Protein 5OCS (pdb70)

Secondary structure (DSSP, 8-state):
---TTS-EEETTEEESSSEEE--------BTTB--HHHHHHHHHHHTS--SEEEEEEEESSGGG-SSTT--B-SSHHHHHHHHHHHHHHHHH---EEEEEEE--GGG-SB--GGGT-PBPPTTSTT----EESSS--SSTTSPPPEEP-HHHHHHHHHHHHHHHHHHHHTT---EEEEE-TTSHHHHHH-TTT----STTSSSHHHHHHHHHHHHHHHHHHS-TTS-EEEEEES--SSTTSS-HHHHHHHHHHHHHTT-S-EEEE---S-TT------TTTTHHHHHHHHHHH-S-EEEESS---HHHHHHHHHTTS-SEEEESHHHHH-TTHHHHHHHHHT--B---GGGGGGSPTT-TTSBTT----/---TTS-EEETTEEESSSEEEPP------BTTB--HHHHHHHHHHHTS--SEEEEEEEESSGGG-SSTT--B-SSHHHHHHHHHHHHHHHHH---EEEEEEE--GGG-SB--GGGT-PBPPTTSTT----EESSS--SSTTSPPPEEP-HHHHHHHHHHHHHHHHHHHHTT---EEEEE-TTSHHHHHH-TTT----STTSSSHHHHHHHHHHHHHHHHHHS-TTS-EEEEE-S--SSSSS--HHHHHHHHHHHHHTT-S-EEE--TT--HHHHTTSTT--SSHHHHHHHHHH-S-EEEE-----HHHHHHHHHTTS-SEEEE-HHHHH-TTHHHHHHHHHT--B---GGGGGGS-TT-SS-BTT------/---TTS-EEETTEEESSSEEE--------BTBB--HHHHHHHHHHHTS--SEEEEEEEESSGGG-SSTT-BB-SSHHHHHHHHHHHHHHHHH---EEEEEEE--GGG-SB--GGGT-PBPPTTSTT----EESSS--SSTTSPPPEEP-HHHHHHHHHHHHHHHHHHHHTT---EEEEE-TTSHHHHHH-TTT----STTSSSHHHHHHHHHHHHHHHHHHS-TTS-EEEEEES--SSTTSS-HHHHHHHHHHHHHTT---EEEE---S-TT------TTTTHHHHHHHHHHH-S-EEE-SS---HHHHHHHHHTTS-SEEEESHHHHH-TTHHHHHHHHHT--B---GGGGGGSPTT-TTSBTT----/---TTS-EEETTEEESSSEEEPP------BTTB--HHHHHHHHHHHTS--SEEEEEEEESSGGG-SSTT--B-SSHHHHHHHHHHHHHHHHH---EEEEEEE--GGG-SB--GGGT-PBPPTTSTT----EESSS--SSTTSPPPEEP-HHHHHHHHHHHHHHHHHHHHTT---EEEEE-TTSHHHHHH-TTT----STTSSSHHHHHHHHHHHHHHHHHHS-TTS-EEEEEES--SSSSS--HHHHHHHHHHHHHTT-S-EEEE-TT--HHHHTTSTT--SSHHHHHHHHHH-S-EEEE-----HHHHHHHHHTTS-SEEEE-HHHHH-TTHHHHHHHHHT--B---GGGGGGS-TT--S-BTT------

B-factor: mean 14.43, std 6.48, range [5.46, 59.01]

Organism: Cupriavidus metallidurans (strain ATCC 43123 / DSM 2839 / NBRC 102507 / CH34) (NCBI:txid266264)

Structure (mmCIF, N/CA/C/O backbone):
data_5OCS
#
_entry.id   5OCS
#
_cell.length_a   77.970
_cell.length_b   95.040
_cell.length_c   208.680
_cell.angle_alpha   90.000
_cell.angle_beta   90.000
_cell.angle_gamma   90.000
#
_symmetry.space_group_name_H-M   'P 21 21 21'
#
loop_
_entity.id
_entity.type
_entity.pdbx_description
1 polymer 'Putative NADH-depentdent flavin oxidoreductase'
2 non-polymer 'FLAVIN MONONUCLEOTIDE'
3 non-polymer 'ACETATE ION'
4 non-polymer 'CITRIC ACID'
5 water water
#
loop_
_atom_site.group_PDB
_atom_site.id
_atom_site.type_symbol
_atom_site.label_atom_id
_atom_site.label_alt_id
_atom_site.label_comp_id
_atom_site.label_asym_id
_atom_site.label_entity_id
_atom_site.label_seq_id
_atom_site.pdbx_PDB_ins_code
_atom_site.Cartn_x
_atom_site.Cartn_y
_atom_site.Cartn_z
_atom_site.occupancy
_atom_site.B_iso_or_equiv
_atom_site.auth_seq_id
_atom_site.auth_comp_id
_atom_site.auth_asym_id
_atom_site.auth_atom_id
_atom_site.pdbx_PDB_model_num
ATOM 1 N N . MET A 1 1 ? -0.802 -10.016 -28.933 1.00 33.36 1 MET A N 1
ATOM 2 C CA . MET A 1 1 ? -0.107 -8.690 -28.872 1.00 30.75 1 MET A CA 1
ATOM 3 C C . MET A 1 1 ? 1.252 -8.730 -29.598 1.00 26.39 1 MET A C 1
ATOM 4 O O . MET A 1 1 ? 2.333 -8.836 -29.000 1.00 24.04 1 MET A O 1
ATOM 9 N N . PRO A 1 2 ? 1.188 -8.635 -30.927 1.00 22.35 2 PRO A N 1
ATOM 10 C CA . PRO A 1 2 ? 2.419 -8.744 -31.695 1.00 20.43 2 PRO A CA 1
ATOM 11 C C . PRO A 1 2 ? 3.286 -7.450 -31.570 1.00 17.49 2 PRO A C 1
ATOM 12 O O . PRO A 1 2 ? 2.756 -6.327 -31.391 1.00 17.08 2 PRO A O 1
ATOM 16 N N . HIS A 1 3 ? 4.597 -7.642 -31.612 1.00 14.89 3 HIS A N 1
ATOM 17 C CA . HIS A 1 3 ? 5.607 -6.570 -31.452 1.00 13.97 3 HIS A CA 1
ATOM 18 C C . HIS A 1 3 ? 6.709 -6.690 -32.488 1.00 11.83 3 HIS A C 1
ATOM 19 O O . HIS A 1 3 ? 7.034 -7.785 -32.927 1.00 10.44 3 HIS A O 1
ATOM 26 N N . LEU A 1 4 ? 7.281 -5.554 -32.839 1.00 10.37 4 LEU A N 1
ATOM 27 C CA . LEU A 1 4 ? 8.385 -5.547 -33.813 1.00 10.47 4 LEU A CA 1
ATOM 28 C C . LEU A 1 4 ? 9.503 -6.552 -33.520 1.00 11.06 4 LEU A C 1
ATOM 29 O O . LEU A 1 4 ? 10.047 -7.176 -34.446 1.00 10.50 4 LEU A O 1
ATOM 34 N N . PHE A 1 5 ? 9.910 -6.671 -32.249 1.00 10.66 5 PHE A N 1
ATOM 35 C CA . PHE A 1 5 ? 10.978 -7.573 -31.902 1.00 11.63 5 PHE A CA 1
ATOM 36 C C . PHE A 1 5 ? 10.548 -8.936 -31.425 1.00 12.86 5 PHE A C 1
ATOM 37 O O . PHE A 1 5 ? 11.381 -9.641 -30.888 1.00 14.18 5 PHE A O 1
ATOM 45 N N . ASP A 1 6 ? 9.310 -9.344 -31.711 1.00 14.01 6 ASP A N 1
ATOM 46 C CA . ASP A 1 6 ? 8.958 -10.770 -31.630 1.00 15.57 6 ASP A CA 1
ATOM 47 C C . ASP A 1 6 ? 9.806 -11.585 -32.615 1.00 15.58 6 ASP A C 1
ATOM 48 O O . ASP A 1 6 ? 9.915 -11.219 -33.791 1.00 14.32 6 ASP A O 1
ATOM 53 N N . PRO A 1 7 ? 10.302 -12.748 -32.178 1.00 17.92 7 PRO A N 1
ATOM 54 C CA . PRO A 1 7 ? 10.731 -13.740 -33.149 1.00 17.20 7 PRO A CA 1
ATOM 55 C C . PRO A 1 7 ? 9.575 -14.116 -34.069 1.00 16.25 7 PRO A C 1
ATOM 56 O O . PRO A 1 7 ? 8.413 -14.108 -33.665 1.00 15.24 7 PRO A O 1
ATOM 60 N N . TYR A 1 8 ? 9.872 -14.408 -35.322 1.00 15.57 8 TYR A N 1
ATOM 61 C CA . TYR A 1 8 ? 8.830 -14.715 -36.287 1.00 15.36 8 TYR A CA 1
ATOM 62 C C . TYR A 1 8 ? 9.384 -15.781 -37.225 1.00 16.99 8 TYR A C 1
ATOM 63 O O . TYR A 1 8 ? 10.460 -16.268 -37.010 1.00 16.21 8 TYR A O 1
ATOM 72 N N . ARG A 1 9 ? 8.617 -16.166 -38.220 1.00 18.45 9 ARG A N 1
ATOM 73 C CA . ARG A 1 9 ? 8.943 -17.274 -39.053 1.00 21.22 9 ARG A CA 1
ATOM 74 C C . ARG A 1 9 ? 8.225 -17.095 -40.390 1.00 20.21 9 ARG A C 1
ATOM 75 O O . ARG A 1 9 ? 7.116 -16.577 -40.435 1.00 21.57 9 ARG A O 1
ATOM 83 N N . ILE A 1 10 ? 8.886 -17.469 -41.472 1.00 17.95 10 ILE A N 1
ATOM 84 C CA . ILE A 1 10 ? 8.218 -17.584 -42.777 1.00 18.16 10 ILE A CA 1
ATOM 85 C C . ILE A 1 10 ? 8.533 -18.962 -43.275 1.00 17.82 10 ILE A C 1
ATOM 86 O O . ILE A 1 10 ? 9.709 -19.334 -43.369 1.00 15.52 10 ILE A O 1
ATOM 91 N N . GLY A 1 11 ? 7.484 -19.748 -43.552 1.00 18.91 11 GLY A N 1
ATOM 92 C CA . GLY A 1 11 ? 7.695 -21.165 -43.805 1.00 20.01 11 GLY A CA 1
ATOM 93 C C . GLY A 1 11 ? 8.407 -21.773 -42.618 1.00 19.43 11 GLY A C 1
ATOM 94 O O . GLY A 1 11 ? 8.031 -21.519 -41.493 1.00 22.24 11 GLY A O 1
ATOM 95 N N . ASN A 1 12 ? 9.478 -22.520 -42.856 1.00 20.84 12 ASN A N 1
ATOM 96 C CA . ASN A 1 12 ? 10.282 -23.097 -41.780 1.00 21.96 12 ASN A CA 1
ATOM 97 C C . ASN A 1 12 ? 11.434 -22.229 -41.326 1.00 21.10 12 ASN A C 1
ATOM 98 O O . ASN A 1 12 ? 12.136 -22.616 -40.427 1.00 19.77 12 ASN A O 1
ATOM 103 N N . LEU A 1 13 ? 11.576 -21.015 -41.878 1.00 17.72 13 LEU A N 1
ATOM 104 C CA . LEU A 1 13 ? 12.724 -20.179 -41.600 1.00 16.73 13 LEU A CA 1
ATOM 105 C C . LEU A 1 13 ? 12.430 -19.264 -40.401 1.00 17.07 13 LEU A C 1
ATOM 106 O O . LEU A 1 13 ? 11.598 -18.369 -40.511 1.00 16.32 13 LEU A O 1
ATOM 111 N N . GLU A 1 14 ? 13.100 -19.516 -39.270 1.00 17.75 14 GLU A N 1
ATOM 112 C CA . GLU A 1 14 ? 12.925 -18.737 -38.044 1.00 20.23 14 GLU A CA 1
ATOM 113 C C . GLU A 1 14 ? 13.612 -17.406 -38.234 1.00 17.45 14 GLU A C 1
ATOM 114 O O . GLU A 1 14 ? 14.662 -17.377 -38.819 1.00 21.24 14 GLU A O 1
ATOM 120 N N . LEU A 1 15 ? 12.992 -16.319 -37.799 1.00 14.74 15 LEU A N 1
ATOM 121 C CA . LEU A 1 15 ? 13.566 -14.959 -37.932 1.00 12.97 15 LEU A CA 1
ATOM 122 C C . LEU A 1 15 ? 13.689 -14.374 -36.547 1.00 12.35 15 LEU A C 1
ATOM 123 O O . LEU A 1 15 ? 12.759 -14.480 -35.735 1.00 12.68 15 LEU A O 1
ATOM 128 N N . ALA A 1 16 ? 14.815 -13.730 -36.276 1.00 12.29 16 ALA A N 1
ATOM 129 C CA . ALA A 1 16 ? 15.090 -13.231 -34.959 1.00 12.37 16 ALA A CA 1
ATOM 130 C C . ALA A 1 16 ? 14.132 -12.125 -34.535 1.00 12.08 16 ALA A C 1
ATOM 131 O O . ALA A 1 16 ? 13.932 -11.898 -33.344 1.00 10.55 16 ALA A O 1
ATOM 133 N N . ASN A 1 17 ? 13.560 -11.413 -35.524 1.00 10.82 17 ASN A N 1
ATOM 134 C CA . ASN A 1 17 ? 12.600 -10.360 -35.263 1.00 10.31 17 ASN A CA 1
ATOM 135 C C . ASN A 1 17 ? 11.801 -10.110 -36.534 1.00 10.56 17 ASN A C 1
ATOM 136 O O . ASN A 1 17 ? 11.978 -10.844 -37.504 1.00 9.89 17 ASN A O 1
ATOM 141 N N . ARG A 1 18 ? 10.974 -9.063 -36.562 1.00 10.12 18 ARG A N 1
ATOM 142 C CA . ARG A 1 18 ? 10.112 -8.837 -37.712 1.00 10.59 18 ARG A CA 1
ATOM 143 C C . ARG A 1 18 ? 10.692 -7.837 -38.712 1.00 9.82 18 ARG A C 1
ATOM 144 O O . ARG A 1 18 ? 9.978 -7.382 -39.615 1.00 9.56 18 ARG A O 1
ATOM 152 N N . ILE A 1 19 ? 11.977 -7.486 -38.560 1.00 9.43 19 ILE A N 1
ATOM 153 C CA . ILE A 1 19 ? 12.602 -6.479 -39.387 1.00 8.96 19 ILE A CA 1
ATOM 154 C C . ILE A 1 19 ? 13.328 -7.188 -40.558 1.00 8.60 19 ILE A C 1
ATOM 155 O O . ILE A 1 19 ? 14.169 -8.054 -40.339 1.00 8.52 19 ILE A O 1
ATOM 160 N N . ALA A 1 20 ? 12.987 -6.777 -41.782 1.00 7.93 20 ALA A N 1
ATOM 161 C CA . ALA A 1 20 ? 13.637 -7.242 -43.016 1.00 8.28 20 ALA A CA 1
ATOM 162 C C . ALA A 1 20 ? 14.306 -6.081 -43.709 1.00 8.29 20 ALA A C 1
ATOM 163 O O . ALA A 1 20 ? 13.747 -4.985 -43.810 1.00 9.06 20 ALA A O 1
ATOM 165 N N . ILE A 1 21 ? 15.509 -6.348 -44.217 1.00 7.15 21 ILE A N 1
ATOM 166 C CA . ILE A 1 21 ? 16.221 -5.439 -45.072 1.00 6.91 21 ILE A CA 1
ATOM 167 C C . ILE A 1 21 ? 15.782 -5.733 -46.495 1.00 6.76 21 ILE A C 1
ATOM 168 O O . ILE A 1 21 ? 15.968 -6.861 -47.045 1.00 6.63 21 ILE A O 1
ATOM 173 N N . ALA A 1 22 ? 15.065 -4.783 -47.046 1.00 6.39 22 ALA A N 1
ATOM 174 C CA . ALA A 1 22 ? 14.463 -4.943 -48.358 1.00 6.47 22 ALA A CA 1
ATOM 175 C C . ALA A 1 22 ? 15.545 -5.046 -49.438 1.00 6.50 22 ALA A C 1
ATOM 176 O O . ALA A 1 22 ? 16.632 -4.451 -49.277 1.00 7.20 22 ALA A O 1
ATOM 178 N N . PRO A 1 23 ? 15.244 -5.733 -50.552 1.00 6.54 23 PRO A N 1
ATOM 179 C CA . PRO A 1 23 ? 16.206 -5.811 -51.634 1.00 6.53 23 PRO A CA 1
ATOM 180 C C . PRO A 1 23 ? 16.562 -4.418 -52.159 1.00 6.67 23 PRO A C 1
ATOM 181 O O . PRO A 1 23 ? 15.664 -3.620 -52.364 1.00 6.88 23 PRO A O 1
ATOM 185 N N . MET A 1 24 ? 17.854 -4.152 -52.324 1.00 7.23 24 MET A N 1
ATOM 186 C CA . MET A 1 24 ? 18.311 -2.876 -52.848 1.00 7.68 24 MET A CA 1
ATOM 187 C C . MET A 1 24 ? 19.420 -3.104 -53.842 1.00 7.43 24 MET A C 1
ATOM 188 O O . MET A 1 24 ? 20.541 -3.351 -53.456 1.00 7.80 24 MET A O 1
ATOM 193 N N . CYS A 1 25 ? 19.104 -2.938 -55.118 1.00 7.95 25 CYS A N 1
ATOM 194 C CA . CYS A 1 25 ? 20.104 -2.876 -56.206 1.00 7.76 25 CYS A CA 1
ATOM 195 C C . CYS A 1 25 ? 21.238 -1.953 -55.874 1.00 7.82 25 CYS A C 1
ATOM 196 O O . CYS A 1 25 ? 21.033 -0.786 -55.519 1.00 8.24 25 CYS A O 1
ATOM 199 N N . GLN A 1 26 ? 22.432 -2.466 -56.069 1.00 7.64 26 GLN A N 1
ATOM 200 C CA . GLN A 1 26 ? 23.666 -1.693 -55.921 1.00 7.38 26 GLN A CA 1
ATOM 201 C C . GLN A 1 26 ? 24.296 -1.281 -57.254 1.00 7.53 26 GLN A C 1
ATOM 202 O O . GLN A 1 26 ? 25.190 -0.463 -57.248 1.00 6.84 26 GLN A O 1
ATOM 208 N N . TYR A 1 27 ? 23.918 -1.932 -58.367 1.00 7.37 27 TYR A N 1
ATOM 209 C CA . TYR A 1 27 ? 24.462 -1.657 -59.676 1.00 7.49 27 TYR A CA 1
ATOM 210 C C . TYR A 1 27 ? 26.001 -1.637 -59.640 1.00 7.43 27 TYR A C 1
ATOM 211 O O . TYR A 1 27 ? 26.669 -0.803 -60.274 1.00 8.21 27 TYR A O 1
ATOM 220 N N . SER A 1 28 ? 26.569 -2.554 -58.870 1.00 7.56 28 SER A N 1
ATOM 221 C CA . SER A 1 28 ? 28.003 -2.617 -58.673 1.00 8.06 28 SER A CA 1
ATOM 222 C C . SER A 1 28 ? 28.619 -3.966 -58.998 1.00 8.12 28 SER A C 1
ATOM 223 O O . SER A 1 28 ? 29.718 -4.236 -58.554 1.00 8.63 28 SER A O 1
ATOM 226 N N . ALA A 1 29 ? 27.931 -4.792 -59.784 1.00 7.97 29 ALA A N 1
ATOM 227 C CA . ALA A 1 29 ? 28.495 -6.063 -60.266 1.00 8.20 29 ALA A CA 1
ATOM 228 C C . ALA A 1 29 ? 29.162 -5.862 -61.621 1.00 8.31 29 ALA A C 1
ATOM 229 O O . ALA A 1 29 ? 29.008 -4.794 -62.258 1.00 9.37 29 ALA A O 1
ATOM 231 N N . GLN A 1 30 ? 29.922 -6.867 -62.021 1.00 9.04 30 GLN A N 1
ATOM 232 C CA . GLN A 1 30 ? 30.633 -6.864 -63.317 1.00 9.53 30 GLN A CA 1
ATOM 233 C C . GLN A 1 30 ? 30.297 -8.182 -64.002 1.00 9.27 30 GLN A C 1
ATOM 234 O O . GLN A 1 30 ? 30.640 -9.257 -63.486 1.00 8.28 30 GLN A O 1
ATOM 240 N N . GLU A 1 31 ? 29.587 -8.103 -65.137 1.00 9.25 31 GLU A N 1
ATOM 241 C CA . GLU A 1 31 ? 29.149 -9.280 -65.866 1.00 10.13 31 GLU A CA 1
ATOM 242 C C . GLU A 1 31 ? 28.387 -10.181 -64.913 1.00 8.96 31 GLU A C 1
ATOM 243 O O . GLU A 1 31 ? 28.553 -11.433 -64.955 1.00 8.72 31 GLU A O 1
ATOM 249 N N . GLY A 1 32 ? 27.553 -9.568 -64.051 1.00 8.07 32 GLY A N 1
ATOM 250 C CA . GLY A 1 32 ? 26.743 -10.326 -63.082 1.00 7.88 32 GLY A CA 1
ATOM 251 C C . GLY A 1 32 ? 27.488 -10.772 -61.823 1.00 7.62 32 GLY A C 1
ATOM 252 O O . GLY A 1 32 ? 26.886 -11.123 -60.821 1.00 6.82 32 GLY A O 1
ATOM 253 N N . ASN A 1 33 ? 28.802 -10.668 -61.833 1.00 7.84 33 ASN A N 1
ATOM 254 C CA . ASN A 1 33 ? 29.598 -11.038 -60.660 1.00 8.31 33 ASN A CA 1
ATOM 255 C C . ASN A 1 33 ? 29.610 -10.030 -59.516 1.00 8.11 33 ASN A C 1
ATOM 256 O O . ASN A 1 33 ? 29.940 -8.864 -59.734 1.00 8.52 33 ASN A O 1
ATOM 261 N N . ALA A 1 34 ? 29.312 -10.519 -58.306 1.00 8.04 34 ALA A N 1
ATOM 262 C CA . ALA A 1 34 ? 29.514 -9.739 -57.083 1.00 8.63 34 ALA A CA 1
ATOM 263 C C . ALA A 1 34 ? 30.970 -9.266 -56.999 1.00 8.78 34 ALA A C 1
ATOM 264 O O . ALA A 1 34 ? 31.880 -9.932 -57.475 1.00 10.08 34 ALA A O 1
ATOM 266 N N . THR A 1 35 ? 31.159 -8.082 -56.441 1.00 9.07 35 THR A N 1
ATOM 267 C CA . THR A 1 35 ? 32.472 -7.478 -56.310 1.00 9.82 35 THR A CA 1
ATOM 268 C C . THR A 1 35 ? 32.751 -7.165 -54.850 1.00 9.69 35 THR A C 1
ATOM 269 O O . THR A 1 35 ? 31.912 -7.413 -53.957 1.00 8.74 35 THR A O 1
ATOM 273 N N . ASP A 1 36 ? 33.924 -6.610 -54.584 1.00 10.02 36 ASP A N 1
ATOM 274 C CA . ASP A 1 36 ? 34.257 -6.174 -53.243 1.00 11.39 36 ASP A CA 1
ATOM 275 C C . ASP A 1 36 ? 33.160 -5.280 -52.660 1.00 10.17 36 ASP A C 1
ATOM 276 O O . ASP A 1 36 ? 32.898 -5.330 -51.450 1.00 10.31 36 ASP A O 1
ATOM 281 N N . TRP A 1 37 ? 32.468 -4.516 -53.497 1.00 9.34 37 TRP A N 1
ATOM 282 C CA . TRP A 1 37 ? 31.377 -3.677 -53.006 1.00 9.28 37 TRP A CA 1
ATOM 283 C C . TRP A 1 37 ? 30.361 -4.524 -52.260 1.00 8.94 37 TRP A C 1
ATOM 284 O O . TRP A 1 37 ? 29.919 -4.179 -51.167 1.00 9.46 37 TRP A O 1
ATOM 295 N N . HIS A 1 38 ? 29.981 -5.640 -52.854 1.00 8.61 38 HIS A N 1
ATOM 296 C CA . HIS A 1 38 ? 29.003 -6.514 -52.215 1.00 9.33 38 HIS A CA 1
ATOM 297 C C . HIS A 1 38 ? 29.467 -7.058 -50.883 1.00 8.92 38 HIS A C 1
ATOM 298 O O . HIS A 1 38 ? 28.651 -7.213 -49.991 1.00 8.91 38 HIS A O 1
ATOM 305 N N . MET A 1 39 ? 30.761 -7.340 -50.737 1.00 9.66 39 MET A N 1
ATOM 306 C CA . MET A 1 39 ? 31.246 -7.762 -49.439 1.00 10.60 39 MET A CA 1
ATOM 307 C C . MET A 1 39 ? 31.095 -6.658 -48.386 1.00 9.46 39 MET A C 1
ATOM 308 O O . MET A 1 39 ? 30.594 -6.892 -47.287 1.00 8.81 39 MET A O 1
ATOM 313 N N . ILE A 1 40 ? 31.439 -5.437 -48.755 1.00 8.91 40 ILE A N 1
ATOM 314 C CA . ILE A 1 40 ? 31.323 -4.323 -47.818 1.00 9.31 40 ILE A CA 1
ATOM 315 C C . ILE A 1 40 ? 29.861 -4.040 -47.460 1.00 8.65 40 ILE A C 1
ATOM 316 O O . ILE A 1 40 ? 29.489 -3.818 -46.289 1.00 8.57 40 ILE A O 1
ATOM 321 N N . HIS A 1 41 ? 29.034 -4.014 -48.490 1.00 7.95 41 HIS A N 1
ATOM 322 C CA . HIS A 1 41 ? 27.638 -3.639 -48.345 1.00 7.80 41 HIS A CA 1
ATOM 323 C C . HIS A 1 41 ? 26.809 -4.713 -47.683 1.00 7.50 41 HIS A C 1
ATOM 324 O O . HIS A 1 41 ? 26.177 -4.433 -46.660 1.00 6.95 41 HIS A O 1
ATOM 331 N N . LEU A 1 42 ? 26.828 -5.938 -48.218 1.00 7.50 42 LEU A N 1
ATOM 332 C CA . LEU A 1 42 ? 26.068 -6.983 -47.562 1.00 7.82 42 LEU A CA 1
ATOM 333 C C . LEU A 1 42 ? 26.637 -7.336 -46.190 1.00 7.70 42 LEU A C 1
ATOM 334 O O . LEU A 1 42 ? 25.898 -7.698 -45.286 1.00 8.28 42 LEU A O 1
ATOM 339 N N . GLY A 1 43 ? 27.965 -7.249 -46.063 1.00 7.44 43 GLY A N 1
ATOM 340 C CA . GLY A 1 43 ? 28.620 -7.519 -44.782 1.00 7.79 43 GLY A CA 1
ATOM 341 C C . GLY A 1 43 ? 28.090 -6.563 -43.739 1.00 8.25 43 GLY A C 1
ATOM 342 O O . GLY A 1 43 ? 27.664 -6.990 -42.656 1.00 8.37 43 GLY A O 1
ATOM 343 N N . GLN A 1 44 ? 28.037 -5.266 -44.066 1.00 8.69 44 GLN A N 1
ATOM 344 C CA . GLN A 1 44 ? 27.537 -4.331 -43.088 1.00 9.66 44 GLN A CA 1
ATOM 345 C C . GLN A 1 44 ? 26.028 -4.509 -42.809 1.00 9.97 44 GLN A C 1
ATOM 346 O O . GLN A 1 44 ? 25.608 -4.423 -41.663 1.00 10.04 44 GLN A O 1
ATOM 352 N N . MET A 1 45 ? 25.232 -4.774 -43.829 1.00 9.48 45 MET A N 1
ATOM 353 C CA . MET A 1 45 ? 23.790 -5.027 -43.655 1.00 10.19 45 MET A CA 1
ATOM 354 C C . MET A 1 45 ? 23.569 -6.185 -42.667 1.00 9.29 45 MET A C 1
ATOM 355 O O . MET A 1 45 ? 22.668 -6.160 -41.848 1.00 9.65 45 MET A O 1
ATOM 360 N N . ALA A 1 46 ? 24.424 -7.184 -42.761 1.00 8.96 46 ALA A N 1
ATOM 361 C CA . ALA A 1 46 ? 24.312 -8.383 -41.945 1.00 8.52 46 ALA A CA 1
ATOM 362 C C . ALA A 1 46 ? 24.645 -8.175 -40.465 1.00 8.59 46 ALA A C 1
ATOM 363 O O . ALA A 1 46 ? 24.280 -8.999 -39.625 1.00 9.64 46 ALA A O 1
ATOM 365 N N . LEU A 1 47 ? 25.318 -7.070 -40.162 1.00 8.32 47 LEU A N 1
ATOM 366 C CA . LEU A 1 47 ? 25.673 -6.717 -38.787 1.00 8.50 47 LEU A CA 1
ATOM 367 C C . LEU A 1 47 ? 24.580 -5.974 -38.065 1.00 8.49 47 LEU A C 1
ATOM 368 O O . LEU A 1 47 ? 24.701 -5.687 -36.873 1.00 8.96 47 LEU A O 1
ATOM 373 N N . SER A 1 48 ? 23.524 -5.670 -38.790 1.00 7.98 48 SER A N 1
ATOM 374 C CA . SER A 1 48 ? 22.521 -4.703 -38.346 1.00 8.19 48 SER A CA 1
ATOM 375 C C . SER A 1 48 ? 21.579 -5.198 -37.254 1.00 8.17 48 SER A C 1
ATOM 376 O O . SER A 1 48 ? 20.862 -4.378 -36.673 1.00 8.54 48 SER A O 1
ATOM 379 N N . GLY A 1 49 ? 21.538 -6.513 -37.000 1.00 8.78 49 GLY A N 1
ATOM 380 C CA . GLY A 1 49 ? 20.573 -7.069 -36.061 1.00 8.64 49 GLY A CA 1
ATOM 381 C C . GLY A 1 49 ? 19.191 -7.293 -36.636 1.00 8.74 49 GLY A C 1
ATOM 382 O O . GLY A 1 49 ? 18.311 -7.791 -35.924 1.00 8.96 49 GLY A O 1
ATOM 383 N N . ALA A 1 50 ? 18.971 -6.987 -37.923 1.00 8.79 50 ALA A N 1
ATOM 384 C CA . ALA A 1 50 ? 17.694 -7.340 -38.571 1.00 9.11 50 ALA A CA 1
ATOM 385 C C . ALA A 1 50 ? 17.546 -8.866 -38.592 1.00 9.47 50 ALA A C 1
ATOM 386 O O . ALA A 1 50 ? 18.550 -9.594 -38.605 1.00 9.31 50 ALA A O 1
ATOM 388 N N . GLY A 1 51 ? 16.311 -9.346 -38.572 1.00 9.33 51 GLY A N 1
ATOM 389 C CA . GLY A 1 51 ? 16.046 -10.772 -38.733 1.00 9.44 51 GLY A CA 1
ATOM 390 C C . GLY A 1 51 ? 16.341 -11.326 -40.109 1.00 8.99 51 GLY A C 1
ATOM 391 O O . GLY A 1 51 ? 16.792 -12.462 -40.239 1.00 10.02 51 GLY A O 1
ATOM 392 N N . LEU A 1 52 ? 16.096 -10.525 -41.129 1.00 8.57 52 LEU A N 1
ATOM 393 C CA . LEU A 1 52 ? 16.036 -11.014 -42.514 1.00 8.51 52 LEU A CA 1
ATOM 394 C C . LEU A 1 52 ? 16.752 -10.048 -43.455 1.00 8.31 52 LEU A C 1
ATOM 395 O O . LEU A 1 52 ? 16.573 -8.814 -43.350 1.00 8.34 52 LEU A O 1
ATOM 400 N N . LEU A 1 53 ? 17.614 -10.597 -44.299 1.00 8.19 53 LEU A N 1
ATOM 401 C CA . LEU A 1 53 ? 18.250 -9.836 -45.370 1.00 8.30 53 LEU A CA 1
ATOM 402 C C . LEU A 1 53 ? 17.757 -10.392 -46.685 1.00 7.99 53 LEU A C 1
ATOM 403 O O . LEU A 1 53 ? 17.854 -11.599 -46.937 1.00 8.48 53 LEU A O 1
ATOM 408 N N . ILE A 1 54 ? 17.254 -9.519 -47.551 1.00 7.83 54 ILE A N 1
ATOM 409 C CA . ILE A 1 54 ? 16.879 -9.902 -48.918 1.00 7.54 54 ILE A CA 1
ATOM 410 C C . ILE A 1 54 ? 17.878 -9.259 -49.866 1.00 7.34 54 ILE A C 1
ATOM 411 O O . ILE A 1 54 ? 17.925 -8.041 -49.994 1.00 7.02 54 ILE A O 1
ATOM 416 N N . ILE A 1 55 ? 18.727 -10.086 -50.457 1.00 6.49 55 ILE A N 1
ATOM 417 C CA . ILE A 1 55 ? 19.682 -9.591 -51.473 1.00 6.87 55 ILE A CA 1
ATOM 418 C C . ILE A 1 55 ? 18.932 -8.948 -52.647 1.00 6.72 55 ILE A C 1
ATOM 419 O O . ILE A 1 55 ? 17.828 -9.365 -52.979 1.00 6.29 55 ILE A O 1
ATOM 424 N N . GLU A 1 56 ? 19.505 -7.864 -53.173 1.00 6.75 56 GLU A N 1
ATOM 425 C CA . GLU A 1 56 ? 19.003 -7.166 -54.353 1.00 6.96 56 GLU A CA 1
ATOM 426 C C . GLU A 1 56 ? 18.538 -8.020 -55.502 1.00 6.72 56 GLU A C 1
ATOM 427 O O . GLU A 1 56 ? 18.986 -9.175 -55.659 1.00 7.22 56 GLU A O 1
ATOM 433 N N . ALA A 1 57 ? 17.718 -7.401 -56.357 1.00 6.30 57 ALA A N 1
ATOM 434 C CA . ALA A 1 57 ? 17.294 -8.009 -57.626 1.00 6.22 57 ALA A CA 1
ATOM 435 C C . ALA A 1 57 ? 18.442 -8.668 -58.351 1.00 6.24 57 ALA A C 1
ATOM 436 O O . ALA A 1 57 ? 19.346 -8.018 -58.784 1.00 6.16 57 ALA A O 1
ATOM 438 N N . THR A 1 58 ? 18.423 -10.003 -58.446 1.00 6.51 58 THR A N 1
ATOM 439 C CA . THR A 1 58 ? 19.556 -10.752 -58.983 1.00 6.60 58 THR A CA 1
ATOM 440 C C . THR A 1 58 ? 19.057 -11.393 -60.290 1.00 6.59 58 THR A C 1
ATOM 441 O O . THR A 1 58 ? 18.110 -12.201 -60.312 1.00 7.09 58 THR A O 1
ATOM 445 N N . ALA A 1 59 ? 19.693 -11.028 -61.373 1.00 6.83 59 ALA A N 1
ATOM 446 C CA . ALA A 1 59 ? 19.190 -11.354 -62.704 1.00 6.93 59 ALA A CA 1
ATOM 447 C C . ALA A 1 59 ? 19.295 -12.841 -63.000 1.00 7.20 59 ALA A C 1
ATOM 448 O O . ALA A 1 59 ? 20.307 -13.449 -62.724 1.00 7.27 59 ALA A O 1
ATOM 450 N N . VAL A 1 60 ? 18.252 -13.394 -63.599 1.00 7.23 60 VAL A N 1
ATOM 451 C CA . VAL A 1 60 ? 18.264 -14.803 -64.002 1.00 7.31 60 VAL A CA 1
ATOM 452 C C . VAL A 1 60 ? 18.964 -15.069 -65.323 1.00 7.22 60 VAL A C 1
ATOM 453 O O . VAL A 1 60 ? 19.227 -16.208 -65.680 1.00 7.57 60 VAL A O 1
ATOM 457 N N . SER A 1 61 ? 19.298 -14.023 -66.057 1.00 7.13 61 SER A N 1
ATOM 458 C CA . SER A 1 61 ? 19.964 -14.105 -67.326 1.00 7.37 61 SER A CA 1
ATOM 459 C C . SER A 1 61 ? 20.544 -12.716 -67.610 1.00 7.98 61 SER A C 1
ATOM 460 O O . SER A 1 61 ? 20.072 -11.727 -67.042 1.00 7.67 61 SER A O 1
ATOM 463 N N . PRO A 1 62 ? 21.537 -12.627 -68.499 1.00 8.11 62 PRO A N 1
ATOM 464 C CA . PRO A 1 62 ? 22.108 -11.318 -68.837 1.00 7.92 62 PRO A CA 1
ATOM 465 C C . PRO A 1 62 ? 21.084 -10.380 -69.375 1.00 7.75 62 PRO A C 1
ATOM 466 O O . PRO A 1 62 ? 21.074 -9.219 -68.975 1.00 6.75 62 PRO A O 1
ATOM 470 N N . GLU A 1 63 ? 20.192 -10.875 -70.233 1.00 7.48 63 GLU A N 1
ATOM 471 C CA . GLU A 1 63 ? 19.189 -9.983 -70.830 1.00 7.65 63 GLU A CA 1
ATOM 472 C C . GLU A 1 63 ? 18.119 -9.521 -69.813 1.00 7.39 63 GLU A C 1
ATOM 473 O O . GLU A 1 63 ? 17.369 -8.580 -70.102 1.00 7.26 63 GLU A O 1
ATOM 479 N N . GLY A 1 64 ? 17.982 -10.223 -68.684 1.00 7.16 64 GLY A N 1
ATOM 480 C CA . GLY A 1 64 ? 17.060 -9.829 -67.603 1.00 6.91 64 GLY A CA 1
ATOM 481 C C . GLY A 1 64 ? 17.585 -8.819 -66.607 1.00 6.80 64 GLY A C 1
ATOM 482 O O . GLY A 1 64 ? 16.844 -8.444 -65.694 1.00 6.70 64 GLY A O 1
ATOM 483 N N . ARG A 1 65 ? 18.854 -8.421 -66.724 1.00 6.83 65 ARG A N 1
ATOM 484 C CA . ARG A 1 65 ? 19.396 -7.386 -65.828 1.00 6.89 65 ARG A CA 1
ATOM 485 C C . ARG A 1 65 ? 18.665 -6.074 -66.077 1.00 7.04 65 ARG A C 1
ATOM 486 O O . ARG A 1 65 ? 18.320 -5.771 -67.227 1.00 6.98 65 ARG A O 1
ATOM 494 N N . ILE A 1 66 ? 18.466 -5.293 -65.029 1.00 6.87 66 ILE A N 1
ATOM 495 C CA . ILE A 1 66 ? 17.994 -3.901 -65.202 1.00 7.32 66 ILE A CA 1
ATOM 496 C C . ILE A 1 66 ? 19.047 -3.052 -65.932 1.00 7.57 66 ILE A C 1
ATOM 497 O O . ILE A 1 66 ? 18.744 -2.275 -66.879 1.00 7.87 66 ILE A O 1
ATOM 502 N N . THR A 1 67 ? 20.294 -3.236 -65.491 1.00 7.35 67 THR A N 1
ATOM 503 C CA . THR A 1 67 ? 21.417 -2.429 -65.962 1.00 7.54 67 THR A CA 1
ATOM 504 C C . THR A 1 67 ? 22.606 -3.321 -66.204 1.00 7.41 67 THR A C 1
ATOM 505 O O . THR A 1 67 ? 22.664 -4.464 -65.720 1.00 7.01 67 THR A O 1
ATOM 509 N N . PRO A 1 68 ? 23.598 -2.815 -66.956 1.00 7.39 68 PRO A N 1
ATOM 510 C CA . PRO A 1 68 ? 24.762 -3.649 -67.185 1.00 7.40 68 PRO A CA 1
ATOM 511 C C . PRO A 1 68 ? 25.531 -4.045 -65.916 1.00 7.40 68 PRO A C 1
ATOM 512 O O . PRO A 1 68 ? 26.360 -4.931 -65.980 1.00 8.07 68 PRO A O 1
ATOM 516 N N . THR A 1 69 ? 25.336 -3.359 -64.791 1.00 7.69 69 THR A N 1
ATOM 517 C CA . THR A 1 69 ? 26.111 -3.678 -63.568 1.00 7.32 69 THR A CA 1
ATOM 518 C C . THR A 1 69 ? 25.218 -4.303 -62.478 1.00 7.39 69 THR A C 1
ATOM 519 O O . THR A 1 69 ? 25.565 -4.311 -61.308 1.00 7.26 69 THR A O 1
ATOM 523 N N . ASP A 1 70 ? 24.070 -4.852 -62.857 1.00 7.44 70 ASP A N 1
ATOM 524 C CA . ASP A 1 70 ? 23.264 -5.614 -61.909 1.00 7.14 70 ASP A CA 1
ATOM 525 C C . ASP A 1 70 ? 23.965 -6.923 -61.487 1.00 7.04 70 ASP A C 1
ATOM 526 O O . ASP A 1 70 ? 24.722 -7.542 -62.245 1.00 6.78 70 ASP A O 1
ATOM 531 N N . LEU A 1 71 ? 23.686 -7.316 -60.259 1.00 6.69 71 LEU A N 1
ATOM 532 C CA . LEU A 1 71 ? 24.033 -8.620 -59.798 1.00 6.67 71 LEU A CA 1
ATOM 533 C C . LEU A 1 71 ? 23.289 -9.694 -60.564 1.00 6.52 71 LEU A C 1
ATOM 534 O O . LEU A 1 71 ? 22.108 -9.537 -60.909 1.00 6.49 71 LEU A O 1
ATOM 539 N N . GLY A 1 72 ? 23.979 -10.802 -60.846 1.00 6.53 72 GLY A N 1
ATOM 540 C CA . GLY A 1 72 ? 23.373 -11.931 -61.581 1.00 6.72 72 GLY A CA 1
ATOM 541 C C . GLY A 1 72 ? 23.652 -13.234 -60.865 1.00 6.59 72 GLY A C 1
ATOM 542 O O . GLY A 1 72 ? 24.553 -13.327 -60.043 1.00 6.63 72 GLY A O 1
ATOM 543 N N . LEU A 1 73 ? 22.896 -14.253 -61.216 1.00 7.22 73 LEU A N 1
ATOM 544 C CA . LEU A 1 73 ? 23.196 -15.606 -60.780 1.00 7.64 73 LEU A CA 1
ATOM 545 C C . LEU A 1 73 ? 22.891 -16.556 -61.935 1.00 8.04 73 LEU A C 1
ATOM 546 O O . LEU A 1 73 ? 22.037 -17.465 -61.847 1.00 8.83 73 LEU A O 1
ATOM 551 N N . TYR A 1 74 ? 23.551 -16.276 -63.047 1.00 8.28 74 TYR A N 1
ATOM 552 C CA . TYR A 1 74 ? 23.226 -16.889 -64.337 1.00 8.64 74 TYR A CA 1
ATOM 553 C C . TYR A 1 74 ? 24.344 -17.679 -64.963 1.00 9.15 74 TYR A C 1
ATOM 554 O O . TYR A 1 74 ? 24.225 -18.166 -66.104 1.00 10.01 74 TYR A O 1
ATOM 563 N N . ASN A 1 75 ? 25.430 -17.821 -64.216 1.00 9.01 75 ASN A N 1
ATOM 564 C CA . ASN A 1 75 ? 26.542 -18.688 -64.615 1.00 9.22 75 ASN A CA 1
ATOM 565 C C . ASN A 1 75 ? 27.397 -19.082 -63.410 1.00 9.46 75 ASN A C 1
ATOM 566 O O . ASN A 1 75 ? 27.150 -18.665 -62.289 1.00 9.74 75 ASN A O 1
ATOM 571 N N . ASP A 1 76 ? 28.421 -19.890 -63.645 1.00 10.28 76 ASP A N 1
ATOM 572 C CA . ASP A 1 76 ? 29.282 -20.352 -62.566 1.00 10.53 76 ASP A CA 1
ATOM 573 C C . ASP A 1 76 ? 30.130 -19.234 -61.929 1.00 9.85 76 ASP A C 1
ATOM 574 O O . ASP A 1 76 ? 30.366 -19.258 -60.712 1.00 10.58 76 ASP A O 1
ATOM 579 N N . ALA A 1 77 ? 30.642 -18.311 -62.717 1.00 9.58 77 ALA A N 1
ATOM 580 C CA . ALA A 1 77 ? 31.367 -17.156 -62.168 1.00 9.20 77 ALA A CA 1
ATOM 581 C C . ALA A 1 77 ? 30.485 -16.389 -61.205 1.00 8.96 77 ALA A C 1
ATOM 582 O O . ALA A 1 77 ? 30.936 -15.979 -60.133 1.00 8.36 77 ALA A O 1
ATOM 584 N N . ASN A 1 78 ? 29.225 -16.194 -61.577 1.00 8.63 78 ASN A N 1
ATOM 585 C CA . ASN A 1 78 ? 28.293 -15.408 -60.714 1.00 8.41 78 ASN A CA 1
ATOM 586 C C . ASN A 1 78 ? 28.124 -16.131 -59.405 1.00 7.97 78 ASN A C 1
ATOM 587 O O . ASN A 1 78 ? 28.106 -15.537 -58.336 1.00 7.60 78 ASN A O 1
ATOM 592 N N . GLU A 1 79 ? 27.957 -17.447 -59.465 1.00 8.28 79 GLU A N 1
ATOM 593 C CA . GLU A 1 79 ? 27.755 -18.214 -58.287 1.00 8.56 79 GLU A CA 1
ATOM 594 C C . GLU A 1 79 ? 28.984 -18.188 -57.394 1.00 7.88 79 GLU A C 1
ATOM 595 O O . GLU A 1 79 ? 28.838 -18.001 -56.192 1.00 7.55 79 GLU A O 1
ATOM 601 N N . ALA A 1 80 ? 30.181 -18.315 -57.965 1.00 8.26 80 ALA A N 1
ATOM 602 C CA . ALA A 1 80 ? 31.422 -18.315 -57.157 1.00 8.44 80 ALA A CA 1
ATOM 603 C C . ALA A 1 80 ? 31.640 -16.979 -56.468 1.00 8.81 80 ALA A C 1
ATOM 604 O O . ALA A 1 80 ? 31.963 -16.938 -55.279 1.00 8.65 80 ALA A O 1
ATOM 606 N N . ALA A 1 81 ? 31.370 -15.898 -57.211 1.00 8.53 81 ALA A N 1
ATOM 607 C CA . ALA A 1 81 ? 31.541 -14.555 -56.684 1.00 8.79 81 ALA A CA 1
ATOM 608 C C . ALA A 1 81 ? 30.559 -14.318 -55.533 1.00 8.82 81 ALA A C 1
ATOM 609 O O . ALA A 1 81 ? 30.936 -13.820 -54.470 1.00 8.75 81 ALA A O 1
ATOM 611 N N . LEU A 1 82 ? 29.289 -14.649 -55.735 1.00 8.49 82 LEU A N 1
ATOM 612 C CA . LEU A 1 82 ? 28.335 -14.482 -54.670 1.00 8.80 82 LEU A CA 1
ATOM 613 C C . LEU A 1 82 ? 28.688 -15.388 -53.441 1.00 8.76 82 LEU A C 1
ATOM 614 O O . LEU A 1 82 ? 28.575 -14.986 -52.279 1.00 9.11 82 LEU A O 1
ATOM 619 N N . GLY A 1 83 ? 29.090 -16.625 -53.673 1.00 9.34 83 GLY A N 1
ATOM 620 C CA . GLY A 1 83 ? 29.537 -17.447 -52.562 1.00 9.99 83 GLY A CA 1
ATOM 621 C C . GLY A 1 83 ? 30.639 -16.858 -51.690 1.00 10.65 83 GLY A C 1
ATOM 622 O O . GLY A 1 83 ? 30.616 -17.016 -50.456 1.00 10.46 83 GLY A O 1
ATOM 623 N N . ARG A 1 84 ? 31.580 -16.152 -52.300 1.00 11.64 84 ARG A N 1
ATOM 624 C CA . ARG A 1 84 ? 32.654 -15.522 -51.510 1.00 12.85 84 ARG A CA 1
ATOM 625 C C . ARG A 1 84 ? 32.048 -14.470 -50.575 1.00 11.89 84 ARG A C 1
ATOM 626 O O . ARG A 1 84 ? 32.412 -14.371 -49.389 1.00 11.50 84 ARG A O 1
ATOM 634 N N . VAL A 1 85 ? 31.120 -13.682 -51.114 1.00 11.06 85 VAL A N 1
ATOM 635 C CA . VAL A 1 85 ? 30.456 -12.671 -50.307 1.00 10.98 85 VAL A CA 1
ATOM 636 C C . VAL A 1 85 ? 29.682 -13.331 -49.158 1.00 10.53 85 VAL A C 1
ATOM 637 O O . VAL A 1 85 ? 29.805 -12.951 -47.993 1.00 9.70 85 VAL A O 1
ATOM 641 N N . LEU A 1 86 ? 28.893 -14.349 -49.485 1.00 9.92 86 LEU A N 1
ATOM 642 C CA . LEU A 1 86 ? 28.082 -15.014 -48.486 1.00 10.49 86 LEU A CA 1
ATOM 643 C C . LEU A 1 86 ? 28.918 -15.669 -47.381 1.00 9.91 86 LEU A C 1
ATOM 644 O O . LEU A 1 86 ? 28.523 -15.666 -46.207 1.00 9.39 86 LEU A O 1
ATOM 649 N N . GLY A 1 87 ? 30.093 -16.173 -47.742 1.00 9.96 87 GLY A N 1
ATOM 650 C CA . GLY A 1 87 ? 30.966 -16.767 -46.718 1.00 10.34 87 GLY A CA 1
ATOM 651 C C . GLY A 1 87 ? 31.384 -15.781 -45.652 1.00 10.42 87 GLY A C 1
ATOM 652 O O . GLY A 1 87 ? 31.358 -16.078 -44.447 1.00 10.46 87 GLY A O 1
ATOM 653 N N . ALA A 1 88 ? 31.687 -14.561 -46.088 1.00 10.42 88 ALA A N 1
ATOM 654 C CA . ALA A 1 88 ? 32.038 -13.469 -45.174 1.00 10.87 88 ALA A CA 1
ATOM 655 C C . ALA A 1 88 ? 30.869 -13.019 -44.306 1.00 10.78 88 ALA A C 1
ATOM 656 O O . ALA A 1 88 ? 30.973 -12.850 -43.090 1.00 10.61 88 ALA A O 1
ATOM 658 N N . VAL A 1 89 ? 29.718 -12.846 -44.917 1.00 10.83 89 VAL A N 1
ATOM 659 C CA . VAL A 1 89 ? 28.495 -12.588 -44.180 1.00 11.09 89 VAL A CA 1
ATOM 660 C C . VAL A 1 89 ? 28.235 -13.612 -43.088 1.00 11.32 89 VAL A C 1
ATOM 661 O O . VAL A 1 89 ? 27.981 -13.265 -41.947 1.00 11.44 89 VAL A O 1
ATOM 665 N N . ARG A 1 90 ? 28.270 -14.881 -43.442 1.00 11.14 90 ARG A N 1
ATOM 666 C CA . ARG A 1 90 ? 27.995 -15.950 -42.493 1.00 12.32 90 ARG A CA 1
ATOM 667 C C . ARG A 1 90 ? 29.043 -15.995 -41.375 1.00 11.93 90 ARG A C 1
ATOM 668 O O . ARG A 1 90 ? 28.733 -16.385 -40.258 1.00 12.23 90 ARG A O 1
ATOM 676 N N . ASN A 1 91 ? 30.267 -15.584 -41.684 1.00 12.05 91 ASN A N 1
ATOM 677 C CA . ASN A 1 91 ? 31.356 -15.549 -40.683 1.00 13.02 91 ASN A CA 1
ATOM 678 C C . ASN A 1 91 ? 31.106 -14.536 -39.581 1.00 12.71 91 ASN A C 1
ATOM 679 O O . ASN A 1 91 ? 31.720 -14.634 -38.527 1.00 14.34 91 ASN A O 1
ATOM 684 N N . HIS A 1 92 ? 30.228 -13.579 -39.822 1.00 11.40 92 HIS A N 1
ATOM 685 C CA . HIS A 1 92 ? 30.049 -12.461 -38.897 1.00 11.27 92 HIS A CA 1
ATOM 686 C C . HIS A 1 92 ? 28.610 -12.159 -38.528 1.00 11.45 92 HIS A C 1
ATOM 687 O O . HIS A 1 92 ? 28.362 -11.166 -37.818 1.00 12.09 92 HIS A O 1
ATOM 694 N N . SER A 1 93 ? 27.663 -12.993 -38.980 1.00 10.08 93 SER A N 1
ATOM 695 C CA . SER A 1 93 ? 26.284 -12.728 -38.679 1.00 9.61 93 SER A CA 1
ATOM 696 C C . SER A 1 93 ? 25.451 -13.990 -38.712 1.00 9.76 93 SER A C 1
ATOM 697 O O . SER A 1 93 ? 25.671 -14.826 -39.567 1.00 9.24 93 SER A O 1
ATOM 700 N N . PRO A 1 94 ? 24.436 -14.060 -37.840 1.00 9.41 94 PRO A N 1
ATOM 701 C CA . PRO A 1 94 ? 23.454 -15.150 -37.907 1.00 9.36 94 PRO A CA 1
ATOM 702 C C . PRO A 1 94 ? 22.193 -14.750 -38.714 1.00 9.89 94 PRO A C 1
ATOM 703 O O . PRO A 1 94 ? 21.180 -15.483 -38.669 1.00 10.55 94 PRO A O 1
ATOM 707 N N . ILE A 1 95 ? 22.230 -13.615 -39.412 1.00 9.05 95 ILE A N 1
ATOM 708 C CA . ILE A 1 95 ? 21.057 -13.128 -40.120 1.00 9.11 95 ILE A CA 1
ATOM 709 C C . ILE A 1 95 ? 20.559 -14.206 -41.120 1.00 8.81 95 ILE A C 1
ATOM 710 O O . ILE A 1 95 ? 21.359 -14.932 -41.665 1.00 8.80 95 ILE A O 1
ATOM 715 N N . ALA A 1 96 ? 19.249 -14.285 -41.351 1.00 9.49 96 ALA A N 1
ATOM 716 C CA . ALA A 1 96 ? 18.710 -15.107 -42.440 1.00 9.02 96 ALA A CA 1
ATOM 717 C C . ALA A 1 96 ? 18.978 -14.405 -43.764 1.00 9.38 96 ALA A C 1
ATOM 718 O O . ALA A 1 96 ? 18.646 -13.254 -43.906 1.00 9.72 96 ALA A O 1
ATOM 720 N N . VAL A 1 97 ? 19.627 -15.074 -44.693 1.00 8.97 97 VAL A N 1
ATOM 721 C CA . VAL A 1 97 ? 19.998 -14.480 -45.988 1.00 8.64 97 VAL A CA 1
ATOM 722 C C . VAL A 1 97 ? 19.134 -15.091 -47.065 1.00 8.64 97 VAL A C 1
ATOM 723 O O . VAL A 1 97 ? 19.123 -16.309 -47.296 1.00 9.24 97 VAL A O 1
ATOM 727 N N . THR A 1 98 ? 18.386 -14.245 -47.728 1.00 7.64 98 THR A N 1
ATOM 728 C CA . THR A 1 98 ? 17.551 -14.695 -48.829 1.00 7.13 98 THR A CA 1
ATOM 729 C C . THR A 1 98 ? 17.900 -13.846 -50.082 1.00 7.13 98 THR A C 1
ATOM 730 O O . THR A 1 98 ? 18.635 -12.865 -49.987 1.00 6.79 98 THR A O 1
ATOM 734 N N . ILE A 1 99 ? 17.350 -14.218 -51.241 1.00 7.15 99 ILE A N 1
ATOM 735 C CA . ILE A 1 99 ? 17.634 -13.513 -52.496 1.00 7.29 99 ILE A CA 1
ATOM 736 C C . ILE A 1 99 ? 16.410 -13.238 -53.326 1.00 7.14 99 ILE A C 1
ATOM 737 O O . ILE A 1 99 ? 15.513 -14.064 -53.426 1.00 7.11 99 ILE A O 1
ATOM 742 N N . GLN A 1 100 ? 16.361 -12.081 -53.925 1.00 6.73 100 GLN A N 1
ATOM 743 C CA . GLN A 1 100 ? 15.332 -11.764 -54.873 1.00 6.84 100 GLN A CA 1
ATOM 744 C C . GLN A 1 100 ? 15.836 -12.131 -56.255 1.00 6.88 100 GLN A C 1
ATOM 745 O O . GLN A 1 100 ? 16.842 -11.576 -56.715 1.00 7.23 100 GLN A O 1
ATOM 751 N N . LEU A 1 101 ? 15.103 -13.028 -56.918 1.00 6.90 101 LEU A N 1
ATOM 752 C CA . LEU A 1 101 ? 15.384 -13.402 -58.297 1.00 7.11 101 LEU A CA 1
ATOM 753 C C . LEU A 1 101 ? 14.511 -12.556 -59.209 1.00 6.69 101 LEU A C 1
ATOM 754 O O . LEU A 1 101 ? 13.310 -12.433 -58.997 1.00 7.62 101 LEU A O 1
ATOM 759 N N . ALA A 1 102 ? 15.136 -12.008 -60.239 1.00 6.37 102 ALA A N 1
ATOM 760 C CA . ALA A 1 102 ? 14.562 -10.967 -61.072 1.00 6.17 102 ALA A CA 1
ATOM 761 C C . ALA A 1 102 ? 14.794 -11.114 -62.576 1.00 6.00 102 ALA A C 1
ATOM 762 O O . ALA A 1 102 ? 15.756 -11.766 -63.068 1.00 5.90 102 ALA A O 1
ATOM 764 N N . HIS A 1 103 ? 13.899 -10.480 -63.323 1.00 5.98 103 HIS A N 1
ATOM 765 C CA . HIS A 1 103 ? 14.063 -10.279 -64.768 1.00 6.12 103 HIS A CA 1
ATOM 766 C C . HIS A 1 103 ? 13.330 -8.979 -65.060 1.00 6.23 103 HIS A C 1
ATOM 767 O O . HIS A 1 103 ? 12.128 -8.848 -64.775 1.00 6.14 103 HIS A O 1
ATOM 774 N N . ALA A 1 104 ? 14.041 -8.022 -65.637 1.00 6.06 104 ALA A N 1
ATOM 775 C CA . ALA A 1 104 ? 13.562 -6.666 -65.824 1.00 6.28 104 ALA A CA 1
ATOM 776 C C . ALA A 1 104 ? 12.619 -6.481 -67.013 1.00 6.66 104 ALA A C 1
ATOM 777 O O . ALA A 1 104 ? 11.982 -5.464 -67.154 1.00 6.68 104 ALA A O 1
ATOM 779 N N . GLY A 1 105 ? 12.567 -7.474 -67.902 1.00 7.11 105 GLY A N 1
ATOM 780 C CA . GLY A 1 105 ? 11.701 -7.372 -69.068 1.00 7.40 105 GLY A CA 1
ATOM 781 C C . GLY A 1 105 ? 12.075 -6.139 -69.856 1.00 7.20 105 GLY A C 1
ATOM 782 O O . GLY A 1 105 ? 13.256 -5.929 -70.169 1.00 6.87 105 GLY A O 1
ATOM 783 N N . ARG A 1 106 ? 11.071 -5.376 -70.261 1.00 7.51 106 ARG A N 1
ATOM 784 C CA . ARG A 1 106 ? 11.310 -4.197 -71.103 1.00 7.92 106 ARG A CA 1
ATOM 785 C C . ARG A 1 106 ? 12.076 -3.091 -70.413 1.00 8.12 106 ARG A C 1
ATOM 786 O O . ARG A 1 106 ? 12.568 -2.195 -71.085 1.00 8.37 106 ARG A O 1
ATOM 794 N N . LYS A 1 107 ? 12.176 -3.155 -69.076 1.00 7.83 107 LYS A N 1
ATOM 795 C CA . LYS A 1 107 ? 12.925 -2.172 -68.326 1.00 8.17 107 LYS A CA 1
ATOM 796 C C . LYS A 1 107 ? 14.383 -2.550 -68.185 1.00 7.42 107 LYS A C 1
ATOM 797 O O . LYS A 1 107 ? 15.126 -1.857 -67.536 1.00 7.21 107 LYS A O 1
ATOM 803 N N . ALA A 1 108 ? 14.807 -3.640 -68.825 1.00 7.50 108 ALA A N 1
ATOM 804 C CA . ALA A 1 108 ? 16.218 -3.995 -68.902 1.00 6.96 108 ALA A CA 1
ATOM 805 C C . ALA A 1 108 ? 17.017 -3.015 -69.774 1.00 6.95 108 ALA A C 1
ATOM 806 O O . ALA A 1 108 ? 16.483 -2.200 -70.456 1.00 6.95 108 ALA A O 1
ATOM 808 N N . SER A 1 109 ? 18.316 -3.211 -69.785 1.00 7.03 109 SER A N 1
ATOM 809 C CA . SER A 1 109 ? 19.248 -2.494 -70.643 1.00 7.02 109 SER A CA 1
ATOM 810 C C . SER A 1 109 ? 19.110 -1.011 -70.357 1.00 7.03 109 SER A C 1
ATOM 811 O O . SER A 1 109 ? 18.920 -0.227 -71.269 1.00 7.45 109 SER A O 1
ATOM 814 N N . SER A 1 110 ? 19.184 -0.671 -69.067 1.00 7.50 110 SER A N 1
ATOM 815 C CA . SER A 1 110 ? 19.134 0.702 -68.543 1.00 7.96 110 SER A CA 1
ATOM 816 C C . SER A 1 110 ? 20.433 1.122 -67.905 1.00 8.23 110 SER A C 1
ATOM 817 O O . SER A 1 110 ? 21.190 0.301 -67.409 1.00 7.77 110 SER A O 1
ATOM 820 N N . GLU A 1 111 ? 20.651 2.441 -67.833 1.00 8.39 111 GLU A N 1
ATOM 821 C CA . GLU A 1 111 ? 21.738 3.012 -67.051 1.00 9.18 111 GLU A CA 1
ATOM 822 C C . GLU A 1 111 ? 21.443 2.873 -65.560 1.00 8.45 111 GLU A C 1
ATOM 823 O O . GLU A 1 111 ? 20.298 2.768 -65.144 1.00 8.41 111 GLU A O 1
ATOM 829 N N . ALA A 1 112 ? 22.498 2.880 -64.753 1.00 8.41 112 ALA A N 1
ATOM 830 C CA . ALA A 1 112 ? 22.350 2.983 -63.299 1.00 8.80 112 ALA A CA 1
ATOM 831 C C . ALA A 1 112 ? 21.678 4.340 -62.931 1.00 9.59 112 ALA A C 1
ATOM 832 O O . ALA A 1 112 ? 21.753 5.311 -63.692 1.00 10.71 112 ALA A O 1
ATOM 834 N N . PRO A 1 113 ? 21.031 4.409 -61.768 1.00 10.30 113 PRO A N 1
ATOM 835 C CA . PRO A 1 113 ? 20.328 5.616 -61.399 1.00 10.47 113 PRO A CA 1
ATOM 836 C C . PRO A 1 113 ? 21.201 6.829 -61.348 1.00 10.49 113 PRO A C 1
ATOM 837 O O . PRO A 1 113 ? 20.754 7.913 -61.702 1.00 10.77 113 PRO A O 1
ATOM 841 N N . TRP A 1 114 ? 22.450 6.662 -60.946 1.00 11.04 114 TRP A N 1
ATOM 842 C CA . TRP A 1 114 ? 23.360 7.837 -60.864 1.00 11.74 114 TRP A CA 1
ATOM 843 C C . TRP A 1 114 ? 23.816 8.355 -62.197 1.00 12.25 114 TRP A C 1
ATOM 844 O O . TRP A 1 114 ? 24.347 9.465 -62.285 1.00 13.91 114 TRP A O 1
ATOM 855 N N . ASP A 1 115 ? 23.641 7.530 -63.233 1.00 11.43 115 ASP A N 1
ATOM 856 C CA . ASP A 1 115 ? 23.829 7.886 -64.622 1.00 11.74 115 ASP A CA 1
ATOM 857 C C . ASP A 1 115 ? 22.543 8.264 -65.336 1.00 11.09 115 ASP A C 1
ATOM 858 O O . ASP A 1 115 ? 22.548 8.315 -66.563 1.00 12.12 115 ASP A O 1
ATOM 863 N N . GLY A 1 116 ? 21.464 8.525 -64.593 1.00 10.52 116 GLY A N 1
ATOM 864 C CA . GLY A 1 116 ? 20.202 9.037 -65.141 1.00 10.20 116 GLY A CA 1
ATOM 865 C C . GLY A 1 116 ? 19.190 7.966 -65.477 1.00 9.86 116 GLY A C 1
ATOM 866 O O . GLY A 1 116 ? 18.043 8.254 -65.795 1.00 10.10 116 GLY A O 1
ATOM 867 N N . GLY A 1 117 ? 19.591 6.695 -65.432 1.00 9.12 117 GLY A N 1
ATOM 868 C CA . GLY A 1 117 ? 18.617 5.617 -65.588 1.00 8.96 117 GLY A CA 1
ATOM 869 C C . GLY A 1 117 ? 18.036 5.370 -66.969 1.00 9.18 117 GLY A C 1
ATOM 870 O O . GLY A 1 117 ? 17.209 4.479 -67.125 1.00 10.03 117 GLY A O 1
ATOM 871 N N . GLY A 1 118 ? 18.526 6.097 -67.976 1.00 9.54 118 GLY A N 1
ATOM 872 C CA . GLY A 1 118 ? 17.986 6.034 -69.323 1.00 8.71 118 GLY A CA 1
ATOM 873 C C . GLY A 1 118 ? 18.188 4.660 -69.985 1.00 8.64 118 GLY A C 1
ATOM 874 O O . GLY A 1 118 ? 19.120 3.921 -69.662 1.00 8.02 118 GLY A O 1
ATOM 875 N N . GLN A 1 119 ? 17.301 4.338 -70.920 1.00 8.57 119 GLN A N 1
ATOM 876 C CA . GLN A 1 119 ? 17.499 3.148 -71.768 1.00 8.48 119 GLN A CA 1
ATOM 877 C C . GLN A 1 119 ? 18.840 3.260 -72.519 1.00 8.64 119 GLN A C 1
ATOM 878 O O . GLN A 1 119 ? 19.191 4.338 -73.066 1.00 8.74 119 GLN A O 1
ATOM 884 N N . ILE A 1 120 ? 19.543 2.137 -72.592 1.00 8.26 120 ILE A N 1
ATOM 885 C CA . ILE A 1 120 ? 20.688 1.941 -73.454 1.00 8.72 120 ILE A CA 1
ATOM 886 C C . ILE A 1 120 ? 20.169 1.129 -74.618 1.00 8.69 120 ILE A C 1
ATOM 887 O O . ILE A 1 120 ? 19.649 0.008 -74.446 1.00 8.08 120 ILE A O 1
ATOM 892 N N . ARG A 1 121 ? 20.264 1.674 -75.811 1.00 9.84 121 ARG A N 1
ATOM 893 C CA . ARG A 1 121 ? 19.727 0.939 -76.985 1.00 10.19 121 ARG A CA 1
ATOM 894 C C . ARG A 1 121 ? 20.540 -0.311 -77.295 1.00 10.54 121 ARG A C 1
ATOM 895 O O . ARG A 1 121 ? 21.759 -0.396 -77.015 1.00 9.89 121 ARG A O 1
ATOM 903 N N . PRO A 1 122 ? 19.877 -1.302 -77.894 1.00 10.27 122 PRO A N 1
ATOM 904 C CA . PRO A 1 122 ? 20.599 -2.512 -78.244 1.00 11.21 122 PRO A CA 1
ATOM 905 C C . PRO A 1 122 ? 21.829 -2.257 -79.117 1.00 12.10 122 PRO A C 1
ATOM 906 O O . PRO A 1 122 ? 22.774 -3.040 -79.033 1.00 13.95 122 PRO A O 1
ATOM 910 N N . ASP A 1 123 ? 21.815 -1.200 -79.933 1.00 11.68 123 ASP A N 1
ATOM 911 C CA . ASP A 1 123 ? 22.957 -0.926 -80.841 1.00 13.53 123 ASP A CA 1
ATOM 912 C C . ASP A 1 123 ? 24.149 -0.261 -80.144 1.00 12.98 123 ASP A C 1
ATOM 913 O O . ASP A 1 123 ? 25.251 -0.145 -80.755 1.00 12.56 123 ASP A O 1
ATOM 918 N N . GLN A 1 124 ? 23.946 0.175 -78.899 1.00 11.79 124 GLN A N 1
ATOM 919 C CA . GLN A 1 124 ? 24.972 0.895 -78.149 1.00 12.35 124 GLN A CA 1
ATOM 920 C C . GLN A 1 124 ? 25.820 -0.125 -77.442 1.00 11.96 124 GLN A C 1
ATOM 921 O O . GLN A 1 124 ? 25.371 -1.228 -77.171 1.00 11.27 124 GLN A O 1
ATOM 927 N N . PRO A 1 125 ? 27.078 0.239 -77.135 1.00 13.11 125 PRO A N 1
ATOM 928 C CA . PRO A 1 125 ? 28.042 -0.713 -76.605 1.00 14.05 125 PRO A CA 1
ATOM 929 C C . PRO A 1 125 ? 27.573 -1.600 -75.445 1.00 14.90 125 PRO A C 1
ATOM 930 O O . PRO A 1 125 ? 27.842 -2.806 -75.480 1.00 17.93 125 PRO A O 1
ATOM 934 N N . ARG A 1 126 ? 26.896 -1.036 -74.465 1.00 13.24 126 ARG A N 1
ATOM 935 C CA . ARG A 1 126 ? 26.461 -1.814 -73.291 1.00 13.86 126 ARG A CA 1
ATOM 936 C C . ARG A 1 126 ? 25.010 -2.279 -73.354 1.00 12.76 126 ARG A C 1
ATOM 937 O O . ARG A 1 126 ? 24.517 -2.924 -72.416 1.00 12.02 126 ARG A O 1
ATOM 945 N N . GLY A 1 127 ? 24.322 -1.942 -74.426 1.00 10.67 127 GLY A N 1
ATOM 946 C CA . GLY A 1 127 ? 22.899 -2.271 -74.523 1.00 10.40 127 GLY A CA 1
ATOM 947 C C . GLY A 1 127 ? 22.571 -3.623 -75.074 1.00 9.79 127 GLY A C 1
ATOM 948 O O . GLY A 1 127 ? 23.437 -4.345 -75.630 1.00 9.87 127 GLY A O 1
ATOM 949 N N . TRP A 1 128 ? 21.310 -4.002 -74.936 1.00 8.72 128 TRP A N 1
ATOM 950 C CA . TRP A 1 128 ? 20.855 -5.263 -75.461 1.00 8.06 128 TRP A CA 1
ATOM 951 C C . TRP A 1 128 ? 19.376 -5.268 -75.798 1.00 8.28 128 TRP A C 1
ATOM 952 O O . TRP A 1 128 ? 18.591 -4.490 -75.289 1.00 8.13 128 TRP A O 1
ATOM 963 N N . GLN A 1 129 ? 19.015 -6.252 -76.636 1.00 8.72 129 GLN A N 1
ATOM 964 C CA . GLN A 1 129 ? 17.615 -6.545 -77.001 1.00 9.67 129 GLN A CA 1
ATOM 965 C C . GLN A 1 129 ? 16.834 -6.983 -75.756 1.00 9.11 129 GLN A C 1
ATOM 966 O O . GLN A 1 129 ? 17.297 -7.869 -75.016 1.00 9.08 129 GLN A O 1
ATOM 972 N N . THR A 1 130 ? 15.654 -6.401 -75.543 1.00 8.49 130 THR A N 1
ATOM 973 C CA . THR A 1 130 ? 14.846 -6.702 -74.360 1.00 8.26 130 THR A CA 1
ATOM 974 C C . THR A 1 130 ? 13.589 -7.485 -74.765 1.00 8.08 130 THR A C 1
ATOM 975 O O . THR A 1 130 ? 13.237 -7.570 -75.938 1.00 8.43 130 THR A O 1
ATOM 979 N N . PHE A 1 131 ? 12.932 -8.059 -73.773 1.00 7.79 131 PHE A N 1
ATOM 980 C CA . PHE A 1 131 ? 11.794 -8.951 -73.950 1.00 8.03 131 PHE A CA 1
ATOM 981 C C . PHE A 1 131 ? 10.701 -8.568 -72.990 1.00 7.63 131 PHE A C 1
ATOM 982 O O . PHE A 1 131 ? 10.958 -8.060 -71.878 1.00 7.25 131 PHE A O 1
ATOM 990 N N . ALA A 1 132 ? 9.467 -8.819 -73.411 1.00 7.68 132 ALA A N 1
ATOM 991 C CA . ALA A 1 132 ? 8.286 -8.447 -72.641 1.00 7.59 132 ALA A CA 1
ATOM 992 C C . ALA A 1 132 ? 7.066 -9.200 -73.156 1.00 7.59 132 ALA A C 1
ATOM 993 O O . ALA A 1 132 ? 7.150 -9.840 -74.202 1.00 8.81 132 ALA A O 1
ATOM 995 N N . PRO A 1 133 ? 5.939 -9.144 -72.430 1.00 8.13 133 PRO A N 1
ATOM 996 C CA . PRO A 1 133 ? 4.748 -9.790 -72.997 1.00 8.09 133 PRO A CA 1
ATOM 997 C C . PRO A 1 133 ? 4.326 -9.264 -74.366 1.00 8.34 133 PRO A C 1
ATOM 998 O O . PRO A 1 133 ? 3.887 -10.067 -75.184 1.00 8.76 133 PRO A O 1
ATOM 1002 N N . SER A 1 134 ? 4.451 -7.933 -74.572 1.00 8.00 134 SER A N 1
ATOM 1003 C CA . SER A 1 134 ? 4.089 -7.256 -75.810 1.00 8.46 134 SER A CA 1
ATOM 1004 C C . SER A 1 134 ? 5.192 -6.338 -76.237 1.00 8.32 134 SER A C 1
ATOM 1005 O O . SER A 1 134 ? 5.963 -5.852 -75.403 1.00 8.83 134 SER A O 1
ATOM 1008 N N . ALA A 1 135 ? 5.242 -6.052 -77.537 1.00 8.85 135 ALA A N 1
ATOM 1009 C CA . ALA A 1 135 ? 6.265 -5.207 -78.099 1.00 9.32 135 ALA A CA 1
ATOM 1010 C C . ALA A 1 135 ? 5.917 -3.717 -77.937 1.00 10.43 135 ALA A C 1
ATOM 1011 O O . ALA A 1 135 ? 5.792 -3.012 -78.921 1.00 10.47 135 ALA A O 1
ATOM 1013 N N . VAL A 1 136 ? 5.739 -3.263 -76.699 1.00 10.73 136 VAL A N 1
ATOM 1014 C CA . VAL A 1 136 ? 5.344 -1.905 -76.420 1.00 11.54 136 VAL A CA 1
ATOM 1015 C C . VAL A 1 136 ? 6.316 -1.384 -75.377 1.00 11.78 136 VAL A C 1
ATOM 1016 O O . VAL A 1 136 ? 6.638 -2.101 -74.411 1.00 11.50 136 VAL A O 1
ATOM 1020 N N . PRO A 1 137 ? 6.829 -0.161 -75.600 1.00 11.77 137 PRO A N 1
ATOM 1021 C CA . PRO A 1 137 ? 7.841 0.404 -74.687 1.00 11.67 137 PRO A CA 1
ATOM 1022 C C . PRO A 1 137 ? 7.298 0.860 -73.355 1.00 10.88 137 PRO A C 1
ATOM 1023 O O . PRO A 1 137 ? 6.156 1.334 -73.262 1.00 10.08 137 PRO A O 1
ATOM 1027 N N . HIS A 1 138 ? 8.144 0.757 -72.345 1.00 10.17 138 HIS A N 1
ATOM 1028 C CA . HIS A 1 138 ? 7.840 1.357 -71.049 1.00 11.07 138 HIS A CA 1
ATOM 1029 C C . HIS A 1 138 ? 7.507 2.854 -71.143 1.00 11.45 138 HIS A C 1
ATOM 1030 O O . HIS A 1 138 ? 6.556 3.313 -70.529 1.00 11.05 138 HIS A O 1
ATOM 1037 N N . ALA A 1 139 ? 8.300 3.601 -71.905 1.00 12.26 139 ALA A N 1
ATOM 1038 C CA . ALA A 1 139 ? 8.035 5.044 -72.146 1.00 13.57 139 ALA A CA 1
ATOM 1039 C C . ALA A 1 139 ? 8.079 5.353 -73.621 1.00 15.07 139 ALA A C 1
ATOM 1040 O O . ALA A 1 139 ? 8.826 4.740 -74.377 1.00 13.71 139 ALA A O 1
ATOM 1042 N N . ALA A 1 140 ? 7.291 6.363 -73.999 1.00 16.92 140 ALA A N 1
ATOM 1043 C CA . ALA A 1 140 ? 7.229 6.868 -75.374 1.00 18.16 140 ALA A CA 1
ATOM 1044 C C . ALA A 1 140 ? 8.608 7.154 -75.950 1.00 16.13 140 ALA A C 1
ATOM 1045 O O . ALA A 1 140 ? 9.448 7.775 -75.293 1.00 18.61 140 ALA A O 1
ATOM 1047 N N . GLY A 1 141 ? 8.841 6.647 -77.156 1.00 16.37 141 GLY A N 1
ATOM 1048 C CA . GLY A 1 141 ? 10.073 6.891 -77.892 1.00 16.14 141 GLY A CA 1
ATOM 1049 C C . GLY A 1 141 ? 11.196 5.878 -77.667 1.00 15.23 141 GLY A C 1
ATOM 1050 O O . GLY A 1 141 ? 12.182 5.888 -78.386 1.00 15.62 141 GLY A O 1
ATOM 1051 N N . GLU A 1 142 ? 11.075 5.029 -76.645 1.00 12.04 142 GLU A N 1
ATOM 1052 C CA . GLU A 1 142 ? 12.124 4.072 -76.337 1.00 11.32 142 GLU A CA 1
ATOM 1053 C C . GLU A 1 142 ? 12.079 2.958 -77.375 1.00 10.21 142 GLU A C 1
ATOM 1054 O O . GLU A 1 142 ? 11.052 2.661 -78.005 1.00 10.71 142 GLU A O 1
ATOM 1060 N N . VAL A 1 143 ? 13.208 2.302 -77.510 1.00 10.15 143 VAL A N 1
ATOM 1061 C CA . VAL A 1 143 ? 13.311 1.153 -78.315 1.00 9.70 143 VAL A CA 1
ATOM 1062 C C . VAL A 1 143 ? 12.423 0.083 -77.682 1.00 8.97 143 VAL A C 1
ATOM 1063 O O . VAL A 1 143 ? 12.560 -0.225 -76.486 1.00 9.34 143 VAL A O 1
ATOM 1067 N N . PRO A 1 144 ? 11.516 -0.499 -78.467 1.00 8.53 144 PRO A N 1
ATOM 1068 C CA . PRO A 1 144 ? 10.609 -1.433 -77.815 1.00 8.25 144 PRO A CA 1
ATOM 1069 C C . PRO A 1 144 ? 11.211 -2.812 -77.577 1.00 8.27 144 PRO A C 1
ATOM 1070 O O . PRO A 1 144 ? 12.128 -3.244 -78.290 1.00 8.33 144 PRO A O 1
ATOM 1074 N N . PRO A 1 145 ? 10.636 -3.529 -76.630 1.00 8.48 145 PRO A N 1
ATOM 1075 C CA . PRO A 1 145 ? 11.028 -4.911 -76.433 1.00 8.65 145 PRO A CA 1
ATOM 1076 C C . PRO A 1 145 ? 10.418 -5.781 -77.529 1.00 8.77 145 PRO A C 1
ATOM 1077 O O . PRO A 1 145 ? 9.440 -5.393 -78.216 1.00 9.65 145 PRO A O 1
ATOM 1081 N N . ALA A 1 146 ? 10.966 -6.960 -77.691 1.00 9.41 146 ALA A N 1
ATOM 1082 C CA . ALA A 1 146 ? 10.299 -7.989 -78.483 1.00 10.02 146 ALA A CA 1
ATOM 1083 C C . ALA A 1 146 ? 9.262 -8.705 -77.662 1.00 10.68 146 ALA A C 1
ATOM 1084 O O . ALA A 1 146 ? 9.461 -8.948 -76.460 1.00 11.21 146 ALA A O 1
ATOM 1086 N N . ALA A 1 147 ? 8.151 -9.058 -78.296 1.00 9.87 147 ALA A N 1
ATOM 1087 C CA . ALA A 1 147 ? 7.130 -9.853 -77.623 1.00 10.14 147 ALA A CA 1
ATOM 1088 C C . ALA A 1 147 ? 7.585 -11.302 -77.493 1.00 10.29 147 ALA A C 1
ATOM 1089 O O . ALA A 1 147 ? 8.069 -11.912 -78.439 1.00 11.47 147 ALA A O 1
ATOM 1091 N N . LEU A 1 148 ? 7.479 -11.829 -76.289 1.00 9.67 148 LEU A N 1
ATOM 1092 C CA . LEU A 1 148 ? 7.909 -13.167 -76.007 1.00 9.20 148 LEU A CA 1
ATOM 1093 C C . LEU A 1 148 ? 7.079 -14.201 -76.727 1.00 10.15 148 LEU A C 1
ATOM 1094 O O . LEU A 1 148 ? 5.878 -14.072 -76.777 1.00 9.72 148 LEU A O 1
ATOM 1099 N N . ASP A 1 149 ? 7.741 -15.240 -77.243 1.00 10.26 149 ASP A N 1
ATOM 1100 C CA . ASP A 1 149 ? 7.048 -16.402 -77.795 1.00 12.26 149 ASP A CA 1
ATOM 1101 C C . ASP A 1 149 ? 7.184 -17.571 -76.844 1.00 11.85 149 ASP A C 1
ATOM 1102 O O . ASP A 1 149 ? 7.704 -17.433 -75.731 1.00 10.96 149 ASP A O 1
ATOM 1107 N N . LYS A 1 150 ? 6.650 -18.714 -77.242 1.00 12.44 150 LYS A N 1
ATOM 1108 C CA . LYS A 1 150 ? 6.641 -19.855 -76.349 1.00 14.40 150 LYS A CA 1
ATOM 1109 C C . LYS A 1 150 ? 8.067 -20.228 -75.879 1.00 12.58 150 LYS A C 1
ATOM 1110 O O . LYS A 1 150 ? 8.298 -20.476 -74.697 1.00 11.74 150 LYS A O 1
ATOM 1116 N N . ALA A 1 151 ? 9.005 -20.270 -76.806 1.00 12.02 151 ALA A N 1
ATOM 1117 C CA . ALA A 1 151 ? 10.383 -20.620 -76.439 1.00 12.45 151 ALA A CA 1
ATOM 1118 C C . ALA A 1 151 ? 10.971 -19.580 -75.521 1.00 11.40 151 ALA A C 1
ATOM 1119 O O . ALA A 1 151 ? 11.728 -19.922 -74.665 1.00 10.64 151 ALA A O 1
ATOM 1121 N N . GLY A 1 152 ? 10.658 -18.299 -75.769 1.00 10.64 152 GLY A N 1
ATOM 1122 C CA . GLY A 1 152 ? 11.207 -17.212 -74.933 1.00 10.44 152 GLY A CA 1
ATOM 1123 C C . GLY A 1 152 ? 10.684 -17.315 -73.511 1.00 9.63 152 GLY A C 1
ATOM 1124 O O . GLY A 1 152 ? 11.422 -17.115 -72.543 1.00 9.41 152 GLY A O 1
ATOM 1125 N N . MET A 1 153 ? 9.406 -17.670 -73.368 1.00 9.44 153 MET A N 1
ATOM 1126 C CA . MET A 1 153 ? 8.810 -17.821 -72.056 1.00 10.17 153 MET A CA 1
ATOM 1127 C C . MET A 1 153 ? 9.415 -19.044 -71.348 1.00 9.82 153 MET A C 1
ATOM 1128 O O . MET A 1 153 ? 9.727 -18.991 -70.176 1.00 9.45 153 MET A O 1
ATOM 1133 N N . LYS A 1 154 ? 9.598 -20.141 -72.077 1.00 10.17 154 LYS A N 1
ATOM 1134 C CA . LYS A 1 154 ? 10.242 -21.336 -71.511 1.00 10.92 154 LYS A CA 1
ATOM 1135 C C . LYS A 1 154 ? 11.663 -21.053 -71.055 1.00 9.68 154 LYS A C 1
ATOM 1136 O O . LYS A 1 154 ? 12.063 -21.481 -70.002 1.00 9.69 154 LYS A O 1
ATOM 1142 N N . LYS A 1 155 ? 12.409 -20.302 -71.831 1.00 9.41 155 LYS A N 1
ATOM 1143 C CA . LYS A 1 155 ? 13.770 -19.924 -71.411 1.00 9.90 155 LYS A CA 1
ATOM 1144 C C . LYS A 1 155 ? 13.724 -19.207 -70.060 1.00 9.47 155 LYS A C 1
ATOM 1145 O O . LYS A 1 155 ? 14.537 -19.461 -69.192 1.00 8.74 155 LYS A O 1
ATOM 1151 N N . ILE A 1 156 ? 12.801 -18.248 -69.925 1.00 8.83 156 ILE A N 1
ATOM 1152 C CA . ILE A 1 156 ? 12.729 -17.504 -68.678 1.00 9.38 156 ILE A CA 1
ATOM 1153 C C . ILE A 1 156 ? 12.392 -18.399 -67.522 1.00 9.15 156 ILE A C 1
ATOM 1154 O O . ILE A 1 156 ? 13.049 -18.323 -66.479 1.00 8.87 156 ILE A O 1
ATOM 1159 N N . ARG A 1 157 ? 11.418 -19.300 -67.705 1.00 9.78 157 ARG A N 1
ATOM 1160 C CA . ARG A 1 157 ? 11.123 -20.294 -66.689 1.00 10.67 157 ARG A CA 1
ATOM 1161 C C . ARG A 1 157 ? 12.350 -21.107 -66.330 1.00 10.03 157 ARG A C 1
ATOM 1162 O O . ARG A 1 157 ? 12.693 -21.235 -65.143 1.00 9.87 157 ARG A O 1
ATOM 1170 N N . ASP A 1 158 ? 13.010 -21.650 -67.335 1.00 9.34 158 ASP A N 1
ATOM 1171 C CA . ASP A 1 158 ? 14.217 -22.458 -67.107 1.00 9.74 158 ASP A CA 1
ATOM 1172 C C . ASP A 1 158 ? 15.353 -21.675 -66.430 1.00 9.50 158 ASP A C 1
ATOM 1173 O O . ASP A 1 158 ? 16.153 -22.236 -65.651 1.00 9.54 158 ASP A O 1
ATOM 1178 N N . ASP A 1 159 ? 15.429 -20.389 -66.723 1.00 8.02 159 ASP A N 1
ATOM 1179 C CA . ASP A 1 159 ? 16.463 -19.529 -66.125 1.00 8.39 159 ASP A CA 1
ATOM 1180 C C . ASP A 1 159 ? 16.199 -19.257 -64.662 1.00 7.62 159 ASP A C 1
ATOM 1181 O O . ASP A 1 159 ? 17.124 -19.251 -63.833 1.00 7.93 159 ASP A O 1
ATOM 1186 N N . PHE A 1 160 ? 14.940 -19.002 -64.331 1.00 7.72 160 PHE A N 1
ATOM 1187 C CA . PHE A 1 160 ? 14.540 -18.896 -62.922 1.00 8.19 160 PHE A CA 1
ATOM 1188 C C . PHE A 1 160 ? 14.867 -20.211 -62.175 1.00 8.61 160 PHE A C 1
ATOM 1189 O O . PHE A 1 160 ? 15.422 -20.174 -61.068 1.00 9.10 160 PHE A O 1
ATOM 1197 N N . VAL A 1 161 ? 14.566 -21.353 -62.799 1.00 8.51 161 VAL A N 1
ATOM 1198 C CA . VAL A 1 161 ? 14.911 -22.644 -62.194 1.00 9.03 161 VAL A CA 1
ATOM 1199 C C . VAL A 1 161 ? 16.405 -22.790 -61.942 1.00 9.16 161 VAL A C 1
ATOM 1200 O O . VAL A 1 161 ? 16.822 -23.155 -60.832 1.00 8.87 161 VAL A O 1
ATOM 1204 N N . ALA A 1 162 ? 17.210 -22.447 -62.931 1.00 9.23 162 ALA A N 1
ATOM 1205 C CA . ALA A 1 162 ? 18.641 -22.626 -62.834 1.00 9.08 162 ALA A CA 1
ATOM 1206 C C . ALA A 1 162 ? 19.200 -21.710 -61.720 1.00 8.93 162 ALA A C 1
ATOM 1207 O O . ALA A 1 162 ? 20.031 -22.129 -60.925 1.00 8.88 162 ALA A O 1
ATOM 1209 N N . ALA A 1 163 ? 18.715 -20.474 -61.672 1.00 8.34 163 ALA A N 1
ATOM 1210 C CA . ALA A 1 163 ? 19.186 -19.540 -60.664 1.00 8.07 163 ALA A CA 1
ATOM 1211 C C . ALA A 1 163 ? 18.768 -19.999 -59.258 1.00 8.04 163 ALA A C 1
ATOM 1212 O O . ALA A 1 163 ? 19.553 -19.852 -58.305 1.00 8.14 163 ALA A O 1
ATOM 1214 N N . ALA A 1 164 ? 17.569 -20.550 -59.119 1.00 7.94 164 ALA A N 1
ATOM 1215 C CA . ALA A 1 164 ? 17.074 -21.071 -57.847 1.00 8.13 164 ALA A CA 1
ATOM 1216 C C . ALA A 1 164 ? 17.958 -22.221 -57.362 1.00 8.60 164 ALA A C 1
ATOM 1217 O O . ALA A 1 164 ? 18.327 -22.286 -56.180 1.00 8.54 164 ALA A O 1
ATOM 1219 N N . LYS A 1 165 ? 18.310 -23.102 -58.294 1.00 9.17 165 LYS A N 1
ATOM 1220 C CA . LYS A 1 165 ? 19.253 -24.166 -57.989 1.00 9.76 165 LYS A CA 1
ATOM 1221 C C . LYS A 1 165 ? 20.614 -23.693 -57.502 1.00 9.77 165 LYS A C 1
ATOM 1222 O O . LYS A 1 165 ? 21.194 -24.287 -56.570 1.00 9.65 165 LYS A O 1
ATOM 1228 N N . ARG A 1 166 ? 21.152 -22.674 -58.141 1.00 8.74 166 ARG A N 1
ATOM 1229 C CA . ARG A 1 166 ? 22.422 -22.117 -57.717 1.00 8.81 166 ARG A CA 1
ATOM 1230 C C . ARG A 1 166 ? 22.291 -21.505 -56.331 1.00 8.60 166 ARG A C 1
ATOM 1231 O O . ARG A 1 166 ? 23.153 -21.740 -55.460 1.00 8.58 166 ARG A O 1
ATOM 1239 N N . ALA A 1 167 ? 21.186 -20.786 -56.101 1.00 8.49 167 ALA A N 1
ATOM 1240 C CA . ALA A 1 167 ? 20.947 -20.200 -54.777 1.00 8.88 167 ALA A CA 1
ATOM 1241 C C . ALA A 1 167 ? 20.895 -21.276 -53.695 1.00 9.43 167 ALA A C 1
ATOM 1242 O O . ALA A 1 167 ? 21.457 -21.142 -52.621 1.00 9.03 167 ALA A O 1
ATOM 1244 N N . ALA A 1 168 ? 20.226 -22.376 -54.023 1.00 9.47 168 ALA A N 1
ATOM 1245 C CA . ALA A 1 168 ? 20.126 -23.482 -53.073 1.00 9.57 168 ALA A CA 1
ATOM 1246 C C . ALA A 1 168 ? 21.513 -24.015 -52.701 1.00 9.75 168 ALA A C 1
ATOM 1247 O O . ALA A 1 168 ? 21.820 -24.203 -51.500 1.00 9.80 168 ALA A O 1
ATOM 1249 N N . ARG A 1 169 ? 22.327 -24.246 -53.717 1.00 9.69 169 ARG A N 1
ATOM 1250 C CA . ARG A 1 169 ? 23.671 -24.778 -53.549 1.00 10.32 169 ARG A CA 1
ATOM 1251 C C . ARG A 1 169 ? 24.586 -23.847 -52.728 1.00 10.85 169 ARG A C 1
ATOM 1252 O O . ARG A 1 169 ? 25.424 -24.300 -51.951 1.00 10.75 169 ARG A O 1
ATOM 1260 N N . LEU A 1 170 ? 24.383 -22.549 -52.900 1.00 9.73 170 LEU A N 1
ATOM 1261 C CA . LEU A 1 170 ? 25.021 -21.499 -52.107 1.00 9.70 170 LEU A CA 1
ATOM 1262 C C . LEU A 1 170 ? 24.575 -21.384 -50.652 1.00 9.08 170 LEU A C 1
ATOM 1263 O O . LEU A 1 170 ? 25.164 -20.635 -49.903 1.00 9.75 170 LEU A O 1
ATOM 1268 N N . GLY A 1 171 ? 23.536 -22.096 -50.268 1.00 8.97 171 GLY A N 1
ATOM 1269 C CA . GLY A 1 171 ? 23.041 -22.103 -48.924 1.00 8.91 171 GLY A CA 1
ATOM 1270 C C . GLY A 1 171 ? 22.121 -20.942 -48.641 1.00 8.72 171 GLY A C 1
ATOM 1271 O O . GLY A 1 171 ? 21.850 -20.640 -47.498 1.00 8.20 171 GLY A O 1
ATOM 1272 N N . ILE A 1 172 ? 21.651 -20.279 -49.682 1.00 9.04 172 ILE A N 1
ATOM 1273 C CA . ILE A 1 172 ? 20.707 -19.180 -49.505 1.00 8.42 172 ILE A CA 1
ATOM 1274 C C . ILE A 1 172 ? 19.405 -19.762 -48.960 1.00 8.94 172 ILE A C 1
ATOM 1275 O O . ILE A 1 172 ? 18.966 -20.873 -49.373 1.00 8.56 172 ILE A O 1
ATOM 1280 N N . GLU A 1 173 ? 18.823 -19.046 -48.011 1.00 9.31 173 GLU A N 1
ATOM 1281 C CA . GLU A 1 173 ? 17.751 -19.600 -47.142 1.00 10.00 173 GLU A CA 1
ATOM 1282 C C . GLU A 1 173 ? 16.320 -19.381 -47.645 1.00 9.32 173 GLU A C 1
ATOM 1283 O O . GLU A 1 173 ? 15.356 -19.862 -47.047 1.00 10.02 173 GLU A O 1
ATOM 1289 N N . GLY A 1 174 ? 16.159 -18.700 -48.763 1.00 9.02 174 GLY A N 1
ATOM 1290 C CA . GLY A 1 174 ? 14.825 -18.325 -49.243 1.00 8.64 174 GLY A CA 1
ATOM 1291 C C . GLY A 1 174 ? 14.946 -17.528 -50.540 1.00 8.66 174 GLY A C 1
ATOM 1292 O O . GLY A 1 174 ? 15.989 -16.925 -50.836 1.00 7.84 174 GLY A O 1
ATOM 1293 N N . ILE A 1 175 ? 13.889 -17.587 -51.343 1.00 8.57 175 ILE A N 1
ATOM 1294 C CA . ILE A 1 175 ? 13.849 -16.858 -52.608 1.00 8.50 175 ILE A CA 1
ATOM 1295 C C . ILE A 1 175 ? 12.603 -15.991 -52.593 1.00 8.01 175 ILE A C 1
ATOM 1296 O O . ILE A 1 175 ? 11.476 -16.451 -52.344 1.00 8.10 175 ILE A O 1
ATOM 1301 N N . GLU A 1 176 ? 12.819 -14.727 -52.865 1.00 7.22 176 GLU A N 1
ATOM 1302 C CA . GLU A 1 176 ? 11.774 -13.790 -53.255 1.00 7.15 176 GLU A CA 1
ATOM 1303 C C . GLU A 1 176 ? 11.727 -13.666 -54.787 1.00 6.93 176 GLU A C 1
ATOM 1304 O O . GLU A 1 176 ? 12.706 -13.200 -55.413 1.00 6.26 176 GLU A O 1
ATOM 1310 N N . VAL A 1 177 ? 10.628 -14.107 -55.402 1.00 6.53 177 VAL A N 1
ATOM 1311 C CA . VAL A 1 177 ? 10.432 -13.902 -56.816 1.00 6.94 177 VAL A CA 1
ATOM 1312 C C . VAL A 1 177 ? 9.960 -12.457 -57.035 1.00 7.23 177 VAL A C 1
ATOM 1313 O O . VAL A 1 177 ? 8.941 -11.996 -56.476 1.00 7.48 177 VAL A O 1
ATOM 1317 N N . HIS A 1 178 ? 10.684 -11.754 -57.890 1.00 7.53 178 HIS A N 1
ATOM 1318 C CA . HIS A 1 178 ? 10.339 -10.344 -58.172 1.00 7.37 178 HIS A CA 1
ATOM 1319 C C . HIS A 1 178 ? 9.180 -10.271 -59.138 1.00 8.26 178 HIS A C 1
ATOM 1320 O O . HIS A 1 178 ? 9.315 -10.510 -60.330 1.00 9.98 178 HIS A O 1
ATOM 1327 N N . GLY A 1 179 ? 8.021 -9.942 -58.615 1.00 8.53 179 GLY A N 1
ATOM 1328 C CA . GLY A 1 179 ? 6.812 -9.749 -59.388 1.00 8.19 179 GLY A CA 1
ATOM 1329 C C . GLY A 1 179 ? 6.342 -8.314 -59.404 1.00 7.90 179 GLY A C 1
ATOM 1330 O O . GLY A 1 179 ? 5.170 -8.029 -59.746 1.00 8.28 179 GLY A O 1
ATOM 1331 N N . ALA A 1 180 ? 7.239 -7.380 -59.113 1.00 7.68 180 ALA A N 1
ATOM 1332 C CA . ALA A 1 180 ? 6.834 -6.004 -58.840 1.00 7.08 180 ALA A CA 1
ATOM 1333 C C . ALA A 1 180 ? 7.644 -4.973 -59.664 1.00 7.23 180 ALA A C 1
ATOM 1334 O O . ALA A 1 180 ? 8.438 -5.330 -60.548 1.00 7.37 180 ALA A O 1
ATOM 1336 N N . HIS A 1 181 ? 7.353 -3.707 -59.439 1.00 6.90 181 HIS A N 1
ATOM 1337 C CA . HIS A 1 181 ? 8.173 -2.576 -59.920 1.00 7.05 181 HIS A CA 1
ATOM 1338 C C . HIS A 1 181 ? 8.322 -2.480 -61.423 1.00 7.05 181 HIS A C 1
ATOM 1339 O O . HIS A 1 181 ? 9.305 -1.961 -61.943 1.00 7.28 181 HIS A O 1
ATOM 1346 N N . GLY A 1 182 ? 7.317 -2.971 -62.125 1.00 6.54 182 GLY A N 1
ATOM 1347 C CA . GLY A 1 182 ? 7.243 -2.803 -63.572 1.00 6.79 182 GLY A CA 1
ATOM 1348 C C . GLY A 1 182 ? 8.139 -3.678 -64.385 1.00 6.48 182 GLY A C 1
ATOM 1349 O O . GLY A 1 182 ? 8.280 -3.451 -65.577 1.00 7.58 182 GLY A O 1
ATOM 1350 N N . TYR A 1 183 ? 8.745 -4.666 -63.737 1.00 6.30 183 TYR A N 1
ATOM 1351 C CA . TYR A 1 183 ? 9.644 -5.620 -64.363 1.00 6.51 183 TYR A CA 1
ATOM 1352 C C . TYR A 1 183 ? 8.859 -6.735 -65.023 1.00 6.59 183 TYR A C 1
ATOM 1353 O O . TYR A 1 183 ? 7.657 -6.576 -65.226 1.00 6.96 183 TYR A O 1
ATOM 1362 N N . LEU A 1 184 ? 9.534 -7.814 -65.465 1.00 6.81 184 LEU A N 1
ATOM 1363 C CA . LEU A 1 184 ? 8.904 -8.741 -66.411 1.00 7.04 184 LEU A CA 1
ATOM 1364 C C . LEU A 1 184 ? 7.560 -9.306 -65.939 1.00 7.43 184 LEU A C 1
ATOM 1365 O O . LEU A 1 184 ? 6.573 -9.307 -66.701 1.00 7.06 184 LEU A O 1
ATOM 1370 N N . LEU A 1 185 ? 7.528 -9.837 -64.716 1.00 7.91 185 LEU A N 1
ATOM 1371 C CA . LEU A 1 185 ? 6.301 -10.457 -64.261 1.00 9.14 185 LEU A CA 1
ATOM 1372 C C . LEU A 1 185 ? 5.190 -9.429 -64.124 1.00 8.47 185 LEU A C 1
ATOM 1373 O O . LEU A 1 185 ? 4.017 -9.681 -64.487 1.00 7.82 185 LEU A O 1
ATOM 1378 N N . HIS A 1 186 ? 5.519 -8.260 -63.600 1.00 7.71 186 HIS A N 1
ATOM 1379 C CA . HIS A 1 186 ? 4.537 -7.180 -63.494 1.00 7.82 186 HIS A CA 1
ATOM 1380 C C . HIS A 1 186 ? 4.048 -6.755 -64.864 1.00 7.15 186 HIS A C 1
ATOM 1381 O O . HIS A 1 186 ? 2.850 -6.413 -65.018 1.00 7.39 186 HIS A O 1
ATOM 1388 N N . GLN A 1 187 ? 4.920 -6.784 -65.853 1.00 6.51 187 GLN A N 1
ATOM 1389 C CA . GLN A 1 187 ? 4.500 -6.476 -67.213 1.00 6.60 187 GLN A CA 1
ATOM 1390 C C . GLN A 1 187 ? 3.380 -7.432 -67.684 1.00 6.92 187 GLN A C 1
ATOM 1391 O O . GLN A 1 187 ? 2.446 -7.003 -68.364 1.00 6.32 187 GLN A O 1
ATOM 1397 N N . PHE A 1 188 ? 3.492 -8.727 -67.363 1.00 6.82 188 PHE A N 1
ATOM 1398 C CA . PHE A 1 188 ? 2.446 -9.674 -67.675 1.00 7.34 188 PHE A CA 1
ATOM 1399 C C . PHE A 1 188 ? 1.165 -9.393 -66.861 1.00 7.75 188 PHE A C 1
ATOM 1400 O O . PHE A 1 188 ? 0.072 -9.438 -67.420 1.00 8.46 188 PHE A O 1
ATOM 1408 N N . LEU A 1 189 ? 1.305 -9.029 -65.580 1.00 7.92 189 LEU A N 1
ATOM 1409 C CA . LEU A 1 189 ? 0.153 -8.756 -64.755 1.00 8.15 189 LEU A CA 1
ATOM 1410 C C . LEU A 1 189 ? -0.631 -7.517 -65.225 1.00 8.50 189 LEU A C 1
ATOM 1411 O O . LEU A 1 189 ? -1.874 -7.508 -65.188 1.00 8.94 189 LEU A O 1
ATOM 1416 N N . SER A 1 190 ? 0.068 -6.446 -65.595 1.00 8.35 190 SER A N 1
ATOM 1417 C CA . SER A 1 190 ? -0.580 -5.189 -65.860 1.00 9.00 190 SER A CA 1
ATOM 1418 C C . SER A 1 190 ? -1.069 -5.026 -67.305 1.00 9.85 190 SER A C 1
ATOM 1419 O O . SER A 1 190 ? -0.289 -5.111 -68.230 1.00 10.44 190 SER A O 1
ATOM 1422 N N . PRO A 1 191 ? -2.331 -4.680 -67.496 1.00 10.71 191 PRO A N 1
ATOM 1423 C CA . PRO A 1 191 ? -2.802 -4.336 -68.873 1.00 11.30 191 PRO A CA 1
ATOM 1424 C C . PRO A 1 191 ? -2.142 -3.142 -69.548 1.00 11.47 191 PRO A C 1
ATOM 1425 O O . PRO A 1 191 ? -2.283 -2.980 -70.758 1.00 12.38 191 PRO A O 1
ATOM 1429 N N . ILE A 1 192 ? -1.441 -2.315 -68.782 1.00 11.40 192 ILE A N 1
ATOM 1430 C CA . ILE A 1 192 ? -0.644 -1.250 -69.374 1.00 11.59 192 ILE A CA 1
ATOM 1431 C C . ILE A 1 192 ? 0.430 -1.850 -70.305 1.00 10.25 192 ILE A C 1
ATOM 1432 O O . ILE A 1 192 ? 0.649 -1.365 -71.438 1.00 9.79 192 ILE A O 1
ATOM 1437 N N . ALA A 1 193 ? 1.088 -2.916 -69.839 1.00 9.30 193 ALA A N 1
ATOM 1438 C CA . ALA A 1 193 ? 2.178 -3.534 -70.604 1.00 8.84 193 ALA A CA 1
ATOM 1439 C C . ALA A 1 193 ? 1.775 -4.745 -71.408 1.00 8.78 193 ALA A C 1
ATOM 1440 O O . ALA A 1 193 ? 2.379 -5.005 -72.455 1.00 8.88 193 ALA A O 1
ATOM 1442 N N . ASN A 1 194 ? 0.745 -5.441 -70.963 1.00 8.30 194 ASN A N 1
ATOM 1443 C CA . ASN A 1 194 ? 0.374 -6.727 -71.536 1.00 8.89 194 ASN A CA 1
ATOM 1444 C C . ASN A 1 194 ? -0.782 -6.505 -72.481 1.00 9.42 194 ASN A C 1
ATOM 1445 O O . ASN A 1 194 ? -1.907 -6.238 -72.060 1.00 9.40 194 ASN A O 1
ATOM 1450 N N . HIS A 1 195 ? -0.477 -6.581 -73.770 1.00 10.26 195 HIS A N 1
ATOM 1451 C CA . HIS A 1 195 ? -1.473 -6.402 -74.833 1.00 10.94 195 HIS A CA 1
ATOM 1452 C C . HIS A 1 195 ? -1.634 -7.689 -75.590 1.00 10.42 195 HIS A C 1
ATOM 1453 O O . HIS A 1 195 ? -2.138 -7.658 -76.718 1.00 11.70 195 HIS A O 1
ATOM 1460 N N . ARG A 1 196 ? -1.215 -8.822 -74.992 1.00 9.75 196 ARG A N 1
ATOM 1461 C CA . ARG A 1 196 ? -1.349 -10.161 -75.582 1.00 9.65 196 ARG A CA 1
ATOM 1462 C C . ARG A 1 196 ? -2.799 -10.587 -75.697 1.00 9.60 196 ARG A C 1
ATOM 1463 O O . ARG A 1 196 ? -3.644 -10.176 -74.872 1.00 9.52 196 ARG A O 1
ATOM 1471 N N . THR A 1 197 ? -3.057 -11.301 -76.800 1.00 10.47 197 THR A N 1
ATOM 1472 C CA . THR A 1 197 ? -4.371 -11.858 -77.074 1.00 11.99 197 THR A CA 1
ATOM 1473 C C . THR A 1 197 ? -4.359 -13.375 -77.097 1.00 12.69 197 THR A C 1
ATOM 1474 O O . THR A 1 197 ? -5.329 -13.994 -77.558 1.00 13.80 197 THR A O 1
ATOM 1478 N N . ASP A 1 198 ? -3.287 -13.988 -76.617 1.00 12.15 198 ASP A N 1
ATOM 1479 C CA . ASP A 1 198 ? -3.291 -15.443 -76.374 1.00 12.46 198 ASP A CA 1
ATOM 1480 C C . ASP A 1 198 ? -3.660 -15.712 -74.901 1.00 11.97 198 ASP A C 1
ATOM 1481 O O . ASP A 1 198 ? -4.230 -14.838 -74.204 1.00 12.62 198 ASP A O 1
ATOM 1486 N N . GLU A 1 199 ? -3.377 -16.915 -74.412 1.00 12.46 199 GLU A N 1
ATOM 1487 C CA . GLU A 1 199 ? -3.755 -17.287 -73.038 1.00 12.75 199 GLU A CA 1
ATOM 1488 C C . GLU A 1 199 ? -2.962 -16.574 -71.926 1.00 11.61 199 GLU A C 1
ATOM 1489 O O . GLU A 1 199 ? -3.182 -16.868 -70.756 1.00 11.30 199 GLU A O 1
ATOM 1495 N N . TYR A 1 200 ? -2.015 -15.704 -72.308 1.00 10.00 200 TYR A N 1
ATOM 1496 C CA . TYR A 1 200 ? -1.168 -14.956 -71.352 1.00 10.72 200 TYR A CA 1
ATOM 1497 C C . TYR A 1 200 ? -1.500 -13.486 -71.310 1.00 10.02 200 TYR A C 1
ATOM 1498 O O . TYR A 1 200 ? -0.837 -12.723 -70.635 1.00 10.36 200 TYR A O 1
ATOM 1507 N N . GLY A 1 201 ? -2.589 -13.102 -71.950 1.00 9.62 201 GLY A N 1
ATOM 1508 C CA . GLY A 1 201 ? -3.090 -11.752 -71.824 1.00 9.52 201 GLY A CA 1
ATOM 1509 C C . GLY A 1 201 ? -4.600 -11.646 -71.872 1.00 10.50 201 GLY A C 1
ATOM 1510 O O . GLY A 1 201 ? -5.318 -12.640 -72.112 1.00 11.68 201 GLY A O 1
ATOM 1511 N N . GLY A 1 202 ? -5.076 -10.434 -71.581 1.00 10.66 202 GLY A N 1
ATOM 1512 C CA . GLY A 1 202 ? -6.509 -10.149 -71.560 1.00 11.16 202 GLY A CA 1
ATOM 1513 C C . GLY A 1 202 ? -7.075 -10.311 -70.166 1.00 10.99 202 GLY A C 1
ATOM 1514 O O . GLY A 1 202 ? -6.998 -9.394 -69.336 1.00 10.97 202 GLY A O 1
ATOM 1515 N N . SER A 1 203 ? -7.671 -11.464 -69.901 1.00 10.59 203 SER A N 1
ATOM 1516 C CA . SER A 1 203 ? -8.306 -11.683 -68.615 1.00 10.90 203 SER A CA 1
ATOM 1517 C C . SER A 1 203 ? -7.300 -11.716 -67.473 1.00 10.73 203 SER A C 1
ATOM 1518 O O . SER A 1 203 ? -6.112 -12.057 -67.653 1.00 10.30 203 SER A O 1
ATOM 1521 N N . LEU A 1 204 ? -7.808 -11.425 -66.287 1.00 11.49 204 LEU A N 1
ATOM 1522 C CA . LEU A 1 204 ? -7.006 -11.551 -65.045 1.00 11.40 204 LEU A CA 1
ATOM 1523 C C . LEU A 1 204 ? -6.309 -12.914 -64.933 1.00 12.19 204 LEU A C 1
ATOM 1524 O O . LEU A 1 204 ? -5.107 -12.985 -64.632 1.00 10.89 204 LEU A O 1
ATOM 1529 N N . GLU A 1 205 ? -7.057 -13.996 -65.155 1.00 11.99 205 GLU A N 1
ATOM 1530 C CA . GLU A 1 205 ? -6.496 -15.348 -65.062 1.00 13.75 205 GLU A CA 1
ATOM 1531 C C . GLU A 1 205 ? -5.348 -15.454 -66.050 1.00 12.00 205 GLU A C 1
ATOM 1532 O O . GLU A 1 205 ? -4.300 -16.012 -65.728 1.00 11.72 205 GLU A O 1
ATOM 1538 N N . ASN A 1 206 ? -5.575 -14.964 -67.268 1.00 10.65 206 ASN A N 1
ATOM 1539 C CA . ASN A 1 206 ? -4.556 -15.050 -68.286 1.00 10.38 206 ASN A CA 1
ATOM 1540 C C . ASN A 1 206 ? -3.310 -14.237 -67.902 1.00 9.82 206 ASN A C 1
ATOM 1541 O O . ASN A 1 206 ? -2.197 -14.695 -68.130 1.00 9.80 206 ASN A O 1
ATOM 1546 N N . ARG A 1 207 ? -3.513 -13.045 -67.346 1.00 9.76 207 ARG A N 1
ATOM 1547 C CA . ARG A 1 207 ? -2.385 -12.186 -66.980 1.00 9.64 207 ARG A CA 1
ATOM 1548 C C . ARG A 1 207 ? -1.578 -12.733 -65.823 1.00 10.09 207 ARG A C 1
ATOM 1549 O O . ARG A 1 207 ? -0.385 -12.524 -65.772 1.00 9.75 207 ARG A O 1
ATOM 1557 N N . MET A 1 208 ? -2.222 -13.418 -64.884 1.00 9.93 208 MET A N 1
ATOM 1558 C CA . MET A 1 208 ? -1.525 -14.016 -63.759 1.00 10.68 208 MET A CA 1
ATOM 1559 C C . MET A 1 208 ? -0.798 -15.303 -64.167 1.00 10.19 208 MET A C 1
ATOM 1560 O O . MET A 1 208 ? 0.071 -15.775 -63.425 1.00 10.39 208 MET A O 1
ATOM 1565 N N . ARG A 1 209 ? -1.172 -15.877 -65.323 1.00 10.34 209 ARG A N 1
ATOM 1566 C CA . ARG A 1 209 ? -0.752 -17.229 -65.706 1.00 10.72 209 ARG A CA 1
ATOM 1567 C C . ARG A 1 209 ? 0.774 -17.415 -65.758 1.00 10.61 209 ARG A C 1
ATOM 1568 O O . ARG A 1 209 ? 1.311 -18.342 -65.148 1.00 11.32 209 ARG A O 1
ATOM 1576 N N . PHE A 1 210 ? 1.469 -16.539 -66.473 1.00 10.46 210 PHE A N 1
ATOM 1577 C CA . PHE A 1 210 ? 2.936 -16.691 -66.568 1.00 10.74 210 PHE A CA 1
ATOM 1578 C C . PHE A 1 210 ? 3.667 -16.376 -65.256 1.00 10.43 210 PHE A C 1
ATOM 1579 O O . PHE A 1 210 ? 4.539 -17.147 -64.875 1.00 10.39 210 PHE A O 1
ATOM 1587 N N . PRO A 1 211 ? 3.277 -15.320 -64.529 1.00 9.55 211 PRO A N 1
ATOM 1588 C CA . PRO A 1 211 ? 3.920 -15.115 -63.230 1.00 9.69 211 PRO A CA 1
ATOM 1589 C C . PRO A 1 211 ? 3.760 -16.280 -62.288 1.00 9.74 211 PRO A C 1
ATOM 1590 O O . PRO A 1 211 ? 4.705 -16.655 -61.584 1.00 9.36 211 PRO A O 1
ATOM 1594 N N . LEU A 1 212 ? 2.587 -16.913 -62.320 1.00 9.99 212 LEU A N 1
ATOM 1595 C CA . LEU A 1 212 ? 2.353 -18.055 -61.476 1.00 10.98 212 LEU A CA 1
ATOM 1596 C C . LEU A 1 212 ? 3.135 -19.289 -61.936 1.00 10.26 212 LEU A C 1
ATOM 1597 O O . LEU A 1 212 ? 3.609 -20.020 -61.082 1.00 10.66 212 LEU A O 1
ATOM 1602 N N . GLU A 1 213 ? 3.329 -19.476 -63.234 1.00 10.45 213 GLU A N 1
ATOM 1603 C CA . GLU A 1 213 ? 4.178 -20.555 -63.758 1.00 11.18 213 GLU A CA 1
ATOM 1604 C C . GLU A 1 213 ? 5.619 -20.377 -63.282 1.00 10.85 213 GLU A C 1
ATOM 1605 O O . GLU A 1 213 ? 6.310 -21.353 -62.957 1.00 10.98 213 GLU A O 1
ATOM 1611 N N . VAL A 1 214 ? 6.094 -19.132 -63.279 1.00 10.82 214 VAL A N 1
ATOM 1612 C CA . VAL A 1 214 ? 7.442 -18.867 -62.826 1.00 9.93 214 VAL A CA 1
ATOM 1613 C C . VAL A 1 214 ? 7.532 -19.168 -61.332 1.00 10.39 214 VAL A C 1
ATOM 1614 O O . VAL A 1 214 ? 8.465 -19.822 -60.887 1.00 10.66 214 VAL A O 1
ATOM 1618 N N . PHE A 1 215 ? 6.573 -18.683 -60.561 1.00 10.26 215 PHE A N 1
ATOM 1619 C CA . PHE A 1 215 ? 6.515 -19.016 -59.167 1.00 10.29 215 PHE A CA 1
ATOM 1620 C C . PHE A 1 215 ? 6.585 -20.540 -58.960 1.00 11.09 215 PHE A C 1
ATOM 1621 O O . PHE A 1 215 ? 7.410 -21.025 -58.190 1.00 9.77 215 PHE A O 1
ATOM 1629 N N . ASP A 1 216 ? 5.725 -21.269 -59.654 1.00 11.20 216 ASP A N 1
ATOM 1630 C CA . ASP A 1 216 ? 5.650 -22.696 -59.433 1.00 11.71 216 ASP A CA 1
ATOM 1631 C C . ASP A 1 216 ? 6.968 -23.334 -59.784 1.00 11.58 216 ASP A C 1
ATOM 1632 O O . ASP A 1 216 ? 7.412 -24.261 -59.084 1.00 11.86 216 ASP A O 1
ATOM 1637 N N . ALA A 1 217 ? 7.600 -22.879 -60.857 1.00 11.12 217 ALA A N 1
ATOM 1638 C CA . ALA A 1 217 ? 8.853 -23.501 -61.283 1.00 11.33 217 ALA A CA 1
ATOM 1639 C C . ALA A 1 217 ? 9.955 -23.288 -60.224 1.00 11.42 217 ALA A C 1
ATOM 1640 O O . ALA A 1 217 ? 10.701 -24.213 -59.887 1.00 11.06 217 ALA A O 1
ATOM 1642 N N . VAL A 1 218 ? 10.036 -22.080 -59.678 1.00 11.13 218 VAL A N 1
ATOM 1643 C CA . VAL A 1 218 ? 11.013 -21.813 -58.609 1.00 10.58 218 VAL A CA 1
ATOM 1644 C C . VAL A 1 218 ? 10.709 -22.651 -57.363 1.00 10.99 218 VAL A C 1
ATOM 1645 O O . VAL A 1 218 ? 11.610 -23.248 -56.758 1.00 10.15 218 VAL A O 1
ATOM 1649 N N . ARG A 1 219 ? 9.439 -22.668 -56.963 1.00 10.97 219 ARG A N 1
ATOM 1650 C CA . ARG A 1 219 ? 9.027 -23.414 -55.783 1.00 11.69 219 ARG A CA 1
ATOM 1651 C C . ARG A 1 219 ? 9.353 -24.922 -55.937 1.00 12.84 219 ARG A C 1
ATOM 1652 O O . ARG A 1 219 ? 9.749 -25.599 -54.964 1.00 13.80 219 ARG A O 1
ATOM 1660 N N . GLU A 1 220 ? 9.184 -25.447 -57.138 1.00 13.49 220 GLU A N 1
ATOM 1661 C CA . GLU A 1 220 ? 9.531 -26.855 -57.427 1.00 16.11 220 GLU A CA 1
ATOM 1662 C C . GLU A 1 220 ? 11.030 -27.047 -57.367 1.00 15.29 220 GLU A C 1
ATOM 1663 O O . GLU A 1 220 ? 11.511 -28.047 -56.874 1.00 15.34 220 GLU A O 1
ATOM 1669 N N . ALA A 1 221 ? 11.793 -26.066 -57.828 1.00 13.63 221 ALA A N 1
ATOM 1670 C CA . ALA A 1 221 ? 13.236 -26.278 -57.964 1.00 13.96 221 ALA A CA 1
ATOM 1671 C C . ALA A 1 221 ? 13.998 -26.052 -56.653 1.00 14.46 221 ALA A C 1
ATOM 1672 O O . ALA A 1 221 ? 15.076 -26.607 -56.482 1.00 16.03 221 ALA A O 1
ATOM 1674 N N . PHE A 1 222 ? 13.474 -25.201 -55.769 1.00 13.57 222 PHE A N 1
ATOM 1675 C CA . PHE A 1 222 ? 14.179 -24.824 -54.547 1.00 12.57 222 PHE A CA 1
ATOM 1676 C C . PHE A 1 222 ? 13.788 -25.832 -53.465 1.00 13.37 222 PHE A C 1
ATOM 1677 O O . PHE A 1 222 ? 12.637 -26.293 -53.414 1.00 13.40 222 PHE A O 1
ATOM 1685 N N . PRO A 1 223 ? 14.730 -26.191 -52.582 1.00 13.54 223 PRO A N 1
ATOM 1686 C CA . PRO A 1 223 ? 14.418 -27.155 -51.525 1.00 14.24 223 PRO A CA 1
ATOM 1687 C C . PRO A 1 223 ? 13.122 -26.866 -50.800 1.00 13.83 223 PRO A C 1
ATOM 1688 O O . PRO A 1 223 ? 12.952 -25.798 -50.253 1.00 13.09 223 PRO A O 1
ATOM 1692 N N . ALA A 1 224 ? 12.236 -27.868 -50.744 1.00 14.18 224 ALA A N 1
ATOM 1693 C CA . ALA A 1 224 ? 10.881 -27.729 -50.224 1.00 14.27 224 ALA A CA 1
ATOM 1694 C C . ALA A 1 224 ? 10.807 -27.064 -48.863 1.00 14.78 224 ALA A C 1
ATOM 1695 O O . ALA A 1 224 ? 9.904 -26.277 -48.587 1.00 15.11 224 ALA A O 1
ATOM 1697 N N . GLU A 1 225 ? 11.768 -27.379 -48.001 1.00 15.37 225 GLU A N 1
ATOM 1698 C CA . GLU A 1 225 ? 11.763 -26.870 -46.653 1.00 17.41 225 GLU A CA 1
ATOM 1699 C C . GLU A 1 225 ? 12.194 -25.404 -46.526 1.00 15.81 225 GLU A C 1
ATOM 1700 O O . GLU A 1 225 ? 12.049 -24.844 -45.465 1.00 17.23 225 GLU A O 1
ATOM 1706 N N . ARG A 1 226 ? 12.722 -24.791 -47.585 1.00 12.90 226 ARG A N 1
ATOM 1707 C CA . ARG A 1 226 ? 13.109 -23.396 -47.499 1.00 11.61 226 ARG A CA 1
ATOM 1708 C C . ARG A 1 226 ? 12.013 -22.575 -48.153 1.00 10.41 226 ARG A C 1
ATOM 1709 O O . ARG A 1 226 ? 11.458 -22.982 -49.173 1.00 10.19 226 ARG A O 1
ATOM 1717 N N . PRO A 1 227 ? 11.699 -21.391 -47.606 1.00 9.81 227 PRO A N 1
ATOM 1718 C CA . PRO A 1 227 ? 10.594 -20.561 -48.135 1.00 10.08 227 PRO A CA 1
ATOM 1719 C C . PRO A 1 227 ? 10.846 -19.908 -49.519 1.00 10.38 227 PRO A C 1
ATOM 1720 O O . PRO A 1 227 ? 11.971 -19.517 -49.841 1.00 9.98 227 PRO A O 1
ATOM 1724 N N . VAL A 1 228 ? 9.799 -19.857 -50.329 1.00 10.01 228 VAL A N 1
ATOM 1725 C CA . VAL A 1 228 ? 9.782 -19.097 -51.590 1.00 10.23 228 VAL A CA 1
ATOM 1726 C C . VAL A 1 228 ? 8.518 -18.264 -51.562 1.00 10.38 228 VAL A C 1
ATOM 1727 O O . VAL A 1 228 ? 7.458 -18.780 -51.202 1.00 10.06 228 VAL A O 1
ATOM 1731 N N . TRP A 1 229 ? 8.634 -16.979 -51.926 1.00 9.53 229 TRP A N 1
ATOM 1732 C CA . TRP A 1 229 ? 7.516 -16.049 -51.934 1.00 9.42 229 TRP A CA 1
ATOM 1733 C C . TRP A 1 229 ? 7.641 -15.119 -53.121 1.00 8.94 229 TRP A C 1
ATOM 1734 O O . TRP A 1 229 ? 8.548 -15.334 -53.951 1.00 8.94 229 TRP A O 1
ATOM 1745 N N . MET A 1 230 ? 6.731 -14.135 -53.206 1.00 8.22 230 MET A N 1
ATOM 1746 C CA . MET A 1 230 ? 6.747 -13.167 -54.279 1.00 8.13 230 MET A CA 1
ATOM 1747 C C . MET A 1 230 ? 6.642 -11.778 -53.720 1.00 7.55 230 MET A C 1
ATOM 1748 O O . MET A 1 230 ? 5.945 -11.549 -52.746 1.00 7.76 230 MET A O 1
ATOM 1753 N N . ARG A 1 231 ? 7.328 -10.845 -54.351 1.00 7.39 231 ARG A N 1
ATOM 1754 C CA . ARG A 1 231 ? 7.075 -9.417 -54.132 1.00 7.40 231 ARG A CA 1
ATOM 1755 C C . ARG A 1 231 ? 6.172 -8.918 -55.248 1.00 7.56 231 ARG A C 1
ATOM 1756 O O . ARG A 1 231 ? 6.420 -9.195 -56.421 1.00 7.43 231 ARG A O 1
ATOM 1764 N N . VAL A 1 232 ? 5.185 -8.111 -54.867 1.00 8.20 232 VAL A N 1
ATOM 1765 C CA . VAL A 1 232 ? 4.141 -7.665 -55.775 1.00 8.99 232 VAL A CA 1
ATOM 1766 C C . VAL A 1 232 ? 4.075 -6.157 -55.706 1.00 9.46 232 VAL A C 1
ATOM 1767 O O . VAL A 1 232 ? 4.484 -5.549 -54.697 1.00 9.53 232 VAL A O 1
ATOM 1771 N N . SER A 1 233 ? 3.612 -5.563 -56.789 1.00 9.33 233 SER A N 1
ATOM 1772 C CA . SER A 1 233 ? 3.190 -4.160 -56.761 1.00 9.42 233 SER A CA 1
ATOM 1773 C C . SER A 1 233 ? 1.682 -4.236 -56.640 1.00 9.95 233 SER A C 1
ATOM 1774 O O . SER A 1 233 ? 1.038 -4.838 -57.506 1.00 10.04 233 SER A O 1
ATOM 1777 N N . ALA A 1 234 ? 1.118 -3.595 -55.615 1.00 9.89 234 ALA A N 1
ATOM 1778 C CA . ALA A 1 234 ? -0.300 -3.795 -55.293 1.00 10.87 234 ALA A CA 1
ATOM 1779 C C . ALA A 1 234 ? -1.185 -2.986 -56.190 1.00 11.63 234 ALA A C 1
ATOM 1780 O O . ALA A 1 234 ? -2.349 -3.345 -56.362 1.00 12.84 234 ALA A O 1
ATOM 1782 N N . THR A 1 235 ? -0.627 -1.908 -56.738 1.00 11.06 235 THR A N 1
ATOM 1783 C CA . THR A 1 235 ? -1.309 -1.023 -57.681 1.00 11.36 235 THR A CA 1
ATOM 1784 C C . THR A 1 235 ? -0.281 -0.369 -58.623 1.00 10.56 235 THR A C 1
ATOM 1785 O O . THR A 1 235 ? 0.899 -0.185 -58.268 1.00 10.76 235 THR A O 1
ATOM 1789 N N . ASP A 1 236 ? -0.739 -0.045 -59.828 1.00 10.34 236 ASP A N 1
ATOM 1790 C CA . ASP A 1 236 ? 0.028 0.734 -60.793 1.00 10.47 236 ASP A CA 1
ATOM 1791 C C . ASP A 1 236 ? -0.147 2.243 -60.565 1.00 10.87 236 ASP A C 1
ATOM 1792 O O . ASP A 1 236 ? 0.583 3.038 -61.164 1.00 11.03 236 ASP A O 1
ATOM 1797 N N . TRP A 1 237 ? -1.146 2.645 -59.768 1.00 11.47 237 TRP A N 1
ATOM 1798 C CA . TRP A 1 237 ? -1.504 4.076 -59.583 1.00 12.88 237 TRP A CA 1
ATOM 1799 C C . TRP A 1 237 ? -1.850 4.736 -60.924 1.00 13.27 237 TRP A C 1
ATOM 1800 O O . TRP A 1 237 ? -1.553 5.915 -61.132 1.00 13.77 237 TRP A O 1
ATOM 1811 N N . VAL A 1 238 ? -2.426 3.948 -61.840 1.00 12.11 238 VAL A N 1
ATOM 1812 C CA . VAL A 1 238 ? -2.875 4.471 -63.118 1.00 12.58 238 VAL A CA 1
ATOM 1813 C C . VAL A 1 238 ? -4.259 3.913 -63.326 1.00 12.35 238 VAL A C 1
ATOM 1814 O O . VAL A 1 238 ? -4.448 2.701 -63.230 1.00 12.28 238 VAL A O 1
ATOM 1818 N N . PRO A 1 239 ? -5.221 4.769 -63.687 1.00 12.43 239 PRO A N 1
ATOM 1819 C CA . PRO A 1 239 ? -6.562 4.186 -63.892 1.00 12.91 239 PRO A CA 1
ATOM 1820 C C . PRO A 1 239 ? -6.583 3.061 -64.949 1.00 13.00 239 PRO A C 1
ATOM 1821 O O . PRO A 1 239 ? -5.938 3.164 -65.979 1.00 12.65 239 PRO A O 1
ATOM 1825 N N . ASN A 1 240 ? -7.267 1.966 -64.632 1.00 13.00 240 ASN A N 1
ATOM 1826 C CA . ASN A 1 240 ? -7.352 0.763 -65.473 1.00 13.80 240 ASN A CA 1
ATOM 1827 C C . ASN A 1 240 ? -6.171 -0.179 -65.469 1.00 13.48 240 ASN A C 1
ATOM 1828 O O . ASN A 1 240 ? -6.197 -1.214 -66.143 1.00 15.84 240 ASN A O 1
ATOM 1833 N N . GLY A 1 241 ? -5.153 0.134 -64.685 1.00 13.31 241 GLY A N 1
ATOM 1834 C CA . GLY A 1 241 ? -4.017 -0.743 -64.585 1.00 12.42 241 GLY A CA 1
ATOM 1835 C C . GLY A 1 241 ? -4.216 -1.770 -63.515 1.00 11.79 241 GLY A C 1
ATOM 1836 O O . GLY A 1 241 ? -5.313 -1.966 -62.964 1.00 11.81 241 GLY A O 1
ATOM 1837 N N . TRP A 1 242 ? -3.142 -2.461 -63.216 1.00 10.26 242 TRP A N 1
ATOM 1838 C CA . TRP A 1 242 ? -3.097 -3.396 -62.103 1.00 10.03 242 TRP A CA 1
ATOM 1839 C C . TRP A 1 242 ? -3.496 -2.707 -60.820 1.00 9.76 242 TRP A C 1
ATOM 1840 O O . TRP A 1 242 ? -3.217 -1.496 -60.632 1.00 9.65 242 TRP A O 1
ATOM 1851 N N . ASP A 1 243 ? -4.263 -3.423 -59.992 1.00 9.88 243 ASP A N 1
ATOM 1852 C CA . ASP A 1 243 ? -4.782 -2.833 -58.728 1.00 10.71 243 ASP A CA 1
ATOM 1853 C C . ASP A 1 243 ? -4.889 -3.858 -57.605 1.00 10.65 243 ASP A C 1
ATOM 1854 O O . ASP A 1 243 ? -4.548 -5.026 -57.781 1.00 9.60 243 ASP A O 1
ATOM 1859 N N . ILE A 1 244 ? -5.396 -3.404 -56.442 1.00 11.04 244 ILE A N 1
ATOM 1860 C CA . ILE A 1 244 ? -5.460 -4.218 -55.261 1.00 10.83 244 ILE A CA 1
ATOM 1861 C C . ILE A 1 244 ? -6.303 -5.465 -55.464 1.00 11.35 244 ILE A C 1
ATOM 1862 O O . ILE A 1 244 ? -5.998 -6.497 -54.881 1.00 10.80 244 ILE A O 1
ATOM 1867 N N . GLU A 1 245 ? -7.348 -5.398 -56.305 1.00 11.90 245 GLU A N 1
ATOM 1868 C CA . GLU A 1 245 ? -8.129 -6.600 -56.558 1.00 13.33 245 GLU A CA 1
ATOM 1869 C C . GLU A 1 245 ? -7.332 -7.667 -57.276 1.00 12.19 245 GLU A C 1
ATOM 1870 O O . GLU A 1 245 ? -7.423 -8.859 -56.937 1.00 11.39 245 GLU A O 1
ATOM 1876 N N . GLY A 1 246 ? -6.564 -7.272 -58.289 1.00 11.43 246 GLY A N 1
ATOM 1877 C CA . GLY A 1 246 ? -5.687 -8.249 -58.932 1.00 11.14 246 GLY A CA 1
ATOM 1878 C C . GLY A 1 246 ? -4.661 -8.785 -57.928 1.00 10.44 246 GLY A C 1
ATOM 1879 O O . GLY A 1 246 ? -4.345 -9.972 -57.906 1.00 10.22 246 GLY A O 1
ATOM 1880 N N . THR A 1 247 ? -4.166 -7.911 -57.085 1.00 10.11 247 THR A N 1
ATOM 1881 C CA . THR A 1 247 ? -3.135 -8.264 -56.103 1.00 10.70 247 THR A CA 1
ATOM 1882 C C . THR A 1 247 ? -3.659 -9.301 -55.092 1.00 11.34 247 THR A C 1
ATOM 1883 O O . THR A 1 247 ? -2.976 -10.245 -54.751 1.00 10.29 247 THR A O 1
ATOM 1887 N N . ILE A 1 248 ? -4.924 -9.136 -54.698 1.00 11.87 248 ILE A N 1
ATOM 1888 C CA . ILE A 1 248 ? -5.542 -10.070 -53.795 1.00 11.97 248 ILE A CA 1
ATOM 1889 C C . ILE A 1 248 ? -5.777 -11.395 -54.490 1.00 11.56 248 ILE A C 1
ATOM 1890 O O . ILE A 1 248 ? -5.437 -12.452 -53.959 1.00 10.50 248 ILE A O 1
ATOM 1895 N N . ALA A 1 249 ? -6.262 -11.357 -55.726 1.00 10.80 249 ALA A N 1
ATOM 1896 C CA . ALA A 1 249 ? -6.433 -12.606 -56.453 1.00 11.27 249 ALA A CA 1
ATOM 1897 C C . ALA A 1 249 ? -5.114 -13.350 -56.645 1.00 11.16 249 ALA A C 1
ATOM 1898 O O . ALA A 1 249 ? -5.013 -14.572 -56.453 1.00 11.07 249 ALA A O 1
ATOM 1900 N N . LEU A 1 250 ? -4.074 -12.608 -57.013 1.00 10.50 250 LEU A N 1
ATOM 1901 C CA . LEU A 1 250 ? -2.736 -13.215 -57.163 1.00 10.40 250 LEU A CA 1
ATOM 1902 C C . LEU A 1 250 ? -2.232 -13.813 -55.837 1.00 10.15 250 LEU A C 1
ATOM 1903 O O . LEU A 1 250 ? -1.676 -14.905 -55.820 1.00 10.44 250 LEU A O 1
ATOM 1908 N N . SER A 1 251 ? -2.484 -13.133 -54.744 1.00 10.81 251 SER A N 1
ATOM 1909 C CA . SER A 1 251 ? -2.042 -13.571 -53.419 1.00 11.66 251 SER A CA 1
ATOM 1910 C C . SER A 1 251 ? -2.748 -14.869 -52.985 1.00 12.22 251 SER A C 1
ATOM 1911 O O . SER A 1 251 ? -2.102 -15.773 -52.436 1.00 11.80 251 SER A O 1
ATOM 1914 N N . HIS A 1 252 ? -4.048 -14.955 -53.276 1.00 12.03 252 HIS A N 1
ATOM 1915 C CA . HIS A 1 252 ? -4.773 -16.199 -53.028 1.00 12.99 252 HIS A CA 1
ATOM 1916 C C . HIS A 1 252 ? -4.124 -17.322 -53.813 1.00 12.39 252 HIS A C 1
ATOM 1917 O O . HIS A 1 252 ? -3.932 -18.400 -53.288 1.00 12.47 252 HIS A O 1
ATOM 1924 N N . GLU A 1 253 ? -3.791 -17.082 -55.081 1.00 13.21 253 GLU A N 1
ATOM 1925 C CA . GLU A 1 253 ? -3.150 -18.137 -55.871 1.00 13.85 253 GLU A CA 1
ATOM 1926 C C . GLU A 1 253 ? -1.772 -18.475 -55.313 1.00 12.73 253 GLU A C 1
ATOM 1927 O O . GLU A 1 253 ? -1.375 -19.644 -55.311 1.00 12.90 253 GLU A O 1
ATOM 1933 N N . LEU A 1 254 ? -1.002 -17.458 -54.920 1.00 11.65 254 LEU A N 1
ATOM 1934 C CA . LEU A 1 254 ? 0.313 -17.712 -54.334 1.00 11.80 254 LEU A CA 1
ATOM 1935 C C . LEU A 1 254 ? 0.202 -18.629 -53.103 1.00 11.39 254 LEU A C 1
ATOM 1936 O O . LEU A 1 254 ? 0.947 -19.583 -52.960 1.00 11.00 254 LEU A O 1
ATOM 1941 N N . LYS A 1 255 ? -0.774 -18.358 -52.250 1.00 11.98 255 LYS A N 1
ATOM 1942 C CA . LYS A 1 255 ? -0.978 -19.155 -51.044 1.00 13.39 255 LYS A CA 1
ATOM 1943 C C . LYS A 1 255 ? -1.287 -20.571 -51.401 1.00 13.60 255 LYS A C 1
ATOM 1944 O O . LYS A 1 255 ? -0.689 -21.530 -50.835 1.00 13.23 255 LYS A O 1
ATOM 1950 N N . ALA A 1 256 ? -2.207 -20.724 -52.357 1.00 13.56 256 ALA A N 1
ATOM 1951 C CA . ALA A 1 256 ? -2.600 -22.048 -52.797 1.00 14.33 256 ALA A CA 1
ATOM 1952 C C . ALA A 1 256 ? -1.444 -22.813 -53.405 1.00 14.82 256 ALA A C 1
ATOM 1953 O O . ALA A 1 256 ? -1.394 -24.058 -53.338 1.00 15.44 256 ALA A O 1
ATOM 1955 N N . ARG A 1 257 ? -0.499 -22.084 -53.996 1.00 13.94 257 ARG A N 1
ATOM 1956 C CA . ARG A 1 257 ? 0.652 -22.688 -54.631 1.00 13.79 257 ARG A CA 1
ATOM 1957 C C . ARG A 1 257 ? 1.888 -22.813 -53.754 1.00 12.96 257 ARG A C 1
ATOM 1958 O O . ARG A 1 257 ? 2.946 -23.159 -54.230 1.00 14.32 257 ARG A O 1
ATOM 1966 N N . GLY A 1 258 ? 1.730 -22.566 -52.468 1.00 12.17 258 GLY A N 1
ATOM 1967 C CA . GLY A 1 258 ? 2.782 -22.824 -51.494 1.00 11.90 258 GLY A CA 1
ATOM 1968 C C . GLY A 1 258 ? 3.720 -21.679 -51.239 1.00 10.85 258 GLY A C 1
ATOM 1969 O O . GLY A 1 258 ? 4.778 -21.885 -50.647 1.00 11.93 258 GLY A O 1
ATOM 1970 N N . SER A 1 259 ? 3.312 -20.465 -51.576 1.00 9.94 259 SER A N 1
ATOM 1971 C CA . SER A 1 259 ? 4.120 -19.314 -51.215 1.00 10.22 259 SER A CA 1
ATOM 1972 C C . SER A 1 259 ? 4.207 -19.190 -49.707 1.00 10.46 259 SER A C 1
ATOM 1973 O O . SER A 1 259 ? 3.212 -19.392 -49.015 1.00 11.47 259 SER A O 1
ATOM 1976 N N . ALA A 1 260 ? 5.378 -18.779 -49.198 1.00 11.01 260 ALA A N 1
ATOM 1977 C CA . ALA A 1 260 ? 5.554 -18.591 -47.760 1.00 10.57 260 ALA A CA 1
ATOM 1978 C C . ALA A 1 260 ? 5.091 -17.227 -47.233 1.00 10.47 260 ALA A C 1
ATOM 1979 O O . ALA A 1 260 ? 4.961 -17.050 -46.010 1.00 11.83 260 ALA A O 1
ATOM 1981 N N . ALA A 1 261 ? 4.930 -16.256 -48.131 1.00 10.07 261 ALA A N 1
ATOM 1982 C CA . ALA A 1 261 ? 4.679 -14.864 -47.773 1.00 9.91 261 ALA A CA 1
ATOM 1983 C C . ALA A 1 261 ? 4.235 -14.087 -49.005 1.00 10.12 261 ALA A C 1
ATOM 1984 O O . ALA A 1 261 ? 4.228 -14.588 -50.114 1.00 9.03 261 ALA A O 1
ATOM 1986 N N . VAL A 1 262 ? 3.861 -12.836 -48.773 1.00 9.83 262 VAL A N 1
ATOM 1987 C CA . VAL A 1 262 ? 3.748 -11.878 -49.892 1.00 10.99 262 VAL A CA 1
ATOM 1988 C C . VAL A 1 262 ? 4.429 -10.610 -49.390 1.00 9.86 262 VAL A C 1
ATOM 1989 O O . VAL A 1 262 ? 4.234 -10.202 -48.257 1.00 10.38 262 VAL A O 1
ATOM 1993 N N . HIS A 1 263 ? 5.245 -10.020 -50.229 1.00 9.21 263 HIS A N 1
ATOM 1994 C CA . HIS A 1 263 ? 5.950 -8.773 -49.915 1.00 8.45 263 HIS A CA 1
ATOM 1995 C C . HIS A 1 263 ? 5.311 -7.712 -50.745 1.00 8.19 263 HIS A C 1
ATOM 1996 O O . HIS A 1 263 ? 5.316 -7.781 -51.977 1.00 7.97 263 HIS A O 1
ATOM 2003 N N . VAL A 1 264 ? 4.676 -6.752 -50.070 1.00 8.10 264 VAL A N 1
ATOM 2004 C CA . VAL A 1 264 ? 3.755 -5.822 -50.748 1.00 8.58 264 VAL A CA 1
ATOM 2005 C C . VAL A 1 264 ? 4.364 -4.441 -50.979 1.00 8.99 264 VAL A C 1
ATOM 2006 O O . VAL A 1 264 ? 4.553 -3.696 -50.021 1.00 10.31 264 VAL A O 1
ATOM 2010 N N . SER A 1 265 ? 4.676 -4.128 -52.250 1.00 9.22 265 SER A N 1
ATOM 2011 C CA . SER A 1 265 ? 5.132 -2.746 -52.685 1.00 9.29 265 SER A CA 1
ATOM 2012 C C . SER A 1 265 ? 4.078 -2.216 -53.667 1.00 10.26 265 SER A C 1
ATOM 2013 O O . SER A 1 265 ? 2.944 -2.735 -53.691 1.00 10.80 265 SER A O 1
ATOM 2016 N N . THR A 1 266 ? 4.414 -1.188 -54.442 1.00 9.92 266 THR A N 1
ATOM 2017 C CA . THR A 1 266 ? 3.543 -0.685 -55.494 1.00 10.70 266 THR A CA 1
ATOM 2018 C C . THR A 1 266 ? 4.356 -0.043 -56.611 1.00 9.93 266 THR A C 1
ATOM 2019 O O . THR A 1 266 ? 5.550 0.209 -56.484 1.00 9.73 266 THR A O 1
ATOM 2023 N N . GLY A 1 267 ? 3.671 0.220 -57.711 1.00 9.98 267 GLY A N 1
ATOM 2024 C CA . GLY A 1 267 ? 4.189 1.043 -58.787 1.00 10.19 267 GLY A CA 1
ATOM 2025 C C . GLY A 1 267 ? 5.179 0.410 -59.737 1.00 10.05 267 GLY A C 1
ATOM 2026 O O . GLY A 1 267 ? 5.457 -0.815 -59.673 1.00 10.07 267 GLY A O 1
ATOM 2027 N N . GLY A 1 268 ? 5.677 1.258 -60.634 1.00 9.95 268 GLY A N 1
ATOM 2028 C CA . GLY A 1 268 ? 6.820 0.939 -61.496 1.00 10.02 268 GLY A CA 1
ATOM 2029 C C . GLY A 1 268 ? 6.540 0.649 -62.958 1.00 10.26 268 GLY A C 1
ATOM 2030 O O . GLY A 1 268 ? 7.479 0.624 -63.735 1.00 11.25 268 GLY A O 1
ATOM 2031 N N . VAL A 1 269 ? 5.281 0.383 -63.363 1.00 10.51 269 VAL A N 1
ATOM 2032 C CA . VAL A 1 269 ? 5.024 -0.078 -64.759 1.00 10.47 269 VAL A CA 1
ATOM 2033 C C . VAL A 1 269 ? 4.748 1.059 -65.737 1.00 10.98 269 VAL A C 1
ATOM 2034 O O . VAL A 1 269 ? 4.808 0.843 -66.943 1.00 9.77 269 VAL A O 1
ATOM 2038 N N . SER A 1 270 ? 4.417 2.235 -65.217 1.00 11.56 270 SER A N 1
ATOM 2039 C CA . SER A 1 270 ? 4.056 3.377 -66.063 1.00 13.18 270 SER A CA 1
ATOM 2040 C C . SER A 1 270 ? 4.665 4.681 -65.557 1.00 14.22 270 SER A C 1
ATOM 2041 O O . SER A 1 270 ? 4.505 5.004 -64.392 1.00 13.85 270 SER A O 1
ATOM 2044 N N . PRO A 1 271 ? 5.314 5.465 -66.457 1.00 14.98 271 PRO A N 1
ATOM 2045 C CA . PRO A 1 271 ? 5.654 6.861 -66.177 1.00 16.86 271 PRO A CA 1
ATOM 2046 C C . PRO A 1 271 ? 4.464 7.771 -65.857 1.00 17.96 271 PRO A C 1
ATOM 2047 O O . PRO A 1 271 ? 4.702 8.803 -65.324 1.00 18.90 271 PRO A O 1
ATOM 2051 N N . GLN A 1 272 ? 3.217 7.381 -66.167 1.00 18.77 272 GLN A N 1
ATOM 2052 C CA . GLN A 1 272 ? 2.027 8.168 -65.808 1.00 19.68 272 GLN A CA 1
ATOM 2053 C C . GLN A 1 272 ? 1.527 7.907 -64.381 1.00 17.65 272 GLN A C 1
ATOM 2054 O O . GLN A 1 272 ? 0.502 8.486 -63.963 1.00 16.62 272 GLN A O 1
ATOM 2060 N N . GLN A 1 273 ? 2.185 7.027 -63.632 1.00 14.21 273 GLN A N 1
ATOM 2061 C CA . GLN A 1 273 ? 1.708 6.698 -62.282 1.00 14.29 273 GLN A CA 1
ATOM 2062 C C . GLN A 1 273 ? 1.599 7.942 -61.408 1.00 15.05 273 GLN A C 1
ATOM 2063 O O . GLN A 1 273 ? 2.490 8.799 -61.427 1.00 14.74 273 GLN A O 1
ATOM 2069 N N . ALA A 1 274 ? 0.493 8.046 -60.680 1.00 15.61 274 ALA A N 1
ATOM 2070 C CA . ALA A 1 274 ? 0.194 9.213 -59.839 1.00 17.15 274 ALA A CA 1
ATOM 2071 C C . ALA A 1 274 ? 0.280 8.727 -58.407 1.00 18.41 274 ALA A C 1
ATOM 2072 O O . ALA A 1 274 ? -0.722 8.371 -57.802 1.00 17.32 274 ALA A O 1
ATOM 2074 N N . ILE A 1 275 ? 1.490 8.660 -57.886 1.00 21.77 275 ILE A N 1
ATOM 2075 C CA . ILE A 1 275 ? 1.714 8.031 -56.572 1.00 25.04 275 ILE A CA 1
ATOM 2076 C C . ILE A 1 275 ? 1.538 9.116 -55.539 1.00 26.64 275 ILE A C 1
ATOM 2077 O O . ILE A 1 275 ? 1.995 10.232 -55.758 1.00 26.69 275 ILE A O 1
ATOM 2082 N N . LYS A 1 276 ? 0.881 8.773 -54.429 1.00 28.09 276 LYS A N 1
ATOM 2083 C CA . LYS A 1 276 ? 0.644 9.698 -53.320 1.00 30.58 276 LYS A CA 1
ATOM 2084 C C . LYS A 1 276 ? 1.601 9.244 -52.223 1.00 27.08 276 LYS A C 1
ATOM 2085 O O . LYS A 1 276 ? 1.321 8.320 -51.466 1.00 25.42 276 LYS A O 1
ATOM 2091 N N . ILE A 1 277 ? 2.748 9.896 -52.166 1.00 26.96 277 ILE A N 1
ATOM 2092 C CA . ILE A 1 277 ? 3.848 9.459 -51.327 1.00 27.15 277 ILE A CA 1
ATOM 2093 C C . ILE A 1 277 ? 3.675 10.066 -49.927 1.00 23.89 277 ILE A C 1
ATOM 2094 O O . ILE A 1 277 ? 3.288 11.218 -49.785 1.00 26.56 277 ILE A O 1
ATOM 2099 N N . GLY A 1 278 ? 4.017 9.303 -48.911 1.00 19.84 278 GLY A N 1
ATOM 2100 C CA . GLY A 1 278 ? 4.139 9.800 -47.530 1.00 18.93 278 GLY A CA 1
ATOM 2101 C C . GLY A 1 278 ? 4.512 8.657 -46.608 1.00 18.66 278 GLY A C 1
ATOM 2102 O O . GLY A 1 278 ? 4.570 7.518 -47.058 1.00 15.93 278 GLY A O 1
ATOM 2103 N N . PRO A 1 279 ? 4.793 8.932 -45.317 1.00 18.25 279 PRO A N 1
ATOM 2104 C CA . PRO A 1 279 ? 5.088 7.824 -44.390 1.00 17.09 279 PRO A CA 1
ATOM 2105 C C . PRO A 1 279 ? 4.037 6.700 -44.419 1.00 15.72 279 PRO A C 1
ATOM 2106 O O . PRO A 1 279 ? 2.842 6.950 -44.339 1.00 14.97 279 PRO A O 1
ATOM 2110 N N . GLY A 1 280 ? 4.486 5.457 -44.592 1.00 13.96 280 GLY A N 1
ATOM 2111 C CA . GLY A 1 280 ? 3.567 4.332 -44.558 1.00 13.42 280 GLY A CA 1
ATOM 2112 C C . GLY A 1 280 ? 2.530 4.284 -45.676 1.00 12.89 280 GLY A C 1
ATOM 2113 O O . GLY A 1 280 ? 1.504 3.599 -45.540 1.00 14.27 280 GLY A O 1
ATOM 2114 N N . TYR A 1 281 ? 2.785 4.952 -46.785 1.00 12.95 281 TYR A N 1
ATOM 2115 C CA . TYR A 1 281 ? 1.778 5.060 -47.862 1.00 13.63 281 TYR A CA 1
ATOM 2116 C C . TYR A 1 281 ? 1.374 3.750 -48.506 1.00 12.78 281 TYR A C 1
ATOM 2117 O O . TYR A 1 281 ? 0.313 3.660 -49.147 1.00 14.60 281 TYR A O 1
ATOM 2126 N N . GLN A 1 282 ? 2.217 2.735 -48.389 1.00 11.59 282 GLN A N 1
ATOM 2127 C CA . GLN A 1 282 ? 1.865 1.438 -48.932 1.00 11.13 282 GLN A CA 1
ATOM 2128 C C . GLN A 1 282 ? 1.330 0.442 -47.902 1.00 11.08 282 GLN A C 1
ATOM 2129 O O . GLN A 1 282 ? 0.962 -0.690 -48.268 1.00 10.11 282 GLN A O 1
ATOM 2135 N N . VAL A 1 283 ? 1.247 0.860 -46.624 1.00 11.80 283 VAL A N 1
ATOM 2136 C CA . VAL A 1 283 ? 0.752 -0.012 -45.574 1.00 12.26 283 VAL A CA 1
ATOM 2137 C C . VAL A 1 283 ? -0.716 -0.443 -45.769 1.00 12.37 283 VAL A C 1
ATOM 2138 O O . VAL A 1 283 ? -1.030 -1.591 -45.487 1.00 11.83 283 VAL A O 1
ATOM 2142 N N . PRO A 1 284 ? -1.601 0.461 -46.253 1.00 12.70 284 PRO A N 1
ATOM 2143 C CA . PRO A 1 284 ? -3.008 0.021 -46.445 1.00 13.61 284 PRO A CA 1
ATOM 2144 C C . PRO A 1 284 ? -3.108 -1.165 -47.388 1.00 12.87 284 PRO A C 1
ATOM 2145 O O . PRO A 1 284 ? -3.901 -2.054 -47.147 1.00 13.44 284 PRO A O 1
ATOM 2149 N N . TYR A 1 285 ? -2.241 -1.215 -48.411 1.00 12.66 285 TYR A N 1
ATOM 2150 C CA . TYR A 1 285 ? -2.212 -2.358 -49.300 1.00 12.21 285 TYR A CA 1
ATOM 2151 C C . TYR A 1 285 ? -1.773 -3.612 -48.561 1.00 11.53 285 TYR A C 1
ATOM 2152 O O . TYR A 1 285 ? -2.386 -4.653 -48.711 1.00 10.31 285 TYR A O 1
ATOM 2161 N N . ALA A 1 286 ? -0.733 -3.520 -47.743 1.00 11.53 286 ALA A N 1
ATOM 2162 C CA . ALA A 1 286 ? -0.282 -4.711 -46.989 1.00 11.58 286 ALA A CA 1
ATOM 2163 C C . ALA A 1 286 ? -1.362 -5.207 -46.006 1.00 11.45 286 ALA A C 1
ATOM 2164 O O . ALA A 1 286 ? -1.618 -6.415 -45.862 1.00 11.07 286 ALA A O 1
ATOM 2166 N N . GLN A 1 287 ? -2.004 -4.249 -45.362 1.00 12.19 287 GLN A N 1
ATOM 2167 C CA . GLN A 1 287 ? -3.077 -4.559 -44.375 1.00 12.88 287 GLN A CA 1
ATOM 2168 C C . GLN A 1 287 ? -4.191 -5.387 -45.010 1.00 12.77 287 GLN A C 1
ATOM 2169 O O . GLN A 1 287 ? -4.634 -6.373 -44.442 1.00 13.25 287 GLN A O 1
ATOM 2175 N N . ARG A 1 288 ? -4.586 -5.021 -46.223 1.00 13.14 288 ARG A N 1
ATOM 2176 C CA . ARG A 1 288 ? -5.696 -5.672 -46.901 1.00 14.01 288 ARG A CA 1
ATOM 2177 C C . ARG A 1 288 ? -5.273 -7.039 -47.389 1.00 13.25 288 ARG A C 1
ATOM 2178 O O . ARG A 1 288 ? -6.038 -8.010 -47.279 1.00 13.59 288 ARG A O 1
ATOM 2186 N N . VAL A 1 289 ? -4.049 -7.133 -47.929 1.00 12.31 289 VAL A N 1
ATOM 2187 C CA . VAL A 1 289 ? -3.530 -8.451 -48.323 1.00 11.72 289 VAL A CA 1
ATOM 2188 C C . VAL A 1 289 ? -3.430 -9.430 -47.134 1.00 12.29 289 VAL A C 1
ATOM 2189 O O . VAL A 1 289 ? -3.787 -10.617 -47.264 1.00 12.18 289 VAL A O 1
ATOM 2193 N N . LYS A 1 290 ? -2.905 -8.954 -46.000 1.00 11.79 290 LYS A N 1
ATOM 2194 C CA . LYS A 1 290 ? -2.809 -9.738 -44.784 1.00 12.20 290 LYS A CA 1
ATOM 2195 C C . LYS A 1 290 ? -4.199 -10.184 -44.317 1.00 13.13 290 LYS A C 1
ATOM 2196 O O . LYS A 1 290 ? -4.408 -11.360 -44.008 1.00 13.03 290 LYS A O 1
ATOM 2202 N N . ALA A 1 291 ? -5.117 -9.236 -44.263 1.00 14.55 291 ALA A N 1
ATOM 2203 C CA . ALA A 1 291 ? -6.488 -9.530 -43.763 1.00 16.11 291 ALA A CA 1
ATOM 2204 C C . ALA A 1 291 ? -7.196 -10.569 -44.616 1.00 17.03 291 ALA A C 1
ATOM 2205 O O . ALA A 1 291 ? -7.803 -11.494 -44.091 1.00 17.18 291 ALA A O 1
ATOM 2207 N N . GLU A 1 292 ? -7.099 -10.445 -45.935 1.00 16.30 292 GLU A N 1
ATOM 2208 C CA . GLU A 1 292 ? -7.925 -11.280 -46.809 1.00 16.17 292 GLU A CA 1
ATOM 2209 C C . GLU A 1 292 ? -7.295 -12.574 -47.156 1.00 15.37 292 GLU A C 1
ATOM 2210 O O . GLU A 1 292 ? -8.000 -13.530 -47.457 1.00 15.15 292 GLU A O 1
ATOM 2216 N N . VAL A 1 293 ? -5.960 -12.619 -47.172 1.00 14.15 293 VAL A N 1
ATOM 2217 C CA . VAL A 1 293 ? -5.268 -13.840 -47.614 1.00 13.37 293 VAL A CA 1
ATOM 2218 C C . VAL A 1 293 ? -4.637 -14.626 -46.472 1.00 13.93 293 VAL A C 1
ATOM 2219 O O . VAL A 1 293 ? -4.561 -15.870 -46.531 1.00 15.10 293 VAL A O 1
ATOM 2223 N N . GLY A 1 294 ? -4.107 -13.936 -45.478 1.00 13.96 294 GLY A N 1
ATOM 2224 C CA . GLY A 1 294 ? -3.561 -14.628 -44.301 1.00 14.51 294 GLY A CA 1
ATOM 2225 C C . GLY A 1 294 ? -2.164 -15.196 -44.450 1.00 15.19 294 GLY A C 1
ATOM 2226 O O . GLY A 1 294 ? -1.740 -15.952 -43.591 1.00 16.49 294 GLY A O 1
ATOM 2227 N N . LEU A 1 295 ? -1.436 -14.868 -45.522 1.00 14.06 295 LEU A N 1
ATOM 2228 C CA . LEU A 1 295 ? -0.004 -15.218 -45.578 1.00 13.53 295 LEU A CA 1
ATOM 2229 C C . LEU A 1 295 ? 0.805 -14.249 -44.749 1.00 11.99 295 LEU A C 1
ATOM 2230 O O . LEU A 1 295 ? 0.405 -13.093 -44.623 1.00 11.16 295 LEU A O 1
ATOM 2235 N N . PRO A 1 296 ? 1.962 -14.684 -44.212 1.00 11.59 296 PRO A N 1
ATOM 2236 C CA . PRO A 1 296 ? 2.904 -13.682 -43.698 1.00 11.61 296 PRO A CA 1
ATOM 2237 C C . PRO A 1 296 ? 3.088 -12.518 -44.711 1.00 11.80 296 PRO A C 1
ATOM 2238 O O . PRO A 1 296 ? 3.418 -12.776 -45.866 1.00 12.16 296 PRO A O 1
ATOM 2242 N N . THR A 1 297 ? 2.864 -11.282 -44.293 1.00 11.28 297 THR A N 1
ATOM 2243 C CA . THR A 1 297 ? 2.786 -10.145 -45.185 1.00 11.33 297 THR A CA 1
ATOM 2244 C C . THR A 1 297 ? 3.838 -9.087 -44.765 1.00 11.45 297 THR A C 1
ATOM 2245 O O . THR A 1 297 ? 3.845 -8.637 -43.620 1.00 11.12 297 THR A O 1
ATOM 2249 N N . MET A 1 298 ? 4.693 -8.699 -45.707 1.00 10.84 298 MET A N 1
ATOM 2250 C CA . MET A 1 298 ? 5.728 -7.719 -45.480 1.00 10.76 298 MET A CA 1
ATOM 2251 C C . MET A 1 298 ? 5.287 -6.395 -46.048 1.00 10.94 298 MET A C 1
ATOM 2252 O O . MET A 1 298 ? 4.907 -6.331 -47.241 1.00 11.84 298 MET A O 1
ATOM 2257 N N . ALA A 1 299 ? 5.275 -5.368 -45.207 1.00 9.98 299 ALA A N 1
ATOM 2258 C CA . ALA A 1 299 ? 4.975 -3.971 -45.610 1.00 10.20 299 ALA A CA 1
ATOM 2259 C C . ALA A 1 299 ? 6.257 -3.214 -45.777 1.00 10.19 299 ALA A C 1
ATOM 2260 O O . ALA A 1 299 ? 7.245 -3.504 -45.114 1.00 9.93 299 ALA A O 1
ATOM 2262 N N . VAL A 1 300 ? 6.229 -2.217 -46.650 1.00 11.07 300 VAL A N 1
ATOM 2263 C CA . VAL A 1 300 ? 7.388 -1.415 -46.967 1.00 10.16 300 VAL A CA 1
ATOM 2264 C C . VAL A 1 300 ? 6.957 -0.017 -47.428 1.00 10.52 300 VAL A C 1
ATOM 2265 O O . VAL A 1 300 ? 5.829 0.154 -47.967 1.00 10.07 300 VAL A O 1
ATOM 2269 N N . GLY A 1 301 ? 7.821 0.983 -47.241 1.00 10.03 301 GLY A N 1
ATOM 2270 C CA . GLY A 1 301 ? 7.707 2.288 -47.915 1.00 10.51 301 GLY A CA 1
ATOM 2271 C C . GLY A 1 301 ? 7.635 3.487 -46.967 1.00 11.73 301 GLY A C 1
ATOM 2272 O O . GLY A 1 301 ? 6.617 3.728 -46.321 1.00 11.89 301 GLY A O 1
ATOM 2273 N N . LEU A 1 302 ? 8.740 4.200 -46.848 1.00 12.02 302 LEU A N 1
ATOM 2274 C CA . LEU A 1 302 ? 8.895 5.331 -45.942 1.00 12.35 302 LEU A CA 1
ATOM 2275 C C . LEU A 1 302 ? 8.531 4.917 -44.497 1.00 11.69 302 LEU A C 1
ATOM 2276 O O . LEU A 1 302 ? 7.854 5.613 -43.764 1.00 12.07 302 LEU A O 1
ATOM 2281 N N . ILE A 1 303 ? 9.027 3.746 -44.117 1.00 12.18 303 ILE A N 1
ATOM 2282 C CA . ILE A 1 303 ? 9.000 3.292 -42.732 1.00 11.62 303 ILE A CA 1
ATOM 2283 C C . ILE A 1 303 ? 10.394 3.565 -42.227 1.00 11.80 303 ILE A C 1
ATOM 2284 O O . ILE A 1 303 ? 11.356 2.900 -42.678 1.00 12.47 303 ILE A O 1
ATOM 2289 N N . THR A 1 304 ? 10.501 4.560 -41.339 1.00 11.63 304 THR A N 1
ATOM 2290 C CA . THR A 1 304 ? 11.795 5.124 -40.911 1.00 11.92 304 THR A CA 1
ATOM 2291 C C . THR A 1 304 ? 12.016 5.253 -39.421 1.00 12.17 304 THR A C 1
ATOM 2292 O O . THR A 1 304 ? 13.140 5.552 -38.989 1.00 11.91 304 THR A O 1
ATOM 2296 N N . GLU A 1 305 ? 10.965 5.072 -38.627 1.00 12.53 305 GLU A N 1
ATOM 2297 C CA . GLU A 1 305 ? 11.058 5.249 -37.177 1.00 14.81 305 GLU A CA 1
ATOM 2298 C C . GLU A 1 305 ? 10.655 4.001 -36.447 1.00 13.53 305 GLU A C 1
ATOM 2299 O O . GLU A 1 305 ? 9.714 3.269 -36.845 1.00 12.95 305 GLU A O 1
ATOM 2305 N N . ALA A 1 306 ? 11.334 3.766 -35.325 1.00 13.61 306 ALA A N 1
ATOM 2306 C CA . ALA A 1 306 ? 11.068 2.579 -34.515 1.00 12.77 306 ALA A CA 1
ATOM 2307 C C . ALA A 1 306 ? 9.586 2.492 -34.094 1.00 13.03 306 ALA A C 1
ATOM 2308 O O . ALA A 1 306 ? 8.953 1.443 -34.219 1.00 10.88 306 ALA A O 1
ATOM 2310 N N . GLU A 1 307 ? 9.046 3.599 -33.581 1.00 14.59 307 GLU A N 1
ATOM 2311 C CA . GLU A 1 307 ? 7.678 3.581 -33.070 1.00 16.43 307 GLU A CA 1
ATOM 2312 C C . GLU A 1 307 ? 6.677 3.439 -34.205 1.00 14.39 307 GLU A C 1
ATOM 2313 O O . GLU A 1 307 ? 5.655 2.779 -34.060 1.00 14.83 307 GLU A O 1
ATOM 2319 N N . GLN A 1 308 ? 6.975 4.051 -35.335 1.00 13.03 308 GLN A N 1
ATOM 2320 C CA . GLN A 1 308 ? 6.159 3.810 -36.537 1.00 13.30 308 GLN A CA 1
ATOM 2321 C C . GLN A 1 308 ? 6.093 2.333 -36.973 1.00 12.51 308 GLN A C 1
ATOM 2322 O O . GLN A 1 308 ? 5.022 1.826 -37.309 1.00 12.42 308 GLN A O 1
ATOM 2328 N N . ALA A 1 309 ? 7.244 1.654 -37.031 1.00 12.48 309 ALA A N 1
ATOM 2329 C CA . ALA A 1 309 ? 7.300 0.220 -37.382 1.00 11.89 309 ALA A CA 1
ATOM 2330 C C . ALA A 1 309 ? 6.546 -0.646 -36.361 1.00 12.29 309 ALA A C 1
ATOM 2331 O O . ALA A 1 309 ? 5.775 -1.542 -36.706 1.00 13.78 309 ALA A O 1
ATOM 2333 N N . GLU A 1 310 ? 6.768 -0.337 -35.072 1.00 13.85 310 GLU A N 1
ATOM 2334 C CA . GLU A 1 310 ? 6.125 -1.048 -33.986 1.00 13.64 310 GLU A CA 1
ATOM 2335 C C . GLU A 1 310 ? 4.611 -0.918 -34.111 1.00 14.17 310 GLU A C 1
ATOM 2336 O O . GLU A 1 310 ? 3.904 -1.895 -33.948 1.00 15.00 310 GLU A O 1
ATOM 2342 N N . ALA A 1 311 ? 4.126 0.281 -34.377 1.00 14.99 311 ALA A N 1
ATOM 2343 C CA . ALA A 1 311 ? 2.692 0.530 -34.514 1.00 15.21 311 ALA A CA 1
ATOM 2344 C C . ALA A 1 311 ? 2.049 -0.231 -35.675 1.00 14.63 311 ALA A C 1
ATOM 2345 O O . ALA A 1 311 ? 0.909 -0.732 -35.562 1.00 14.09 311 ALA A O 1
ATOM 2347 N N . ILE A 1 312 ? 2.778 -0.346 -36.791 1.00 13.86 312 ILE A N 1
ATOM 2348 C CA . ILE A 1 312 ? 2.312 -1.175 -37.894 1.00 13.85 312 ILE A CA 1
ATOM 2349 C C . ILE A 1 312 ? 2.107 -2.617 -37.467 1.00 13.30 312 ILE A C 1
ATOM 2350 O O . ILE A 1 312 ? 1.074 -3.219 -37.807 1.00 13.73 312 ILE A O 1
ATOM 2355 N N . ILE A 1 313 ? 3.060 -3.179 -36.725 1.00 12.32 313 ILE A N 1
ATOM 2356 C CA . ILE A 1 313 ? 2.941 -4.525 -36.271 1.00 12.85 313 ILE A CA 1
ATOM 2357 C C . ILE A 1 313 ? 1.804 -4.614 -35.230 1.00 14.26 313 ILE A C 1
ATOM 2358 O O . ILE A 1 313 ? 0.968 -5.507 -35.314 1.00 14.75 313 ILE A O 1
ATOM 2363 N N . ALA A 1 314 ? 1.769 -3.666 -34.306 1.00 16.21 314 ALA A N 1
ATOM 2364 C CA . ALA A 1 314 ? 0.791 -3.723 -33.208 1.00 17.08 314 ALA A CA 1
ATOM 2365 C C . ALA A 1 314 ? -0.638 -3.572 -33.696 1.00 18.45 314 ALA A C 1
ATOM 2366 O O . ALA A 1 314 ? -1.564 -4.067 -33.064 1.00 20.24 314 ALA A O 1
ATOM 2368 N N . ASN A 1 315 ? -0.827 -2.879 -34.811 1.00 18.90 315 ASN A N 1
ATOM 2369 C CA . ASN A 1 315 ? -2.141 -2.748 -35.439 1.00 19.24 315 ASN A CA 1
ATOM 2370 C C . ASN A 1 315 ? -2.515 -3.840 -36.431 1.00 17.10 315 ASN A C 1
ATOM 2371 O O . ASN A 1 315 ? -3.545 -3.746 -37.083 1.00 16.76 315 ASN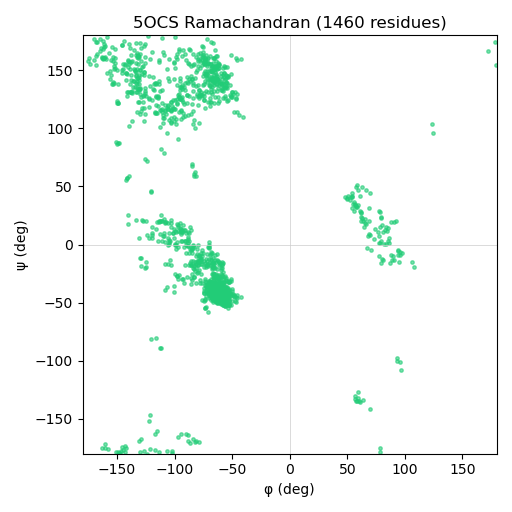 A O 1
ATOM 2376 N N . ASN A 1 316 ? -1.723 -4.910 -36.472 1.00 17.08 316 ASN A N 1
ATOM 2377 C CA . ASN A 1 316 ? -1.956 -6.066 -37.314 1.00 16.56 316 ASN A CA 1
ATOM 2378 C C . ASN A 1 316 ? -2.032 -5.654 -38.783 1.00 15.92 316 ASN A C 1
ATOM 2379 O O . ASN A 1 316 ? -2.789 -6.249 -39.548 1.00 16.80 316 ASN A O 1
ATOM 2384 N N . GLU A 1 317 ? -1.254 -4.623 -39.161 1.00 15.18 317 GLU A N 1
ATOM 2385 C CA . GLU A 1 317 ? -1.229 -4.112 -40.536 1.00 14.49 317 GLU A CA 1
ATOM 2386 C C . GLU A 1 317 ? -0.244 -4.877 -41.416 1.00 13.76 317 GLU A C 1
ATOM 2387 O O . GLU A 1 317 ? -0.337 -4.811 -42.639 1.00 13.99 317 GLU A O 1
ATOM 2393 N N . ALA A 1 318 ? 0.667 -5.604 -40.795 1.00 12.63 318 ALA A N 1
ATOM 2394 C CA . ALA A 1 318 ? 1.674 -6.441 -41.493 1.00 12.78 318 ALA A CA 1
ATOM 2395 C C . ALA A 1 318 ? 2.331 -7.318 -40.486 1.00 12.45 318 ALA A C 1
ATOM 2396 O O . ALA A 1 318 ? 2.177 -7.086 -39.293 1.00 13.91 318 ALA A O 1
ATOM 2398 N N . ASP A 1 319 ? 2.988 -8.377 -40.960 1.00 11.28 319 ASP A N 1
ATOM 2399 C CA . ASP A 1 319 ? 3.695 -9.302 -40.102 1.00 11.19 319 ASP A CA 1
ATOM 2400 C C . ASP A 1 319 ? 5.197 -8.975 -40.020 1.00 11.17 319 ASP A C 1
ATOM 2401 O O . ASP A 1 319 ? 5.845 -9.314 -39.055 1.00 11.32 319 ASP A O 1
ATOM 2406 N N . ILE A 1 320 ? 5.733 -8.398 -41.084 1.00 11.23 320 ILE A N 1
ATOM 2407 C CA . ILE A 1 320 ? 7.177 -8.058 -41.222 1.00 10.88 320 ILE A CA 1
ATOM 2408 C C . ILE A 1 320 ? 7.212 -6.625 -41.731 1.00 10.83 320 ILE A C 1
ATOM 2409 O O . ILE A 1 320 ? 6.375 -6.156 -42.540 1.00 11.03 320 ILE A O 1
ATOM 2414 N N . ILE A 1 321 ? 8.154 -5.879 -41.217 1.00 10.74 321 ILE A N 1
ATOM 2415 C CA . ILE A 1 321 ? 8.414 -4.535 -41.633 1.00 10.03 321 ILE A CA 1
ATOM 2416 C C . ILE A 1 321 ? 9.689 -4.597 -42.467 1.00 9.60 321 ILE A C 1
ATOM 2417 O O . ILE A 1 321 ? 10.748 -4.959 -41.957 1.00 9.10 321 ILE A O 1
ATOM 2422 N N . SER A 1 322 ? 9.566 -4.192 -43.721 1.00 8.96 322 SER A N 1
ATOM 2423 C CA A SER A 1 322 ? 10.716 -4.142 -44.661 0.50 8.73 322 SER A CA 1
ATOM 2424 C CA B SER A 1 322 ? 10.690 -4.187 -44.637 0.50 9.20 322 SER A CA 1
ATOM 2425 C C . SER A 1 322 ? 11.198 -2.728 -44.737 1.00 8.91 322 SER A C 1
ATOM 2426 O O . SER A 1 322 ? 10.397 -1.785 -44.814 1.00 8.39 322 SER A O 1
ATOM 2431 N N . ILE A 1 323 ? 12.515 -2.554 -44.676 1.00 9.21 323 ILE A N 1
ATOM 2432 C CA . ILE A 1 323 ? 13.127 -1.245 -44.679 1.00 9.14 323 ILE A CA 1
ATOM 2433 C C . ILE A 1 323 ? 14.298 -1.200 -45.688 1.00 9.09 323 ILE A C 1
ATOM 2434 O O . ILE A 1 323 ? 15.122 -2.157 -45.736 1.00 8.46 323 ILE A O 1
ATOM 2439 N N . ALA A 1 324 ? 14.356 -0.126 -46.494 1.00 8.00 324 ALA A N 1
ATOM 2440 C CA . ALA A 1 324 ? 15.394 0.000 -47.499 1.00 8.39 324 ALA A CA 1
ATOM 2441 C C . ALA A 1 324 ? 16.197 1.258 -47.215 1.00 8.08 324 ALA A C 1
ATOM 2442 O O . ALA A 1 324 ? 17.290 1.185 -46.623 1.00 8.38 324 ALA A O 1
ATOM 2444 N N . ARG A 1 325 ? 15.688 2.409 -47.627 1.00 8.54 325 ARG A N 1
ATOM 2445 C CA . ARG A 1 325 ? 16.496 3.606 -47.465 1.00 9.16 325 ARG A CA 1
ATOM 2446 C C . ARG A 1 325 ? 16.942 3.878 -46.027 1.00 9.03 325 ARG A C 1
ATOM 2447 O O . ARG A 1 325 ? 18.072 4.312 -45.819 1.00 9.07 325 ARG A O 1
ATOM 2455 N N . ALA A 1 326 ? 16.086 3.655 -45.035 1.00 9.15 326 ALA A N 1
ATOM 2456 C CA . ALA A 1 326 ? 16.492 3.892 -43.632 1.00 9.19 326 ALA A CA 1
ATOM 2457 C C . ALA A 1 326 ? 17.635 2.986 -43.209 1.00 9.15 326 ALA A C 1
ATOM 2458 O O . ALA A 1 326 ? 18.411 3.333 -42.325 1.00 9.61 326 ALA A O 1
ATOM 2460 N N . MET A 1 327 ? 17.758 1.822 -43.821 1.00 9.35 327 MET A N 1
ATOM 2461 C CA . MET A 1 327 ? 18.915 0.943 -43.574 1.00 9.08 327 MET A CA 1
ATOM 2462 C C . MET A 1 327 ? 20.217 1.456 -44.220 1.00 8.85 327 MET A C 1
ATOM 2463 O O . MET A 1 327 ? 21.307 1.307 -43.663 1.00 8.42 327 MET A O 1
ATOM 2468 N N . LEU A 1 328 ? 20.115 2.090 -45.394 1.00 8.84 328 LEU A N 1
ATOM 2469 C CA . LEU A 1 328 ? 21.271 2.706 -46.023 1.00 8.75 328 LEU A CA 1
ATOM 2470 C C . LEU A 1 328 ? 21.730 3.917 -45.223 1.00 8.72 328 LEU A C 1
ATOM 2471 O O . LEU A 1 328 ? 22.936 4.102 -45.015 1.00 8.95 328 LEU A O 1
ATOM 2476 N N . TYR A 1 329 ? 20.763 4.663 -44.708 1.00 8.43 329 TYR A N 1
ATOM 2477 C CA . TYR A 1 329 ? 21.019 5.922 -44.011 1.00 8.55 329 TYR A CA 1
ATOM 2478 C C . TYR A 1 329 ? 21.414 5.617 -42.571 1.00 8.42 329 TYR A C 1
ATOM 2479 O O . TYR A 1 329 ? 22.101 6.435 -41.922 1.00 8.49 329 TYR A O 1
ATOM 2488 N N . ASP A 1 330 ? 21.014 4.438 -42.063 1.00 8.73 330 ASP A N 1
ATOM 2489 C CA . ASP A 1 330 ? 21.411 3.987 -40.726 1.00 8.49 330 ASP A CA 1
ATOM 2490 C C . ASP A 1 330 ? 21.518 2.468 -40.726 1.00 8.31 330 ASP A C 1
ATOM 2491 O O . ASP A 1 330 ? 20.541 1.761 -40.448 1.00 7.60 330 ASP A O 1
ATOM 2496 N N . PRO A 1 331 ? 22.694 1.950 -41.087 1.00 8.08 331 PRO A N 1
ATOM 2497 C CA . PRO A 1 331 ? 22.798 0.476 -41.079 1.00 8.24 331 PRO A CA 1
ATOM 2498 C C . PRO A 1 331 ? 22.725 -0.192 -39.718 1.00 8.25 331 PRO A C 1
ATOM 2499 O O . PRO A 1 331 ? 22.665 -1.433 -39.659 1.00 9.76 331 PRO A O 1
ATOM 2503 N N . ARG A 1 332 ? 22.723 0.595 -38.650 1.00 8.27 332 ARG A N 1
ATOM 2504 C CA . ARG A 1 332 ? 22.437 0.111 -37.307 1.00 8.07 332 ARG A CA 1
ATOM 2505 C C . ARG A 1 332 ? 20.962 0.347 -36.923 1.00 8.11 332 ARG A C 1
ATOM 2506 O O . ARG A 1 332 ? 20.624 0.272 -35.754 1.00 8.79 332 ARG A O 1
ATOM 2514 N N . TRP A 1 333 ? 20.091 0.609 -37.882 1.00 7.82 333 TRP A N 1
ATOM 2515 C CA . TRP A 1 333 ? 18.672 0.883 -37.579 1.00 8.43 333 TRP A CA 1
ATOM 2516 C C . TRP A 1 333 ? 18.041 -0.116 -36.572 1.00 8.24 333 TRP A C 1
ATOM 2517 O O . TRP A 1 333 ? 17.360 0.355 -35.659 1.00 9.53 333 TRP A O 1
ATOM 2528 N N . PRO A 1 334 ? 18.254 -1.442 -36.726 1.00 8.43 334 PRO A N 1
ATOM 2529 C CA . PRO A 1 334 ? 17.647 -2.352 -35.745 1.00 8.49 334 PRO A CA 1
ATOM 2530 C C . PRO A 1 334 ? 18.245 -2.217 -34.329 1.00 8.64 334 PRO A C 1
ATOM 2531 O O . PRO A 1 334 ? 17.506 -2.285 -33.336 1.00 8.96 334 PRO A O 1
ATOM 2535 N N . TRP A 1 335 ? 19.531 -1.891 -34.239 1.00 8.30 335 TRP A N 1
ATOM 2536 C CA . TRP A 1 335 ? 20.124 -1.633 -32.916 1.00 8.82 335 TRP A CA 1
ATOM 2537 C C . TRP A 1 335 ? 19.394 -0.445 -32.292 1.00 8.92 335 TRP A C 1
ATOM 2538 O O . TRP A 1 335 ? 19.040 -0.468 -31.101 1.00 9.81 335 TRP A O 1
ATOM 2549 N N . HIS A 1 336 ? 19.226 0.616 -33.091 1.00 8.93 336 HIS A N 1
ATOM 2550 C CA . HIS A 1 336 ? 18.719 1.843 -32.577 1.00 9.38 336 HIS A CA 1
ATOM 2551 C C . HIS A 1 336 ? 17.247 1.704 -32.246 1.00 10.22 336 HIS A C 1
ATOM 2552 O O . HIS A 1 336 ? 16.783 2.253 -31.235 1.00 10.46 336 HIS A O 1
ATOM 2559 N N . ALA A 1 337 ? 16.530 0.915 -33.049 1.00 9.96 337 ALA A N 1
ATOM 2560 C CA . ALA A 1 337 ? 15.139 0.592 -32.720 1.00 10.45 337 ALA A CA 1
ATOM 2561 C C . ALA A 1 337 ? 15.036 -0.241 -31.474 1.00 10.48 337 ALA A C 1
ATOM 2562 O O . ALA A 1 337 ? 14.150 -0.022 -30.668 1.00 11.00 337 ALA A O 1
ATOM 2564 N N . ALA A 1 338 ? 15.928 -1.215 -31.312 1.00 10.30 338 ALA A N 1
ATOM 2565 C CA . ALA A 1 338 ? 15.917 -2.066 -30.107 1.00 11.02 338 ALA A CA 1
ATOM 2566 C C . ALA A 1 338 ? 16.181 -1.248 -28.853 1.00 11.36 338 ALA A C 1
ATOM 2567 O O . ALA A 1 338 ? 15.526 -1.470 -27.815 1.00 11.65 338 ALA A O 1
ATOM 2569 N N . ALA A 1 339 ? 17.118 -0.299 -28.945 1.00 11.69 339 ALA A N 1
ATOM 2570 C CA . ALA A 1 339 ? 17.355 0.608 -27.851 1.00 12.33 339 ALA A CA 1
ATOM 2571 C C . ALA A 1 339 ? 16.115 1.387 -27.487 1.00 13.59 339 ALA A C 1
ATOM 2572 O O . ALA A 1 339 ? 15.830 1.555 -26.289 1.00 13.68 339 ALA A O 1
ATOM 2574 N N . LYS A 1 340 ? 15.397 1.905 -28.475 1.00 14.54 340 LYS A N 1
ATOM 2575 C CA . LYS A 1 340 ? 14.204 2.690 -28.205 1.00 18.33 340 LYS A CA 1
ATOM 2576 C C . LYS A 1 340 ? 13.053 1.841 -27.648 1.00 16.96 340 LYS A C 1
ATOM 2577 O O . LYS A 1 340 ? 12.339 2.293 -26.756 1.00 19.94 340 LYS A O 1
ATOM 2583 N N . LEU A 1 341 ? 12.893 0.602 -28.103 1.00 16.03 341 LEU A N 1
ATOM 2584 C CA . LEU A 1 341 ? 11.735 -0.230 -27.713 1.00 16.29 341 LEU A CA 1
ATOM 2585 C C . LEU A 1 341 ? 12.041 -1.273 -26.632 1.00 17.62 341 LEU A C 1
ATOM 2586 O O . LEU A 1 341 ? 11.200 -2.140 -26.357 1.00 18.56 341 LEU A O 1
ATOM 2591 N N . GLY A 1 342 ? 13.223 -1.202 -26.019 1.00 15.81 342 GLY A N 1
ATOM 2592 C CA . GLY A 1 342 ? 13.590 -2.134 -24.960 1.00 16.81 342 GLY A CA 1
ATOM 2593 C C . GLY A 1 342 ? 13.753 -3.570 -25.381 1.00 15.82 342 GLY A C 1
ATOM 2594 O O . GLY A 1 342 ? 13.195 -4.466 -24.732 1.00 18.03 342 GLY A O 1
ATOM 2595 N N . ALA A 1 343 ? 14.484 -3.807 -26.482 1.00 13.05 343 ALA A N 1
ATOM 2596 C CA . ALA A 1 343 ? 14.675 -5.126 -27.035 1.00 13.09 343 ALA A CA 1
ATOM 2597 C C . ALA A 1 343 ? 16.177 -5.357 -27.230 1.00 12.53 343 ALA A C 1
ATOM 2598 O O . ALA A 1 343 ? 17.002 -4.491 -26.911 1.00 12.17 343 ALA A O 1
ATOM 2600 N N A SER A 1 344 ? 16.504 -6.547 -27.727 0.50 12.10 344 SER A N 1
ATOM 2601 N N B SER A 1 344 ? 16.523 -6.541 -27.709 0.50 12.54 344 SER A N 1
ATOM 2602 C CA A SER A 1 344 ? 17.875 -6.977 -27.908 0.50 11.83 344 SER A CA 1
ATOM 2603 C CA B SER A 1 344 ? 17.906 -6.874 -27.945 0.50 12.56 344 SER A CA 1
ATOM 2604 C C A SER A 1 344 ? 18.088 -7.516 -29.319 0.50 12.07 344 SER A C 1
ATOM 2605 C C B SER A 1 344 ? 18.063 -7.317 -29.380 0.50 12.53 344 SER A C 1
ATOM 2606 O O A SER A 1 344 ? 17.175 -8.094 -29.916 0.50 11.51 344 SER A O 1
ATOM 2607 O O B SER A 1 344 ? 17.076 -7.566 -30.074 0.50 12.28 344 SER A O 1
ATOM 2612 N N . VAL A 1 345 ? 19.318 -7.369 -29.811 1.00 12.03 345 VAL A N 1
ATOM 2613 C CA . VAL A 1 345 ? 19.692 -7.809 -31.165 1.00 12.47 345 VAL A CA 1
ATOM 2614 C C . VAL A 1 345 ? 21.023 -8.514 -31.169 1.00 12.16 345 VAL A C 1
ATOM 2615 O O . VAL A 1 345 ? 21.840 -8.335 -30.254 1.00 12.26 345 VAL A O 1
ATOM 2619 N N . ASN A 1 346 ? 21.244 -9.305 -32.211 1.00 12.06 346 ASN A N 1
ATOM 2620 C CA . ASN A 1 346 ? 22.543 -9.898 -32.497 1.00 13.44 346 ASN A CA 1
ATOM 2621 C C . ASN A 1 346 ? 23.436 -8.852 -33.144 1.00 13.20 346 ASN A C 1
ATOM 2622 O O . ASN A 1 346 ? 23.036 -8.144 -34.074 1.00 14.77 346 ASN A O 1
ATOM 2627 N N . ALA A 1 347 ? 24.655 -8.759 -32.640 1.00 11.60 347 ALA A N 1
ATOM 2628 C CA . ALA A 1 347 ? 25.640 -7.808 -33.161 1.00 11.68 347 ALA A CA 1
ATOM 2629 C C . ALA A 1 347 ? 27.015 -8.446 -33.065 1.00 11.16 347 ALA A C 1
ATOM 2630 O O . ALA A 1 347 ? 27.223 -9.324 -32.185 1.00 11.93 347 ALA A O 1
ATOM 2632 N N . PRO A 1 348 ? 27.930 -8.081 -33.988 1.00 10.44 348 PRO A N 1
ATOM 2633 C CA . PRO A 1 348 ? 29.240 -8.702 -33.929 1.00 10.08 348 PRO A CA 1
ATOM 2634 C C . PRO A 1 348 ? 30.036 -8.262 -32.689 1.00 10.01 348 PRO A C 1
ATOM 2635 O O . PRO A 1 348 ? 29.967 -7.087 -32.277 1.00 9.99 348 PRO A O 1
ATOM 2639 N N . LYS A 1 349 ? 30.776 -9.207 -32.105 1.00 10.32 349 LYS A N 1
ATOM 2640 C CA . LYS A 1 349 ? 31.538 -8.934 -30.886 1.00 11.08 349 LYS A CA 1
ATOM 2641 C C . LYS A 1 349 ? 32.472 -7.700 -30.978 1.00 10.42 349 LYS A C 1
ATOM 2642 O O . LYS A 1 349 ? 32.632 -6.963 -30.000 1.00 10.38 349 LYS A O 1
ATOM 2648 N N . GLN A 1 350 ? 32.991 -7.428 -32.170 1.00 9.92 350 GLN A N 1
ATOM 2649 C CA . GLN A 1 350 ? 33.905 -6.316 -32.420 1.00 9.44 350 GLN A CA 1
ATOM 2650 C C . GLN A 1 350 ? 33.260 -4.978 -32.079 1.00 9.88 350 GLN A C 1
ATOM 2651 O O . GLN A 1 350 ? 33.963 -4.019 -31.792 1.00 9.67 350 GLN A O 1
ATOM 2657 N N . TYR A 1 351 ? 31.943 -4.946 -32.133 1.00 10.25 351 TYR A N 1
ATOM 2658 C CA . TYR A 1 351 ? 31.145 -3.778 -31.848 1.00 10.97 351 TYR A CA 1
ATOM 2659 C C . TYR A 1 351 ? 30.421 -3.802 -30.538 1.00 12.94 351 TYR A C 1
ATOM 2660 O O . TYR A 1 351 ? 29.651 -2.865 -30.242 1.00 13.53 351 TYR A O 1
ATOM 2669 N N . TRP A 1 352 ? 30.642 -4.814 -29.701 1.00 13.31 352 TRP A N 1
ATOM 2670 C CA . TRP A 1 352 ? 29.945 -4.822 -28.413 1.00 14.67 352 TRP A CA 1
ATOM 2671 C C . TRP A 1 352 ? 30.300 -3.586 -27.536 1.00 16.62 352 TRP A C 1
ATOM 2672 O O . TRP A 1 352 ? 29.438 -3.069 -26.819 1.00 20.78 352 TRP A O 1
ATOM 2683 N N . ARG A 1 353 ? 31.519 -3.076 -27.599 1.00 18.38 353 ARG A N 1
ATOM 2684 C CA . ARG A 1 353 ? 31.861 -1.869 -26.789 1.00 22.83 353 ARG A CA 1
ATOM 2685 C C . ARG A 1 353 ? 31.088 -0.572 -27.174 1.00 21.98 353 ARG A C 1
ATOM 2686 O O . ARG A 1 353 ? 31.138 0.428 -26.430 1.00 20.45 353 ARG A O 1
ATOM 2694 N N . SER A 1 354 ? 30.346 -0.600 -28.282 1.00 19.83 354 SER A N 1
ATOM 2695 C CA . SER A 1 354 ? 29.961 0.633 -28.923 1.00 18.29 354 SER A CA 1
ATOM 2696 C C . SER A 1 354 ? 28.710 1.289 -28.403 1.00 18.97 354 SER A C 1
ATOM 2697 O O . SER A 1 354 ? 28.503 2.434 -28.725 1.00 20.01 354 SER A O 1
ATOM 2700 N N . GLN A 1 355 ? 27.837 0.607 -27.681 1.00 21.76 355 GLN A N 1
ATOM 2701 C CA . GLN A 1 355 ? 26.553 1.288 -27.384 1.00 23.90 355 GLN A CA 1
ATOM 2702 C C . GLN A 1 355 ? 26.730 2.131 -26.147 1.00 22.84 355 GLN A C 1
ATOM 2703 O O . GLN A 1 355 ? 27.608 1.802 -25.319 1.00 21.29 355 GLN A O 1
ATOM 2709 N N . PRO A 1 356 ? 25.918 3.200 -26.041 1.00 22.38 356 PRO A N 1
ATOM 2710 C CA . PRO A 1 356 ? 25.967 3.988 -24.846 1.00 21.17 356 PRO A CA 1
ATOM 2711 C C . PRO A 1 356 ? 25.762 3.185 -23.534 1.00 20.21 356 PRO A C 1
ATOM 2712 O O . PRO A 1 356 ? 25.111 2.129 -23.496 1.00 16.27 356 PRO A O 1
ATOM 2716 N N . ARG A 1 357 ? 26.332 3.703 -22.453 1.00 18.51 357 ARG A N 1
ATOM 2717 C CA . ARG A 1 357 ? 25.981 3.230 -21.110 1.00 18.63 357 ARG A CA 1
ATOM 2718 C C . ARG A 1 357 ? 24.464 3.231 -20.888 1.00 17.81 357 ARG A C 1
ATOM 2719 O O . ARG A 1 357 ? 23.737 4.059 -21.415 1.00 18.36 357 ARG A O 1
ATOM 2727 N N . GLY A 1 358 ? 23.982 2.275 -20.102 1.00 15.74 358 GLY A N 1
ATOM 2728 C CA . GLY A 1 358 ? 22.550 2.112 -19.846 1.00 15.64 358 GLY A CA 1
ATOM 2729 C C . GLY A 1 358 ? 21.799 1.134 -20.746 1.00 15.01 358 GLY A C 1
ATOM 2730 O O . GLY A 1 358 ? 20.631 0.857 -20.517 1.00 16.13 358 GLY A O 1
ATOM 2731 N N . LEU A 1 359 ? 22.485 0.602 -21.761 1.00 13.60 359 LEU A N 1
ATOM 2732 C CA . LEU A 1 359 ? 21.914 -0.304 -22.734 1.00 13.22 359 LEU A CA 1
ATOM 2733 C C . LEU A 1 359 ? 22.693 -1.614 -22.683 1.00 12.70 359 LEU A C 1
ATOM 2734 O O . LEU A 1 359 ? 23.048 -2.255 -23.717 1.00 11.38 359 LEU A O 1
ATOM 2739 N N . GLU A 1 360 ? 22.929 -2.076 -21.449 1.00 12.75 360 GLU A N 1
ATOM 2740 C CA . GLU A 1 360 ? 23.766 -3.247 -21.229 1.00 13.07 360 GLU A CA 1
ATOM 2741 C C . GLU A 1 360 ? 23.154 -4.589 -21.695 1.00 13.29 360 GLU A C 1
ATOM 2742 O O . GLU A 1 360 ? 23.881 -5.599 -21.817 1.00 14.60 360 GLU A O 1
ATOM 2748 N N . LYS A 1 361 ? 21.852 -4.607 -22.008 1.00 13.24 361 LYS A N 1
ATOM 2749 C CA . LYS A 1 361 ? 21.231 -5.808 -22.563 1.00 13.86 361 LYS A CA 1
ATOM 2750 C C . LYS A 1 361 ? 20.963 -5.696 -24.066 1.00 12.52 361 LYS A C 1
ATOM 2751 O O . LYS A 1 361 ? 20.323 -6.569 -24.616 1.00 12.77 361 LYS A O 1
ATOM 2757 N N . LEU A 1 362 ? 21.357 -4.592 -24.679 1.00 12.07 362 LEU A N 1
ATOM 2758 C CA . LEU A 1 362 ? 21.066 -4.351 -26.110 1.00 11.71 362 LEU A CA 1
ATOM 2759 C C . LEU A 1 362 ? 21.588 -5.481 -27.028 1.00 11.61 362 LEU A C 1
ATOM 2760 O O . LEU A 1 362 ? 20.924 -5.883 -27.980 1.00 10.84 362 LEU A O 1
ATOM 2765 N N . PHE A 1 363 ? 22.795 -5.942 -26.772 1.00 11.30 363 PHE A N 1
ATOM 2766 C CA . PHE A 1 363 ? 23.415 -6.967 -27.609 1.00 12.04 363 PHE A CA 1
ATOM 2767 C C . PHE A 1 363 ? 23.366 -8.327 -26.956 1.00 12.81 363 PHE A C 1
ATOM 2768 O O . PHE A 1 363 ? 23.954 -8.541 -25.879 1.00 12.97 363 PHE A O 1
ATOM 2776 N N . LYS A 1 364 ? 22.632 -9.231 -27.605 1.00 13.56 364 LYS A N 1
ATOM 2777 C CA . LYS A 1 364 ? 22.554 -10.606 -27.167 1.00 14.94 364 LYS A CA 1
ATOM 2778 C C . LYS A 1 364 ? 23.941 -11.212 -27.033 1.00 15.02 364 LYS A C 1
ATOM 2779 O O . LYS A 1 364 ? 24.806 -10.950 -27.878 1.00 14.00 364 LYS A O 1
ATOM 2785 N N . ASP A 1 365 ? 24.144 -11.997 -25.970 1.00 15.91 365 ASP A N 1
ATOM 2786 C CA . ASP A 1 365 ? 25.390 -12.754 -25.757 1.00 17.36 365 ASP A CA 1
ATOM 2787 C C . ASP A 1 365 ? 26.625 -11.926 -25.403 1.00 15.73 365 ASP A C 1
ATOM 2788 O O . ASP A 1 365 ? 27.663 -12.497 -25.161 1.00 14.28 365 ASP A O 1
ATOM 2793 N N . ALA A 1 366 ? 26.549 -10.602 -25.406 1.00 13.55 366 ALA A N 1
ATOM 2794 C CA . ALA A 1 366 ? 27.715 -9.811 -25.127 1.00 13.58 366 ALA A CA 1
ATOM 2795 C C . ALA A 1 366 ? 28.235 -10.096 -23.733 1.00 14.81 366 ALA A C 1
ATOM 2796 O O . ALA A 1 366 ? 27.477 -10.287 -22.788 1.00 14.24 366 ALA A O 1
ATOM 2798 N N . HIS A 1 367 ? 29.550 -10.147 -23.630 1.00 16.09 367 HIS A N 1
ATOM 2799 C CA . HIS A 1 367 ? 30.199 -10.374 -22.342 1.00 16.62 367 HIS A CA 1
ATOM 2800 C C . HIS A 1 367 ? 31.650 -9.960 -22.485 1.00 16.34 367 HIS A C 1
ATOM 2801 O O . HIS A 1 367 ? 32.190 -9.908 -23.612 1.00 15.12 367 HIS A O 1
ATOM 2808 N N . PHE A 1 368 ? 32.288 -9.734 -21.341 1.00 16.17 368 PHE A N 1
ATOM 2809 C CA . PHE A 1 368 ? 33.670 -9.307 -21.269 1.00 17.19 368 PHE A CA 1
ATOM 2810 C C . PHE A 1 368 ? 34.481 -9.956 -20.138 1.00 20.13 368 PHE A C 1
ATOM 2811 O O . PHE A 1 368 ? 35.478 -9.392 -19.717 1.00 21.28 368 PHE A O 1
ATOM 2819 N N . GLY A 1 369 ? 34.100 -11.151 -19.683 1.00 23.85 369 GLY A N 1
ATOM 2820 C CA . GLY A 1 369 ? 34.787 -11.824 -18.543 1.00 25.45 369 GLY A CA 1
ATOM 2821 C C . GLY A 1 369 ? 35.727 -12.929 -18.972 1.00 27.74 369 GLY A C 1
ATOM 2822 O O . GLY A 1 369 ? 35.624 -13.387 -20.106 1.00 27.83 369 GLY A O 1
ATOM 2823 N N . MET B 1 1 ? 36.950 31.835 -38.571 1.00 34.89 1 MET B N 1
ATOM 2824 C CA . MET B 1 1 ? 35.811 31.199 -37.859 1.00 31.56 1 MET B CA 1
ATOM 2825 C C . MET B 1 1 ? 35.702 29.705 -38.300 1.00 29.65 1 MET B C 1
ATOM 2826 O O . MET B 1 1 ? 34.994 29.400 -39.270 1.00 31.03 1 MET B O 1
ATOM 2828 N N . PRO B 1 2 ? 36.414 28.783 -37.614 1.00 26.36 2 PRO B N 1
ATOM 2829 C CA . PRO B 1 2 ? 36.431 27.410 -38.159 1.00 25.17 2 PRO B CA 1
ATOM 2830 C C . PRO B 1 2 ? 35.164 26.593 -37.832 1.00 22.49 2 PRO B C 1
ATOM 2831 O O . PRO B 1 2 ? 34.483 26.849 -36.818 1.00 21.39 2 PRO B O 1
ATOM 2835 N N . HIS B 1 3 ? 34.851 25.603 -38.686 1.00 18.79 3 HIS B N 1
ATOM 2836 C CA . HIS B 1 3 ? 33.665 24.758 -38.474 1.00 16.86 3 HIS B CA 1
ATOM 2837 C C . HIS B 1 3 ? 34.021 23.290 -38.746 1.00 14.14 3 HIS B C 1
ATOM 2838 O O . HIS B 1 3 ? 34.986 23.005 -39.453 1.00 13.37 3 HIS B O 1
ATOM 2845 N N . LEU B 1 4 ? 33.224 22.383 -38.167 1.00 12.69 4 LEU B N 1
ATOM 2846 C CA . LEU B 1 4 ? 33.476 20.910 -38.300 1.00 12.08 4 LEU B CA 1
ATOM 2847 C C . LEU B 1 4 ? 33.629 20.460 -39.742 1.00 12.46 4 LEU B C 1
ATOM 2848 O O . LEU B 1 4 ? 34.439 19.572 -40.047 1.00 11.58 4 LEU B O 1
ATOM 2853 N N . PHE B 1 5 ? 32.805 21.061 -40.624 1.00 11.86 5 PHE B N 1
ATOM 2854 C CA . PHE B 1 5 ? 32.816 20.718 -42.044 1.00 12.55 5 PHE B CA 1
ATOM 2855 C C . PHE B 1 5 ? 33.727 21.523 -42.957 1.00 12.82 5 PHE B C 1
ATOM 2856 O O . PHE B 1 5 ? 33.645 21.401 -44.145 1.00 14.14 5 PHE B O 1
ATOM 2864 N N . ASP B 1 6 ? 34.635 22.297 -42.393 1.00 14.70 6 ASP B N 1
ATOM 2865 C CA . ASP B 1 6 ? 35.646 22.975 -43.184 1.00 15.92 6 ASP B CA 1
ATOM 2866 C C . ASP B 1 6 ? 36.671 21.976 -43.647 1.00 16.06 6 ASP B C 1
ATOM 2867 O O . ASP B 1 6 ? 37.069 21.104 -42.874 1.00 14.56 6 ASP B O 1
ATOM 2872 N N . PRO B 1 7 ? 37.144 22.099 -44.885 1.00 16.16 7 PRO B N 1
ATOM 2873 C CA . PRO B 1 7 ? 38.286 21.267 -45.277 1.00 15.50 7 PRO B CA 1
ATOM 2874 C C . PRO B 1 7 ? 39.544 21.641 -44.493 1.00 14.76 7 PRO B C 1
ATOM 2875 O O . PRO B 1 7 ? 39.597 22.684 -43.832 1.00 14.84 7 PRO B O 1
ATOM 2879 N N . TYR B 1 8 ? 40.495 20.729 -44.466 1.00 14.15 8 TYR B N 1
ATOM 2880 C CA . TYR B 1 8 ? 41.720 20.901 -43.721 1.00 14.72 8 TYR B CA 1
ATOM 2881 C C . TYR B 1 8 ? 42.817 20.120 -44.409 1.00 15.34 8 TYR B C 1
ATOM 2882 O O . TYR B 1 8 ? 42.621 19.570 -45.508 1.00 15.94 8 TYR B O 1
ATOM 2891 N N . ARG B 1 9 ? 44.009 20.137 -43.843 1.00 16.43 9 ARG B N 1
ATOM 2892 C CA . ARG B 1 9 ? 45.160 19.555 -44.463 1.00 16.64 9 ARG B CA 1
ATOM 2893 C C . ARG B 1 9 ? 46.123 19.152 -43.346 1.00 17.34 9 ARG B C 1
ATOM 2894 O O . ARG B 1 9 ? 46.270 19.875 -42.370 1.00 16.86 9 ARG B O 1
ATOM 2902 N N . ILE B 1 10 ? 46.739 17.985 -43.463 1.00 16.12 10 ILE B N 1
ATOM 2903 C CA . ILE B 1 10 ? 47.886 17.623 -42.614 1.00 17.08 10 ILE B CA 1
ATOM 2904 C C . ILE B 1 10 ? 48.967 17.150 -43.610 1.00 17.09 10 ILE B C 1
ATOM 2905 O O . ILE B 1 10 ? 48.686 16.350 -44.471 1.00 16.62 10 ILE B O 1
ATOM 2910 N N . GLY B 1 11 ? 50.164 17.697 -43.565 1.00 18.03 11 GLY B N 1
ATOM 2911 C CA . GLY B 1 11 ? 51.156 17.361 -44.614 1.00 18.36 11 GLY B CA 1
ATOM 2912 C C . GLY B 1 11 ? 50.646 17.784 -45.979 1.00 17.51 11 GLY B C 1
ATOM 2913 O O . GLY B 1 11 ? 50.062 18.842 -46.120 1.00 15.27 11 GLY B O 1
ATOM 2914 N N . ASN B 1 12 ? 50.812 16.900 -46.960 1.00 19.46 12 ASN B N 1
ATOM 2915 C CA . ASN B 1 12 ? 50.262 17.075 -48.313 1.00 20.77 12 ASN B CA 1
ATOM 2916 C C . ASN B 1 12 ? 48.838 16.650 -48.390 1.00 20.46 12 ASN B C 1
ATOM 2917 O O . ASN B 1 12 ? 48.192 16.735 -49.440 1.00 21.89 12 ASN B O 1
ATOM 2922 N N . LEU B 1 13 ? 48.326 16.157 -47.274 1.00 20.17 13 LEU B N 1
ATOM 2923 C CA . LEU B 1 13 ? 47.132 15.408 -47.310 1.00 20.63 13 LEU B CA 1
ATOM 2924 C C . LEU B 1 13 ? 45.969 16.316 -47.038 1.00 21.15 13 LEU B C 1
ATOM 2925 O O . LEU B 1 13 ? 45.782 16.777 -45.912 1.00 20.61 13 LEU B O 1
ATOM 2930 N N . GLU B 1 14 ? 45.193 16.596 -48.084 1.00 20.90 14 GLU B N 1
ATOM 2931 C CA . GLU B 1 14 ? 43.957 17.360 -47.950 1.00 22.15 14 GLU B CA 1
ATOM 2932 C C . GLU B 1 14 ? 42.936 16.452 -47.271 1.00 21.11 14 GLU B C 1
ATOM 2933 O O . GLU B 1 14 ? 42.979 15.213 -47.465 1.00 21.86 14 GLU B O 1
ATOM 2939 N N . LEU B 1 15 ? 42.091 17.058 -46.429 1.00 16.07 15 LEU B N 1
ATOM 2940 C CA . LEU B 1 15 ? 41.008 16.380 -45.719 1.00 14.41 15 LEU B CA 1
ATOM 2941 C C . LEU B 1 15 ? 39.692 17.094 -46.009 1.00 14.50 15 LEU B C 1
ATOM 2942 O O . LEU B 1 15 ? 39.609 18.313 -45.923 1.00 14.11 15 LEU B O 1
ATOM 2947 N N . ALA B 1 16 ? 38.646 16.318 -46.306 1.00 14.19 16 ALA B N 1
ATOM 2948 C CA . ALA B 1 16 ? 37.338 16.881 -46.649 1.00 14.25 16 ALA B CA 1
ATOM 2949 C C . ALA B 1 16 ? 36.655 17.686 -45.524 1.00 13.96 16 ALA B C 1
ATOM 2950 O O . ALA B 1 16 ? 35.833 18.575 -45.769 1.00 13.82 16 ALA B O 1
ATOM 2952 N N . ASN B 1 17 ? 36.977 17.353 -44.279 1.00 11.67 17 ASN B N 1
ATOM 2953 C CA . ASN B 1 17 ? 36.395 18.015 -43.127 1.00 11.29 17 ASN B CA 1
ATOM 2954 C C . ASN B 1 17 ? 37.268 17.698 -41.909 1.00 11.10 17 ASN B C 1
ATOM 2955 O O . ASN B 1 17 ? 38.292 17.057 -42.083 1.00 10.57 17 ASN B O 1
ATOM 2960 N N . ARG B 1 18 ? 36.844 18.139 -40.715 1.00 10.57 18 ARG B N 1
ATOM 2961 C CA . ARG B 1 18 ? 37.648 17.993 -39.521 1.00 11.01 18 ARG B CA 1
ATOM 2962 C C . ARG B 1 18 ? 37.391 16.710 -38.766 1.00 9.84 18 ARG B C 1
ATOM 2963 O O . ARG B 1 18 ? 37.922 16.531 -37.661 1.00 9.84 18 ARG B O 1
ATOM 2971 N N . ILE B 1 19 ? 36.642 15.775 -39.342 1.00 8.83 19 ILE B N 1
ATOM 2972 C CA . ILE B 1 19 ? 36.280 14.541 -38.620 1.00 8.99 19 ILE B CA 1
ATOM 2973 C C . ILE B 1 19 ? 37.273 13.421 -38.952 1.00 8.45 19 ILE B C 1
ATOM 2974 O O . ILE B 1 19 ? 37.499 13.141 -40.133 1.00 8.18 19 ILE B O 1
ATOM 2979 N N . ALA B 1 20 ? 37.869 12.799 -37.927 1.00 8.45 20 ALA B N 1
ATOM 2980 C CA . ALA B 1 20 ? 38.760 11.640 -38.090 1.00 8.47 20 ALA B CA 1
ATOM 2981 C C . ALA B 1 20 ? 38.130 10.443 -37.404 1.00 8.65 20 ALA B C 1
ATOM 2982 O O . ALA B 1 20 ? 37.554 10.567 -36.325 1.00 9.10 20 ALA B O 1
ATOM 2984 N N . ILE B 1 21 ? 38.224 9.292 -38.047 1.00 8.79 21 ILE B N 1
ATOM 2985 C CA . ILE B 1 21 ? 37.841 8.046 -37.451 1.00 9.15 21 ILE B CA 1
ATOM 2986 C C . ILE B 1 21 ? 39.033 7.541 -36.661 1.00 8.96 21 ILE B C 1
ATOM 2987 O O . ILE B 1 21 ? 40.094 7.281 -37.229 1.00 8.31 21 ILE B O 1
ATOM 2992 N N . ALA B 1 22 ? 38.811 7.362 -35.358 1.00 8.98 22 ALA B N 1
ATOM 2993 C CA . ALA B 1 22 ? 39.858 6.959 -34.434 1.00 9.52 22 ALA B CA 1
ATOM 2994 C C . ALA B 1 22 ? 40.314 5.560 -34.722 1.00 9.29 22 ALA B C 1
ATOM 2995 O O . ALA B 1 22 ? 39.511 4.751 -35.171 1.00 9.46 22 ALA B O 1
ATOM 2997 N N . PRO B 1 23 ? 41.595 5.283 -34.466 1.00 9.75 23 PRO B N 1
ATOM 2998 C CA . PRO B 1 23 ? 42.109 3.920 -34.609 1.00 10.11 23 PRO B CA 1
ATOM 2999 C C . PRO B 1 23 ? 41.456 3.104 -33.475 1.00 11.06 23 PRO B C 1
ATOM 3000 O O . PRO B 1 23 ? 41.473 3.544 -32.277 1.00 13.94 23 PRO B O 1
ATOM 3004 N N . MET B 1 24 ? 40.702 2.095 -33.864 1.00 10.13 24 MET B N 1
ATOM 3005 C CA . MET B 1 24 ? 39.980 1.268 -32.910 1.00 10.06 24 MET B CA 1
ATOM 3006 C C . MET B 1 24 ? 40.357 -0.161 -33.189 1.00 9.95 24 MET B C 1
ATOM 3007 O O . MET B 1 24 ? 40.056 -0.675 -34.251 1.00 9.72 24 MET B O 1
ATOM 3012 N N . CYS B 1 25 ? 40.996 -0.804 -32.193 1.00 9.48 25 CYS B N 1
ATOM 3013 C CA . CYS B 1 25 ? 41.367 -2.184 -32.289 1.00 10.26 25 CYS B CA 1
ATOM 3014 C C . CYS B 1 25 ? 40.184 -3.078 -32.542 1.00 9.44 25 CYS B C 1
ATOM 3015 O O . CYS B 1 25 ? 39.145 -2.941 -31.874 1.00 9.73 25 CYS B O 1
ATOM 3018 N N . GLN B 1 26 ? 40.343 -3.971 -33.513 1.00 9.34 26 GLN B N 1
ATOM 3019 C CA . GLN B 1 26 ? 39.279 -4.917 -33.888 1.00 9.75 26 GLN B CA 1
ATOM 3020 C C . GLN B 1 26 ? 39.554 -6.329 -33.400 1.00 9.64 26 GLN B C 1
ATOM 3021 O O . GLN B 1 26 ? 38.654 -7.192 -33.386 1.00 9.20 26 GLN B O 1
ATOM 3027 N N . TYR B 1 27 ? 40.795 -6.604 -33.028 1.00 10.02 27 TYR B N 1
ATOM 3028 C CA . TYR B 1 27 ? 41.137 -7.957 -32.538 1.00 10.12 27 TYR B CA 1
ATOM 3029 C C . TYR B 1 27 ? 40.663 -9.070 -33.458 1.00 9.98 27 TYR B C 1
ATOM 3030 O O . TYR B 1 27 ? 40.223 -10.105 -32.991 1.00 11.20 27 TYR B O 1
ATOM 3039 N N . SER B 1 28 ? 40.814 -8.884 -34.764 1.00 9.94 28 SER B N 1
ATOM 3040 C CA . SER B 1 28 ? 40.202 -9.763 -35.754 1.00 9.88 28 SER B CA 1
ATOM 3041 C C . SER B 1 28 ? 41.155 -10.190 -36.855 1.00 10.38 28 SER B C 1
ATOM 3042 O O . SER B 1 28 ? 40.710 -10.555 -37.944 1.00 10.61 28 SER B O 1
ATOM 3045 N N . ALA B 1 29 ? 42.466 -10.100 -36.594 1.00 10.61 29 ALA B N 1
ATOM 3046 C CA . ALA B 1 29 ? 43.481 -10.550 -37.536 1.00 11.38 29 ALA B CA 1
ATOM 3047 C C . ALA B 1 29 ? 43.918 -11.978 -37.156 1.00 12.51 29 ALA B C 1
ATOM 3048 O O . ALA B 1 29 ? 43.594 -12.465 -36.036 1.00 12.25 29 ALA B O 1
ATOM 3050 N N . GLN B 1 30 ? 44.620 -12.617 -38.090 1.00 13.92 30 GLN B N 1
ATOM 3051 C CA . GLN B 1 30 ? 45.148 -13.994 -37.956 1.00 15.53 30 GLN B CA 1
ATOM 3052 C C . GLN B 1 30 ? 46.633 -13.935 -38.250 1.00 14.04 30 GLN B C 1
ATOM 3053 O O . GLN B 1 30 ? 47.037 -13.678 -39.394 1.00 12.47 30 GLN B O 1
ATOM 3059 N N . GLU B 1 31 ? 47.448 -14.046 -37.196 1.00 13.18 31 GLU B N 1
ATOM 3060 C CA . GLU B 1 31 ? 48.915 -13.892 -37.303 1.00 14.49 31 GLU B CA 1
ATOM 3061 C C . GLU B 1 31 ? 49.297 -12.560 -37.973 1.00 12.75 31 GLU B C 1
ATOM 3062 O O . GLU B 1 31 ? 50.212 -12.472 -38.837 1.00 12.63 31 GLU B O 1
ATOM 3068 N N . GLY B 1 32 ? 48.557 -11.529 -37.566 1.00 11.05 32 GLY B N 1
ATOM 3069 C CA . GLY B 1 32 ? 48.753 -10.152 -38.038 1.00 10.39 32 GLY B CA 1
ATOM 3070 C C . GLY B 1 32 ? 48.002 -9.844 -39.317 1.00 10.31 32 GLY B C 1
ATOM 3071 O O . GLY B 1 32 ? 47.873 -8.679 -39.687 1.00 9.04 32 GLY B O 1
ATOM 3072 N N . ASN B 1 33 ? 47.547 -10.874 -40.025 1.00 10.30 33 ASN B N 1
ATOM 3073 C CA . ASN B 1 33 ? 46.864 -10.685 -41.313 1.00 10.38 33 ASN B CA 1
ATOM 3074 C C . ASN B 1 33 ? 45.428 -10.183 -41.170 1.00 9.54 33 ASN B C 1
ATOM 3075 O O . ASN B 1 33 ? 44.622 -10.806 -40.461 1.00 9.87 33 ASN B O 1
ATOM 3080 N N . ALA B 1 34 ? 45.107 -9.102 -41.877 1.00 9.79 34 ALA B N 1
ATOM 3081 C CA . ALA B 1 34 ? 43.737 -8.651 -42.047 1.00 9.90 34 ALA B CA 1
ATOM 3082 C C . ALA B 1 34 ? 42.874 -9.784 -42.590 1.00 10.14 34 ALA B C 1
ATOM 3083 O O . ALA B 1 34 ? 43.316 -10.574 -43.413 1.00 11.19 34 ALA B O 1
ATOM 3085 N N . THR B 1 35 ? 41.639 -9.819 -42.121 1.00 10.20 35 THR B N 1
ATOM 3086 C CA . THR B 1 35 ? 40.646 -10.808 -42.533 1.00 10.67 35 THR B CA 1
ATOM 3087 C C . THR B 1 35 ? 39.465 -10.181 -43.214 1.00 11.06 35 THR B C 1
ATOM 3088 O O . THR B 1 35 ? 39.426 -8.968 -43.446 1.00 10.13 35 THR B O 1
ATOM 3092 N N . ASP B 1 36 ? 38.478 -11.006 -43.565 1.00 11.29 36 ASP B N 1
ATOM 3093 C CA . ASP B 1 36 ? 37.263 -10.437 -44.158 1.00 12.05 36 ASP B CA 1
ATOM 3094 C C . ASP B 1 36 ? 36.611 -9.397 -43.258 1.00 11.09 36 ASP B C 1
ATOM 3095 O O . ASP B 1 36 ? 35.945 -8.490 -43.745 1.00 11.19 36 ASP B O 1
ATOM 3100 N N . TRP B 1 37 ? 36.805 -9.519 -41.941 1.00 9.61 37 TRP B N 1
ATOM 3101 C CA . TRP B 1 37 ? 36.266 -8.513 -41.048 1.00 9.41 37 TRP B CA 1
ATOM 3102 C C . TRP B 1 37 ? 36.804 -7.113 -41.410 1.00 9.09 37 TRP B C 1
ATOM 3103 O O . TRP B 1 37 ? 36.065 -6.153 -41.428 1.00 9.31 37 TRP B O 1
ATOM 3114 N N . HIS B 1 38 ? 38.100 -7.001 -41.650 1.00 9.03 38 HIS B N 1
ATOM 3115 C CA . HIS B 1 38 ? 38.667 -5.679 -41.971 1.00 9.08 38 HIS B CA 1
ATOM 3116 C C . HIS B 1 38 ? 38.115 -5.077 -43.264 1.00 9.16 38 HIS B C 1
ATOM 3117 O O . HIS B 1 38 ? 37.955 -3.858 -43.361 1.00 9.01 38 HIS B O 1
ATOM 3124 N N A MET B 1 39 ? 37.817 -5.939 -44.223 0.50 8.95 39 MET B N 1
ATOM 3125 N N B MET B 1 39 ? 37.801 -5.908 -44.249 0.50 9.93 39 MET B N 1
ATOM 3126 C CA A MET B 1 39 ? 37.149 -5.521 -45.456 0.50 9.36 39 MET B CA 1
ATOM 3127 C CA B MET B 1 39 ? 37.164 -5.355 -45.453 0.50 11.21 39 MET B CA 1
ATOM 3128 C C A MET B 1 39 ? 35.824 -4.828 -45.149 0.50 9.39 39 MET B C 1
ATOM 3129 C C B MET B 1 39 ? 35.790 -4.777 -45.141 0.50 10.43 39 MET B C 1
ATOM 3130 O O A MET B 1 39 ? 35.573 -3.703 -45.601 0.50 10.02 39 MET B O 1
ATOM 3131 O O B MET B 1 39 ? 35.465 -3.671 -45.593 0.50 11.01 39 MET B O 1
ATOM 3140 N N . ILE B 1 40 ? 34.990 -5.513 -44.374 1.00 9.98 40 ILE B N 1
ATOM 3141 C CA . ILE B 1 40 ? 33.655 -5.048 -44.004 1.00 9.47 40 ILE B CA 1
ATOM 3142 C C . ILE B 1 40 ? 33.724 -3.788 -43.131 1.00 9.43 40 ILE B C 1
ATOM 3143 O O . ILE B 1 40 ? 33.036 -2.810 -43.389 1.00 8.22 40 ILE B O 1
ATOM 3148 N N . HIS B 1 41 ? 34.605 -3.817 -42.149 1.00 8.88 41 HIS B N 1
ATOM 3149 C CA . HIS B 1 41 ? 34.724 -2.748 -41.159 1.00 9.07 41 HIS B CA 1
ATOM 3150 C C . HIS B 1 41 ? 35.371 -1.473 -41.719 1.00 8.96 41 HIS B C 1
ATOM 3151 O O . HIS B 1 41 ? 34.796 -0.388 -41.659 1.00 9.40 41 HIS B O 1
ATOM 3158 N N . LEU B 1 42 ? 36.556 -1.621 -42.303 1.00 9.32 42 LEU B N 1
ATOM 3159 C CA . LEU B 1 42 ? 37.251 -0.481 -42.897 1.00 9.31 42 LEU B CA 1
ATOM 3160 C C . LEU B 1 42 ? 36.553 -0.014 -44.133 1.00 9.63 42 LEU B C 1
ATOM 3161 O O . LEU B 1 42 ? 36.515 1.170 -44.385 1.00 9.09 42 LEU B O 1
ATOM 3166 N N . GLY B 1 43 ? 35.916 -0.939 -44.867 1.00 10.27 43 GLY B N 1
ATOM 3167 C CA . GLY B 1 43 ? 35.033 -0.552 -45.977 1.00 10.80 43 GLY B CA 1
ATOM 3168 C C . GLY B 1 43 ? 33.939 0.418 -45.540 1.00 11.88 43 GLY B C 1
ATOM 3169 O O . GLY B 1 43 ? 33.786 1.536 -46.105 1.00 12.26 43 GLY B O 1
ATOM 3170 N N . GLN B 1 44 ? 33.212 0.048 -44.480 1.00 12.15 44 GLN B N 1
ATOM 3171 C CA . GLN B 1 44 ? 32.188 0.921 -43.918 1.00 12.74 44 GLN B CA 1
ATOM 3172 C C . GLN B 1 44 ? 32.758 2.260 -43.499 1.00 12.76 44 GLN B C 1
ATOM 3173 O O . GLN B 1 44 ? 32.185 3.293 -43.783 1.00 13.82 44 GLN B O 1
ATOM 3179 N N . MET B 1 45 ? 33.826 2.228 -42.712 1.00 11.97 45 MET B N 1
ATOM 3180 C CA . MET B 1 45 ? 34.396 3.418 -42.146 1.00 12.36 45 MET B CA 1
ATOM 3181 C C . MET B 1 45 ? 34.827 4.371 -43.257 1.00 12.15 45 MET B C 1
ATOM 3182 O O . MET B 1 45 ? 34.626 5.615 -43.164 1.00 11.16 45 MET B O 1
ATOM 3187 N N . ALA B 1 46 ? 35.379 3.792 -44.329 1.00 11.69 46 ALA B N 1
ATOM 3188 C CA . ALA B 1 46 ? 35.849 4.593 -45.455 1.00 12.18 46 ALA B CA 1
ATOM 3189 C C . ALA B 1 46 ? 34.728 5.252 -46.248 1.00 12.43 46 ALA B C 1
ATOM 3190 O O . ALA B 1 46 ? 34.993 6.209 -47.007 1.00 15.07 46 ALA B O 1
ATOM 3192 N N . LEU B 1 47 ? 33.504 4.777 -46.085 1.00 12.36 47 LEU B N 1
ATOM 3193 C CA . LEU B 1 47 ? 32.358 5.264 -46.824 1.00 12.77 47 LEU B CA 1
ATOM 3194 C C . LEU B 1 47 ? 31.518 6.224 -45.973 1.00 11.68 47 LEU B C 1
ATOM 3195 O O . LEU B 1 47 ? 30.450 6.656 -46.385 1.00 11.19 47 LEU B O 1
ATOM 3200 N N . SER B 1 48 ? 32.045 6.621 -44.816 1.00 9.92 48 SER B N 1
ATOM 3201 C CA . SER B 1 48 ? 31.301 7.401 -43.831 1.00 9.36 48 SER B CA 1
ATOM 3202 C C . SER B 1 48 ? 31.211 8.914 -44.101 1.00 9.35 48 SER B C 1
ATOM 3203 O O . SER B 1 48 ? 30.437 9.572 -43.428 1.00 9.08 48 SER B O 1
ATOM 3206 N N . GLY B 1 49 ? 32.027 9.433 -45.016 1.00 9.21 49 GLY B N 1
ATOM 3207 C CA . GLY B 1 49 ? 32.121 10.876 -45.286 1.00 9.15 49 GLY B CA 1
ATOM 3208 C C . GLY B 1 49 ? 33.041 11.633 -44.341 1.00 9.30 49 GLY B C 1
ATOM 3209 O O . GLY B 1 49 ? 33.196 12.860 -44.441 1.00 9.82 49 GLY B O 1
ATOM 3210 N N . ALA B 1 50 ? 33.657 10.932 -43.392 1.00 8.87 50 ALA B N 1
ATOM 3211 C CA . ALA B 1 50 ? 34.704 11.555 -42.592 1.00 9.13 50 ALA B CA 1
ATOM 3212 C C . ALA B 1 50 ? 35.881 11.965 -43.491 1.00 9.41 50 ALA B C 1
ATOM 3213 O O . ALA B 1 50 ? 36.130 11.388 -44.546 1.00 9.76 50 ALA B O 1
ATOM 3215 N N . GLY B 1 51 ? 36.637 12.963 -43.052 1.00 9.35 51 GLY B N 1
ATOM 3216 C CA . GLY B 1 51 ? 37.829 13.342 -43.773 1.00 9.68 51 GLY B CA 1
ATOM 3217 C C . GLY B 1 51 ? 39.001 12.361 -43.727 1.00 9.53 51 GLY B C 1
ATOM 3218 O O . GLY B 1 51 ? 39.749 12.228 -44.690 1.00 9.53 51 GLY B O 1
ATOM 3219 N N . LEU B 1 52 ? 39.159 11.685 -42.591 1.00 8.99 52 LEU B N 1
ATOM 3220 C CA . LEU B 1 52 ? 40.348 10.953 -42.279 1.00 8.55 52 LEU B CA 1
ATOM 3221 C C . LEU B 1 52 ? 39.976 9.640 -41.586 1.00 8.49 52 LEU B C 1
ATOM 3222 O O . LEU B 1 52 ? 39.163 9.618 -40.668 1.00 8.61 52 LEU B O 1
ATOM 3227 N N . LEU B 1 53 ? 40.560 8.571 -42.067 1.00 8.45 53 LEU B N 1
ATOM 3228 C CA . LEU B 1 53 ? 40.486 7.275 -41.416 1.00 8.65 53 LEU B CA 1
ATOM 3229 C C . LEU B 1 53 ? 41.874 6.900 -40.892 1.00 8.69 53 LEU B C 1
ATOM 3230 O O . LEU B 1 53 ? 42.867 6.962 -41.644 1.00 9.04 53 LEU B O 1
ATOM 3235 N N . ILE B 1 54 ? 41.937 6.468 -39.628 1.00 7.97 54 ILE B N 1
ATOM 3236 C CA . ILE B 1 54 ? 43.153 6.013 -39.020 1.00 7.98 54 ILE B CA 1
ATOM 3237 C C . ILE B 1 54 ? 42.938 4.541 -38.699 1.00 7.90 54 ILE B C 1
ATOM 3238 O O . ILE B 1 54 ? 42.098 4.208 -37.870 1.00 7.68 54 ILE B O 1
ATOM 3243 N N . ILE B 1 55 ? 43.679 3.666 -39.376 1.00 7.63 55 ILE B N 1
ATOM 3244 C CA . ILE B 1 55 ? 43.564 2.251 -39.155 1.00 8.12 55 ILE B CA 1
ATOM 3245 C C . ILE B 1 55 ? 44.037 1.943 -37.745 1.00 8.13 55 ILE B C 1
ATOM 3246 O O . ILE B 1 55 ? 44.960 2.596 -37.270 1.00 9.12 55 ILE B O 1
ATOM 3251 N N . GLU B 1 56 ? 43.407 0.958 -37.113 1.00 8.37 56 GLU B N 1
ATOM 3252 C CA . GLU B 1 56 ? 43.739 0.464 -35.802 1.00 8.55 56 GLU B CA 1
ATOM 3253 C C . GLU B 1 56 ? 45.245 0.215 -35.580 1.00 8.40 56 GLU B C 1
ATOM 3254 O O . GLU B 1 56 ? 46.015 -0.020 -36.522 1.00 8.71 56 GLU B O 1
ATOM 3260 N N . ALA B 1 57 ? 45.606 0.157 -34.298 1.00 8.38 57 ALA B N 1
ATOM 3261 C CA . ALA B 1 57 ? 46.973 -0.175 -33.859 1.00 8.16 57 ALA B CA 1
ATOM 3262 C C . ALA B 1 57 ? 47.487 -1.407 -34.569 1.00 8.05 57 ALA B C 1
ATOM 3263 O O . ALA B 1 57 ? 46.951 -2.534 -34.419 1.00 8.83 57 ALA B O 1
ATOM 3265 N N . THR B 1 58 ? 48.511 -1.170 -35.378 1.00 8.14 58 THR B N 1
ATOM 3266 C CA . THR B 1 58 ? 49.071 -2.152 -36.236 1.00 8.30 58 THR B CA 1
ATOM 3267 C C . THR B 1 58 ? 50.471 -2.464 -35.702 1.00 8.75 58 THR B C 1
ATOM 3268 O O . THR B 1 58 ? 51.341 -1.609 -35.716 1.00 8.35 58 THR B O 1
ATOM 3272 N N . ALA B 1 59 ? 50.643 -3.711 -35.266 1.00 8.43 59 ALA B N 1
ATOM 3273 C CA . ALA B 1 59 ? 51.837 -4.139 -34.573 1.00 9.13 59 ALA B CA 1
ATOM 3274 C C . ALA B 1 59 ? 53.044 -4.134 -35.532 1.00 9.41 59 ALA B C 1
ATOM 3275 O O . ALA B 1 59 ? 52.965 -4.642 -36.671 1.00 10.08 59 ALA B O 1
ATOM 3277 N N . VAL B 1 60 ? 54.152 -3.576 -35.043 1.00 9.69 60 VAL B N 1
ATOM 3278 C CA . VAL B 1 60 ? 55.398 -3.585 -35.775 1.00 9.93 60 VAL B CA 1
ATOM 3279 C C . VAL B 1 60 ? 56.181 -4.907 -35.672 1.00 10.42 60 VAL B C 1
ATOM 3280 O O . VAL B 1 60 ? 57.151 -5.099 -36.401 1.00 10.70 60 VAL B O 1
ATOM 3284 N N . SER B 1 61 ? 55.730 -5.818 -34.813 1.00 11.43 61 SER B N 1
ATOM 3285 C CA . SER B 1 61 ? 56.335 -7.115 -34.648 1.00 11.41 61 SER B CA 1
ATOM 3286 C C . SER B 1 61 ? 55.340 -7.985 -33.935 1.00 11.97 61 SER B C 1
ATOM 3287 O O . SER B 1 61 ? 54.429 -7.468 -33.291 1.00 11.99 61 SER B O 1
ATOM 3290 N N . PRO B 1 62 ? 55.501 -9.309 -34.018 1.00 12.12 62 PRO B N 1
ATOM 3291 C CA . PRO B 1 62 ? 54.559 -10.204 -33.329 1.00 12.37 62 PRO B CA 1
ATOM 3292 C C . PRO B 1 62 ? 54.501 -9.964 -31.814 1.00 12.37 62 PRO B C 1
ATOM 3293 O O . PRO B 1 62 ? 53.421 -9.917 -31.213 1.00 11.32 62 PRO B O 1
ATOM 3297 N N . GLU B 1 63 ? 55.668 -9.769 -31.211 1.00 12.38 63 GLU B N 1
ATOM 3298 C CA . GLU B 1 63 ? 55.774 -9.529 -29.769 1.00 11.93 63 GLU B CA 1
ATOM 3299 C C . GLU B 1 63 ? 55.238 -8.147 -29.320 1.00 12.03 63 GLU B C 1
ATOM 3300 O O . GLU B 1 63 ? 54.979 -7.921 -28.135 1.00 12.05 63 GLU B O 1
ATOM 3306 N N . GLY B 1 64 ? 55.062 -7.247 -30.279 1.00 11.41 64 GLY B N 1
ATOM 3307 C CA . GLY B 1 64 ? 54.483 -5.946 -30.082 1.00 10.90 64 GLY B CA 1
ATOM 3308 C C . GLY B 1 64 ? 52.966 -5.889 -30.166 1.00 10.27 64 GLY B C 1
ATOM 3309 O O . GLY B 1 64 ? 52.387 -4.818 -29.881 1.00 9.83 64 GLY B O 1
ATOM 3310 N N . ARG B 1 65 ? 52.309 -7.017 -30.482 1.00 10.00 65 ARG B N 1
ATOM 3311 C CA . ARG B 1 65 ? 50.853 -7.032 -30.562 1.00 10.12 65 ARG B CA 1
ATOM 3312 C C . ARG B 1 65 ? 50.267 -6.928 -29.143 1.00 10.82 65 ARG B C 1
ATOM 3313 O O . ARG B 1 65 ? 50.867 -7.437 -28.190 1.00 11.14 65 ARG B O 1
ATOM 3321 N N . ILE B 1 66 ? 49.108 -6.272 -29.005 1.00 9.95 66 ILE B N 1
ATOM 3322 C CA . ILE B 1 66 ? 48.379 -6.275 -27.741 1.00 9.83 66 ILE B CA 1
ATOM 3323 C C . ILE B 1 66 ? 47.882 -7.674 -27.445 1.00 10.82 66 ILE B C 1
ATOM 3324 O O . ILE B 1 66 ? 48.065 -8.205 -26.332 1.00 10.75 66 ILE B O 1
ATOM 3329 N N . THR B 1 67 ? 47.279 -8.284 -28.461 1.00 9.84 67 THR B N 1
ATOM 3330 C CA . THR B 1 67 ? 46.654 -9.601 -28.384 1.00 10.18 67 THR B CA 1
ATOM 3331 C C . THR B 1 67 ? 47.057 -10.489 -29.525 1.00 10.53 67 THR B C 1
ATOM 3332 O O . THR B 1 67 ? 47.547 -10.000 -30.523 1.00 9.57 67 THR B O 1
ATOM 3336 N N . PRO B 1 68 ? 46.804 -11.809 -29.416 1.00 10.86 68 PRO B N 1
ATOM 3337 C CA . PRO B 1 68 ? 47.130 -12.683 -30.556 1.00 11.22 68 PRO B CA 1
ATOM 3338 C C . PRO B 1 68 ? 46.358 -12.423 -31.846 1.00 10.89 68 PRO B C 1
ATOM 3339 O O . PRO B 1 68 ? 46.703 -12.973 -32.871 1.00 10.79 68 PRO B O 1
ATOM 3343 N N . THR B 1 69 ? 45.281 -11.646 -31.791 1.00 10.55 69 THR B N 1
ATOM 3344 C CA . THR B 1 69 ? 44.508 -11.358 -32.984 1.00 9.94 69 THR B CA 1
ATOM 3345 C C . THR B 1 69 ? 44.617 -9.887 -33.410 1.00 9.68 69 THR B C 1
ATOM 3346 O O . THR B 1 69 ? 43.805 -9.411 -34.216 1.00 9.73 69 THR B O 1
ATOM 3350 N N . ASP B 1 70 ? 45.654 -9.198 -32.955 1.00 9.49 70 ASP B N 1
ATOM 3351 C CA . ASP B 1 70 ? 45.903 -7.828 -33.401 1.00 9.43 70 ASP B CA 1
ATOM 3352 C C . ASP B 1 70 ? 46.343 -7.790 -34.852 1.00 9.03 70 ASP B C 1
ATOM 3353 O O . ASP B 1 70 ? 47.005 -8.734 -35.337 1.00 8.86 70 ASP B O 1
ATOM 3358 N N . LEU B 1 71 ? 46.002 -6.706 -35.548 1.00 8.19 71 LEU B N 1
ATOM 3359 C CA . LEU B 1 71 ? 46.507 -6.417 -36.901 1.00 8.31 71 LEU B CA 1
ATOM 3360 C C . LEU B 1 71 ? 48.011 -6.180 -36.798 1.00 8.48 71 LEU B C 1
ATOM 3361 O O . LEU B 1 71 ? 48.470 -5.558 -35.831 1.00 8.44 71 LEU B O 1
ATOM 3366 N N . GLY B 1 72 ? 48.753 -6.679 -37.788 1.00 8.56 72 GLY B N 1
ATOM 3367 C CA . GLY B 1 72 ? 50.188 -6.488 -37.879 1.00 9.33 72 GLY B CA 1
ATOM 3368 C C . GLY B 1 72 ? 50.633 -6.029 -39.275 1.00 9.43 72 GLY B C 1
ATOM 3369 O O . GLY B 1 72 ? 49.887 -6.108 -40.269 1.00 9.66 72 GLY B O 1
ATOM 3370 N N . LEU B 1 73 ? 51.837 -5.488 -39.345 1.00 9.28 73 LEU B N 1
ATOM 3371 C CA . LEU B 1 73 ? 52.439 -5.169 -40.625 1.00 9.92 73 LEU B CA 1
ATOM 3372 C C . LEU B 1 73 ? 53.922 -5.511 -40.533 1.00 10.07 73 LEU B C 1
ATOM 3373 O O . LEU B 1 73 ? 54.766 -4.656 -40.700 1.00 10.74 73 LEU B O 1
ATOM 3378 N N . TYR B 1 74 ? 54.178 -6.777 -40.202 1.00 10.55 74 TYR B N 1
ATOM 3379 C CA . TYR B 1 74 ? 55.521 -7.241 -39.877 1.00 11.46 74 TYR B CA 1
ATOM 3380 C C . TYR B 1 74 ? 56.073 -8.353 -40.776 1.00 12.21 74 TYR B C 1
ATOM 3381 O O . TYR B 1 74 ? 57.167 -8.943 -40.509 1.00 13.17 74 TYR B O 1
ATOM 3390 N N . ASN B 1 75 ? 55.335 -8.644 -41.846 1.00 12.06 75 ASN B N 1
ATOM 3391 C CA . ASN B 1 75 ? 55.800 -9.558 -42.875 1.00 12.33 75 ASN B CA 1
ATOM 3392 C C . ASN B 1 75 ? 55.002 -9.365 -44.163 1.00 12.16 75 ASN B C 1
ATOM 3393 O O . ASN B 1 75 ? 54.036 -8.604 -44.220 1.00 11.12 75 ASN B O 1
ATOM 3398 N N . ASP B 1 76 ? 55.459 -10.041 -45.212 1.00 12.34 76 ASP B N 1
ATOM 3399 C CA . ASP B 1 76 ? 54.824 -9.918 -46.512 1.00 12.28 76 ASP B CA 1
ATOM 3400 C C . ASP B 1 76 ? 53.352 -10.334 -46.515 1.00 11.90 76 ASP B C 1
ATOM 3401 O O . ASP B 1 76 ? 52.542 -9.707 -47.222 1.00 10.69 76 ASP B O 1
ATOM 3406 N N . ALA B 1 77 ? 52.999 -11.376 -45.751 1.00 12.22 77 ALA B N 1
ATOM 3407 C CA . ALA B 1 77 ? 51.616 -11.837 -45.721 1.00 12.13 77 ALA B CA 1
ATOM 3408 C C . ALA B 1 77 ? 50.727 -10.741 -45.129 1.00 11.82 77 ALA B C 1
ATOM 3409 O O . ALA B 1 77 ? 49.617 -10.471 -45.638 1.00 11.91 77 ALA B O 1
ATOM 3411 N N . ASN B 1 78 ? 51.211 -10.103 -44.054 1.00 10.87 78 ASN B N 1
ATOM 3412 C CA . ASN B 1 78 ? 50.472 -8.989 -43.423 1.00 10.16 78 ASN B CA 1
ATOM 3413 C C . ASN B 1 78 ? 50.249 -7.861 -44.432 1.00 9.87 78 ASN B C 1
ATOM 3414 O O . ASN B 1 78 ? 49.144 -7.305 -44.537 1.00 8.93 78 ASN B O 1
ATOM 3419 N N . GLU B 1 79 ? 51.300 -7.513 -45.171 1.00 9.35 79 GLU B N 1
ATOM 3420 C CA . GLU B 1 79 ? 51.236 -6.474 -46.192 1.00 9.55 79 GLU B CA 1
ATOM 3421 C C . GLU B 1 79 ? 50.239 -6.818 -47.280 1.00 9.87 79 GLU B C 1
ATOM 3422 O O . GLU B 1 79 ? 49.385 -6.004 -47.621 1.00 9.39 79 GLU B O 1
ATOM 3428 N N . ALA B 1 80 ? 50.298 -8.056 -47.786 1.00 10.21 80 ALA B N 1
ATOM 3429 C CA . ALA B 1 80 ? 49.320 -8.455 -48.828 1.00 10.83 80 ALA B CA 1
ATOM 3430 C C . ALA B 1 80 ? 47.859 -8.445 -48.339 1.00 10.78 80 ALA B C 1
ATOM 3431 O O . ALA B 1 80 ? 46.969 -7.995 -49.066 1.00 11.20 80 ALA B O 1
ATOM 3433 N N . ALA B 1 81 ? 47.645 -8.935 -47.122 1.00 10.28 81 ALA B N 1
ATOM 3434 C CA . ALA B 1 81 ? 46.293 -8.998 -46.528 1.00 10.56 81 ALA B CA 1
ATOM 3435 C C . ALA B 1 81 ? 45.704 -7.611 -46.381 1.00 10.49 81 ALA B C 1
ATOM 3436 O O . ALA B 1 81 ? 44.530 -7.356 -46.718 1.00 11.01 81 ALA B O 1
ATOM 3438 N N . LEU B 1 82 ? 46.512 -6.698 -45.869 1.00 10.75 82 LEU B N 1
ATOM 3439 C CA . LEU B 1 82 ? 46.057 -5.323 -45.729 1.00 10.65 82 LEU B CA 1
ATOM 3440 C C . LEU B 1 82 ? 45.837 -4.655 -47.075 1.00 11.06 82 LEU B C 1
ATOM 3441 O O . LEU B 1 82 ? 44.911 -3.871 -47.234 1.00 10.63 82 LEU B O 1
ATOM 3446 N N . GLY B 1 83 ? 46.714 -4.949 -48.038 1.00 10.30 83 GLY B N 1
ATOM 3447 C CA . GLY B 1 83 ? 46.589 -4.386 -49.379 1.00 11.53 83 GLY B CA 1
ATOM 3448 C C . GLY B 1 83 ? 45.277 -4.765 -50.051 1.00 11.15 83 GLY B C 1
ATOM 3449 O O . GLY B 1 83 ? 44.701 -3.959 -50.797 1.00 10.79 83 GLY B O 1
ATOM 3450 N N . ARG B 1 84 ? 44.806 -5.980 -49.806 1.00 12.32 84 ARG B N 1
ATOM 3451 C CA . ARG B 1 84 ? 43.524 -6.391 -50.368 1.00 13.54 84 ARG B CA 1
ATOM 3452 C C . ARG B 1 84 ? 42.440 -5.475 -49.858 1.00 12.62 84 ARG B C 1
ATOM 3453 O O . ARG B 1 84 ? 41.565 -5.046 -50.617 1.00 11.62 84 ARG B O 1
ATOM 3461 N N . VAL B 1 85 ? 42.484 -5.160 -48.570 1.00 11.80 85 VAL B N 1
ATOM 3462 C CA . VAL B 1 85 ? 41.447 -4.280 -47.973 1.00 11.52 85 VAL B CA 1
ATOM 3463 C C . VAL B 1 85 ? 41.556 -2.860 -48.522 1.00 11.10 85 VAL B C 1
ATOM 3464 O O . VAL B 1 85 ? 40.561 -2.234 -48.955 1.00 9.74 85 VAL B O 1
ATOM 3468 N N . LEU B 1 86 ? 42.776 -2.354 -48.569 1.00 10.74 86 LEU B N 1
ATOM 3469 C CA . LEU B 1 86 ? 42.971 -0.984 -49.091 1.00 10.97 86 LEU B CA 1
ATOM 3470 C C . LEU B 1 86 ? 42.550 -0.835 -50.541 1.00 10.64 86 LEU B C 1
ATOM 3471 O O . LEU B 1 86 ? 42.002 0.174 -50.922 1.00 10.52 86 LEU B O 1
ATOM 3476 N N . GLY B 1 87 ? 42.798 -1.843 -51.364 1.00 11.16 87 GLY B N 1
ATOM 3477 C CA . GLY B 1 87 ? 42.412 -1.747 -52.774 1.00 11.57 87 GLY B CA 1
ATOM 3478 C C . GLY B 1 87 ? 40.888 -1.612 -52.956 1.00 11.38 87 GLY B C 1
ATOM 3479 O O . GLY B 1 87 ? 40.436 -0.914 -53.848 1.00 12.00 87 GLY B O 1
ATOM 3480 N N . ALA B 1 88 ? 40.114 -2.270 -52.105 1.00 11.16 88 ALA B N 1
ATOM 3481 C CA . ALA B 1 88 ? 38.643 -2.129 -52.112 1.00 10.98 88 ALA B CA 1
ATOM 3482 C C . ALA B 1 88 ? 38.264 -0.716 -51.681 1.00 10.51 88 ALA B C 1
ATOM 3483 O O . ALA B 1 88 ? 37.420 -0.073 -52.266 1.00 11.98 88 ALA B O 1
ATOM 3485 N N . VAL B 1 89 ? 38.942 -0.210 -50.654 1.00 10.32 89 VAL B N 1
ATOM 3486 C CA . VAL B 1 89 ? 38.721 1.157 -50.213 1.00 9.97 89 VAL B CA 1
ATOM 3487 C C . VAL B 1 89 ? 38.968 2.157 -51.338 1.00 9.98 89 VAL B C 1
ATOM 3488 O O . VAL B 1 89 ? 38.150 3.053 -51.594 1.00 9.72 89 VAL B O 1
ATOM 3492 N N . ARG B 1 90 ? 40.098 1.982 -52.020 1.00 9.68 90 ARG B N 1
ATOM 3493 C CA . ARG B 1 90 ? 40.432 2.904 -53.098 1.00 10.13 90 ARG B CA 1
ATOM 3494 C C . ARG B 1 90 ? 39.486 2.819 -54.285 1.00 10.09 90 ARG B C 1
ATOM 3495 O O . ARG B 1 90 ? 39.333 3.772 -54.982 1.00 9.62 90 ARG B O 1
ATOM 3503 N N . ASN B 1 91 ? 38.891 1.663 -54.528 1.00 10.97 91 ASN B N 1
ATOM 3504 C CA . ASN B 1 91 ? 37.906 1.556 -55.578 1.00 12.29 91 ASN B CA 1
ATOM 3505 C C . ASN B 1 91 ? 36.656 2.342 -55.297 1.00 11.89 91 ASN B C 1
ATOM 3506 O O . ASN B 1 91 ? 35.946 2.664 -56.212 1.00 12.43 91 ASN B O 1
ATOM 3511 N N . HIS B 1 92 ? 36.392 2.697 -54.038 1.00 11.70 92 HIS B N 1
ATOM 3512 C CA . HIS B 1 92 ? 35.100 3.268 -53.712 1.00 13.10 92 HIS B CA 1
ATOM 3513 C C . HIS B 1 92 ? 35.060 4.574 -52.922 1.00 13.94 92 HIS B C 1
ATOM 3514 O O . HIS B 1 92 ? 34.013 5.184 -52.861 1.00 16.34 92 HIS B O 1
ATOM 3521 N N . SER B 1 93 ? 36.180 5.011 -52.357 1.00 12.65 93 SER B N 1
ATOM 3522 C CA . SER B 1 93 ? 36.173 6.119 -51.409 1.00 12.14 93 SER B CA 1
ATOM 3523 C C . SER B 1 93 ? 37.243 7.122 -51.691 1.00 11.63 93 SER B C 1
ATOM 3524 O O . SER B 1 93 ? 38.324 6.715 -52.077 1.00 11.40 93 SER B O 1
ATOM 3527 N N . PRO B 1 94 ? 36.978 8.427 -51.458 1.00 10.96 94 PRO B N 1
ATOM 3528 C CA . PRO B 1 94 ? 38.004 9.463 -51.548 1.00 11.26 94 PRO B CA 1
ATOM 3529 C C . PRO B 1 94 ? 38.732 9.739 -50.236 1.00 11.49 94 PRO B C 1
ATOM 3530 O O . PRO B 1 94 ? 39.582 10.640 -50.191 1.00 12.28 94 PRO B O 1
ATOM 3534 N N . ILE B 1 95 ? 38.409 8.989 -49.182 1.00 10.70 95 ILE B N 1
ATOM 3535 C CA . ILE B 1 95 ? 38.888 9.331 -47.841 1.00 10.51 95 ILE B CA 1
ATOM 3536 C C . ILE B 1 95 ? 40.413 9.216 -47.765 1.00 9.90 95 ILE B C 1
ATOM 3537 O O . ILE B 1 95 ? 41.037 8.398 -48.467 1.00 9.54 95 ILE B O 1
ATOM 3542 N N . ALA B 1 96 ? 41.014 10.010 -46.895 1.00 9.28 96 ALA B N 1
ATOM 3543 C CA . ALA B 1 96 ? 42.427 9.852 -46.598 1.00 9.57 96 ALA B CA 1
ATOM 3544 C C . ALA B 1 96 ? 42.582 8.642 -45.667 1.00 8.98 96 ALA B C 1
ATOM 3545 O O . ALA B 1 96 ? 41.870 8.565 -44.669 1.00 8.62 96 ALA B O 1
ATOM 3547 N N . VAL B 1 97 ? 43.506 7.735 -45.987 1.00 8.81 97 VAL B N 1
ATOM 3548 C CA . VAL B 1 97 ? 43.715 6.489 -45.219 1.00 8.98 97 VAL B CA 1
ATOM 3549 C C . VAL B 1 97 ? 45.110 6.498 -44.602 1.00 8.81 97 VAL B C 1
ATOM 3550 O O . VAL B 1 97 ? 46.114 6.633 -45.309 1.00 8.57 97 VAL B O 1
ATOM 3554 N N . THR B 1 98 ? 45.140 6.425 -43.278 1.00 8.19 98 THR B N 1
ATOM 3555 C CA . THR B 1 98 ? 46.372 6.486 -42.469 1.00 8.22 98 THR B CA 1
ATOM 3556 C C . THR B 1 98 ? 46.377 5.339 -41.524 1.00 7.91 98 THR B C 1
ATOM 3557 O O . THR B 1 98 ? 45.369 4.623 -41.407 1.00 8.20 98 THR B O 1
ATOM 3561 N N . ILE B 1 99 ? 47.502 5.099 -40.880 1.00 7.94 99 ILE B N 1
ATOM 3562 C CA . ILE B 1 99 ? 47.605 3.944 -40.027 1.00 8.44 99 ILE B CA 1
ATOM 3563 C C . ILE B 1 99 ? 48.328 4.276 -38.724 1.00 8.64 99 ILE B C 1
ATOM 3564 O O . ILE B 1 99 ? 49.263 5.077 -38.696 1.00 8.13 99 ILE B O 1
ATOM 3569 N N . GLN B 1 100 ? 47.900 3.625 -37.651 1.00 8.56 100 GLN B N 1
ATOM 3570 C CA . GLN B 1 100 ? 48.566 3.740 -36.359 1.00 8.55 100 GLN B CA 1
ATOM 3571 C C . GLN B 1 100 ? 49.563 2.608 -36.204 1.00 8.77 100 GLN B C 1
ATOM 3572 O O . GLN B 1 100 ? 49.151 1.441 -36.127 1.00 9.81 100 GLN B O 1
ATOM 3578 N N . LEU B 1 101 ? 50.860 2.926 -36.146 1.00 8.56 101 LEU B N 1
ATOM 3579 C CA . LEU B 1 101 ? 51.878 1.909 -35.898 1.00 8.48 101 LEU B CA 1
ATOM 3580 C C . LEU B 1 101 ? 52.135 1.831 -34.396 1.00 8.97 101 LEU B C 1
ATOM 3581 O O . LEU B 1 101 ? 52.245 2.843 -33.734 1.00 9.22 101 LEU B O 1
ATOM 3586 N N . ALA B 1 102 ? 52.217 0.609 -33.916 1.00 9.25 102 ALA B N 1
ATOM 3587 C CA . ALA B 1 102 ? 52.104 0.347 -32.486 1.00 9.88 102 ALA B CA 1
ATOM 3588 C C . ALA B 1 102 ? 53.019 -0.773 -31.988 1.00 9.81 102 ALA B C 1
ATOM 3589 O O . ALA B 1 102 ? 53.423 -1.669 -32.710 1.00 10.30 102 ALA B O 1
ATOM 3591 N N . HIS B 1 103 ? 53.322 -0.670 -30.693 1.00 9.78 103 HIS B N 1
ATOM 3592 C CA . HIS B 1 103 ? 54.025 -1.703 -29.953 1.00 9.96 103 HIS B CA 1
ATOM 3593 C C . HIS B 1 103 ? 53.487 -1.592 -28.533 1.00 9.25 103 HIS B C 1
ATOM 3594 O O . HIS B 1 103 ? 53.554 -0.496 -27.931 1.00 8.86 103 HIS B O 1
ATOM 3601 N N . ALA B 1 104 ? 52.921 -2.697 -28.042 1.00 9.86 104 ALA B N 1
ATOM 3602 C CA . ALA B 1 104 ? 52.191 -2.728 -26.748 1.00 9.82 104 ALA B CA 1
ATOM 3603 C C . ALA B 1 104 ? 53.088 -2.803 -25.525 1.00 9.98 104 ALA B C 1
ATOM 3604 O O . ALA B 1 104 ? 52.649 -2.528 -24.384 1.00 9.94 104 ALA B O 1
ATOM 3606 N N . GLY B 1 105 ? 54.351 -3.149 -25.754 1.00 9.53 105 GLY B N 1
ATOM 3607 C CA . GLY B 1 105 ? 55.328 -3.188 -24.671 1.00 10.19 105 GLY B CA 1
ATOM 3608 C C . GLY B 1 105 ? 54.866 -4.170 -23.609 1.00 10.47 105 GLY B C 1
ATOM 3609 O O . GLY B 1 105 ? 54.460 -5.283 -23.941 1.00 10.05 105 GLY B O 1
ATOM 3610 N N . ARG B 1 106 ? 54.905 -3.748 -22.331 1.00 11.22 106 ARG B N 1
ATOM 3611 C CA . ARG B 1 106 ? 54.481 -4.625 -21.246 1.00 12.11 106 ARG B CA 1
ATOM 3612 C C . ARG B 1 106 ? 53.025 -5.020 -21.248 1.00 12.68 106 ARG B C 1
ATOM 3613 O O . ARG B 1 106 ? 52.670 -5.941 -20.527 1.00 14.76 106 ARG B O 1
ATOM 3621 N N . LYS B 1 107 ? 52.176 -4.321 -22.021 1.00 12.07 107 LYS B N 1
ATOM 3622 C CA . LYS B 1 107 ? 50.793 -4.677 -22.157 1.00 12.86 107 LYS B CA 1
ATOM 3623 C C . LYS B 1 107 ? 50.511 -5.689 -23.279 1.00 11.65 107 LYS B C 1
ATOM 3624 O O . LYS B 1 107 ? 49.354 -5.959 -23.553 1.00 11.00 107 LYS B O 1
ATOM 3630 N N . ALA B 1 108 ? 51.559 -6.219 -23.913 1.00 10.18 108 ALA B N 1
ATOM 3631 C CA . ALA B 1 108 ? 51.397 -7.193 -24.971 1.00 10.36 108 ALA B CA 1
ATOM 3632 C C . ALA B 1 108 ? 50.948 -8.546 -24.385 1.00 10.81 108 ALA B C 1
ATOM 3633 O O . ALA B 1 108 ? 50.820 -8.700 -23.170 1.00 11.93 108 ALA B O 1
ATOM 3635 N N . SER B 1 109 ? 50.699 -9.509 -25.263 1.00 10.55 109 SER B N 1
ATOM 3636 C CA . SER B 1 109 ? 50.373 -10.893 -24.858 1.00 11.72 109 SER B CA 1
ATOM 3637 C C . SER B 1 109 ? 49.138 -10.911 -23.945 1.00 11.98 109 SER B C 1
ATOM 3638 O O . SER B 1 109 ? 49.165 -11.477 -22.874 1.00 12.01 109 SER B O 1
ATOM 3641 N N . SER B 1 110 ? 48.083 -10.235 -24.383 1.00 11.95 110 SER B N 1
ATOM 3642 C CA . SER B 1 110 ? 46.854 -10.075 -23.621 1.00 12.54 110 SER B CA 1
ATOM 3643 C C . SER B 1 110 ? 45.678 -10.647 -24.412 1.00 12.50 110 SER B C 1
ATOM 3644 O O . SER B 1 110 ? 45.752 -10.815 -25.624 1.00 11.45 110 SER B O 1
ATOM 3647 N N . GLU B 1 111 ? 44.594 -10.950 -23.717 1.00 12.71 111 GLU B N 1
ATOM 3648 C CA . GLU B 1 111 ? 43.360 -11.389 -24.381 1.00 13.70 111 GLU B CA 1
ATOM 3649 C C . GLU B 1 111 ? 42.591 -10.205 -24.976 1.00 12.98 111 GLU B C 1
ATOM 3650 O O . GLU B 1 111 ? 42.732 -9.075 -24.546 1.00 12.92 111 GLU B O 1
ATOM 3656 N N . ALA B 1 112 ? 41.750 -10.493 -25.955 1.00 14.32 112 ALA B N 1
ATOM 3657 C CA . ALA B 1 112 ? 40.818 -9.519 -26.509 1.00 14.96 112 ALA B CA 1
ATOM 3658 C C . ALA B 1 112 ? 39.725 -9.201 -25.455 1.00 15.39 112 ALA B C 1
ATOM 3659 O O . ALA B 1 112 ? 39.548 -9.953 -24.486 1.00 14.19 112 ALA B O 1
ATOM 3661 N N . PRO B 1 113 ? 38.993 -8.080 -25.629 1.00 15.32 113 PRO B N 1
ATOM 3662 C CA . PRO B 1 113 ? 38.064 -7.623 -24.553 1.00 15.41 113 PRO B CA 1
ATOM 3663 C C . PRO B 1 113 ? 36.984 -8.643 -24.199 1.00 15.60 113 PRO B C 1
ATOM 3664 O O . PRO B 1 113 ? 36.718 -8.866 -23.027 1.00 15.45 113 PRO B O 1
ATOM 3668 N N . TRP B 1 114 ? 36.410 -9.288 -25.215 1.00 15.51 114 TRP B N 1
ATOM 3669 C CA . TRP B 1 114 ? 35.362 -10.322 -25.014 1.00 15.81 114 TRP B CA 1
ATOM 3670 C C . TRP B 1 114 ? 35.901 -11.586 -24.370 1.00 17.24 114 TRP B C 1
ATOM 3671 O O . TRP B 1 114 ? 35.109 -12.396 -23.892 1.00 21.33 114 TRP B O 1
ATOM 3682 N N . ASP B 1 115 ? 37.230 -11.729 -24.325 1.00 16.10 115 ASP B N 1
ATOM 3683 C CA . ASP B 1 115 ? 37.889 -12.821 -23.612 1.00 16.60 115 ASP B CA 1
ATOM 3684 C C . ASP B 1 115 ? 38.494 -12.376 -22.275 1.00 16.83 115 ASP B C 1
ATOM 3685 O O . ASP B 1 115 ? 39.279 -13.111 -21.681 1.00 18.53 115 ASP B O 1
ATOM 3690 N N . GLY B 1 116 ? 38.099 -11.197 -21.802 1.00 15.95 116 GLY B N 1
ATOM 3691 C CA . GLY B 1 116 ? 38.471 -10.709 -20.481 1.00 16.46 116 GLY B CA 1
ATOM 3692 C C . GLY B 1 116 ? 39.678 -9.784 -20.387 1.00 15.23 116 GLY B C 1
ATOM 3693 O O . GLY B 1 116 ? 39.912 -9.249 -19.333 1.00 15.15 116 GLY B O 1
ATOM 3694 N N . GLY B 1 117 ? 40.440 -9.620 -21.472 1.00 14.58 117 GLY B N 1
ATOM 3695 C CA . GLY B 1 117 ? 41.550 -8.678 -21.539 1.00 15.65 117 GLY B CA 1
ATOM 3696 C C . GLY B 1 117 ? 42.757 -9.013 -20.670 1.00 16.44 117 GLY B C 1
ATOM 3697 O O . GLY B 1 117 ? 43.689 -8.224 -20.596 1.00 16.92 117 GLY B O 1
ATOM 3698 N N . GLY B 1 118 ? 42.765 -10.188 -20.043 1.00 16.95 118 GLY B N 1
ATOM 3699 C CA . GLY B 1 118 ? 43.832 -10.545 -19.090 1.00 17.04 118 GLY B CA 1
ATOM 3700 C C . GLY B 1 118 ? 45.135 -10.875 -19.772 1.00 17.34 118 GLY B C 1
ATOM 3701 O O . GLY B 1 118 ? 45.164 -11.239 -20.979 1.00 18.17 118 GLY B O 1
ATOM 3702 N N . GLN B 1 119 ? 46.230 -10.805 -19.017 1.00 15.11 119 GLN B N 1
ATOM 3703 C CA . GLN B 1 119 ? 47.496 -11.274 -19.552 1.00 14.88 119 GLN B CA 1
ATOM 3704 C C . GLN B 1 119 ? 47.483 -12.777 -19.855 1.00 15.15 119 GLN B C 1
ATOM 3705 O O . GLN B 1 119 ? 46.956 -13.569 -19.072 1.00 15.02 119 GLN B O 1
ATOM 3711 N N . ILE B 1 120 ? 48.065 -13.158 -20.992 1.00 15.34 120 ILE B N 1
ATOM 3712 C CA . ILE B 1 120 ? 48.370 -14.551 -21.321 1.00 14.97 120 ILE B CA 1
ATOM 3713 C C . ILE B 1 120 ? 49.841 -14.752 -20.965 1.00 15.74 120 ILE B C 1
ATOM 3714 O O . ILE B 1 120 ? 50.693 -14.041 -21.473 1.00 14.14 120 ILE B O 1
ATOM 3719 N N . ARG B 1 121 ? 50.145 -15.707 -20.069 1.00 16.82 121 ARG B N 1
ATOM 3720 C CA . ARG B 1 121 ? 51.545 -15.897 -19.644 1.00 18.27 121 ARG B CA 1
ATOM 3721 C C . ARG B 1 121 ? 52.414 -16.452 -20.764 1.00 18.67 121 ARG B C 1
ATOM 3722 O O . ARG B 1 121 ? 51.908 -17.111 -21.666 1.00 16.75 121 ARG B O 1
ATOM 3730 N N . PRO B 1 122 ? 53.735 -16.201 -20.708 1.00 18.51 122 PRO B N 1
ATOM 3731 C CA . PRO B 1 122 ? 54.566 -16.774 -21.763 1.00 20.94 122 PRO B CA 1
ATOM 3732 C C . PRO B 1 122 ? 54.501 -18.307 -21.848 1.00 24.14 122 PRO B C 1
ATOM 3733 O O . PRO B 1 122 ? 54.685 -18.858 -22.927 1.00 22.98 122 PRO B O 1
ATOM 3737 N N . ASP B 1 123 ? 54.192 -18.969 -20.731 1.00 24.74 123 ASP B N 1
ATOM 3738 C CA . ASP B 1 123 ? 54.127 -20.439 -20.719 1.00 27.69 123 ASP B CA 1
ATOM 3739 C C . ASP B 1 123 ? 52.738 -21.023 -21.067 1.00 28.34 123 ASP B C 1
ATOM 3740 O O . ASP B 1 123 ? 52.565 -22.238 -21.062 1.00 27.71 123 ASP B O 1
ATOM 3745 N N . GLN B 1 124 ? 51.775 -20.162 -21.397 1.00 25.13 124 GLN B N 1
ATOM 3746 C CA . GLN B 1 124 ? 50.467 -20.596 -21.820 1.00 24.54 124 GLN B CA 1
ATOM 3747 C C . GLN B 1 124 ? 50.343 -20.523 -23.331 1.00 24.51 124 GLN B C 1
ATOM 3748 O O . GLN B 1 124 ? 51.045 -19.743 -23.995 1.00 21.34 124 GLN B O 1
ATOM 3754 N N . PRO B 1 125 ? 49.425 -21.322 -23.894 1.00 24.42 125 PRO B N 1
ATOM 3755 C CA . PRO B 1 125 ? 49.208 -21.279 -25.339 1.00 23.41 125 PRO B CA 1
ATOM 3756 C C . PRO B 1 125 ? 48.875 -19.860 -25.792 1.00 22.06 125 PRO B C 1
ATOM 3757 O O . PRO B 1 125 ? 48.091 -19.164 -25.119 1.00 21.62 125 PRO B O 1
ATOM 3761 N N . ARG B 1 126 ? 49.494 -19.450 -26.886 1.00 19.73 126 ARG B N 1
ATOM 3762 C CA . ARG B 1 126 ? 49.312 -18.120 -27.481 1.00 19.27 126 ARG B CA 1
ATOM 3763 C C . ARG B 1 126 ? 50.096 -16.991 -26.788 1.00 18.49 126 ARG B C 1
ATOM 3764 O O . ARG B 1 126 ? 50.239 -15.920 -27.361 1.00 18.29 126 ARG B O 1
ATOM 3772 N N . GLY B 1 127 ? 50.582 -17.210 -25.569 1.00 16.71 127 GLY B N 1
ATOM 3773 C CA . GLY B 1 127 ? 51.263 -16.153 -24.815 1.00 16.70 127 GLY B CA 1
ATOM 3774 C C . GLY B 1 127 ? 52.701 -15.973 -25.216 1.00 16.37 127 GLY B C 1
ATOM 3775 O O . GLY B 1 127 ? 53.303 -16.861 -25.851 1.00 16.81 127 GLY B O 1
ATOM 3776 N N . TRP B 1 128 ? 53.277 -14.827 -24.873 1.00 14.94 128 TRP B N 1
ATOM 3777 C CA . TRP B 1 128 ? 54.714 -14.591 -25.157 1.00 14.53 128 TRP B CA 1
ATOM 3778 C C . TRP B 1 128 ? 55.372 -13.633 -24.177 1.00 15.83 128 TRP B C 1
ATOM 3779 O O . TRP B 1 128 ? 54.678 -12.875 -23.488 1.00 14.21 128 TRP B O 1
ATOM 3790 N N . GLN B 1 129 ? 56.709 -13.682 -24.119 1.00 15.61 129 GLN B N 1
ATOM 3791 C CA . GLN B 1 129 ? 57.465 -12.756 -23.267 1.00 17.61 129 GLN B CA 1
ATOM 3792 C C . GLN B 1 129 ? 57.386 -11.327 -23.825 1.00 16.25 129 GLN B C 1
ATOM 3793 O O . GLN B 1 129 ? 57.638 -11.098 -24.995 1.00 17.16 129 GLN B O 1
ATOM 3799 N N . THR B 1 130 ? 56.971 -10.401 -22.972 1.00 15.06 130 THR B N 1
ATOM 3800 C CA . THR B 1 130 ? 56.819 -8.979 -23.324 1.00 15.09 130 THR B CA 1
ATOM 3801 C C . THR B 1 130 ? 58.073 -8.197 -22.970 1.00 14.76 130 THR B C 1
ATOM 3802 O O . THR B 1 130 ? 58.968 -8.645 -22.180 1.00 15.88 130 THR B O 1
ATOM 3806 N N . PHE B 1 131 ? 58.164 -7.034 -23.578 1.00 13.99 131 PHE B N 1
ATOM 3807 C CA . PHE B 1 131 ? 59.317 -6.166 -23.434 1.00 14.31 131 PHE B CA 1
ATOM 3808 C C . PHE B 1 131 ? 58.890 -4.771 -23.042 1.00 14.59 131 PHE B C 1
ATOM 3809 O O . PHE B 1 131 ? 57.794 -4.333 -23.404 1.00 14.13 131 PHE B O 1
ATOM 3817 N N . ALA B 1 132 ? 59.776 -4.055 -22.357 1.00 13.98 132 ALA B N 1
ATOM 3818 C CA . ALA B 1 132 ? 59.431 -2.754 -21.786 1.00 13.53 132 ALA B CA 1
ATOM 3819 C C . ALA B 1 132 ? 60.686 -2.004 -21.400 1.00 13.90 132 ALA B C 1
ATOM 3820 O O . ALA B 1 132 ? 61.768 -2.631 -21.354 1.00 13.09 132 ALA B O 1
ATOM 3822 N N . PRO B 1 133 ? 60.573 -0.684 -21.116 1.00 12.86 133 PRO B N 1
ATOM 3823 C CA . PRO B 1 133 ? 61.783 -0.014 -20.597 1.00 13.25 133 PRO B CA 1
ATOM 3824 C C . PRO B 1 133 ? 62.378 -0.638 -19.315 1.00 13.81 133 PRO B C 1
ATOM 3825 O O . PRO B 1 133 ? 63.628 -0.708 -19.194 1.00 13.97 133 PRO B O 1
ATOM 3829 N N . SER B 1 134 ? 61.516 -1.194 -18.456 1.00 13.86 134 SER B N 1
ATOM 3830 C CA . SER B 1 134 ? 61.918 -1.742 -17.159 1.00 14.60 134 SER B CA 1
ATOM 3831 C C . SER B 1 134 ? 61.103 -3.001 -16.837 1.00 15.16 134 SER B C 1
ATOM 3832 O O . SER B 1 134 ? 59.966 -3.179 -17.304 1.00 14.03 134 SER B O 1
ATOM 3835 N N . ALA B 1 135 ? 61.665 -3.873 -15.995 1.00 14.69 135 ALA B N 1
ATOM 3836 C CA . ALA B 1 135 ? 61.047 -5.154 -15.658 1.00 14.88 135 ALA B CA 1
ATOM 3837 C C . ALA B 1 135 ? 59.995 -4.964 -14.550 1.00 15.80 135 ALA B C 1
ATOM 3838 O O . ALA B 1 135 ? 60.100 -5.518 -13.437 1.00 17.40 135 ALA B O 1
ATOM 3840 N N . VAL B 1 136 ? 58.954 -4.180 -14.858 1.00 15.86 136 VAL B N 1
ATOM 3841 C CA . VAL B 1 136 ? 57.920 -3.868 -13.899 1.00 15.61 136 VAL B CA 1
ATOM 3842 C C . VAL B 1 136 ? 56.611 -4.135 -14.590 1.00 15.97 136 VAL B C 1
ATOM 3843 O O . VAL B 1 136 ? 56.365 -3.550 -15.654 1.00 16.35 136 VAL B O 1
ATOM 3847 N N . PRO B 1 137 ? 55.771 -5.018 -14.020 1.00 14.71 137 PRO B N 1
ATOM 3848 C CA . PRO B 1 137 ? 54.490 -5.331 -14.660 1.00 15.50 137 PRO B CA 1
ATOM 3849 C C . PRO B 1 137 ? 53.513 -4.173 -14.544 1.00 15.43 137 PRO B C 1
ATOM 3850 O O . PRO B 1 137 ? 53.613 -3.335 -13.641 1.00 14.53 137 PRO B O 1
ATOM 3854 N N . HIS B 1 138 ? 52.594 -4.111 -15.499 1.00 16.05 138 HIS B N 1
ATOM 3855 C CA . HIS B 1 138 ? 51.520 -3.122 -15.478 1.00 17.58 138 HIS B CA 1
ATOM 3856 C C . HIS B 1 138 ? 50.697 -3.191 -14.200 1.00 16.73 138 HIS B C 1
ATOM 3857 O O . HIS B 1 138 ? 50.328 -2.159 -13.649 1.00 16.59 138 HIS B O 1
ATOM 3864 N N . ALA B 1 139 ? 50.397 -4.406 -13.764 1.00 16.10 139 ALA B N 1
ATOM 3865 C CA . ALA B 1 139 ? 49.626 -4.644 -12.521 1.00 15.99 139 ALA B CA 1
ATOM 3866 C C . ALA B 1 139 ? 50.328 -5.712 -11.718 1.00 15.46 139 ALA B C 1
ATOM 3867 O O . ALA B 1 139 ? 50.919 -6.606 -12.281 1.00 15.22 139 ALA B O 1
ATOM 3869 N N . ALA B 1 140 ? 50.219 -5.619 -10.396 1.00 15.64 140 ALA B N 1
ATOM 3870 C CA . ALA B 1 140 ? 50.860 -6.577 -9.518 1.00 16.39 140 ALA B CA 1
ATOM 3871 C C . ALA B 1 140 ? 50.349 -7.973 -9.834 1.00 15.27 140 ALA B C 1
ATOM 3872 O O . ALA B 1 140 ? 49.158 -8.147 -10.097 1.00 17.38 140 ALA B O 1
ATOM 3874 N N . GLY B 1 141 ? 51.251 -8.936 -9.841 1.00 15.43 141 GLY B N 1
ATOM 3875 C CA . GLY B 1 141 ? 50.925 -10.359 -10.035 1.00 16.08 141 GLY B CA 1
ATOM 3876 C C . GLY B 1 141 ? 51.052 -10.834 -11.475 1.00 15.80 141 GLY B C 1
ATOM 3877 O O . GLY B 1 141 ? 51.067 -12.045 -11.735 1.00 17.73 141 GLY B O 1
ATOM 3878 N N . GLU B 1 142 ? 51.131 -9.894 -12.417 1.00 16.02 142 GLU B N 1
ATOM 3879 C CA . GLU B 1 142 ? 51.350 -10.258 -13.831 1.00 16.29 142 GLU B CA 1
ATOM 3880 C C . GLU B 1 142 ? 52.794 -10.686 -14.022 1.00 16.65 142 GLU B C 1
ATOM 3881 O O . GLU B 1 142 ? 53.653 -10.342 -13.216 1.00 17.55 142 GLU B O 1
ATOM 3887 N N . VAL B 1 143 ? 53.066 -11.452 -15.067 1.00 16.01 143 VAL B N 1
ATOM 3888 C CA . VAL B 1 143 ? 54.442 -11.798 -15.416 1.00 16.24 143 VAL B CA 1
ATOM 3889 C C . VAL B 1 143 ? 55.122 -10.513 -15.898 1.00 16.35 143 VAL B C 1
ATOM 3890 O O . VAL B 1 143 ? 54.636 -9.898 -16.835 1.00 15.82 143 VAL B O 1
ATOM 3894 N N . PRO B 1 144 ? 56.232 -10.104 -15.268 1.00 15.29 144 PRO B N 1
ATOM 3895 C CA . PRO B 1 144 ? 56.864 -8.884 -15.717 1.00 14.27 144 PRO B CA 1
ATOM 3896 C C . PRO B 1 144 ? 57.412 -8.948 -17.133 1.00 14.33 144 PRO B C 1
ATOM 3897 O O . PRO B 1 144 ? 57.854 -10.019 -17.595 1.00 14.49 144 PRO B O 1
ATOM 3901 N N . PRO B 1 145 ? 57.497 -7.775 -17.778 1.00 14.41 145 PRO B N 1
ATOM 3902 C CA . PRO B 1 145 ? 58.205 -7.687 -19.030 1.00 14.39 145 PRO B CA 1
ATOM 3903 C C . PRO B 1 145 ? 59.705 -7.819 -18.791 1.00 16.07 145 PRO B C 1
ATOM 3904 O O . PRO B 1 145 ? 60.170 -7.631 -17.649 1.00 17.17 145 PRO B O 1
ATOM 3908 N N . ALA B 1 146 ? 60.444 -8.148 -19.848 1.00 15.12 146 ALA B N 1
ATOM 3909 C CA . ALA B 1 146 ? 61.912 -8.107 -19.811 1.00 16.07 146 ALA B CA 1
ATOM 3910 C C . ALA B 1 146 ? 62.342 -6.677 -20.111 1.00 15.75 146 ALA B C 1
ATOM 3911 O O . ALA B 1 146 ? 61.746 -6.048 -20.991 1.00 16.50 146 ALA B O 1
ATOM 3913 N N . ALA B 1 147 ? 63.330 -6.146 -19.383 1.00 14.07 147 ALA B N 1
ATOM 3914 C CA . ALA B 1 147 ? 63.813 -4.775 -19.638 1.00 14.74 147 ALA B CA 1
ATOM 3915 C C . ALA B 1 147 ? 64.612 -4.726 -20.919 1.00 15.21 147 ALA B C 1
ATOM 3916 O O . ALA B 1 147 ? 65.483 -5.571 -21.161 1.00 16.35 147 ALA B O 1
ATOM 3918 N N . LEU B 1 148 ? 64.306 -3.754 -21.767 1.00 14.74 148 LEU B N 1
ATOM 3919 C CA . LEU B 1 148 ? 64.977 -3.675 -23.072 1.00 15.47 148 LEU B CA 1
ATOM 3920 C C . LEU B 1 148 ? 66.455 -3.301 -22.958 1.00 16.73 148 LEU B C 1
ATOM 3921 O O . LEU B 1 148 ? 66.822 -2.376 -22.231 1.00 17.94 148 LEU B O 1
ATOM 3926 N N . ASP B 1 149 ? 67.285 -3.995 -23.720 1.00 17.96 149 ASP B N 1
ATOM 3927 C CA . ASP B 1 149 ? 68.698 -3.592 -23.899 1.00 19.72 149 ASP B CA 1
ATOM 3928 C C . ASP B 1 149 ? 68.891 -2.851 -25.226 1.00 20.13 149 ASP B C 1
ATOM 3929 O O . ASP B 1 149 ? 67.931 -2.644 -25.985 1.00 18.47 149 ASP B O 1
ATOM 3934 N N . LYS B 1 150 ? 70.122 -2.408 -25.480 1.00 19.73 150 LYS B N 1
ATOM 3935 C CA . LYS B 1 150 ? 70.488 -1.804 -26.729 1.00 22.09 150 LYS B CA 1
ATOM 3936 C C . LYS B 1 150 ? 70.000 -2.590 -27.934 1.00 19.71 150 LYS B C 1
ATOM 3937 O O . LYS B 1 150 ? 69.393 -1.997 -28.802 1.00 19.33 150 LYS B O 1
ATOM 3943 N N . ALA B 1 151 ? 70.233 -3.905 -27.984 1.00 19.65 151 ALA B N 1
ATOM 3944 C CA . ALA B 1 151 ? 69.839 -4.689 -29.178 1.00 17.89 151 ALA B CA 1
ATOM 3945 C C . ALA B 1 151 ? 68.294 -4.692 -29.339 1.00 17.90 151 ALA B C 1
ATOM 3946 O O . ALA B 1 151 ? 67.765 -4.499 -30.456 1.00 15.79 151 ALA B O 1
ATOM 3948 N N . GLY B 1 152 ? 67.597 -4.815 -28.208 1.00 16.91 152 GLY B N 1
ATOM 3949 C CA . GLY B 1 152 ? 66.116 -4.750 -28.178 1.00 15.60 152 GLY B CA 1
ATOM 3950 C C . GLY B 1 152 ? 65.539 -3.437 -28.670 1.00 14.42 152 GLY B C 1
ATOM 3951 O O . GLY B 1 152 ? 64.583 -3.424 -29.469 1.00 14.09 152 GLY B O 1
ATOM 3952 N N . MET B 1 153 ? 66.125 -2.330 -28.227 1.00 13.75 153 MET B N 1
ATOM 3953 C CA . MET B 1 153 ? 65.638 -1.031 -28.629 1.00 13.66 153 MET B CA 1
ATOM 3954 C C . MET B 1 153 ? 65.933 -0.803 -30.105 1.00 13.62 153 MET B C 1
ATOM 3955 O O . MET B 1 153 ? 65.128 -0.184 -30.809 1.00 12.78 153 MET B O 1
ATOM 3960 N N . LYS B 1 154 ? 67.095 -1.274 -30.577 1.00 13.40 154 LYS B N 1
ATOM 3961 C CA . LYS B 1 154 ? 67.385 -1.195 -32.003 1.00 14.56 154 LYS B CA 1
ATOM 3962 C C . LYS B 1 154 ? 66.388 -2.006 -32.816 1.00 13.92 154 LYS B C 1
ATOM 3963 O O . LYS B 1 154 ? 65.937 -1.511 -33.873 1.00 13.80 154 LYS B O 1
ATOM 3969 N N . LYS B 1 155 ? 66.052 -3.221 -32.378 1.00 14.60 155 LYS B N 1
ATOM 3970 C CA . LYS B 1 155 ? 65.038 -4.041 -33.092 1.00 14.55 155 LYS B CA 1
ATOM 3971 C C . LYS B 1 155 ? 63.727 -3.270 -33.220 1.00 14.12 155 LYS B C 1
ATOM 3972 O O . LYS B 1 155 ? 63.162 -3.173 -34.296 1.00 14.13 155 LYS B O 1
ATOM 3978 N N . ILE B 1 156 ? 63.285 -2.629 -32.155 1.00 13.21 156 ILE B N 1
ATOM 3979 C CA . ILE B 1 156 ? 62.009 -1.902 -32.207 1.00 13.54 156 ILE B CA 1
ATOM 3980 C C . ILE B 1 156 ? 62.120 -0.676 -33.136 1.00 12.54 156 ILE B C 1
ATOM 3981 O O . ILE B 1 156 ? 61.227 -0.428 -33.939 1.00 12.28 156 ILE B O 1
ATOM 3986 N N . ARG B 1 157 ? 63.221 0.076 -33.088 1.00 13.56 157 ARG B N 1
ATOM 3987 C CA . ARG B 1 157 ? 63.390 1.211 -34.011 1.00 15.20 157 ARG B CA 1
ATOM 3988 C C . ARG B 1 157 ? 63.273 0.691 -35.465 1.00 14.76 157 ARG B C 1
ATOM 3989 O O . ARG B 1 157 ? 62.546 1.237 -36.313 1.00 13.59 157 ARG B O 1
ATOM 3997 N N . ASP B 1 158 ? 63.967 -0.419 -35.717 1.00 14.29 158 ASP B N 1
ATOM 3998 C CA . ASP B 1 158 ? 64.047 -0.962 -37.048 1.00 14.45 158 ASP B CA 1
ATOM 3999 C C . ASP B 1 158 ? 62.710 -1.499 -37.490 1.00 13.89 158 ASP B C 1
ATOM 4000 O O . ASP B 1 158 ? 62.393 -1.446 -38.674 1.00 13.26 158 ASP B O 1
ATOM 4005 N N . ASP B 1 159 ? 61.962 -2.066 -36.549 1.00 12.30 159 ASP B N 1
ATOM 4006 C CA . ASP B 1 159 ? 60.654 -2.649 -36.850 1.00 12.40 159 ASP B CA 1
ATOM 4007 C C . ASP B 1 159 ? 59.642 -1.514 -37.201 1.00 12.32 159 ASP B C 1
ATOM 4008 O O . ASP B 1 159 ? 58.846 -1.652 -38.121 1.00 11.42 159 ASP B O 1
ATOM 4013 N N . PHE B 1 160 ? 59.686 -0.413 -36.473 1.00 12.11 160 PHE B N 1
ATOM 4014 C CA . PHE B 1 160 ? 58.887 0.769 -36.841 1.00 12.27 160 PHE B CA 1
ATOM 4015 C C . PHE B 1 160 ? 59.220 1.248 -38.266 1.00 12.26 160 PHE B C 1
ATOM 4016 O O . PHE B 1 160 ? 58.316 1.528 -39.071 1.00 11.81 160 PHE B O 1
ATOM 4024 N N . VAL B 1 161 ? 60.507 1.295 -38.570 1.00 10.96 161 VAL B N 1
ATOM 4025 C CA . VAL B 1 161 ? 60.988 1.683 -39.915 1.00 12.14 161 VAL B CA 1
ATOM 4026 C C . VAL B 1 161 ? 60.478 0.747 -40.993 1.00 11.41 161 VAL B C 1
ATOM 4027 O O . VAL B 1 161 ? 59.915 1.229 -41.986 1.00 10.97 161 VAL B O 1
ATOM 4031 N N . ALA B 1 162 ? 60.645 -0.558 -40.774 1.00 10.94 162 ALA B N 1
ATOM 4032 C CA . ALA B 1 162 ? 60.181 -1.575 -41.729 1.00 11.02 162 ALA B CA 1
ATOM 4033 C C . ALA B 1 162 ? 58.659 -1.515 -41.971 1.00 11.17 162 ALA B C 1
ATOM 4034 O O . ALA B 1 162 ? 58.208 -1.622 -43.107 1.00 11.71 162 ALA B O 1
ATOM 4036 N N . ALA B 1 163 ? 57.893 -1.329 -40.921 1.00 10.64 163 ALA B N 1
ATOM 4037 C CA . ALA B 1 163 ? 56.433 -1.286 -41.047 1.00 10.49 163 ALA B CA 1
ATOM 4038 C C . ALA B 1 163 ? 56.040 0.020 -41.735 1.00 10.34 163 ALA B C 1
ATOM 4039 O O . ALA B 1 163 ? 55.110 0.058 -42.543 1.00 9.79 163 ALA B O 1
ATOM 4041 N N . ALA B 1 164 ? 56.750 1.116 -41.458 1.00 9.95 164 ALA B N 1
ATOM 4042 C CA . ALA B 1 164 ? 56.467 2.354 -42.123 1.00 9.72 164 ALA B CA 1
ATOM 4043 C C . ALA B 1 164 ? 56.731 2.221 -43.648 1.00 10.59 164 ALA B C 1
ATOM 4044 O O . ALA B 1 164 ? 55.956 2.743 -44.465 1.00 10.60 164 ALA B O 1
ATOM 4046 N N . LYS B 1 165 ? 57.785 1.495 -44.003 1.00 11.55 165 LYS B N 1
ATOM 4047 C CA . LYS B 1 165 ? 58.123 1.257 -45.416 1.00 12.47 165 LYS B CA 1
ATOM 4048 C C . LYS B 1 165 ? 57.047 0.416 -46.124 1.00 12.12 165 LYS B C 1
ATOM 4049 O O . LYS B 1 165 ? 56.689 0.679 -47.291 1.00 11.68 165 LYS B O 1
ATOM 4055 N N . ARG B 1 166 ? 56.550 -0.580 -45.431 1.00 11.01 166 ARG B N 1
ATOM 4056 C CA . ARG B 1 166 ? 55.448 -1.390 -45.963 1.00 11.34 166 ARG B CA 1
ATOM 4057 C C . ARG B 1 166 ? 54.208 -0.562 -46.126 1.00 11.35 166 ARG B C 1
ATOM 4058 O O . ARG B 1 166 ? 53.552 -0.654 -47.160 1.00 10.46 166 ARG B O 1
ATOM 4066 N N . ALA B 1 167 ? 53.929 0.298 -45.136 1.00 10.61 167 ALA B N 1
ATOM 4067 C CA . ALA B 1 167 ? 52.748 1.165 -45.215 1.00 9.85 167 ALA B CA 1
ATOM 4068 C C . ALA B 1 167 ? 52.867 2.106 -46.429 1.00 10.11 167 ALA B C 1
ATOM 4069 O O . ALA B 1 167 ? 51.891 2.329 -47.153 1.00 10.08 167 ALA B O 1
ATOM 4071 N N . ALA B 1 168 ? 54.057 2.651 -46.660 1.00 9.44 168 ALA B N 1
ATOM 4072 C CA . ALA B 1 168 ? 54.253 3.561 -47.795 1.00 10.29 168 ALA B CA 1
ATOM 4073 C C . ALA B 1 168 ? 54.034 2.845 -49.124 1.00 10.17 168 ALA B C 1
ATOM 4074 O O . ALA B 1 168 ? 53.376 3.377 -50.021 1.00 10.44 168 ALA B O 1
ATOM 4076 N N . ARG B 1 169 ? 54.504 1.602 -49.192 1.00 10.77 169 ARG B N 1
ATOM 4077 C CA . ARG B 1 169 ? 54.394 0.780 -50.406 1.00 11.30 169 ARG B CA 1
ATOM 4078 C C . ARG B 1 169 ? 52.924 0.372 -50.674 1.00 10.79 169 ARG B C 1
ATOM 4079 O O . ARG B 1 169 ? 52.490 0.269 -51.835 1.00 10.73 169 ARG B O 1
ATOM 4087 N N . LEU B 1 170 ? 52.157 0.199 -49.593 1.00 9.48 170 LEU B N 1
ATOM 4088 C CA . LEU B 1 170 ? 50.720 -0.025 -49.721 1.00 9.70 170 LEU B CA 1
ATOM 4089 C C . LEU B 1 170 ? 49.942 1.217 -50.143 1.00 9.97 170 LEU B C 1
ATOM 4090 O O . LEU B 1 170 ? 48.732 1.120 -50.385 1.00 10.94 170 LEU B O 1
ATOM 4095 N N . GLY B 1 171 ? 50.593 2.381 -50.187 1.00 9.22 171 GLY B N 1
ATOM 4096 C CA . GLY B 1 171 ? 49.937 3.621 -50.512 1.00 9.43 171 GLY B CA 1
ATOM 4097 C C . GLY B 1 171 ? 49.148 4.225 -49.352 1.00 9.73 171 GLY B C 1
ATOM 4098 O O . GLY B 1 171 ? 48.326 5.137 -49.560 1.00 10.24 171 GLY B O 1
ATOM 4099 N N . ILE B 1 172 ? 49.507 3.850 -48.125 1.00 9.25 172 ILE B N 1
ATOM 4100 C CA . ILE B 1 172 ? 48.920 4.507 -46.951 1.00 9.02 172 ILE B CA 1
ATOM 4101 C C . ILE B 1 172 ? 49.451 5.939 -46.911 1.00 9.17 172 ILE B C 1
ATOM 4102 O O . ILE B 1 172 ? 50.630 6.198 -47.233 1.00 9.48 172 ILE B O 1
ATOM 4107 N N . GLU B 1 173 ? 48.596 6.878 -46.543 1.00 9.54 173 GLU B N 1
ATOM 4108 C CA . GLU B 1 173 ? 48.886 8.279 -46.753 1.00 9.72 173 GLU B CA 1
ATOM 4109 C C . GLU B 1 173 ? 49.470 9.021 -45.551 1.00 10.13 173 GLU B C 1
ATOM 4110 O O . GLU B 1 173 ? 49.824 10.211 -45.644 1.00 10.27 173 GLU B O 1
ATOM 4116 N N . GLY B 1 174 ? 49.610 8.320 -44.435 1.00 9.79 174 GLY B N 1
ATOM 4117 C CA . GLY B 1 174 ? 50.014 8.940 -43.202 1.00 9.06 174 GLY B CA 1
ATOM 4118 C C . GLY B 1 174 ? 50.244 7.908 -42.134 1.00 9.11 174 GLY B C 1
ATOM 4119 O O . GLY B 1 174 ? 49.702 6.786 -42.207 1.00 8.24 174 GLY B O 1
ATOM 4120 N N . ILE B 1 175 ? 51.086 8.277 -41.159 1.00 9.13 175 ILE B N 1
ATOM 4121 C CA . ILE B 1 175 ? 51.377 7.430 -39.984 1.00 9.47 175 ILE B CA 1
ATOM 4122 C C . ILE B 1 175 ? 51.177 8.156 -38.666 1.00 9.84 175 ILE B C 1
ATOM 4123 O O . ILE B 1 175 ? 51.665 9.265 -38.453 1.00 8.74 175 ILE B O 1
ATOM 4128 N N . GLU B 1 176 ? 50.394 7.510 -37.796 1.00 9.09 176 GLU B N 1
ATOM 4129 C CA . GLU B 1 176 ? 50.321 7.882 -36.363 1.00 9.21 176 GLU B CA 1
ATOM 4130 C C . GLU B 1 176 ? 51.169 6.961 -35.570 1.00 8.84 176 GLU B C 1
ATOM 4131 O O . GLU B 1 176 ? 50.906 5.754 -35.466 1.00 9.02 176 GLU B O 1
ATOM 4137 N N . VAL B 1 177 ? 52.189 7.507 -34.947 1.00 9.87 177 VAL B N 1
ATOM 4138 C CA . VAL B 1 177 ? 53.004 6.731 -34.072 1.00 9.39 177 VAL B CA 1
ATOM 4139 C C . VAL B 1 177 ? 52.340 6.685 -32.717 1.00 9.05 177 VAL B C 1
ATOM 4140 O O . VAL B 1 177 ? 52.022 7.700 -32.140 1.00 9.75 177 VAL B O 1
ATOM 4144 N N . HIS B 1 178 ? 52.135 5.501 -32.207 1.00 9.20 178 HIS B N 1
ATOM 4145 C CA . HIS B 1 178 ? 51.360 5.312 -30.973 1.00 9.60 178 HIS B CA 1
ATOM 4146 C C . HIS B 1 178 ? 52.229 5.555 -29.750 1.00 10.40 178 HIS B C 1
ATOM 4147 O O . HIS B 1 178 ? 52.936 4.713 -29.350 1.00 12.65 178 HIS B O 1
ATOM 4154 N N . GLY B 1 179 ? 52.099 6.734 -29.159 1.00 10.71 179 GLY B N 1
ATOM 4155 C CA . GLY B 1 179 ? 52.809 7.105 -27.891 1.00 10.13 179 GLY B CA 1
ATOM 4156 C C . GLY B 1 179 ? 51.909 7.205 -26.662 1.00 10.70 179 GLY B C 1
ATOM 4157 O O . GLY B 1 179 ? 52.296 7.806 -25.670 1.00 11.16 179 GLY B O 1
ATOM 4158 N N . ALA B 1 180 ? 50.733 6.555 -26.677 1.00 10.15 180 ALA B N 1
ATOM 4159 C CA . ALA B 1 180 ? 49.723 6.687 -25.634 1.00 9.60 180 ALA B CA 1
ATOM 4160 C C . ALA B 1 180 ? 49.192 5.341 -25.130 1.00 10.38 180 ALA B C 1
ATOM 4161 O O . ALA B 1 180 ? 49.802 4.287 -25.389 1.00 9.67 180 ALA B O 1
ATOM 4163 N N . HIS B 1 181 ? 48.111 5.394 -24.339 1.00 10.74 181 HIS B N 1
ATOM 4164 C CA . HIS B 1 181 ? 47.413 4.197 -23.814 1.00 12.48 181 HIS B CA 1
ATOM 4165 C C . HIS B 1 181 ? 48.309 3.201 -23.063 1.00 12.19 181 HIS B C 1
ATOM 4166 O O . HIS B 1 181 ? 48.043 2.021 -23.029 1.00 12.04 181 HIS B O 1
ATOM 4173 N N . GLY B 1 182 ? 49.330 3.718 -22.416 1.00 11.87 182 GLY B N 1
ATOM 4174 C CA . GLY B 1 182 ? 50.223 2.918 -21.636 1.00 11.98 182 GLY B CA 1
ATOM 4175 C C . GLY B 1 182 ? 51.031 1.895 -22.420 1.00 11.74 182 GLY B C 1
ATOM 4176 O O . GLY B 1 182 ? 51.545 0.962 -21.823 1.00 12.83 182 GLY B O 1
ATOM 4177 N N . TYR B 1 183 ? 51.085 2.031 -23.757 1.00 9.91 183 TYR B N 1
ATOM 4178 C CA . TYR B 1 183 ? 51.829 1.117 -24.586 1.00 9.80 183 TYR B CA 1
ATOM 4179 C C . TYR B 1 183 ? 53.333 1.442 -24.556 1.00 9.56 183 TYR B C 1
ATOM 4180 O O . TYR B 1 183 ? 53.797 2.270 -23.724 1.00 9.44 183 TYR B O 1
ATOM 4189 N N . LEU B 1 184 ? 54.118 0.819 -25.435 1.00 9.92 184 LEU B N 1
ATOM 4190 C CA . LEU B 1 184 ? 55.590 0.863 -25.269 1.00 10.04 184 LEU B CA 1
ATOM 4191 C C . LEU B 1 184 ? 56.196 2.264 -25.127 1.00 10.57 184 LEU B C 1
ATOM 4192 O O . LEU B 1 184 ? 56.954 2.571 -24.173 1.00 10.65 184 LEU B O 1
ATOM 4197 N N . LEU B 1 185 ? 55.849 3.133 -26.058 1.00 10.81 185 LEU B N 1
ATOM 4198 C CA . LEU B 1 185 ? 56.370 4.483 -26.013 1.00 11.10 185 LEU B CA 1
ATOM 4199 C C . LEU B 1 185 ? 55.926 5.260 -24.781 1.00 11.04 185 LEU B C 1
ATOM 4200 O O . LEU B 1 185 ? 56.759 5.954 -24.168 1.00 11.30 185 LEU B O 1
ATOM 4205 N N . HIS B 1 186 ? 54.656 5.144 -24.414 1.00 10.55 186 HIS B N 1
ATOM 4206 C CA . HIS B 1 186 ? 54.170 5.759 -23.217 1.00 10.91 186 HIS B CA 1
ATOM 4207 C C . HIS B 1 186 ? 54.931 5.181 -21.969 1.00 10.73 186 HIS B C 1
ATOM 4208 O O . HIS B 1 186 ? 55.188 5.920 -20.985 1.00 11.57 186 HIS B O 1
ATOM 4215 N N . GLN B 1 187 ? 55.277 3.909 -21.999 1.00 10.10 187 GLN B N 1
ATOM 4216 C CA . GLN B 1 187 ? 56.019 3.295 -20.895 1.00 10.25 187 GLN B CA 1
ATOM 4217 C C . GLN B 1 187 ? 57.383 3.965 -20.722 1.00 10.89 187 GLN B C 1
ATOM 4218 O O . GLN B 1 187 ? 57.799 4.179 -19.584 1.00 10.69 187 GLN B O 1
ATOM 4224 N N . PHE B 1 188 ? 58.032 4.358 -21.823 1.00 10.47 188 PHE B N 1
ATOM 4225 C CA . PHE B 1 188 ? 59.284 5.079 -21.756 1.00 11.32 188 PHE B CA 1
ATOM 4226 C C . PHE B 1 188 ? 59.036 6.509 -21.244 1.00 11.68 188 PHE B C 1
ATOM 4227 O O . PHE B 1 188 ? 59.809 7.017 -20.419 1.00 13.61 188 PHE B O 1
ATOM 4235 N N . LEU B 1 189 ? 57.972 7.154 -21.686 1.00 11.05 189 LEU B N 1
ATOM 4236 C CA . LEU B 1 189 ? 57.684 8.520 -21.260 1.00 10.79 189 LEU B CA 1
ATOM 4237 C C . LEU B 1 189 ? 57.430 8.637 -19.737 1.00 11.39 189 LEU B C 1
ATOM 4238 O O . LEU B 1 189 ? 57.763 9.644 -19.126 1.00 12.15 189 LEU B O 1
ATOM 4243 N N . SER B 1 190 ? 56.805 7.623 -19.173 1.00 11.71 190 SER B N 1
ATOM 4244 C CA . SER B 1 190 ? 56.295 7.720 -17.830 1.00 12.57 190 SER B CA 1
ATOM 4245 C C . SER B 1 190 ? 57.226 7.136 -16.782 1.00 13.06 190 SER B C 1
ATOM 4246 O O . SER B 1 190 ? 57.596 5.941 -16.841 1.00 13.01 190 SER B O 1
ATOM 4249 N N . PRO B 1 191 ? 57.516 7.928 -15.741 1.00 12.06 191 PRO B N 1
ATOM 4250 C CA . PRO B 1 191 ? 58.289 7.405 -14.610 1.00 13.24 191 PRO B CA 1
ATOM 4251 C C . PRO B 1 191 ? 57.665 6.268 -13.824 1.00 13.97 191 PRO B C 1
ATOM 4252 O O . PRO B 1 191 ? 58.372 5.661 -13.026 1.00 17.19 191 PRO B O 1
ATOM 4256 N N . ILE B 1 192 ? 56.371 6.002 -14.004 1.00 14.46 192 ILE B N 1
ATOM 4257 C CA . ILE B 1 192 ? 55.708 4.830 -13.418 1.00 15.63 192 ILE B CA 1
ATOM 4258 C C . ILE B 1 192 ? 56.204 3.541 -14.003 1.00 14.92 192 ILE B C 1
ATOM 4259 O O . ILE B 1 192 ? 56.375 2.549 -13.280 1.00 14.18 192 ILE B O 1
ATOM 4264 N N . ALA B 1 193 ? 56.418 3.535 -15.320 1.00 13.93 193 ALA B N 1
ATOM 4265 C CA . ALA B 1 193 ? 56.891 2.374 -16.015 1.00 14.21 193 ALA B CA 1
ATOM 4266 C C . ALA B 1 193 ? 58.394 2.413 -16.259 1.00 13.80 193 ALA B C 1
ATOM 4267 O O . ALA B 1 193 ? 58.997 1.376 -16.372 1.00 13.18 193 ALA B O 1
ATOM 4269 N N . ASN B 1 194 ? 58.992 3.594 -16.342 1.00 12.97 194 ASN B N 1
ATOM 4270 C CA . ASN B 1 194 ? 60.376 3.695 -16.768 1.00 12.92 194 ASN B CA 1
ATOM 4271 C C . ASN B 1 194 ? 61.200 3.940 -15.514 1.00 13.96 194 ASN B C 1
ATOM 4272 O O . ASN B 1 194 ? 61.156 5.047 -14.975 1.00 14.53 194 ASN B O 1
ATOM 4277 N N . HIS B 1 195 ? 61.874 2.899 -15.074 1.00 14.50 195 HIS B N 1
ATOM 4278 C CA . HIS B 1 195 ? 62.882 2.994 -13.998 1.00 16.85 195 HIS B CA 1
ATOM 4279 C C . HIS B 1 195 ? 64.319 2.856 -14.428 1.00 16.27 195 HIS B C 1
ATOM 4280 O O . HIS B 1 195 ? 65.172 2.643 -13.587 1.00 16.09 195 HIS B O 1
ATOM 4287 N N . ARG B 1 196 ? 64.600 3.053 -15.702 1.00 15.40 196 ARG B N 1
ATOM 4288 C CA . ARG B 1 196 ? 65.933 2.962 -16.210 1.00 15.56 196 ARG B CA 1
ATOM 4289 C C . ARG B 1 196 ? 66.889 4.039 -15.636 1.00 16.90 196 ARG B C 1
ATOM 4290 O O . ARG B 1 196 ? 66.475 5.153 -15.296 1.00 16.39 196 ARG B O 1
ATOM 4298 N N . THR B 1 197 ? 68.171 3.700 -15.616 1.00 17.54 197 THR B N 1
ATOM 4299 C CA . THR B 1 197 ? 69.200 4.602 -15.133 1.00 19.28 197 THR B CA 1
ATOM 4300 C C . THR B 1 197 ? 70.190 5.063 -16.199 1.00 21.80 197 THR B C 1
ATOM 4301 O O . THR B 1 197 ? 71.115 5.847 -15.871 1.00 21.34 197 THR B O 1
ATOM 4305 N N . ASP B 1 198 ? 69.972 4.653 -17.458 1.00 20.28 198 ASP B N 1
ATOM 4306 C CA . ASP B 1 198 ? 70.776 5.100 -18.579 1.00 19.87 198 ASP B CA 1
ATOM 4307 C C . ASP B 1 198 ? 70.186 6.394 -19.161 1.00 19.00 198 ASP B C 1
ATOM 4308 O O . ASP B 1 198 ? 69.393 7.070 -18.491 1.00 18.93 198 ASP B O 1
ATOM 4313 N N . GLU B 1 199 ? 70.603 6.757 -20.375 1.00 17.39 199 GLU B N 1
ATOM 4314 C CA . GLU B 1 199 ? 70.149 7.968 -21.033 1.00 18.41 199 GLU B CA 1
ATOM 4315 C C . GLU B 1 199 ? 68.683 7.912 -21.512 1.00 18.09 199 GLU B C 1
ATOM 4316 O O . GLU B 1 199 ? 68.184 8.905 -22.045 1.00 17.01 199 GLU B O 1
ATOM 4322 N N . TYR B 1 200 ? 68.018 6.770 -21.316 1.00 16.96 200 TYR B N 1
ATOM 4323 C CA . TYR B 1 200 ? 66.605 6.589 -21.662 1.00 17.33 200 TYR B CA 1
ATOM 4324 C C . TYR B 1 200 ? 65.652 6.617 -20.474 1.00 16.86 200 TYR B C 1
ATOM 4325 O O . TYR B 1 200 ? 64.442 6.452 -20.662 1.00 16.01 200 TYR B O 1
ATOM 4334 N N . GLY B 1 201 ? 66.156 6.862 -19.268 1.00 16.40 201 GLY B N 1
ATOM 4335 C CA . GLY B 1 201 ? 65.281 7.049 -18.085 1.00 16.60 201 GLY B CA 1
ATOM 4336 C C . GLY B 1 201 ? 65.745 8.186 -17.183 1.00 17.09 201 GLY B C 1
ATOM 4337 O O . GLY B 1 201 ? 66.863 8.705 -17.355 1.00 16.41 201 GLY B O 1
ATOM 4338 N N . GLY B 1 202 ? 64.880 8.554 -16.227 1.00 17.12 202 GLY B N 1
ATOM 4339 C CA . GLY B 1 202 ? 65.146 9.643 -15.295 1.00 17.03 202 GLY B CA 1
ATOM 4340 C C . GLY B 1 202 ? 64.565 10.961 -15.713 1.00 15.64 202 GLY B C 1
ATOM 4341 O O . GLY B 1 202 ? 63.366 11.187 -15.548 1.00 16.50 202 GLY B O 1
ATOM 4342 N N . SER B 1 203 ? 65.401 11.830 -16.258 1.00 16.00 203 SER B N 1
ATOM 4343 C CA . SER B 1 203 ? 64.990 13.176 -16.623 1.00 16.39 203 SER B CA 1
ATOM 4344 C C . SER B 1 203 ? 63.933 13.088 -17.737 1.00 15.76 203 SER B C 1
ATOM 4345 O O . SER B 1 203 ? 63.816 12.065 -18.419 1.00 15.96 203 SER B O 1
ATOM 4348 N N . LEU B 1 204 ? 63.217 14.167 -17.912 1.00 16.86 204 LEU B N 1
ATOM 4349 C CA . LEU B 1 204 ? 62.197 14.242 -18.949 1.00 16.93 204 LEU B CA 1
ATOM 4350 C C . LEU B 1 204 ? 62.813 14.091 -20.322 1.00 17.80 204 LEU B C 1
ATOM 4351 O O . LEU B 1 204 ? 62.272 13.373 -21.136 1.00 16.46 204 LEU B O 1
ATOM 4356 N N . GLU B 1 205 ? 63.936 14.776 -20.562 1.00 18.74 205 GLU B N 1
ATOM 4357 C CA . GLU B 1 205 ? 64.705 14.631 -21.803 1.00 18.90 205 GLU B CA 1
ATOM 4358 C C . GLU B 1 205 ? 65.042 13.161 -22.092 1.00 17.40 205 GLU B C 1
ATOM 4359 O O . GLU B 1 205 ? 64.822 12.659 -23.209 1.00 17.10 205 GLU B O 1
ATOM 4365 N N . ASN B 1 206 ? 65.537 12.451 -21.093 1.00 14.83 206 ASN B N 1
ATOM 4366 C CA . ASN B 1 206 ? 65.846 11.038 -21.253 1.00 14.96 206 ASN B CA 1
ATOM 4367 C C . ASN B 1 206 ? 64.623 10.197 -21.548 1.00 14.24 206 ASN B C 1
ATOM 4368 O O . ASN B 1 206 ? 64.700 9.261 -22.333 1.00 15.52 206 ASN B O 1
ATOM 4373 N N . ARG B 1 207 ? 63.514 10.519 -20.902 1.00 13.66 207 ARG B N 1
ATOM 4374 C CA . ARG B 1 207 ? 62.278 9.765 -21.092 1.00 12.99 207 ARG B CA 1
ATOM 4375 C C . ARG B 1 207 ? 61.683 9.964 -22.480 1.00 12.61 207 ARG B C 1
ATOM 4376 O O . ARG B 1 207 ? 61.156 8.990 -23.033 1.00 13.04 207 ARG B O 1
ATOM 4384 N N . MET B 1 208 ? 61.775 11.175 -23.014 1.00 12.62 208 MET B N 1
ATOM 4385 C CA . MET B 1 208 ? 61.316 11.470 -24.371 1.00 13.16 208 MET B CA 1
ATOM 4386 C C . MET B 1 208 ? 62.251 10.916 -25.460 1.00 13.23 208 MET B C 1
ATOM 4387 O O . MET B 1 208 ? 61.856 10.832 -26.638 1.00 12.08 208 MET B O 1
ATOM 4392 N N . ARG B 1 209 ? 63.497 10.608 -25.105 1.00 13.47 209 ARG B N 1
ATOM 4393 C CA . ARG B 1 209 ? 64.499 10.236 -26.080 1.00 14.52 209 ARG B CA 1
ATOM 4394 C C . ARG B 1 209 ? 64.132 9.098 -27.010 1.00 13.94 209 ARG B C 1
ATOM 4395 O O . ARG B 1 209 ? 64.273 9.245 -28.223 1.00 14.18 209 ARG B O 1
ATOM 4403 N N . PHE B 1 210 ? 63.751 7.955 -26.466 1.00 13.32 210 PHE B N 1
ATOM 4404 C CA . PHE B 1 210 ? 63.429 6.787 -27.323 1.00 12.92 210 PHE B CA 1
ATOM 4405 C C . PHE B 1 210 ? 62.143 7.002 -28.161 1.00 12.76 210 PHE B C 1
ATOM 4406 O O . PHE B 1 210 ? 62.141 6.740 -29.389 1.00 12.27 210 PHE B O 1
ATOM 4414 N N . PRO B 1 211 ? 61.051 7.472 -27.536 1.00 12.13 211 PRO B N 1
ATOM 4415 C CA . PRO B 1 211 ? 59.870 7.823 -28.368 1.00 11.64 211 PRO B CA 1
ATOM 4416 C C . PRO B 1 211 ? 60.190 8.800 -29.505 1.00 12.52 211 PRO B C 1
ATOM 4417 O O . PRO B 1 211 ? 59.721 8.646 -30.651 1.00 12.28 211 PRO B O 1
ATOM 4421 N N . LEU B 1 212 ? 61.022 9.794 -29.206 1.00 12.17 212 LEU B N 1
ATOM 4422 C CA . LEU B 1 212 ? 61.447 10.698 -30.259 1.00 13.30 212 LEU B CA 1
ATOM 4423 C C . LEU B 1 212 ? 62.384 10.070 -31.289 1.00 13.09 212 LEU B C 1
ATOM 4424 O O . LEU B 1 212 ? 62.319 10.422 -32.470 1.00 14.77 212 LEU B O 1
ATOM 4429 N N . GLU B 1 213 ? 63.250 9.156 -30.876 1.00 12.89 213 GLU B N 1
ATOM 4430 C CA . GLU B 1 213 ? 64.018 8.376 -31.835 1.00 13.75 213 GLU B CA 1
ATOM 4431 C C . GLU B 1 213 ? 63.152 7.583 -32.784 1.00 12.77 213 GLU B C 1
ATOM 4432 O O . GLU B 1 213 ? 63.431 7.512 -33.986 1.00 11.91 213 GLU B O 1
ATOM 4438 N N . VAL B 1 214 ? 62.145 6.927 -32.214 1.00 13.62 214 VAL B N 1
ATOM 4439 C CA . VAL B 1 214 ? 61.203 6.147 -33.018 1.00 12.83 214 VAL B CA 1
ATOM 4440 C C . VAL B 1 214 ? 60.464 7.084 -34.009 1.00 12.20 214 VAL B C 1
ATOM 4441 O O . VAL B 1 214 ? 60.449 6.784 -35.228 1.00 11.62 214 VAL B O 1
ATOM 4445 N N . PHE B 1 215 ? 59.943 8.232 -33.545 1.00 11.94 215 PHE B N 1
ATOM 4446 C CA . PHE B 1 215 ? 59.296 9.230 -34.402 1.00 13.04 215 PHE B CA 1
ATOM 4447 C C . PHE B 1 215 ? 60.243 9.651 -35.532 1.00 13.04 215 PHE B C 1
ATOM 4448 O O . PHE B 1 215 ? 59.861 9.698 -36.730 1.00 11.92 215 PHE B O 1
ATOM 4456 N N . ASP B 1 216 ? 61.498 9.955 -35.170 1.00 13.19 216 ASP B N 1
ATOM 4457 C CA . ASP B 1 216 ? 62.457 10.418 -36.181 1.00 13.40 216 ASP B CA 1
ATOM 4458 C C . ASP B 1 216 ? 62.753 9.338 -37.205 1.00 13.33 216 ASP B C 1
ATOM 4459 O O . ASP B 1 216 ? 62.883 9.624 -38.382 1.00 14.16 216 ASP B O 1
ATOM 4464 N N . ALA B 1 217 ? 62.881 8.099 -36.755 1.00 13.13 217 ALA B N 1
ATOM 4465 C CA . ALA B 1 217 ? 63.186 6.999 -37.646 1.00 13.71 217 ALA B CA 1
ATOM 4466 C C . ALA B 1 217 ? 62.026 6.777 -38.626 1.00 14.05 217 ALA B C 1
ATOM 4467 O O . ALA B 1 217 ? 62.248 6.638 -39.837 1.00 14.61 217 ALA B O 1
ATOM 4469 N N . VAL B 1 218 ? 60.796 6.828 -38.110 1.00 13.52 218 VAL B N 1
ATOM 4470 C CA . VAL B 1 218 ? 59.610 6.722 -38.963 1.00 12.87 218 VAL B CA 1
ATOM 4471 C C . VAL B 1 218 ? 59.525 7.865 -39.991 1.00 12.96 218 VAL B C 1
ATOM 4472 O O . VAL B 1 218 ? 59.283 7.644 -41.190 1.00 14.02 218 VAL B O 1
ATOM 4476 N N . ARG B 1 219 ? 59.750 9.085 -39.534 1.00 12.45 219 ARG B N 1
ATOM 4477 C CA . ARG B 1 219 ? 59.662 10.253 -40.381 1.00 12.44 219 ARG B CA 1
ATOM 4478 C C . ARG B 1 219 ? 60.709 10.205 -41.495 1.00 13.23 219 ARG B C 1
ATOM 4479 O O . ARG B 1 219 ? 60.434 10.629 -42.618 1.00 12.60 219 ARG B O 1
ATOM 4487 N N . GLU B 1 220 ? 61.887 9.702 -41.174 1.00 14.55 220 GLU B N 1
ATOM 4488 C CA . GLU B 1 220 ? 62.955 9.561 -42.159 1.00 16.55 220 GLU B CA 1
ATOM 4489 C C . GLU B 1 220 ? 62.553 8.540 -43.193 1.00 16.32 220 GLU B C 1
ATOM 4490 O O . GLU B 1 220 ? 62.830 8.721 -44.373 1.00 16.88 220 GLU B O 1
ATOM 4496 N N . ALA B 1 221 ? 61.966 7.433 -42.762 1.00 15.54 221 ALA B N 1
ATOM 4497 C CA . ALA B 1 221 ? 61.700 6.346 -43.695 1.00 15.27 221 ALA B CA 1
ATOM 4498 C C . ALA B 1 221 ? 60.474 6.601 -44.588 1.00 14.79 221 ALA B C 1
ATOM 4499 O O . ALA B 1 221 ? 60.403 6.078 -45.717 1.00 14.89 221 ALA B O 1
ATOM 4501 N N . PHE B 1 222 ? 59.492 7.342 -44.059 1.00 12.87 222 PHE B N 1
ATOM 4502 C CA . PHE B 1 222 ? 58.212 7.512 -44.750 1.00 12.14 222 PHE B CA 1
ATOM 4503 C C . PHE B 1 222 ? 58.313 8.678 -45.731 1.00 12.85 222 PHE B C 1
ATOM 4504 O O . PHE B 1 222 ? 58.990 9.679 -45.451 1.00 12.93 222 PHE B O 1
ATOM 4512 N N . PRO B 1 223 ? 57.708 8.546 -46.935 1.00 13.41 223 PRO B N 1
ATOM 4513 C CA . PRO B 1 223 ? 57.867 9.624 -47.910 1.00 13.23 223 PRO B CA 1
ATOM 4514 C C . PRO B 1 223 ? 57.595 11.007 -47.365 1.00 13.87 223 PRO B C 1
ATOM 4515 O O . PRO B 1 223 ? 56.548 11.243 -46.740 1.00 12.87 223 PRO B O 1
ATOM 4519 N N . ALA B 1 224 ? 58.538 11.935 -47.593 1.00 13.89 224 ALA B N 1
ATOM 4520 C CA . ALA B 1 224 ? 58.550 13.206 -46.853 1.00 15.93 224 ALA B CA 1
ATOM 4521 C C . ALA B 1 224 ? 57.291 14.048 -46.986 1.00 15.99 224 ALA B C 1
ATOM 4522 O O . ALA B 1 224 ? 56.918 14.763 -46.053 1.00 16.04 224 ALA B O 1
ATOM 4524 N N . GLU B 1 225 ? 56.658 13.987 -48.143 1.00 17.02 225 GLU B N 1
ATOM 4525 C CA . GLU B 1 225 ? 55.410 14.728 -48.385 1.00 19.10 225 GLU B CA 1
ATOM 4526 C C . GLU B 1 225 ? 54.212 14.220 -47.528 1.00 17.52 225 GLU B C 1
ATOM 4527 O O . GLU B 1 225 ? 53.274 14.984 -47.259 1.00 19.17 225 GLU B O 1
ATOM 4533 N N . ARG B 1 226 ? 54.257 12.957 -47.103 1.00 14.52 226 ARG B N 1
ATOM 4534 C CA . ARG B 1 226 ? 53.130 12.341 -46.410 1.00 13.55 226 ARG B CA 1
ATOM 4535 C C . ARG B 1 226 ? 53.282 12.607 -44.912 1.00 12.83 226 ARG B C 1
ATOM 4536 O O . ARG B 1 226 ? 54.388 12.543 -44.395 1.00 13.77 226 ARG B O 1
ATOM 4544 N N . PRO B 1 227 ? 52.179 12.912 -44.226 1.00 11.93 227 PRO B N 1
ATOM 4545 C CA . PRO B 1 227 ? 52.287 13.311 -42.791 1.00 11.02 227 PRO B CA 1
ATOM 4546 C C . PRO B 1 227 ? 52.628 12.149 -41.871 1.00 10.53 227 PRO B C 1
ATOM 4547 O O . PRO B 1 227 ? 52.133 11.026 -42.057 1.00 10.59 227 PRO B O 1
ATOM 4551 N N . VAL B 1 228 ? 53.433 12.438 -40.858 1.00 9.92 228 VAL B N 1
ATOM 4552 C CA . VAL B 1 228 ? 53.707 11.540 -39.793 1.00 10.25 228 VAL B CA 1
ATOM 4553 C C . VAL B 1 228 ? 53.536 12.352 -38.519 1.00 10.03 228 VAL B C 1
ATOM 4554 O O . VAL B 1 228 ? 54.023 13.488 -38.414 1.00 9.82 228 VAL B O 1
ATOM 4558 N N . TRP B 1 229 ? 52.831 11.763 -37.563 1.00 9.36 229 TRP B N 1
ATOM 4559 C CA . TRP B 1 229 ? 52.562 12.414 -36.274 1.00 9.51 229 TRP B CA 1
ATOM 4560 C C . TRP B 1 229 ? 52.599 11.422 -35.144 1.00 9.46 229 TRP B C 1
ATOM 4561 O O . TRP B 1 229 ? 52.889 10.267 -35.354 1.00 9.45 229 TRP B O 1
ATOM 4572 N N . MET B 1 230 ? 52.342 11.884 -33.928 1.00 9.95 230 MET B N 1
ATOM 4573 C CA . MET B 1 230 ? 52.331 10.991 -32.765 1.00 9.70 230 MET B CA 1
ATOM 4574 C C . MET B 1 230 ? 51.029 11.197 -32.000 1.00 9.39 230 MET B C 1
ATOM 4575 O O . MET B 1 230 ? 50.476 12.296 -31.934 1.00 9.12 230 MET B O 1
ATOM 4580 N N . ARG B 1 231 ? 50.575 10.098 -31.415 1.00 9.35 231 ARG B N 1
ATOM 4581 C CA . ARG B 1 231 ? 49.481 10.063 -30.484 1.00 9.61 231 ARG B CA 1
ATOM 4582 C C . ARG B 1 231 ? 50.059 10.164 -29.092 1.00 9.48 231 ARG B C 1
ATOM 4583 O O . ARG B 1 231 ? 50.903 9.341 -28.752 1.00 9.50 231 ARG B O 1
ATOM 4591 N N . VAL B 1 232 ? 49.562 11.118 -28.289 1.00 10.24 232 VAL B N 1
ATOM 4592 C CA . VAL B 1 232 ? 50.102 11.325 -26.929 1.00 11.00 232 VAL B CA 1
ATOM 4593 C C . VAL B 1 232 ? 49.005 11.385 -25.921 1.00 11.14 232 VAL B C 1
ATOM 4594 O O . VAL B 1 232 ? 47.954 11.979 -26.179 1.00 11.82 232 VAL B O 1
ATOM 4598 N N . SER B 1 233 ? 49.250 10.795 -24.753 1.00 11.04 233 SER B N 1
ATOM 4599 C CA . SER B 1 233 ? 48.292 10.903 -23.665 1.00 12.35 233 SER B CA 1
ATOM 4600 C C . SER B 1 233 ? 48.442 12.286 -23.022 1.00 12.11 233 SER B C 1
ATOM 4601 O O . SER B 1 233 ? 49.548 12.661 -22.668 1.00 13.19 233 SER B O 1
ATOM 4604 N N . ALA B 1 234 ? 47.357 13.029 -22.843 1.00 12.03 234 ALA B N 1
ATOM 4605 C CA . ALA B 1 234 ? 47.470 14.388 -22.218 1.00 12.32 234 ALA B CA 1
ATOM 4606 C C . ALA B 1 234 ? 48.166 14.376 -20.847 1.00 12.34 234 ALA B C 1
ATOM 4607 O O . ALA B 1 234 ? 49.005 15.236 -20.561 1.00 11.13 234 ALA B O 1
ATOM 4609 N N . THR B 1 235 ? 47.812 13.394 -20.012 1.00 12.68 235 THR B N 1
ATOM 4610 C CA . THR B 1 235 ? 48.385 13.232 -18.665 1.00 13.51 235 THR B CA 1
ATOM 4611 C C . THR B 1 235 ? 47.949 11.886 -18.095 1.00 13.43 235 THR B C 1
ATOM 4612 O O . THR B 1 235 ? 46.929 11.358 -18.499 1.00 13.33 235 THR B O 1
ATOM 4616 N N . ASP B 1 236 ? 48.696 11.391 -17.124 1.00 15.25 236 ASP B N 1
ATOM 4617 C CA . ASP B 1 236 ? 48.241 10.318 -16.266 1.00 16.91 236 ASP B CA 1
ATOM 4618 C C . ASP B 1 236 ? 47.269 10.865 -15.214 1.00 18.57 236 ASP B C 1
ATOM 4619 O O . ASP B 1 236 ? 47.265 12.046 -14.926 1.00 17.13 236 ASP B O 1
ATOM 4624 N N . TRP B 1 237 ? 46.468 9.960 -14.646 1.00 21.37 237 TRP B N 1
ATOM 4625 C CA . TRP B 1 237 ? 45.502 10.263 -13.586 1.00 25.56 237 TRP B CA 1
ATOM 4626 C C . TRP B 1 237 ? 46.252 10.330 -12.235 1.00 24.36 237 TRP B C 1
ATOM 4627 O O . TRP B 1 237 ? 45.836 11.006 -11.322 1.00 22.78 237 TRP B O 1
ATOM 4638 N N . VAL B 1 238 ? 47.394 9.646 -12.144 1.00 25.37 238 VAL B N 1
ATOM 4639 C CA . VAL B 1 238 ? 48.183 9.559 -10.911 1.00 25.66 238 VAL B CA 1
ATOM 4640 C C . VAL B 1 238 ? 49.331 10.562 -10.900 1.00 25.37 238 VAL B C 1
ATOM 4641 O O . VAL B 1 238 ? 49.759 11.008 -11.959 1.00 23.44 238 VAL B O 1
ATOM 4645 N N . PRO B 1 239 ? 49.865 10.880 -9.704 1.00 25.78 239 PRO B N 1
ATOM 4646 C CA . PRO B 1 239 ? 51.024 11.763 -9.598 1.00 24.85 239 PRO B CA 1
ATOM 4647 C C . PRO B 1 239 ? 52.330 11.082 -9.990 1.00 22.31 239 PRO B C 1
ATOM 4648 O O . PRO B 1 239 ? 52.400 9.850 -10.077 1.00 20.05 239 PRO B O 1
ATOM 4652 N N . ASN B 1 240 ? 53.348 11.893 -10.248 1.00 22.31 240 ASN B N 1
ATOM 4653 C CA . ASN B 1 240 ? 54.682 11.400 -10.583 1.00 22.68 240 ASN B CA 1
ATOM 4654 C C . ASN B 1 240 ? 54.698 10.469 -11.781 1.00 20.46 240 ASN B C 1
ATOM 4655 O O . ASN B 1 240 ? 55.487 9.494 -11.833 1.00 21.82 240 ASN B O 1
ATOM 4660 N N . GLY B 1 241 ? 53.807 10.735 -12.734 1.00 17.45 241 GLY B N 1
ATOM 4661 C CA . GLY B 1 241 ? 53.757 9.940 -13.958 1.00 16.40 241 GLY B CA 1
ATOM 4662 C C . GLY B 1 241 ? 53.946 10.920 -15.102 1.00 16.16 241 GLY B C 1
ATOM 4663 O O . GLY B 1 241 ? 54.591 11.945 -14.944 1.00 16.99 241 GLY B O 1
ATOM 4664 N N . TRP B 1 242 ? 53.378 10.582 -16.263 1.00 15.23 242 TRP B N 1
ATOM 4665 C CA . TRP B 1 242 ? 53.264 11.550 -17.365 1.00 14.37 242 TRP B CA 1
ATOM 4666 C C . TRP B 1 242 ? 52.282 12.640 -17.015 1.00 14.77 242 TRP B C 1
ATOM 4667 O O . TRP B 1 242 ? 51.331 12.397 -16.275 1.00 16.02 242 TRP B O 1
ATOM 4678 N N . ASP B 1 243 ? 52.561 13.867 -17.454 1.00 13.86 243 ASP B N 1
ATOM 4679 C CA . ASP B 1 243 ? 51.703 14.998 -17.157 1.00 14.57 243 ASP B CA 1
ATOM 4680 C C . ASP B 1 243 ? 51.558 15.919 -18.361 1.00 13.04 243 ASP B C 1
ATOM 4681 O O . ASP B 1 243 ? 52.218 15.736 -19.368 1.00 11.86 243 ASP B O 1
ATOM 4686 N N . ILE B 1 244 ? 50.675 16.893 -18.226 1.00 13.13 244 ILE B N 1
ATOM 4687 C CA . ILE B 1 244 ? 50.434 17.870 -19.273 1.00 13.80 244 ILE B CA 1
ATOM 4688 C C . ILE B 1 244 ? 51.708 18.627 -19.631 1.00 12.77 244 ILE B C 1
ATOM 4689 O O . ILE B 1 244 ? 51.952 18.918 -20.783 1.00 12.48 244 ILE B O 1
ATOM 4694 N N . GLU B 1 245 ? 52.543 18.927 -18.638 1.00 12.31 245 GLU B N 1
ATOM 4695 C CA . GLU B 1 245 ? 53.824 19.556 -18.945 1.00 12.75 245 GLU B CA 1
ATOM 4696 C C . GLU B 1 245 ? 54.697 18.676 -19.830 1.00 12.03 245 GLU B C 1
ATOM 4697 O O . GLU B 1 245 ? 55.339 19.169 -20.761 1.00 13.21 245 GLU B O 1
ATOM 4703 N N . GLY B 1 246 ? 54.721 17.370 -19.574 1.00 11.56 246 GLY B N 1
ATOM 4704 C CA . GLY B 1 246 ? 55.457 16.490 -20.462 1.00 10.94 246 GLY B CA 1
ATOM 4705 C C . GLY B 1 246 ? 54.843 16.507 -21.878 1.00 10.52 246 GLY B C 1
ATOM 4706 O O . GLY B 1 246 ? 55.554 16.585 -22.871 1.00 9.77 246 GLY B O 1
ATOM 4707 N N . THR B 1 247 ? 53.511 16.461 -21.950 1.00 10.23 247 THR B N 1
ATOM 4708 C CA . THR B 1 247 ? 52.856 16.483 -23.273 1.00 11.47 247 THR B CA 1
ATOM 4709 C C . THR B 1 247 ? 53.221 17.724 -24.076 1.00 11.04 247 THR B C 1
ATOM 4710 O O . THR B 1 247 ? 53.463 17.671 -25.298 1.00 10.75 247 THR B O 1
ATOM 4714 N N . ILE B 1 248 ? 53.282 18.849 -23.390 1.00 11.78 248 ILE B N 1
ATOM 4715 C CA . ILE B 1 248 ? 53.645 20.116 -24.066 1.00 12.77 248 ILE B CA 1
ATOM 4716 C C . ILE B 1 248 ? 55.106 20.083 -24.530 1.00 12.64 248 ILE B C 1
ATOM 4717 O O . ILE B 1 248 ? 55.400 20.456 -25.665 1.00 12.51 248 ILE B O 1
ATOM 4722 N N . ALA B 1 249 ? 56.013 19.586 -23.683 1.00 12.74 249 ALA B N 1
ATOM 4723 C CA . ALA B 1 249 ? 57.409 19.507 -24.069 1.00 13.04 249 ALA B CA 1
ATOM 4724 C C . ALA B 1 249 ? 57.604 18.560 -25.226 1.00 12.75 249 ALA B C 1
ATOM 4725 O O . ALA B 1 249 ? 58.353 18.842 -26.156 1.00 11.85 249 ALA B O 1
ATOM 4727 N N . LEU B 1 250 ? 56.923 17.420 -25.158 1.00 12.54 250 LEU B N 1
ATOM 4728 C CA . LEU B 1 250 ? 57.021 16.433 -26.206 1.00 12.04 250 LEU B CA 1
ATOM 4729 C C . LEU B 1 250 ? 56.470 17.033 -27.528 1.00 11.19 250 LEU B C 1
ATOM 4730 O O . LEU B 1 250 ? 57.060 16.861 -28.601 1.00 13.35 250 LEU B O 1
ATOM 4735 N N . SER B 1 251 ? 55.362 17.741 -27.432 1.00 11.22 251 SER B N 1
ATOM 4736 C CA . SER B 1 251 ? 54.711 18.332 -28.606 1.00 10.97 251 SER B CA 1
ATOM 4737 C C . SER B 1 251 ? 55.639 19.340 -29.252 1.00 11.56 251 SER B C 1
ATOM 4738 O O . SER B 1 251 ? 55.779 19.354 -30.477 1.00 11.87 251 SER B O 1
ATOM 4741 N N . HIS B 1 252 ? 56.337 20.131 -28.436 1.00 12.42 252 HIS B N 1
ATOM 4742 C CA . HIS B 1 252 ? 57.305 21.112 -28.977 1.00 13.52 252 HIS B CA 1
ATOM 4743 C C . HIS B 1 252 ? 58.406 20.409 -29.749 1.00 13.54 252 HIS B C 1
ATOM 4744 O O . HIS B 1 252 ? 58.775 20.837 -30.840 1.00 14.44 252 HIS B O 1
ATOM 4751 N N . GLU B 1 253 ? 58.905 19.314 -29.212 1.00 13.46 253 GLU B N 1
ATOM 4752 C CA . GLU B 1 253 ? 59.923 18.525 -29.901 1.00 14.11 253 GLU B CA 1
ATOM 4753 C C . GLU B 1 253 ? 59.400 17.905 -31.171 1.00 13.65 253 GLU B C 1
ATOM 4754 O O . GLU B 1 253 ? 60.080 17.954 -32.210 1.00 13.86 253 GLU B O 1
ATOM 4760 N N . LEU B 1 254 ? 58.187 17.370 -31.125 1.00 13.16 254 LEU B N 1
ATOM 4761 C CA . LEU B 1 254 ? 57.560 16.842 -32.336 1.00 13.01 254 LEU B CA 1
ATOM 4762 C C . LEU B 1 254 ? 57.473 17.878 -33.452 1.00 13.58 254 LEU B C 1
ATOM 4763 O O . LEU B 1 254 ? 57.855 17.609 -34.602 1.00 13.74 254 LEU B O 1
ATOM 4768 N N . LYS B 1 255 ? 57.044 19.088 -33.101 1.00 14.09 255 LYS B N 1
ATOM 4769 C CA . LYS B 1 255 ? 56.972 20.195 -34.048 1.00 14.77 255 LYS B CA 1
ATOM 4770 C C . LYS B 1 255 ? 58.354 20.496 -34.613 1.00 15.07 255 LYS B C 1
ATOM 4771 O O . LYS B 1 255 ? 58.529 20.614 -35.825 1.00 14.10 255 LYS B O 1
ATOM 4777 N N . ALA B 1 256 ? 59.351 20.588 -33.741 1.00 15.08 256 ALA B N 1
ATOM 4778 C CA . ALA B 1 256 ? 60.712 20.877 -34.194 1.00 16.48 256 ALA B CA 1
ATOM 4779 C C . ALA B 1 256 ? 61.272 19.734 -35.048 1.00 16.36 256 ALA B C 1
ATOM 4780 O O . ALA B 1 256 ? 62.115 19.951 -35.917 1.00 19.29 256 ALA B O 1
ATOM 4782 N N . ARG B 1 257 ? 60.784 18.512 -34.875 1.00 15.23 257 ARG B N 1
ATOM 4783 C CA . ARG B 1 257 ? 61.269 17.411 -35.667 1.00 15.06 257 ARG B CA 1
ATOM 4784 C C . ARG B 1 257 ? 60.432 17.096 -36.927 1.00 14.13 257 ARG B C 1
ATOM 4785 O O . ARG B 1 257 ? 60.629 16.068 -37.543 1.00 14.51 257 ARG B O 1
ATOM 4793 N N . GLY B 1 258 ? 59.524 17.985 -37.288 1.00 13.50 258 GLY B N 1
ATOM 4794 C CA . GLY B 1 258 ? 58.773 17.864 -38.530 1.00 12.88 258 GLY B CA 1
ATOM 4795 C C . GLY B 1 258 ? 57.487 17.051 -38.458 1.00 13.58 258 GLY B C 1
ATOM 4796 O O . GLY B 1 258 ? 56.972 16.581 -39.478 1.00 14.92 258 GLY B O 1
ATOM 4797 N N . SER B 1 259 ? 56.955 16.862 -37.256 1.00 13.26 259 SER B N 1
ATOM 4798 C CA . SER B 1 259 ? 55.655 16.198 -37.126 1.00 12.81 259 SER B CA 1
ATOM 4799 C C . SER B 1 259 ? 54.579 17.016 -37.817 1.00 12.64 259 SER B C 1
ATOM 4800 O O . SER B 1 259 ? 54.584 18.216 -37.789 1.00 13.18 259 SER B O 1
ATOM 4803 N N . ALA B 1 260 ? 53.635 16.342 -38.465 1.00 12.07 260 ALA B N 1
ATOM 4804 C CA . ALA B 1 260 ? 52.552 17.019 -39.159 1.00 11.72 260 ALA B CA 1
ATOM 4805 C C . ALA B 1 260 ? 51.422 17.480 -38.222 1.00 11.81 260 ALA B C 1
ATOM 4806 O O . ALA B 1 260 ? 50.586 18.308 -38.604 1.00 13.59 260 ALA B O 1
ATOM 4808 N N . ALA B 1 261 ? 51.385 16.908 -37.016 1.00 11.64 261 ALA B N 1
ATOM 4809 C CA . ALA B 1 261 ? 50.277 17.076 -36.132 1.00 10.87 261 ALA B CA 1
ATOM 4810 C C . ALA B 1 261 ? 50.631 16.508 -34.754 1.00 10.58 261 ALA B C 1
ATOM 4811 O O . ALA B 1 261 ? 51.687 15.868 -34.544 1.00 9.97 261 ALA B O 1
ATOM 4813 N N . VAL B 1 262 ? 49.711 16.657 -33.821 1.00 10.65 262 VAL B N 1
ATOM 4814 C CA . VAL B 1 262 ? 49.756 15.850 -32.597 1.00 10.63 262 VAL B CA 1
ATOM 4815 C C . VAL B 1 262 ? 48.313 15.429 -32.290 1.00 10.50 262 VAL B C 1
ATOM 4816 O O . VAL B 1 262 ? 47.383 16.249 -32.444 1.00 10.78 262 VAL B O 1
ATOM 4820 N N . HIS B 1 263 ? 48.142 14.169 -31.883 1.00 9.82 263 HIS B N 1
ATOM 4821 C CA . HIS B 1 263 ? 46.809 13.632 -31.579 1.00 9.36 263 HIS B CA 1
ATOM 4822 C C . HIS B 1 263 ? 46.763 13.420 -30.061 1.00 8.94 263 HIS B C 1
ATOM 4823 O O . HIS B 1 263 ? 47.472 12.600 -29.545 1.00 8.38 263 HIS B O 1
ATOM 4830 N N . VAL B 1 264 ? 45.912 14.181 -29.374 1.00 9.32 264 VAL B N 1
ATOM 4831 C CA . VAL B 1 264 ? 45.957 14.300 -27.911 1.00 9.90 264 VAL B CA 1
ATOM 4832 C C . VAL B 1 264 ? 44.811 13.525 -27.319 1.00 10.61 264 VAL B C 1
ATOM 4833 O O . VAL B 1 264 ? 43.662 13.842 -27.585 1.00 9.58 264 VAL B O 1
ATOM 4837 N N . SER B 1 265 ? 45.136 12.489 -26.543 1.00 11.89 265 SER B N 1
ATOM 4838 C CA . SER B 1 265 ? 44.109 11.709 -25.860 1.00 14.15 265 SER B CA 1
ATOM 4839 C C . SER B 1 265 ? 43.589 12.481 -24.670 1.00 15.07 265 SER B C 1
ATOM 4840 O O . SER B 1 265 ? 44.124 13.531 -24.356 1.00 16.47 265 SER B O 1
ATOM 4843 N N . THR B 1 266 ? 42.514 12.023 -24.024 1.00 12.38 266 THR B N 1
ATOM 4844 C CA . THR B 1 266 ? 41.815 12.921 -23.115 1.00 12.90 266 THR B CA 1
ATOM 4845 C C . THR B 1 266 ? 42.489 13.118 -21.751 1.00 13.51 266 THR B C 1
ATOM 4846 O O . THR B 1 266 ? 42.084 13.981 -20.984 1.00 14.74 266 THR B O 1
ATOM 4850 N N . GLY B 1 267 ? 43.459 12.277 -21.429 1.00 14.52 267 GLY B N 1
ATOM 4851 C CA . GLY B 1 267 ? 44.093 12.314 -20.112 1.00 14.90 267 GLY B CA 1
ATOM 4852 C C . GLY B 1 267 ? 43.139 11.861 -19.023 1.00 15.61 267 GLY B C 1
ATOM 4853 O O . GLY B 1 267 ? 43.374 12.112 -17.826 1.00 18.11 267 GLY B O 1
ATOM 4854 N N . GLY B 1 268 ? 42.099 11.132 -19.420 1.00 14.98 268 GLY B N 1
ATOM 4855 C CA . GLY B 1 268 ? 41.150 10.594 -18.451 1.00 14.64 268 GLY B CA 1
ATOM 4856 C C . GLY B 1 268 ? 40.038 11.530 -18.040 1.00 14.96 268 GLY B C 1
ATOM 4857 O O . GLY B 1 268 ? 39.215 11.143 -17.191 1.00 14.89 268 GLY B O 1
ATOM 4858 N N . VAL B 1 269 ? 39.978 12.734 -18.638 1.00 14.06 269 VAL B N 1
ATOM 4859 C CA . VAL B 1 269 ? 38.940 13.716 -18.324 1.00 13.68 269 VAL B CA 1
ATOM 4860 C C . VAL B 1 269 ? 38.004 13.751 -19.530 1.00 13.08 269 VAL B C 1
ATOM 4861 O O . VAL B 1 269 ? 38.417 14.140 -20.650 1.00 12.45 269 VAL B O 1
ATOM 4865 N N . SER B 1 270 ? 36.787 13.281 -19.330 1.00 12.33 270 SER B N 1
ATOM 4866 C CA . SER B 1 270 ? 35.767 13.341 -20.379 1.00 13.98 270 SER B CA 1
ATOM 4867 C C . SER B 1 270 ? 35.117 14.723 -20.500 1.00 13.25 270 SER B C 1
ATOM 4868 O O . SER B 1 270 ? 35.173 15.545 -19.585 1.00 13.98 270 SER B O 1
ATOM 4871 N N . PRO B 1 271 ? 34.429 14.964 -21.619 1.00 13.61 271 PRO B N 1
ATOM 4872 C CA . PRO B 1 271 ? 33.703 16.217 -21.731 1.00 13.71 271 PRO B CA 1
ATOM 4873 C C . PRO B 1 271 ? 32.678 16.456 -20.613 1.00 13.96 271 PRO B C 1
ATOM 4874 O O . PRO B 1 271 ? 32.538 17.597 -20.166 1.00 16.04 271 PRO B O 1
ATOM 4878 N N . GLN B 1 272 ? 32.005 15.418 -20.140 1.00 14.86 272 GLN B N 1
ATOM 4879 C CA . GLN B 1 272 ? 31.026 15.574 -19.041 1.00 14.52 272 GLN B CA 1
ATOM 4880 C C . GLN B 1 272 ? 31.653 16.144 -17.771 1.00 14.91 272 GLN B C 1
ATOM 4881 O O . GLN B 1 272 ? 31.016 16.946 -17.050 1.00 15.45 272 GLN B O 1
ATOM 4887 N N . GLN B 1 273 ? 32.860 15.696 -17.468 1.00 14.46 273 GLN B N 1
ATOM 4888 C CA . GLN B 1 273 ? 33.631 16.249 -16.343 1.00 14.46 273 GLN B CA 1
ATOM 4889 C C . GLN B 1 273 ? 34.182 17.647 -16.669 1.00 14.94 273 GLN B C 1
ATOM 4890 O O . GLN B 1 273 ? 34.063 18.570 -15.874 1.00 14.01 273 GLN B O 1
ATOM 4896 N N . ALA B 1 274 ? 34.792 17.769 -17.845 1.00 14.49 274 ALA B N 1
ATOM 4897 C CA . ALA B 1 274 ? 35.555 18.952 -18.222 1.00 13.54 274 ALA B CA 1
ATOM 4898 C C . ALA B 1 274 ? 34.726 20.211 -18.382 1.00 14.25 274 ALA B C 1
ATOM 4899 O O . ALA B 1 274 ? 35.175 21.270 -18.003 1.00 14.20 274 ALA B O 1
ATOM 4901 N N . ILE B 1 275 ? 33.529 20.099 -18.952 1.00 14.86 275 ILE B N 1
ATOM 4902 C CA . ILE B 1 275 ? 32.714 21.297 -19.236 1.00 15.82 275 ILE B CA 1
ATOM 4903 C C . ILE B 1 275 ? 32.240 22.022 -17.962 1.00 16.51 275 ILE B C 1
ATOM 4904 O O . ILE B 1 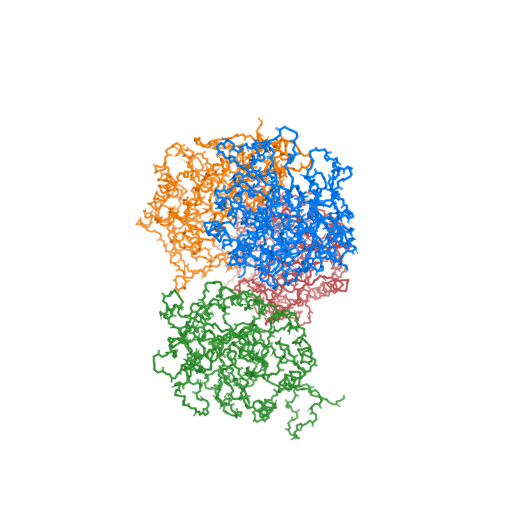275 ? 31.799 23.178 -18.032 1.00 17.92 275 ILE B O 1
ATOM 4909 N N . LYS B 1 276 ? 32.316 21.322 -16.831 1.00 16.13 276 LYS B N 1
ATOM 4910 C CA . LYS B 1 276 ? 31.950 21.858 -15.506 1.00 17.48 276 LYS B CA 1
ATOM 4911 C C . LYS B 1 276 ? 33.083 22.575 -14.793 1.00 20.21 276 LYS B C 1
ATOM 4912 O O . LYS B 1 276 ? 32.847 23.178 -13.746 1.00 22.19 276 LYS B O 1
ATOM 4918 N N . ILE B 1 277 ? 34.297 22.530 -15.338 1.00 20.44 277 ILE B N 1
ATOM 4919 C CA . ILE B 1 277 ? 35.494 23.068 -14.668 1.00 21.87 277 ILE B CA 1
ATOM 4920 C C . ILE B 1 277 ? 36.086 24.235 -15.453 1.00 23.36 277 ILE B C 1
ATOM 4921 O O . ILE B 1 277 ? 36.356 24.117 -16.648 1.00 20.32 277 ILE B O 1
ATOM 4926 N N . GLY B 1 278 ? 36.305 25.358 -14.756 1.00 25.52 278 GLY B N 1
ATOM 4927 C CA . GLY B 1 278 ? 37.011 26.504 -15.309 1.00 27.16 278 GLY B CA 1
ATOM 4928 C C . GLY B 1 278 ? 36.321 27.076 -16.534 1.00 26.11 278 GLY B C 1
ATOM 4929 O O . GLY B 1 278 ? 35.106 27.220 -16.542 1.00 26.79 278 GLY B O 1
ATOM 4930 N N . PRO B 1 279 ? 37.089 27.381 -17.603 1.00 25.83 279 PRO B N 1
ATOM 4931 C CA . PRO B 1 279 ? 36.466 27.841 -18.846 1.00 24.74 279 PRO B CA 1
ATOM 4932 C C . PRO B 1 279 ? 35.485 26.827 -19.472 1.00 23.71 279 PRO B C 1
ATOM 4933 O O . PRO B 1 279 ? 34.699 27.185 -20.340 1.00 25.12 279 PRO B O 1
ATOM 4937 N N . GLY B 1 280 ? 35.533 25.566 -19.054 1.00 21.47 280 GLY B N 1
ATOM 4938 C CA . GLY B 1 280 ? 34.546 24.597 -19.549 1.00 20.76 280 GLY B CA 1
ATOM 4939 C C . GLY B 1 280 ? 34.830 24.035 -20.942 1.00 18.48 280 GLY B C 1
ATOM 4940 O O . GLY B 1 280 ? 33.913 23.504 -21.596 1.00 19.30 280 GLY B O 1
ATOM 4941 N N . TYR B 1 281 ? 36.091 24.062 -21.372 1.00 16.82 281 TYR B N 1
ATOM 4942 C CA . TYR B 1 281 ? 36.478 23.332 -22.637 1.00 16.30 281 TYR B CA 1
ATOM 4943 C C . TYR B 1 281 ? 36.079 21.879 -22.540 1.00 15.17 281 TYR B C 1
ATOM 4944 O O . TYR B 1 281 ? 36.194 21.299 -21.486 1.00 15.35 281 TYR B O 1
ATOM 4953 N N . GLN B 1 282 ? 35.632 21.292 -23.659 1.00 14.00 282 GLN B N 1
ATOM 4954 C CA . GLN B 1 282 ? 35.349 19.877 -23.695 1.00 13.11 282 GLN B CA 1
ATOM 4955 C C . GLN B 1 282 ? 36.618 19.049 -23.691 1.00 12.19 282 GLN B C 1
ATOM 4956 O O . GLN B 1 282 ? 36.643 17.999 -23.089 1.00 12.11 282 GLN B O 1
ATOM 4962 N N . VAL B 1 283 ? 37.643 19.546 -24.368 1.00 12.58 283 VAL B N 1
ATOM 4963 C CA . VAL B 1 283 ? 38.934 18.873 -24.483 1.00 12.16 283 VAL B CA 1
ATOM 4964 C C . VAL B 1 283 ? 40.010 19.861 -24.014 1.00 11.42 283 VAL B C 1
ATOM 4965 O O . VAL B 1 283 ? 40.761 20.457 -24.824 1.00 10.99 283 VAL B O 1
ATOM 4969 N N . PRO B 1 284 ? 40.062 20.071 -22.684 1.00 11.89 284 PRO B N 1
ATOM 4970 C CA . PRO B 1 284 ? 40.913 21.184 -22.208 1.00 11.88 284 PRO B CA 1
ATOM 4971 C C . PRO B 1 284 ? 42.401 20.955 -22.497 1.00 12.32 284 PRO B C 1
ATOM 4972 O O . PRO B 1 284 ? 43.180 21.918 -22.727 1.00 12.93 284 PRO B O 1
ATOM 4976 N N . TYR B 1 285 ? 42.846 19.707 -22.461 1.00 12.01 285 TYR B N 1
ATOM 4977 C CA . TYR B 1 285 ? 44.262 19.471 -22.687 1.00 12.39 285 TYR B CA 1
ATOM 4978 C C . TYR B 1 285 ? 44.654 19.672 -24.156 1.00 12.52 285 TYR B C 1
ATOM 4979 O O . TYR B 1 285 ? 45.648 20.336 -24.446 1.00 12.39 285 TYR B O 1
ATOM 4988 N N . ALA B 1 286 ? 43.855 19.161 -25.072 1.00 11.96 286 ALA B N 1
ATOM 4989 C CA . ALA B 1 286 ? 44.071 19.474 -26.492 1.00 12.06 286 ALA B CA 1
ATOM 4990 C C . ALA B 1 286 ? 44.063 20.989 -26.753 1.00 11.95 286 ALA B C 1
ATOM 4991 O O . ALA B 1 286 ? 44.894 21.490 -27.504 1.00 11.42 286 ALA B O 1
ATOM 4993 N N . GLN B 1 287 ? 43.186 21.725 -26.078 1.00 12.15 287 GLN B N 1
ATOM 4994 C CA . GLN B 1 287 ? 43.069 23.179 -26.289 1.00 13.19 287 GLN B CA 1
ATOM 4995 C C . GLN B 1 287 ? 44.371 23.871 -25.909 1.00 13.61 287 GLN B C 1
ATOM 4996 O O . GLN B 1 287 ? 44.883 24.740 -26.628 1.00 12.92 287 GLN B O 1
ATOM 5002 N N . ARG B 1 288 ? 44.934 23.435 -24.781 1.00 13.96 288 ARG B N 1
ATOM 5003 C CA . ARG B 1 288 ? 46.174 24.007 -24.317 1.00 14.96 288 ARG B CA 1
ATOM 5004 C C . ARG B 1 288 ? 47.358 23.647 -25.219 1.00 14.14 288 ARG B C 1
ATOM 5005 O O . ARG B 1 288 ? 48.187 24.502 -25.523 1.00 15.14 288 ARG B O 1
ATOM 5013 N N . VAL B 1 289 ? 47.448 22.382 -25.638 1.00 13.64 289 VAL B N 1
ATOM 5014 C CA . VAL B 1 289 ? 48.518 21.963 -26.558 1.00 13.59 289 VAL B CA 1
ATOM 5015 C C . VAL B 1 289 ? 48.420 22.724 -27.889 1.00 13.54 289 VAL B C 1
ATOM 5016 O O . VAL B 1 289 ? 49.436 23.159 -28.439 1.00 13.51 289 VAL B O 1
ATOM 5020 N N . LYS B 1 290 ? 47.208 22.849 -28.424 1.00 13.38 290 LYS B N 1
ATOM 5021 C CA . LYS B 1 290 ? 46.974 23.656 -29.642 1.00 13.67 290 LYS B CA 1
ATOM 5022 C C . LYS B 1 290 ? 47.485 25.092 -29.456 1.00 14.81 290 LYS B C 1
ATOM 5023 O O . LYS B 1 290 ? 48.254 25.625 -30.281 1.00 14.88 290 LYS B O 1
ATOM 5029 N N . ALA B 1 291 ? 47.051 25.701 -28.360 1.00 14.73 291 ALA B N 1
ATOM 5030 C CA . ALA B 1 291 ? 47.355 27.092 -28.095 1.00 15.33 291 ALA B CA 1
ATOM 5031 C C . ALA B 1 291 ? 48.847 27.301 -27.920 1.00 15.84 291 ALA B C 1
ATOM 5032 O O . ALA B 1 291 ? 49.411 28.250 -28.495 1.00 16.65 291 ALA B O 1
ATOM 5034 N N . GLU B 1 292 ? 49.501 26.427 -27.172 1.00 15.16 292 GLU B N 1
ATOM 5035 C CA . GLU B 1 292 ? 50.920 26.672 -26.843 1.00 15.41 292 GLU B CA 1
ATOM 5036 C C . GLU B 1 292 ? 51.912 26.203 -27.876 1.00 17.11 292 GLU B C 1
ATOM 5037 O O . GLU B 1 292 ? 52.979 26.799 -28.029 1.00 17.37 292 GLU B O 1
ATOM 5043 N N . VAL B 1 293 ? 51.596 25.142 -28.603 1.00 15.48 293 VAL B N 1
ATOM 5044 C CA . VAL B 1 293 ? 52.538 24.597 -29.533 1.00 15.94 293 VAL B CA 1
ATOM 5045 C C . VAL B 1 293 ? 52.244 25.031 -30.972 1.00 16.16 293 VAL B C 1
ATOM 5046 O O . VAL B 1 293 ? 53.156 25.258 -31.735 1.00 17.75 293 VAL B O 1
ATOM 5050 N N . GLY B 1 294 ? 50.985 25.063 -31.368 1.00 15.52 294 GLY B N 1
ATOM 5051 C CA . GLY B 1 294 ? 50.655 25.455 -32.729 1.00 16.37 294 GLY B CA 1
ATOM 5052 C C . GLY B 1 294 ? 50.759 24.387 -33.776 1.00 15.79 294 GLY B C 1
ATOM 5053 O O . GLY B 1 294 ? 50.721 24.697 -34.948 1.00 17.45 294 GLY B O 1
ATOM 5054 N N . LEU B 1 295 ? 50.897 23.123 -33.395 1.00 14.08 295 LEU B N 1
ATOM 5055 C CA . LEU B 1 295 ? 50.746 22.049 -34.384 1.00 13.05 295 LEU B CA 1
ATOM 5056 C C . LEU B 1 295 ? 49.264 21.902 -34.736 1.00 12.94 295 LEU B C 1
ATOM 5057 O O . LEU B 1 295 ? 48.386 22.205 -33.898 1.00 13.51 295 LEU B O 1
ATOM 5062 N N . PRO B 1 296 ? 48.956 21.379 -35.935 1.00 12.45 296 PRO B N 1
ATOM 5063 C CA . PRO B 1 296 ? 47.621 20.872 -36.141 1.00 12.24 296 PRO B CA 1
ATOM 5064 C C . PRO B 1 296 ? 47.293 19.842 -35.048 1.00 11.79 296 PRO B C 1
ATOM 5065 O O . PRO B 1 296 ? 48.047 18.862 -34.859 1.00 12.72 296 PRO B O 1
ATOM 5069 N N . THR B 1 297 ? 46.220 20.091 -34.327 1.00 10.79 297 THR B N 1
ATOM 5070 C CA . THR B 1 297 ? 45.954 19.361 -33.104 1.00 10.43 297 THR B CA 1
ATOM 5071 C C . THR B 1 297 ? 44.682 18.540 -33.287 1.00 10.18 297 THR B C 1
ATOM 5072 O O . THR B 1 297 ? 43.600 19.080 -33.463 1.00 10.04 297 THR B O 1
ATOM 5076 N N . MET B 1 298 ? 44.845 17.225 -33.282 1.00 10.80 298 MET B N 1
ATOM 5077 C CA . MET B 1 298 ? 43.727 16.294 -33.293 1.00 10.88 298 MET B CA 1
ATOM 5078 C C . MET B 1 298 ? 43.374 15.975 -31.855 1.00 10.62 298 MET B C 1
ATOM 5079 O O . MET B 1 298 ? 44.265 15.716 -31.078 1.00 10.75 298 MET B O 1
ATOM 5084 N N . ALA B 1 299 ? 42.104 16.011 -31.499 1.00 10.44 299 ALA B N 1
ATOM 5085 C CA . ALA B 1 299 ? 41.660 15.717 -30.136 1.00 9.77 299 ALA B CA 1
ATOM 5086 C C . ALA B 1 299 ? 40.754 14.548 -30.152 1.00 9.89 299 ALA B C 1
ATOM 5087 O O . ALA B 1 299 ? 39.807 14.501 -30.938 1.00 10.27 299 ALA B O 1
ATOM 5089 N N . VAL B 1 300 ? 40.996 13.633 -29.235 1.00 10.19 300 VAL B N 1
ATOM 5090 C CA . VAL B 1 300 ? 40.020 12.573 -28.974 1.00 10.92 300 VAL B CA 1
ATOM 5091 C C . VAL B 1 300 ? 38.793 13.238 -28.400 1.00 11.49 300 VAL B C 1
ATOM 5092 O O . VAL B 1 300 ? 38.891 13.976 -27.401 1.00 12.29 300 VAL B O 1
ATOM 5096 N N . GLY B 1 301 ? 37.662 13.044 -29.076 1.00 11.15 301 GLY B N 1
ATOM 5097 C CA . GLY B 1 301 ? 36.399 13.614 -28.705 1.00 11.83 301 GLY B CA 1
ATOM 5098 C C . GLY B 1 301 ? 35.458 12.512 -28.258 1.00 12.21 301 GLY B C 1
ATOM 5099 O O . GLY B 1 301 ? 34.932 11.745 -29.077 1.00 12.77 301 GLY B O 1
ATOM 5100 N N . LEU B 1 302 ? 35.295 12.363 -26.944 1.00 11.87 302 LEU B N 1
ATOM 5101 C CA . LEU B 1 302 ? 34.427 11.308 -26.389 1.00 12.60 302 LEU B CA 1
ATOM 5102 C C . LEU B 1 302 ? 33.008 11.885 -26.389 1.00 12.39 302 LEU B C 1
ATOM 5103 O O . LEU B 1 302 ? 32.417 12.200 -25.338 1.00 13.01 302 LEU B O 1
ATOM 5108 N N . ILE B 1 303 ? 32.486 12.047 -27.601 1.00 11.95 303 ILE B N 1
ATOM 5109 C CA . ILE B 1 303 ? 31.251 12.768 -27.846 1.00 13.47 303 ILE B CA 1
ATOM 5110 C C . ILE B 1 303 ? 30.383 11.938 -28.780 1.00 13.52 303 ILE B C 1
ATOM 5111 O O . ILE B 1 303 ? 30.870 11.016 -29.441 1.00 14.22 303 ILE B O 1
ATOM 5116 N N . THR B 1 304 ? 29.103 12.284 -28.818 1.00 12.93 304 THR B N 1
ATOM 5117 C CA . THR B 1 304 ? 28.154 11.630 -29.710 1.00 13.92 304 THR B CA 1
ATOM 5118 C C . THR B 1 304 ? 27.376 12.573 -30.606 1.00 14.30 304 THR B C 1
ATOM 5119 O O . THR B 1 304 ? 26.821 12.104 -31.580 1.00 14.23 304 THR B O 1
ATOM 5123 N N . GLU B 1 305 ? 27.295 13.856 -30.250 1.00 14.06 305 GLU B N 1
ATOM 5124 C CA . GLU B 1 305 ? 26.444 14.812 -30.967 1.00 15.15 305 GLU B CA 1
ATOM 5125 C C . GLU B 1 305 ? 27.235 15.748 -31.849 1.00 13.64 305 GLU B C 1
ATOM 5126 O O . GLU B 1 305 ? 28.302 16.242 -31.474 1.00 14.67 305 GLU B O 1
ATOM 5132 N N . ALA B 1 306 ? 26.679 16.033 -33.026 1.00 12.42 306 ALA B N 1
ATOM 5133 C CA . ALA B 1 306 ? 27.230 17.001 -33.958 1.00 12.53 306 ALA B CA 1
ATOM 5134 C C . ALA B 1 306 ? 27.547 18.341 -33.296 1.00 12.93 306 ALA B C 1
ATOM 5135 O O . ALA B 1 306 ? 28.626 18.889 -33.512 1.00 12.63 306 ALA B O 1
ATOM 5137 N N . GLU B 1 307 ? 26.635 18.814 -32.459 1.00 13.82 307 GLU B N 1
ATOM 5138 C CA . GLU B 1 307 ? 26.831 20.073 -31.775 1.00 14.69 307 GLU B CA 1
ATOM 5139 C C . GLU B 1 307 ? 28.050 20.097 -30.838 1.00 14.62 307 GLU B C 1
ATOM 5140 O O . GLU B 1 307 ? 28.724 21.115 -30.749 1.00 13.62 307 GLU B O 1
ATOM 5146 N N . GLN B 1 308 ? 28.343 18.979 -30.175 1.00 14.07 308 GLN B N 1
ATOM 5147 C CA . GLN B 1 308 ? 29.549 18.862 -29.350 1.00 13.97 308 GLN B CA 1
ATOM 5148 C C . GLN B 1 308 ? 30.815 18.972 -30.203 1.00 13.48 308 GLN B C 1
ATOM 5149 O O . GLN B 1 308 ? 31.780 19.694 -29.866 1.00 12.59 308 GLN B O 1
ATOM 5155 N N . ALA B 1 309 ? 30.828 18.263 -31.332 1.00 12.42 309 ALA B N 1
ATOM 5156 C CA . ALA B 1 309 ? 31.990 18.284 -32.212 1.00 12.56 309 ALA B CA 1
ATOM 5157 C C . ALA B 1 309 ? 32.196 19.666 -32.859 1.00 12.62 309 ALA B C 1
ATOM 5158 O O . ALA B 1 309 ? 33.309 20.209 -32.911 1.00 12.14 309 ALA B O 1
ATOM 5160 N N . GLU B 1 310 ? 31.105 20.280 -33.321 1.00 12.56 310 GLU B N 1
ATOM 5161 C CA . GLU B 1 310 ? 31.174 21.608 -33.880 1.00 13.48 310 GLU B CA 1
ATOM 5162 C C . GLU B 1 310 ? 31.724 22.589 -32.829 1.00 14.10 310 GLU B C 1
ATOM 5163 O O . GLU B 1 310 ? 32.531 23.442 -33.181 1.00 14.05 310 GLU B O 1
ATOM 5169 N N . ALA B 1 311 ? 31.274 22.474 -31.578 1.00 14.07 311 ALA B N 1
ATOM 5170 C CA . ALA B 1 311 ? 31.714 23.403 -30.535 1.00 14.57 311 ALA B CA 1
ATOM 5171 C C . ALA B 1 311 ? 33.222 23.270 -30.267 1.00 15.09 311 ALA B C 1
ATOM 5172 O O . ALA B 1 311 ? 33.919 24.265 -30.058 1.00 15.70 311 ALA B O 1
ATOM 5174 N N . ILE B 1 312 ? 33.731 22.035 -30.278 1.00 13.91 312 ILE B N 1
ATOM 5175 C CA . ILE B 1 312 ? 35.171 21.810 -30.097 1.00 14.16 312 ILE B CA 1
ATOM 5176 C C . ILE B 1 312 ? 35.957 22.543 -31.186 1.00 14.09 312 ILE B C 1
ATOM 5177 O O . ILE B 1 312 ? 36.958 23.163 -30.879 1.00 14.46 312 ILE B O 1
ATOM 5182 N N . ILE B 1 313 ? 35.499 22.471 -32.441 1.00 13.82 313 ILE B N 1
ATOM 5183 C CA . ILE B 1 313 ? 36.214 23.110 -33.544 1.00 14.67 313 ILE B CA 1
ATOM 5184 C C . ILE B 1 313 ? 35.988 24.626 -33.462 1.00 16.04 313 ILE B C 1
ATOM 5185 O O . ILE B 1 313 ? 36.944 25.392 -33.536 1.00 15.32 313 ILE B O 1
ATOM 5190 N N . ALA B 1 314 ? 34.731 25.034 -33.299 1.00 16.64 314 ALA B N 1
ATOM 5191 C CA . ALA B 1 314 ? 34.386 26.466 -33.336 1.00 18.67 314 ALA B CA 1
ATOM 5192 C C . ALA B 1 314 ? 35.017 27.251 -32.209 1.00 18.71 314 ALA B C 1
ATOM 5193 O O . ALA B 1 314 ? 35.385 28.379 -32.410 1.00 18.88 314 ALA B O 1
ATOM 5195 N N . ASN B 1 315 ? 35.146 26.625 -31.034 1.00 18.84 315 ASN B N 1
ATOM 5196 C CA . ASN B 1 315 ? 35.771 27.259 -29.870 1.00 19.32 315 ASN B CA 1
ATOM 5197 C C . ASN B 1 315 ? 37.314 27.088 -29.844 1.00 18.52 315 ASN B C 1
ATOM 5198 O O . ASN B 1 315 ? 37.974 27.339 -28.825 1.00 18.26 315 ASN B O 1
ATOM 5203 N N . ASN B 1 316 ? 37.895 26.684 -30.975 1.00 17.70 316 ASN B N 1
ATOM 5204 C CA . ASN B 1 316 ? 39.328 26.597 -31.140 1.00 18.23 316 ASN B CA 1
ATOM 5205 C C . ASN B 1 316 ? 39.984 25.654 -30.153 1.00 16.45 316 ASN B C 1
ATOM 5206 O O . ASN B 1 316 ? 41.087 25.942 -29.691 1.00 16.85 316 ASN B O 1
ATOM 5211 N N . GLU B 1 317 ? 39.297 24.574 -29.790 1.00 14.71 317 GLU B N 1
ATOM 5212 C CA . GLU B 1 317 ? 39.875 23.586 -28.858 1.00 13.61 317 GLU B CA 1
ATOM 5213 C C . GLU B 1 317 ? 40.735 22.563 -29.562 1.00 13.26 317 GLU B C 1
ATOM 5214 O O . GLU B 1 317 ? 41.597 21.963 -28.946 1.00 13.92 317 GLU B O 1
ATOM 5220 N N . ALA B 1 318 ? 40.474 22.336 -30.859 1.00 12.62 318 ALA B N 1
ATOM 5221 C CA . ALA B 1 318 ? 41.228 21.383 -31.661 1.00 11.81 318 ALA B CA 1
ATOM 5222 C C . ALA B 1 318 ? 40.994 21.700 -33.111 1.00 11.50 318 ALA B C 1
ATOM 5223 O O . ALA B 1 318 ? 40.046 22.413 -33.437 1.00 11.96 318 ALA B O 1
ATOM 5225 N N . ASP B 1 319 ? 41.876 21.217 -33.971 1.00 11.46 319 ASP B N 1
ATOM 5226 C CA . ASP B 1 319 ? 41.729 21.368 -35.399 1.00 11.99 319 ASP B CA 1
ATOM 5227 C C . ASP B 1 319 ? 40.994 20.204 -36.068 1.00 11.36 319 ASP B C 1
ATOM 5228 O O . ASP B 1 319 ? 40.313 20.388 -37.079 1.00 11.73 319 ASP B O 1
ATOM 5233 N N . ILE B 1 320 ? 41.179 19.014 -35.520 1.00 10.84 320 ILE B N 1
ATOM 5234 C CA . ILE B 1 320 ? 40.563 17.787 -36.006 1.00 11.10 320 ILE B CA 1
ATOM 5235 C C . ILE B 1 320 ? 40.014 17.112 -34.752 1.00 10.29 320 ILE B C 1
ATOM 5236 O O . ILE B 1 320 ? 40.640 17.195 -33.669 1.00 9.95 320 ILE B O 1
ATOM 5241 N N . ILE B 1 321 ? 38.846 16.476 -34.877 1.00 9.90 321 ILE B N 1
ATOM 5242 C CA . ILE B 1 321 ? 38.284 15.723 -33.754 1.00 10.19 321 ILE B CA 1
ATOM 5243 C C . ILE B 1 321 ? 38.244 14.261 -34.192 1.00 9.51 321 ILE B C 1
ATOM 5244 O O . ILE B 1 321 ? 37.704 13.953 -35.284 1.00 8.39 321 ILE B O 1
ATOM 5249 N N . SER B 1 322 ? 38.820 13.383 -33.367 1.00 9.07 322 SER B N 1
ATOM 5250 C CA . SER B 1 322 ? 38.776 11.943 -33.650 1.00 9.40 322 SER B CA 1
ATOM 5251 C C . SER B 1 322 ? 37.596 11.375 -32.908 1.00 9.41 322 SER B C 1
ATOM 5252 O O . SER B 1 322 ? 37.354 11.729 -31.753 1.00 9.00 322 SER B O 1
ATOM 5255 N N . ILE B 1 323 ? 36.837 10.519 -33.581 1.00 9.43 323 ILE B N 1
ATOM 5256 C CA . ILE B 1 323 ? 35.612 9.953 -32.994 1.00 10.35 323 ILE B CA 1
ATOM 5257 C C . ILE B 1 323 ? 35.732 8.432 -33.080 1.00 10.08 323 ILE B C 1
ATOM 5258 O O . ILE B 1 323 ? 36.107 7.863 -34.107 1.00 10.12 323 ILE B O 1
ATOM 5263 N N . ALA B 1 324 ? 35.453 7.784 -31.958 1.00 10.46 324 ALA B N 1
ATOM 5264 C CA . ALA B 1 324 ? 35.602 6.353 -31.870 1.00 10.47 324 ALA B CA 1
ATOM 5265 C C . ALA B 1 324 ? 34.255 5.642 -31.717 1.00 11.01 324 ALA B C 1
ATOM 5266 O O . ALA B 1 324 ? 33.645 5.246 -32.722 1.00 11.42 324 ALA B O 1
ATOM 5268 N N . ARG B 1 325 ? 33.784 5.444 -30.479 1.00 10.64 325 ARG B N 1
ATOM 5269 C CA . ARG B 1 325 ? 32.580 4.648 -30.265 1.00 11.84 325 ARG B CA 1
ATOM 5270 C C . ARG B 1 325 ? 31.368 5.124 -31.046 1.00 11.24 325 ARG B C 1
ATOM 5271 O O . ARG B 1 325 ? 30.616 4.301 -31.561 1.00 10.74 325 ARG B O 1
ATOM 5279 N N . ALA B 1 326 ? 31.189 6.433 -31.184 1.00 10.34 326 ALA B N 1
ATOM 5280 C CA . ALA B 1 326 ? 30.006 6.923 -31.895 1.00 10.22 326 ALA B CA 1
ATOM 5281 C C . ALA B 1 326 ? 30.008 6.520 -33.379 1.00 10.12 326 ALA B C 1
ATOM 5282 O O . ALA B 1 326 ? 28.936 6.396 -33.982 1.00 9.08 326 ALA B O 1
ATOM 5284 N N . MET B 1 327 ? 31.206 6.317 -33.932 1.00 10.18 327 MET B N 1
ATOM 5285 C CA . MET B 1 327 ? 31.365 5.838 -35.314 1.00 10.67 327 MET B CA 1
ATOM 5286 C C . MET B 1 327 ? 31.006 4.360 -35.420 1.00 10.37 327 MET B C 1
ATOM 5287 O O . MET B 1 327 ? 30.538 3.928 -36.478 1.00 10.03 327 MET B O 1
ATOM 5292 N N . LEU B 1 328 ? 31.239 3.577 -34.356 1.00 9.55 328 LEU B N 1
ATOM 5293 C CA . LEU B 1 328 ? 30.861 2.174 -34.408 1.00 9.83 328 LEU B CA 1
ATOM 5294 C C . LEU B 1 328 ? 29.334 2.050 -34.276 1.00 9.27 328 LEU B C 1
ATOM 5295 O O . LEU B 1 328 ? 28.702 1.245 -34.972 1.00 9.38 328 LEU B O 1
ATOM 5300 N N . TYR B 1 329 ? 28.751 2.888 -33.442 1.00 8.91 329 TYR B N 1
ATOM 5301 C CA . TYR B 1 329 ? 27.301 2.855 -33.168 1.00 9.14 329 TYR B CA 1
ATOM 5302 C C . TYR B 1 329 ? 26.516 3.587 -34.253 1.00 9.33 329 TYR B C 1
ATOM 5303 O O . TYR B 1 329 ? 25.286 3.408 -34.389 1.00 8.74 329 TYR B O 1
ATOM 5312 N N . ASP B 1 330 ? 27.231 4.404 -35.024 1.00 8.53 330 ASP B N 1
ATOM 5313 C CA . ASP B 1 330 ? 26.654 5.104 -36.191 1.00 9.19 330 ASP B CA 1
ATOM 5314 C C . ASP B 1 330 ? 27.723 5.316 -37.255 1.00 9.00 330 ASP B C 1
ATOM 5315 O O . ASP B 1 330 ? 28.387 6.351 -37.274 1.00 8.41 330 ASP B O 1
ATOM 5320 N N . PRO B 1 331 ? 27.925 4.335 -38.148 1.00 8.73 331 PRO B N 1
ATOM 5321 C CA . PRO B 1 331 ? 28.964 4.502 -39.153 1.00 9.04 331 PRO B CA 1
ATOM 5322 C C . PRO B 1 331 ? 28.670 5.564 -40.185 1.00 8.85 331 PRO B C 1
ATOM 5323 O O . PRO B 1 331 ? 29.536 5.839 -41.007 1.00 8.45 331 PRO B O 1
ATOM 5327 N N . ARG B 1 332 ? 27.453 6.143 -40.148 1.00 8.15 332 ARG B N 1
ATOM 5328 C CA . ARG B 1 332 ? 27.103 7.268 -40.970 1.00 8.15 332 ARG B CA 1
ATOM 5329 C C . ARG B 1 332 ? 27.136 8.540 -40.114 1.00 8.53 332 ARG B C 1
ATOM 5330 O O . ARG B 1 332 ? 26.502 9.547 -40.485 1.00 8.95 332 ARG B O 1
ATOM 5338 N N . TRP B 1 333 ? 27.843 8.521 -38.998 1.00 8.18 333 TRP B N 1
ATOM 5339 C CA . TRP B 1 333 ? 27.886 9.696 -38.134 1.00 8.70 333 TRP B CA 1
ATOM 5340 C C . TRP B 1 333 ? 28.182 11.002 -38.876 1.00 8.45 333 TRP B C 1
ATOM 5341 O O . TRP B 1 333 ? 27.499 12.014 -38.627 1.00 7.97 333 TRP B O 1
ATOM 5352 N N . PRO B 1 334 ? 29.154 11.000 -39.824 1.00 8.40 334 PRO B N 1
ATOM 5353 C CA . PRO B 1 334 ? 29.399 12.276 -40.514 1.00 8.21 334 PRO B CA 1
ATOM 5354 C C . PRO B 1 334 ? 28.234 12.745 -41.375 1.00 8.45 334 PRO B C 1
ATOM 5355 O O . PRO B 1 334 ? 27.987 13.959 -41.479 1.00 8.68 334 PRO B O 1
ATOM 5359 N N . TRP B 1 335 ? 27.506 11.819 -42.000 1.00 8.65 335 TRP B N 1
ATOM 5360 C CA . TRP B 1 335 ? 26.269 12.184 -42.740 1.00 9.38 335 TRP B CA 1
ATOM 5361 C C . TRP B 1 335 ? 25.251 12.866 -41.815 1.00 9.60 335 TRP B C 1
ATOM 5362 O O . TRP B 1 335 ? 24.642 13.872 -42.143 1.00 10.61 335 TRP B O 1
ATOM 5373 N N . HIS B 1 336 ? 25.076 12.277 -40.649 1.00 9.37 336 HIS B N 1
ATOM 5374 C CA . HIS B 1 336 ? 24.051 12.705 -39.712 1.00 10.07 336 HIS B CA 1
ATOM 5375 C C . HIS B 1 336 ? 24.442 14.054 -39.126 1.00 10.44 336 HIS B C 1
ATOM 5376 O O . HIS B 1 336 ? 23.581 14.917 -38.951 1.00 11.86 336 HIS B O 1
ATOM 5383 N N . ALA B 1 337 ? 25.739 14.240 -38.914 1.00 10.28 337 ALA B N 1
ATOM 5384 C CA . ALA B 1 337 ? 26.254 15.523 -38.429 1.00 10.38 337 ALA B CA 1
ATOM 5385 C C . ALA B 1 337 ? 26.125 16.627 -39.469 1.00 10.79 337 ALA B C 1
ATOM 5386 O O . ALA B 1 337 ? 25.738 17.776 -39.153 1.00 11.73 337 ALA B O 1
ATOM 5388 N N . ALA B 1 338 ? 26.419 16.295 -40.721 1.00 10.44 338 ALA B N 1
ATOM 5389 C CA . ALA B 1 338 ? 26.254 17.217 -41.811 1.00 11.11 338 ALA B CA 1
ATOM 5390 C C . ALA B 1 338 ? 24.790 17.659 -41.903 1.00 11.28 338 ALA B C 1
ATOM 5391 O O . ALA B 1 338 ? 24.489 18.861 -42.080 1.00 10.99 338 ALA B O 1
ATOM 5393 N N . ALA B 1 339 ? 23.882 16.705 -41.772 1.00 11.66 339 ALA B N 1
ATOM 5394 C CA . ALA B 1 339 ? 22.446 17.009 -41.855 1.00 13.21 339 ALA B CA 1
ATOM 5395 C C . ALA B 1 339 ? 22.042 18.006 -40.755 1.00 15.30 339 ALA B C 1
ATOM 5396 O O . ALA B 1 339 ? 21.260 18.947 -41.002 1.00 16.12 339 ALA B O 1
ATOM 5398 N N . LYS B 1 340 ? 22.596 17.819 -39.564 1.00 17.00 340 LYS B N 1
ATOM 5399 C CA . LYS B 1 340 ? 22.286 18.689 -38.405 1.00 19.32 340 LYS B CA 1
ATOM 5400 C C . LYS B 1 340 ? 22.863 20.071 -38.583 1.00 18.46 340 LYS B C 1
ATOM 5401 O O . LYS B 1 340 ? 22.216 21.019 -38.181 1.00 18.68 340 LYS B O 1
ATOM 5407 N N . LEU B 1 341 ? 24.049 20.171 -39.180 1.00 16.54 341 LEU B N 1
ATOM 5408 C CA . LEU B 1 341 ? 24.840 21.418 -39.264 1.00 17.30 341 LEU B CA 1
ATOM 5409 C C . LEU B 1 341 ? 24.733 22.179 -40.595 1.00 18.50 341 LEU B C 1
ATOM 5410 O O . LEU B 1 341 ? 25.405 23.212 -40.777 1.00 20.02 341 LEU B O 1
ATOM 5415 N N . GLY B 1 342 ? 23.937 21.666 -41.531 1.00 17.21 342 GLY B N 1
ATOM 5416 C CA . GLY B 1 342 ? 23.747 22.329 -42.814 1.00 17.35 342 GLY B CA 1
ATOM 5417 C C . GLY B 1 342 ? 24.898 22.143 -43.784 1.00 17.14 342 GLY B C 1
ATOM 5418 O O . GLY B 1 342 ? 25.135 23.001 -44.640 1.00 20.11 342 GLY B O 1
ATOM 5419 N N . ALA B 1 343 ? 25.609 21.017 -43.674 1.00 14.99 343 ALA B N 1
ATOM 5420 C CA . ALA B 1 343 ? 26.776 20.734 -44.505 1.00 14.18 343 ALA B CA 1
ATOM 5421 C C . ALA B 1 343 ? 26.482 19.593 -45.484 1.00 14.45 343 ALA B C 1
ATOM 5422 O O . ALA B 1 343 ? 25.411 19.005 -45.462 1.00 13.49 343 ALA B O 1
ATOM 5424 N N . SER B 1 344 ? 27.465 19.297 -46.306 1.00 15.68 344 SER B N 1
ATOM 5425 C CA . SER B 1 344 ? 27.402 18.158 -47.222 1.00 16.13 344 SER B CA 1
ATOM 5426 C C . SER B 1 344 ? 28.587 17.235 -47.050 1.00 16.30 344 SER B C 1
ATOM 5427 O O . SER B 1 344 ? 29.616 17.590 -46.470 1.00 16.44 344 SER B O 1
ATOM 5430 N N . VAL B 1 345 ? 28.409 16.018 -47.539 1.00 14.66 345 VAL B N 1
ATOM 5431 C CA . VAL B 1 345 ? 29.416 14.996 -47.397 1.00 15.11 345 VAL B CA 1
ATOM 5432 C C . VAL B 1 345 ? 29.517 14.213 -48.687 1.00 15.37 345 VAL B C 1
ATOM 5433 O O . VAL B 1 345 ? 28.573 14.122 -49.467 1.00 13.75 345 VAL B O 1
ATOM 5437 N N . ASN B 1 346 ? 30.685 13.634 -48.868 1.00 15.72 346 ASN B N 1
ATOM 5438 C CA . ASN B 1 346 ? 30.918 12.581 -49.855 1.00 18.65 346 ASN B CA 1
ATOM 5439 C C . ASN B 1 346 ? 30.317 11.276 -49.432 1.00 16.86 346 ASN B C 1
ATOM 5440 O O . ASN B 1 346 ? 30.726 10.727 -48.435 1.00 20.97 346 ASN B O 1
ATOM 5445 N N . ALA B 1 347 ? 29.369 10.771 -50.208 1.00 13.54 347 ALA B N 1
ATOM 5446 C CA . ALA B 1 347 ? 28.741 9.497 -49.946 1.00 11.53 347 ALA B CA 1
ATOM 5447 C C . ALA B 1 347 ? 28.884 8.678 -51.231 1.00 10.35 347 ALA B C 1
ATOM 5448 O O . ALA B 1 347 ? 28.880 9.226 -52.319 1.00 9.42 347 ALA B O 1
ATOM 5450 N N . PRO B 1 348 ? 29.046 7.356 -51.105 1.00 9.27 348 PRO B N 1
ATOM 5451 C CA . PRO B 1 348 ? 29.122 6.580 -52.354 1.00 9.01 348 PRO B CA 1
ATOM 5452 C C . PRO B 1 348 ? 27.812 6.662 -53.144 1.00 8.74 348 PRO B C 1
ATOM 5453 O O . PRO B 1 348 ? 26.726 6.677 -52.543 1.00 8.65 348 PRO B O 1
ATOM 5457 N N . LYS B 1 349 ? 27.928 6.701 -54.466 1.00 9.00 349 LYS B N 1
ATOM 5458 C CA . LYS B 1 349 ? 26.759 6.836 -55.343 1.00 9.50 349 LYS B CA 1
ATOM 5459 C C . LYS B 1 349 ? 25.698 5.743 -55.109 1.00 8.60 349 LYS B C 1
ATOM 5460 O O . LYS B 1 349 ? 24.494 5.961 -55.271 1.00 8.22 349 LYS B O 1
ATOM 5466 N N . GLN B 1 350 ? 26.126 4.549 -54.704 1.00 8.69 350 GLN B N 1
ATOM 5467 C CA . GLN B 1 350 ? 25.196 3.453 -54.397 1.00 8.32 350 GLN B CA 1
ATOM 5468 C C . GLN B 1 350 ? 24.167 3.791 -53.312 1.00 8.70 350 GLN B C 1
ATOM 5469 O O . GLN B 1 350 ? 23.073 3.173 -53.233 1.00 8.67 350 GLN B O 1
ATOM 5475 N N . TYR B 1 351 ? 24.529 4.763 -52.479 1.00 8.77 351 TYR B N 1
ATOM 5476 C CA . TYR B 1 351 ? 23.716 5.171 -51.374 1.00 8.59 351 TYR B CA 1
ATOM 5477 C C . TYR B 1 351 ? 23.076 6.550 -51.504 1.00 9.21 351 TYR B C 1
ATOM 5478 O O . TYR B 1 351 ? 22.397 7.010 -50.558 1.00 9.45 351 TYR B O 1
ATOM 5487 N N . TRP B 1 352 ? 23.190 7.191 -52.658 1.00 9.75 352 TRP B N 1
ATOM 5488 C CA . TRP B 1 352 ? 22.662 8.541 -52.774 1.00 10.04 352 TRP B CA 1
ATOM 5489 C C . TRP B 1 352 ? 21.138 8.662 -52.568 1.00 10.61 352 TRP B C 1
ATOM 5490 O O . TRP B 1 352 ? 20.652 9.719 -52.161 1.00 11.87 352 TRP B O 1
ATOM 5501 N N . ARG B 1 353 ? 20.391 7.601 -52.832 1.00 10.29 353 ARG B N 1
ATOM 5502 C CA . ARG B 1 353 ? 18.943 7.626 -52.642 1.00 11.86 353 ARG B CA 1
ATOM 5503 C C . ARG B 1 353 ? 18.506 7.447 -51.202 1.00 11.04 353 ARG B C 1
ATOM 5504 O O . ARG B 1 353 ? 17.316 7.476 -50.897 1.00 12.13 353 ARG B O 1
ATOM 5512 N N . SER B 1 354 ? 19.447 7.289 -50.299 1.00 10.56 354 SER B N 1
ATOM 5513 C CA . SER B 1 354 ? 19.138 7.127 -48.879 1.00 11.22 354 SER B CA 1
ATOM 5514 C C . SER B 1 354 ? 18.768 8.409 -48.130 1.00 11.90 354 SER B C 1
ATOM 5515 O O . SER B 1 354 ? 18.355 8.322 -46.974 1.00 14.11 354 SER B O 1
ATOM 5518 N N . GLN B 1 355 ? 19.000 9.549 -48.749 1.00 13.45 355 GLN B N 1
ATOM 5519 C CA . GLN B 1 355 ? 18.784 10.838 -48.130 1.00 16.36 355 GLN B CA 1
ATOM 5520 C C . GLN B 1 355 ? 17.321 10.918 -47.657 1.00 16.01 355 GLN B C 1
ATOM 5521 O O . GLN B 1 355 ? 16.440 10.696 -48.453 1.00 13.27 355 GLN B O 1
ATOM 5527 N N . PRO B 1 356 ? 17.085 11.226 -46.386 1.00 16.22 356 PRO B N 1
ATOM 5528 C CA . PRO B 1 356 ? 15.716 11.358 -45.957 1.00 17.74 356 PRO B CA 1
ATOM 5529 C C . PRO B 1 356 ? 14.932 12.407 -46.730 1.00 19.84 356 PRO B C 1
ATOM 5530 O O . PRO B 1 356 ? 15.484 13.415 -47.225 1.00 16.37 356 PRO B O 1
ATOM 5534 N N . ARG B 1 357 ? 13.640 12.139 -46.771 1.00 24.44 357 ARG B N 1
ATOM 5535 C CA . ARG B 1 357 ? 12.638 13.037 -47.322 1.00 30.29 357 ARG B CA 1
ATOM 5536 C C . ARG B 1 357 ? 12.812 14.491 -46.964 1.00 33.28 357 ARG B C 1
ATOM 5537 O O . ARG B 1 357 ? 12.668 15.350 -47.829 1.00 37.40 357 ARG B O 1
ATOM 5545 N N . GLY B 1 358 ? 13.085 14.760 -45.691 1.00 34.80 358 GLY B N 1
ATOM 5546 C CA . GLY B 1 358 ? 13.281 16.133 -45.214 1.00 39.79 358 GLY B CA 1
ATOM 5547 C C . GLY B 1 358 ? 14.377 16.926 -45.921 1.00 40.73 358 GLY B C 1
ATOM 5548 O O . GLY B 1 358 ? 14.254 18.126 -46.087 1.00 43.84 358 GLY B O 1
ATOM 5549 N N . LEU B 1 359 ? 15.435 16.251 -46.358 1.00 40.26 359 LEU B N 1
ATOM 5550 C CA . LEU B 1 359 ? 16.689 16.907 -46.693 1.00 37.98 359 LEU B CA 1
ATOM 5551 C C . LEU B 1 359 ? 16.881 17.001 -48.171 1.00 38.12 359 LEU B C 1
ATOM 5552 O O . LEU B 1 359 ? 16.315 16.216 -48.933 1.00 42.64 359 LEU B O 1
ATOM 5557 N N . GLU B 1 360 ? 17.742 17.935 -48.550 1.00 36.65 360 GLU B N 1
ATOM 5558 C CA . GLU B 1 360 ? 18.166 18.158 -49.934 1.00 35.67 360 GLU B CA 1
ATOM 5559 C C . GLU B 1 360 ? 19.644 18.486 -49.919 1.00 29.57 360 GLU B C 1
ATOM 5560 O O . GLU B 1 360 ? 20.118 19.129 -48.977 1.00 28.95 360 GLU B O 1
ATOM 5566 N N . LYS B 1 361 ? 20.364 18.069 -50.953 1.00 25.90 361 LYS B N 1
ATOM 5567 C CA . LYS B 1 361 ? 21.789 18.430 -51.124 1.00 25.62 361 LYS B CA 1
ATOM 5568 C C . LYS B 1 361 ? 22.745 17.935 -50.024 1.00 19.37 361 LYS B C 1
ATOM 5569 O O . LYS B 1 361 ? 23.827 18.478 -49.855 1.00 17.45 361 LYS B O 1
ATOM 5575 N N . LEU B 1 362 ? 22.361 16.897 -49.299 1.00 15.50 362 LEU B N 1
ATOM 5576 C CA . LEU B 1 362 ? 23.247 16.337 -48.273 1.00 13.60 362 LEU B CA 1
ATOM 5577 C C . LEU B 1 362 ? 24.486 15.731 -48.900 1.00 12.69 362 LEU B C 1
ATOM 5578 O O . LEU B 1 362 ? 25.602 15.814 -48.329 1.00 12.39 362 LEU B O 1
ATOM 5583 N N . PHE B 1 363 ? 24.284 15.053 -50.032 1.00 11.74 363 PHE B N 1
ATOM 5584 C CA . PHE B 1 363 ? 25.371 14.347 -50.650 1.00 11.43 363 PHE B CA 1
ATOM 5585 C C . PHE B 1 363 ? 25.972 15.164 -51.753 1.00 12.44 363 PHE B C 1
ATOM 5586 O O . PHE B 1 363 ? 25.268 15.540 -52.683 1.00 12.73 363 PHE B O 1
ATOM 5594 N N . LYS B 1 364 ? 27.282 15.392 -51.697 1.00 13.81 364 LYS B N 1
ATOM 5595 C CA . LYS B 1 364 ? 27.958 16.177 -52.717 1.00 15.61 364 LYS B CA 1
ATOM 5596 C C . LYS B 1 364 ? 27.791 15.591 -54.123 1.00 15.70 364 LYS B C 1
ATOM 5597 O O . LYS B 1 364 ? 28.067 14.411 -54.346 1.00 15.17 364 LYS B O 1
ATOM 5603 N N . ASP B 1 365 ? 27.313 16.420 -55.033 1.00 15.93 365 ASP B N 1
ATOM 5604 C CA . ASP B 1 365 ? 27.203 16.097 -56.469 1.00 17.69 365 ASP B CA 1
ATOM 5605 C C . ASP B 1 365 ? 26.288 14.917 -56.812 1.00 17.35 365 ASP B C 1
ATOM 5606 O O . ASP B 1 365 ? 26.473 14.267 -57.841 1.00 17.56 365 ASP B O 1
ATOM 5611 N N . ALA B 1 366 ? 25.293 14.640 -55.979 1.00 16.17 366 ALA B N 1
ATOM 5612 C CA . ALA B 1 366 ? 24.392 13.499 -56.254 1.00 15.14 366 ALA B CA 1
ATOM 5613 C C . ALA B 1 366 ? 23.476 13.790 -57.443 1.00 17.32 366 ALA B C 1
ATOM 5614 O O . ALA B 1 366 ? 23.036 14.937 -57.644 1.00 17.12 366 ALA B O 1
ATOM 5616 N N . HIS B 1 367 ? 23.167 12.746 -58.215 1.00 16.75 367 HIS B N 1
ATOM 5617 C CA . HIS B 1 367 ? 22.320 12.822 -59.413 1.00 19.25 367 HIS B CA 1
ATOM 5618 C C . HIS B 1 367 ? 21.484 11.553 -59.425 1.00 17.22 367 HIS B C 1
ATOM 5619 O O . HIS B 1 367 ? 21.919 10.532 -58.925 1.00 15.08 367 HIS B O 1
ATOM 5626 N N . PHE B 1 368 ? 20.263 11.655 -59.940 1.00 16.05 368 PHE B N 1
ATOM 5627 C CA . PHE B 1 368 ? 19.339 10.524 -59.954 1.00 15.21 368 PHE B CA 1
ATOM 5628 C C . PHE B 1 368 ? 18.425 10.607 -61.164 1.00 15.66 368 PHE B C 1
ATOM 5629 O O . PHE B 1 368 ? 17.873 11.684 -61.460 1.00 14.89 368 PHE B O 1
ATOM 5637 N N . GLY B 1 369 ? 18.196 9.472 -61.813 1.00 14.43 369 GLY B N 1
ATOM 5638 C CA . GLY B 1 369 ? 17.127 9.363 -62.821 1.00 14.35 369 GLY B CA 1
ATOM 5639 C C . GLY B 1 369 ? 16.742 7.912 -62.925 1.00 15.38 369 GLY B C 1
ATOM 5640 O O . GLY B 1 369 ? 17.581 7.041 -62.714 1.00 13.67 369 GLY B O 1
ATOM 5641 N N . GLN B 1 370 ? 15.477 7.649 -63.238 1.00 16.93 370 GLN B N 1
ATOM 5642 C CA . GLN B 1 370 ? 14.986 6.282 -63.459 1.00 19.73 370 GLN B CA 1
ATOM 5643 C C . GLN B 1 370 ? 13.916 6.339 -64.538 1.00 19.12 370 GLN B C 1
ATOM 5644 O O . GLN B 1 370 ? 13.234 7.362 -64.694 1.00 22.30 370 GLN B O 1
ATOM 5650 N N . ARG B 1 371 ? 13.823 5.273 -65.325 1.00 17.02 371 ARG B N 1
ATOM 5651 C CA . ARG B 1 371 ? 12.739 5.111 -66.278 1.00 17.22 371 ARG B CA 1
ATOM 5652 C C . ARG B 1 371 ? 11.464 4.782 -65.499 1.00 17.61 371 ARG B C 1
ATOM 5653 O O . ARG B 1 371 ? 10.398 5.178 -65.962 1.00 17.28 371 ARG B O 1
ATOM 5662 N N . MET C 1 1 ? 39.751 -37.769 0.982 1.00 33.62 1 MET C N 1
ATOM 5663 C CA . MET C 1 1 ? 38.993 -39.061 1.100 1.00 30.00 1 MET C CA 1
ATOM 5664 C C . MET C 1 1 ? 37.605 -39.039 0.390 1.00 27.66 1 MET C C 1
ATOM 5665 O O . MET C 1 1 ? 36.523 -38.863 0.990 1.00 24.21 1 MET C O 1
ATOM 5670 N N . PRO C 1 2 ? 37.640 -39.229 -0.924 1.00 23.74 2 PRO C N 1
ATOM 5671 C CA . PRO C 1 2 ? 36.406 -39.118 -1.658 1.00 22.25 2 PRO C CA 1
ATOM 5672 C C . PRO C 1 2 ? 35.562 -40.394 -1.574 1.00 19.21 2 PRO C C 1
ATOM 5673 O O . PRO C 1 2 ? 36.102 -41.502 -1.438 1.00 19.41 2 PRO C O 1
ATOM 5677 N N . HIS C 1 3 ? 34.252 -40.197 -1.660 1.00 17.07 3 HIS C N 1
ATOM 5678 C CA . HIS C 1 3 ? 33.240 -41.267 -1.496 1.00 15.83 3 HIS C CA 1
ATOM 5679 C C . HIS C 1 3 ? 32.141 -41.117 -2.518 1.00 12.93 3 HIS C C 1
ATOM 5680 O O . HIS C 1 3 ? 31.825 -40.019 -2.956 1.00 12.89 3 HIS C O 1
ATOM 5687 N N . LEU C 1 4 ? 31.542 -42.237 -2.875 1.00 12.42 4 LEU C N 1
ATOM 5688 C CA . LEU C 1 4 ? 30.447 -42.229 -3.839 1.00 12.43 4 LEU C CA 1
ATOM 5689 C C . LEU C 1 4 ? 29.349 -41.227 -3.543 1.00 12.63 4 LEU C C 1
ATOM 5690 O O . LEU C 1 4 ? 28.795 -40.616 -4.478 1.00 13.01 4 LEU C O 1
ATOM 5695 N N . PHE C 1 5 ? 28.995 -41.078 -2.267 1.00 12.04 5 PHE C N 1
ATOM 5696 C CA . PHE C 1 5 ? 27.911 -40.174 -1.879 1.00 13.26 5 PHE C CA 1
ATOM 5697 C C . PHE C 1 5 ? 28.324 -38.772 -1.453 1.00 14.48 5 PHE C C 1
ATOM 5698 O O . PHE C 1 5 ? 27.504 -38.022 -0.948 1.00 15.16 5 PHE C O 1
ATOM 5706 N N . ASP C 1 6 ? 29.563 -38.384 -1.743 1.00 15.95 6 ASP C N 1
ATOM 5707 C CA . ASP C 1 6 ? 29.946 -36.978 -1.654 1.00 16.83 6 ASP C CA 1
ATOM 5708 C C . ASP C 1 6 ? 29.113 -36.205 -2.654 1.00 17.34 6 ASP C C 1
ATOM 5709 O O . ASP C 1 6 ? 28.991 -36.641 -3.820 1.00 15.80 6 ASP C O 1
ATOM 5714 N N . PRO C 1 7 ? 28.661 -35.004 -2.270 1.00 18.00 7 PRO C N 1
ATOM 5715 C CA . PRO C 1 7 ? 28.183 -34.068 -3.255 1.00 18.44 7 PRO C CA 1
ATOM 5716 C C . PRO C 1 7 ? 29.338 -33.679 -4.170 1.00 17.78 7 PRO C C 1
ATOM 5717 O O . PRO C 1 7 ? 30.503 -33.759 -3.781 1.00 17.54 7 PRO C O 1
ATOM 5721 N N . TYR C 1 8 ? 29.036 -33.312 -5.400 1.00 16.70 8 TYR C N 1
ATOM 5722 C CA . TYR C 1 8 ? 30.104 -33.030 -6.336 1.00 17.53 8 TYR C CA 1
ATOM 5723 C C . TYR C 1 8 ? 29.631 -31.916 -7.241 1.00 19.79 8 TYR C C 1
ATOM 5724 O O . TYR C 1 8 ? 28.572 -31.306 -7.010 1.00 21.40 8 TYR C O 1
ATOM 5733 N N . ARG C 1 9 ? 30.418 -31.588 -8.237 1.00 22.07 9 ARG C N 1
ATOM 5734 C CA . ARG C 1 9 ? 30.108 -30.457 -9.064 1.00 24.66 9 ARG C CA 1
ATOM 5735 C C . ARG C 1 9 ? 30.744 -30.681 -10.439 1.00 22.25 9 ARG C C 1
ATOM 5736 O O . ARG C 1 9 ? 31.857 -31.206 -10.507 1.00 22.88 9 ARG C O 1
ATOM 5744 N N . ILE C 1 10 ? 30.021 -30.365 -11.523 1.00 20.52 10 ILE C N 1
ATOM 5745 C CA . ILE C 1 10 ? 30.643 -30.269 -12.857 1.00 20.44 10 ILE C CA 1
ATOM 5746 C C . ILE C 1 10 ? 30.375 -28.897 -13.371 1.00 19.92 10 ILE C C 1
ATOM 5747 O O . ILE C 1 10 ? 29.223 -28.478 -13.513 1.00 17.70 10 ILE C O 1
ATOM 5752 N N . GLY C 1 11 ? 31.449 -28.150 -13.597 1.00 20.12 11 GLY C N 1
ATOM 5753 C CA . GLY C 1 11 ? 31.278 -26.727 -13.829 1.00 20.56 11 GLY C CA 1
ATOM 5754 C C . GLY C 1 11 ? 30.534 -26.134 -12.643 1.00 21.91 11 GLY C C 1
ATOM 5755 O O . GLY C 1 11 ? 30.873 -26.437 -11.495 1.00 22.78 11 GLY C O 1
ATOM 5756 N N . ASN C 1 12 ? 29.506 -25.328 -12.900 1.00 24.53 12 ASN C N 1
ATOM 5757 C CA . ASN C 1 12 ? 28.669 -24.767 -11.835 1.00 25.64 12 ASN C CA 1
ATOM 5758 C C . ASN C 1 12 ? 27.489 -25.623 -11.406 1.00 25.90 12 ASN C C 1
ATOM 5759 O O . ASN C 1 12 ? 26.766 -25.218 -10.502 1.00 25.14 12 ASN C O 1
ATOM 5764 N N . LEU C 1 13 ? 27.288 -26.793 -12.030 1.00 20.08 13 LEU C N 1
ATOM 5765 C CA . LEU C 1 13 ? 26.187 -27.656 -11.680 1.00 18.26 13 LEU C CA 1
ATOM 5766 C C . LEU C 1 13 ? 26.545 -28.530 -10.476 1.00 17.58 13 LEU C C 1
ATOM 5767 O O . LEU C 1 13 ? 27.413 -29.418 -10.567 1.00 16.47 13 LEU C O 1
ATOM 5772 N N . GLU C 1 14 ? 25.841 -28.300 -9.373 1.00 18.68 14 GLU C N 1
ATOM 5773 C CA . GLU C 1 14 ? 26.010 -29.076 -8.153 1.00 20.07 14 GLU C CA 1
ATOM 5774 C C . GLU C 1 14 ? 25.268 -30.388 -8.317 1.00 19.23 14 GLU C C 1
ATOM 5775 O O . GLU C 1 14 ? 24.154 -30.391 -8.784 1.00 23.40 14 GLU C O 1
ATOM 5781 N N . LEU C 1 15 ? 25.920 -31.484 -7.966 1.00 16.41 15 LEU C N 1
ATOM 5782 C CA . LEU C 1 15 ? 25.351 -32.821 -8.034 1.00 14.31 15 LEU C CA 1
ATOM 5783 C C . LEU C 1 15 ? 25.198 -33.390 -6.630 1.00 14.18 15 LEU C C 1
ATOM 5784 O O . LEU C 1 15 ? 26.120 -33.308 -5.803 1.00 14.23 15 LEU C O 1
ATOM 5789 N N . ALA C 1 16 ? 24.078 -34.054 -6.369 1.00 13.45 16 ALA C N 1
ATOM 5790 C CA . ALA C 1 16 ? 23.839 -34.554 -5.009 1.00 13.03 16 ALA C CA 1
ATOM 5791 C C . ALA C 1 16 ? 24.797 -35.676 -4.585 1.00 12.88 16 ALA C C 1
ATOM 5792 O O . ALA C 1 16 ? 25.013 -35.873 -3.394 1.00 12.46 16 ALA C O 1
ATOM 5794 N N . ASN C 1 17 ? 25.347 -36.421 -5.545 1.00 10.93 17 ASN C N 1
ATOM 5795 C CA . ASN C 1 17 ? 26.279 -37.500 -5.279 1.00 11.05 17 ASN C CA 1
ATOM 5796 C C . ASN C 1 17 ? 27.085 -37.728 -6.575 1.00 11.31 17 ASN C C 1
ATOM 5797 O O . ASN C 1 17 ? 26.905 -36.964 -7.553 1.00 11.71 17 ASN C O 1
ATOM 5802 N N . ARG C 1 18 ? 27.951 -38.738 -6.588 1.00 11.59 18 ARG C N 1
ATOM 5803 C CA . ARG C 1 18 ? 28.784 -38.989 -7.760 1.00 12.02 18 ARG C CA 1
ATOM 5804 C C . ARG C 1 18 ? 28.177 -39.963 -8.742 1.00 11.62 18 ARG C C 1
ATOM 5805 O O . ARG C 1 18 ? 28.891 -40.453 -9.647 1.00 12.42 18 ARG C O 1
ATOM 5813 N N . ILE C 1 19 ? 26.888 -40.282 -8.572 1.00 10.27 19 ILE C N 1
ATOM 5814 C CA . ILE C 1 19 ? 26.222 -41.247 -9.421 1.00 9.98 19 ILE C CA 1
ATOM 5815 C C . ILE C 1 19 ? 25.515 -40.593 -10.591 1.00 9.27 19 ILE C C 1
ATOM 5816 O O . ILE C 1 19 ? 24.675 -39.746 -10.395 1.00 9.58 19 ILE C O 1
ATOM 5821 N N . ALA C 1 20 ? 25.863 -41.036 -11.806 1.00 9.26 20 ALA C N 1
ATOM 5822 C CA . ALA C 1 20 ? 25.223 -40.609 -13.049 1.00 8.80 20 ALA C CA 1
ATOM 5823 C C . ALA C 1 20 ? 24.535 -41.767 -13.736 1.00 8.88 20 ALA C C 1
ATOM 5824 O O . ALA C 1 20 ? 25.088 -42.864 -13.848 1.00 9.19 20 ALA C O 1
ATOM 5826 N N . ILE C 1 21 ? 23.348 -41.498 -14.247 1.00 7.99 21 ILE C N 1
ATOM 5827 C CA . ILE C 1 21 ? 22.654 -42.403 -15.113 1.00 8.35 21 ILE C CA 1
ATOM 5828 C C . ILE C 1 21 ? 23.172 -42.121 -16.530 1.00 8.23 21 ILE C C 1
ATOM 5829 O O . ILE C 1 21 ? 22.955 -41.016 -17.099 1.00 8.81 21 ILE C O 1
ATOM 5834 N N . ALA C 1 22 ? 23.895 -43.099 -17.066 1.00 8.09 22 ALA C N 1
ATOM 5835 C CA . ALA C 1 22 ? 24.497 -42.963 -18.381 1.00 7.78 22 ALA C CA 1
ATOM 5836 C C . ALA C 1 22 ? 23.421 -42.846 -19.473 1.00 7.77 22 ALA C C 1
ATOM 5837 O O . ALA C 1 22 ? 22.306 -43.404 -19.321 1.00 7.91 22 ALA C O 1
ATOM 5839 N N . PRO C 1 23 ? 23.745 -42.158 -20.594 1.00 7.75 23 PRO C N 1
ATOM 5840 C CA . PRO C 1 23 ? 22.786 -42.064 -21.680 1.00 7.43 23 PRO C CA 1
ATOM 5841 C C . PRO C 1 23 ? 22.416 -43.451 -22.224 1.00 7.83 23 PRO C C 1
ATOM 5842 O O . PRO C 1 23 ? 23.305 -44.326 -22.415 1.00 7.79 23 PRO C O 1
ATOM 5846 N N . MET C 1 24 ? 21.120 -43.673 -22.394 1.00 7.69 24 MET C N 1
ATOM 5847 C CA . MET C 1 24 ? 20.629 -44.989 -22.873 1.00 8.07 24 MET C CA 1
ATOM 5848 C C . MET C 1 24 ? 19.504 -44.834 -23.866 1.00 7.73 24 MET C C 1
ATOM 5849 O O . MET C 1 24 ? 18.378 -44.590 -23.488 1.00 7.92 24 MET C O 1
ATOM 5854 N N . CYS C 1 25 ? 19.832 -44.987 -25.143 1.00 8.48 25 CYS C N 1
ATOM 5855 C CA . CYS C 1 25 ? 18.835 -45.019 -26.215 1.00 8.57 25 CYS C CA 1
ATOM 5856 C C . CYS C 1 25 ? 17.715 -45.980 -25.926 1.00 8.53 25 CYS C C 1
ATOM 5857 O O . CYS C 1 25 ? 17.949 -47.144 -25.560 1.00 8.80 25 CYS C O 1
ATOM 5860 N N . GLN C 1 26 ? 16.501 -45.475 -26.107 1.00 8.24 26 GLN C N 1
ATOM 5861 C CA . GLN C 1 26 ? 15.281 -46.249 -25.957 1.00 8.01 26 GLN C CA 1
ATOM 5862 C C . GLN C 1 26 ? 14.630 -46.639 -27.267 1.00 7.77 26 GLN C C 1
ATOM 5863 O O . GLN C 1 26 ? 13.726 -47.481 -27.287 1.00 7.51 26 GLN C O 1
ATOM 5869 N N . TYR C 1 27 ? 15.052 -46.033 -28.376 1.00 8.14 27 TYR C N 1
ATOM 5870 C CA . TYR C 1 27 ? 14.522 -46.308 -29.697 1.00 8.12 27 TYR C CA 1
ATOM 5871 C C . TYR C 1 27 ? 12.966 -46.305 -29.694 1.00 8.21 27 TYR C C 1
ATOM 5872 O O . TYR C 1 27 ? 12.324 -47.125 -30.337 1.00 9.67 27 TYR C O 1
ATOM 5881 N N . SER C 1 28 ? 12.391 -45.372 -28.977 1.00 8.15 28 SER C N 1
ATOM 5882 C CA . SER C 1 28 ? 10.967 -45.289 -28.741 1.00 8.43 28 SER C CA 1
ATOM 5883 C C . SER C 1 28 ? 10.356 -43.942 -29.067 1.00 8.55 28 SER C C 1
ATOM 5884 O O . SER C 1 28 ? 9.261 -43.664 -28.595 1.00 9.11 28 SER C O 1
ATOM 5887 N N . ALA C 1 29 ? 11.028 -43.128 -29.889 1.00 8.40 29 ALA C N 1
ATOM 5888 C CA . ALA C 1 29 ? 10.483 -41.849 -30.334 1.00 7.94 29 ALA C CA 1
ATOM 5889 C C . ALA C 1 29 ? 9.828 -42.014 -31.695 1.00 8.19 29 ALA C C 1
ATOM 5890 O O . ALA C 1 29 ? 9.994 -43.029 -32.360 1.00 8.32 29 ALA C O 1
ATOM 5892 N N . GLN C 1 30 ? 9.088 -41.006 -32.112 1.00 8.13 30 GLN C N 1
ATOM 5893 C CA . GLN C 1 30 ? 8.371 -41.074 -33.379 1.00 9.06 30 GLN C CA 1
ATOM 5894 C C . GLN C 1 30 ? 8.684 -39.768 -34.069 1.00 9.24 30 GLN C C 1
ATOM 5895 O O . GLN C 1 30 ? 8.289 -38.695 -33.581 1.00 8.05 30 GLN C O 1
ATOM 5901 N N . GLU C 1 31 ? 9.408 -39.852 -35.191 1.00 9.17 31 GLU C N 1
ATOM 5902 C CA . GLU C 1 31 ? 9.855 -38.636 -35.903 1.00 10.33 31 GLU C CA 1
ATOM 5903 C C . GLU C 1 31 ? 10.598 -37.686 -34.978 1.00 9.50 31 GLU C C 1
ATOM 5904 O O . GLU C 1 31 ? 10.419 -36.476 -35.040 1.00 9.17 31 GLU C O 1
ATOM 5910 N N . GLY C 1 32 ? 11.439 -38.266 -34.114 1.00 7.93 32 GLY C N 1
ATOM 5911 C CA . GLY C 1 32 ? 12.203 -37.547 -33.122 1.00 8.14 32 GLY C CA 1
ATOM 5912 C C . GLY C 1 32 ? 11.475 -37.166 -31.842 1.00 7.64 32 GLY C C 1
ATOM 5913 O O . GLY C 1 32 ? 12.107 -36.770 -30.867 1.00 7.13 32 GLY C O 1
ATOM 5914 N N . ASN C 1 33 ? 10.147 -37.278 -31.849 1.00 8.63 33 ASN C N 1
ATOM 5915 C CA . ASN C 1 33 ? 9.333 -36.869 -30.709 1.00 9.19 33 ASN C CA 1
ATOM 5916 C C . ASN C 1 33 ? 9.324 -37.862 -29.587 1.00 8.71 33 ASN C C 1
ATOM 5917 O O . ASN C 1 33 ? 8.990 -39.058 -29.808 1.00 9.73 33 ASN C O 1
ATOM 5922 N N . ALA C 1 34 ? 9.624 -37.371 -28.384 1.00 8.62 34 ALA C N 1
ATOM 5923 C CA . ALA C 1 34 ? 9.393 -38.175 -27.164 1.00 9.16 34 ALA C CA 1
ATOM 5924 C C . ALA C 1 34 ? 7.940 -38.661 -27.070 1.00 9.02 34 ALA C C 1
ATOM 5925 O O . ALA C 1 34 ? 7.011 -38.022 -27.511 1.00 9.47 34 ALA C O 1
ATOM 5927 N N . THR C 1 35 ? 7.761 -39.866 -26.538 1.00 9.38 35 THR C N 1
ATOM 5928 C CA . THR C 1 35 ? 6.459 -40.470 -26.417 1.00 9.34 35 THR C CA 1
ATOM 5929 C C . THR C 1 35 ? 6.194 -40.837 -24.965 1.00 10.23 35 THR C C 1
ATOM 5930 O O . THR C 1 35 ? 7.027 -40.621 -24.060 1.00 8.96 35 THR C O 1
ATOM 5934 N N . ASP C 1 36 ? 5.017 -41.408 -24.733 1.00 10.71 36 ASP C N 1
ATOM 5935 C CA . ASP C 1 36 ? 4.682 -41.873 -23.403 1.00 11.68 36 ASP C CA 1
ATOM 5936 C C . ASP C 1 36 ? 5.767 -42.772 -22.781 1.00 10.70 36 ASP C C 1
ATOM 5937 O O . ASP C 1 36 ? 6.008 -42.713 -21.565 1.00 10.71 36 ASP C O 1
ATOM 5942 N N . TRP C 1 37 ? 6.502 -43.495 -23.608 1.00 9.76 37 TRP C N 1
ATOM 5943 C CA . TRP C 1 37 ? 7.588 -44.320 -23.104 1.00 9.26 37 TRP C CA 1
ATOM 5944 C C . TRP C 1 37 ? 8.570 -43.460 -22.345 1.00 8.65 37 TRP C C 1
ATOM 5945 O O . TRP C 1 37 ? 9.003 -43.814 -21.273 1.00 7.95 37 TRP C O 1
ATOM 5956 N N . HIS C 1 38 ? 8.934 -42.299 -22.907 1.00 8.23 38 HIS C N 1
ATOM 5957 C CA . HIS C 1 38 ? 9.881 -41.472 -22.249 1.00 8.37 38 HIS C CA 1
ATOM 5958 C C . HIS C 1 38 ? 9.406 -40.902 -20.941 1.00 8.92 38 HIS C C 1
ATOM 5959 O O . HIS C 1 38 ? 10.231 -40.720 -20.051 1.00 9.24 38 HIS C O 1
ATOM 5966 N N . MET C 1 39 ? 8.119 -40.574 -20.802 1.00 9.18 39 MET C N 1
ATOM 5967 C CA . MET C 1 39 ? 7.662 -40.119 -19.489 1.00 10.43 39 MET C CA 1
ATOM 5968 C C . MET C 1 39 ? 7.800 -41.251 -18.451 1.00 9.16 39 MET C C 1
ATOM 5969 O O . MET C 1 39 ? 8.276 -41.007 -17.350 1.00 8.88 39 MET C O 1
ATOM 5974 N N . ILE C 1 40 ? 7.471 -42.466 -18.849 1.00 8.54 40 ILE C N 1
ATOM 5975 C CA . ILE C 1 40 ? 7.574 -43.634 -17.919 1.00 8.24 40 ILE C CA 1
ATOM 5976 C C . ILE C 1 40 ? 9.054 -43.920 -17.557 1.00 8.02 40 ILE C C 1
ATOM 5977 O O . ILE C 1 40 ? 9.434 -44.092 -16.416 1.00 7.63 40 ILE C O 1
ATOM 5982 N N . HIS C 1 41 ? 9.877 -43.945 -18.576 1.00 7.19 41 HIS C N 1
ATOM 5983 C CA . HIS C 1 41 ? 11.292 -44.282 -18.419 1.00 7.42 41 HIS C CA 1
ATOM 5984 C C . HIS C 1 41 ? 12.091 -43.194 -17.719 1.00 7.10 41 HIS C C 1
ATOM 5985 O O . HIS C 1 41 ? 12.720 -43.444 -16.683 1.00 6.57 41 HIS C O 1
ATOM 5992 N N . LEU C 1 42 ? 12.096 -41.970 -18.281 1.00 7.57 42 LEU C N 1
ATOM 5993 C CA . LEU C 1 42 ? 12.821 -40.890 -17.620 1.00 7.56 42 LEU C CA 1
ATOM 5994 C C . LEU C 1 42 ? 12.226 -40.512 -16.258 1.00 7.74 42 LEU C C 1
ATOM 5995 O O . LEU C 1 42 ? 12.941 -40.181 -15.351 1.00 8.55 42 LEU C O 1
ATOM 6000 N N . GLY C 1 43 ? 10.903 -40.548 -16.140 1.00 7.76 43 GLY C N 1
ATOM 6001 C CA . GLY C 1 43 ? 10.236 -40.368 -14.871 1.00 7.81 43 GLY C CA 1
ATOM 6002 C C . GLY C 1 43 ? 10.774 -41.308 -13.835 1.00 8.31 43 GLY C C 1
ATOM 6003 O O . GLY C 1 43 ? 11.194 -40.886 -12.759 1.00 8.62 43 GLY C O 1
ATOM 6004 N N . GLN C 1 44 ? 10.822 -42.598 -14.155 1.00 8.69 44 GLN C N 1
ATOM 6005 C CA . GLN C 1 44 ? 11.353 -43.541 -13.174 1.00 9.50 44 GLN C CA 1
ATOM 6006 C C . GLN C 1 44 ? 12.860 -43.359 -12.910 1.00 9.77 44 GLN C C 1
ATOM 6007 O O . GLN C 1 44 ? 13.281 -43.404 -11.765 1.00 9.32 44 GLN C O 1
ATOM 6013 N N . MET C 1 45 ? 13.649 -43.054 -13.930 1.00 9.34 45 MET C N 1
ATOM 6014 C CA . MET C 1 45 ? 15.072 -42.832 -13.711 1.00 10.04 45 MET C CA 1
ATOM 6015 C C . MET C 1 45 ? 15.282 -41.659 -12.738 1.00 9.12 45 MET C C 1
ATOM 6016 O O . MET C 1 45 ? 16.152 -41.675 -11.915 1.00 8.56 45 MET C O 1
ATOM 6021 N N . ALA C 1 46 ? 14.452 -40.637 -12.867 1.00 8.54 46 ALA C N 1
ATOM 6022 C CA . ALA C 1 46 ? 14.551 -39.454 -12.032 1.00 8.38 46 ALA C CA 1
ATOM 6023 C C . ALA C 1 46 ? 14.217 -39.691 -10.548 1.00 8.68 46 ALA C C 1
ATOM 6024 O O . ALA C 1 46 ? 14.607 -38.914 -9.718 1.00 9.60 46 ALA C O 1
ATOM 6026 N N . LEU C 1 47 ? 13.519 -40.766 -10.229 1.00 8.67 47 LEU C N 1
ATOM 6027 C CA . LEU C 1 47 ? 13.155 -41.120 -8.856 1.00 9.10 47 LEU C CA 1
ATOM 6028 C C . LEU C 1 47 ? 14.254 -41.876 -8.148 1.00 9.21 47 LEU C C 1
ATOM 6029 O O . LEU C 1 47 ? 14.135 -42.170 -6.960 1.00 9.81 47 LEU C O 1
ATOM 6034 N N . SER C 1 48 ? 15.364 -42.135 -8.834 1.00 9.02 48 SER C N 1
ATOM 6035 C CA . SER C 1 48 ? 16.333 -43.116 -8.388 1.00 9.05 48 SER C CA 1
ATOM 6036 C C . SER C 1 48 ? 17.279 -42.653 -7.294 1.00 9.31 48 SER C C 1
ATOM 6037 O O . SER C 1 48 ? 18.003 -43.461 -6.734 1.00 8.81 48 SER C O 1
ATOM 6040 N N . GLY C 1 49 ? 17.370 -41.344 -7.125 1.00 9.67 49 GLY C N 1
ATOM 6041 C CA . GLY C 1 49 ? 18.279 -40.746 -6.175 1.00 9.96 49 GLY C CA 1
ATOM 6042 C C . GLY C 1 49 ? 19.658 -40.529 -6.728 1.00 9.55 49 GLY C C 1
ATOM 6043 O O . GLY C 1 49 ? 20.505 -40.014 -6.013 1.00 9.57 49 GLY C O 1
ATOM 6044 N N . ALA C 1 50 ? 19.887 -40.866 -8.007 1.00 9.39 50 ALA C N 1
ATOM 6045 C CA . ALA C 1 50 ? 21.149 -40.508 -8.643 1.00 9.85 50 ALA C CA 1
ATOM 6046 C C . ALA C 1 50 ? 21.280 -38.991 -8.678 1.00 9.72 50 ALA C C 1
ATOM 6047 O O . ALA C 1 50 ? 20.280 -38.258 -8.750 1.00 10.09 50 ALA C O 1
ATOM 6049 N N . GLY C 1 51 ? 22.516 -38.504 -8.661 1.00 10.36 51 GLY C N 1
ATOM 6050 C CA . GLY C 1 51 ? 22.728 -37.078 -8.791 1.00 10.73 51 GLY C CA 1
ATOM 6051 C C . GLY C 1 51 ? 22.507 -36.519 -10.185 1.00 10.86 51 GLY C C 1
ATOM 6052 O O . GLY C 1 51 ? 22.094 -35.355 -10.344 1.00 11.42 51 GLY C O 1
ATOM 6053 N N . LEU C 1 52 ? 22.745 -37.351 -11.193 1.00 10.31 52 LEU C N 1
ATOM 6054 C CA . LEU C 1 52 ? 22.815 -36.888 -12.583 1.00 10.42 52 LEU C CA 1
ATOM 6055 C C . LEU C 1 52 ? 22.124 -37.824 -13.510 1.00 9.68 52 LEU C C 1
ATOM 6056 O O . LEU C 1 52 ? 22.350 -39.028 -13.417 1.00 9.29 52 LEU C O 1
ATOM 6061 N N . LEU C 1 53 ? 21.267 -37.270 -14.371 1.00 9.75 53 LEU C N 1
ATOM 6062 C CA . LEU C 1 53 ? 20.645 -38.026 -15.438 1.00 9.66 53 LEU C CA 1
ATOM 6063 C C . LEU C 1 53 ? 21.136 -37.482 -16.753 1.00 9.50 53 LEU C C 1
ATOM 6064 O O . LEU C 1 53 ? 21.064 -36.281 -16.989 1.00 9.30 53 LEU C O 1
ATOM 6069 N N . ILE C 1 54 ? 21.656 -38.367 -17.603 1.00 8.20 54 ILE C N 1
ATOM 6070 C CA . ILE C 1 54 ? 22.049 -37.992 -18.959 1.00 7.85 54 ILE C CA 1
ATOM 6071 C C . ILE C 1 54 ? 21.069 -38.628 -19.882 1.00 7.67 54 ILE C C 1
ATOM 6072 O O . ILE C 1 54 ? 21.041 -39.847 -20.033 1.00 7.25 54 ILE C O 1
ATOM 6077 N N . ILE C 1 55 ? 20.223 -37.801 -20.481 1.00 7.19 55 ILE C N 1
ATOM 6078 C CA . ILE C 1 55 ? 19.267 -38.292 -21.496 1.00 7.28 55 ILE C CA 1
ATOM 6079 C C . ILE C 1 55 ? 19.994 -38.937 -22.678 1.00 7.48 55 ILE C C 1
ATOM 6080 O O . ILE C 1 55 ? 21.091 -38.514 -23.041 1.00 7.29 55 ILE C O 1
ATOM 6085 N N . GLU C 1 56 ? 19.388 -39.987 -23.252 1.00 7.37 56 GLU C N 1
ATOM 6086 C CA . GLU C 1 56 ? 19.895 -40.701 -24.419 1.00 7.55 56 GLU C CA 1
ATOM 6087 C C . GLU C 1 56 ? 20.391 -39.863 -25.580 1.00 7.73 56 GLU C C 1
ATOM 6088 O O . GLU C 1 56 ? 19.933 -38.714 -25.743 1.00 8.06 56 GLU C O 1
ATOM 6094 N N . ALA C 1 57 ? 21.239 -40.484 -26.417 1.00 7.54 57 ALA C N 1
ATOM 6095 C CA . ALA C 1 57 ? 21.651 -39.916 -27.727 1.00 7.26 57 ALA C CA 1
ATOM 6096 C C . ALA C 1 57 ? 20.462 -39.284 -28.413 1.00 7.32 57 ALA C C 1
ATOM 6097 O O . ALA C 1 57 ? 19.544 -39.931 -28.844 1.00 6.80 57 ALA C O 1
ATOM 6099 N N . THR C 1 58 ? 20.493 -37.961 -28.471 1.00 7.02 58 THR C N 1
ATOM 6100 C CA . THR C 1 58 ? 19.425 -37.161 -29.043 1.00 7.04 58 THR C CA 1
ATOM 6101 C C . THR C 1 58 ? 19.940 -36.521 -30.352 1.00 7.03 58 THR C C 1
ATOM 6102 O O . THR C 1 58 ? 20.900 -35.751 -30.353 1.00 6.95 58 THR C O 1
ATOM 6106 N N . ALA C 1 59 ? 19.311 -36.897 -31.444 1.00 6.60 59 ALA C N 1
ATOM 6107 C CA . ALA C 1 59 ? 19.805 -36.589 -32.786 1.00 7.31 59 ALA C CA 1
ATOM 6108 C C . ALA C 1 59 ? 19.679 -35.082 -33.049 1.00 7.18 59 ALA C C 1
ATOM 6109 O O . ALA C 1 59 ? 18.623 -34.497 -32.801 1.00 7.28 59 ALA C O 1
ATOM 6111 N N . VAL C 1 60 ? 20.704 -34.510 -33.645 1.00 7.68 60 VAL C N 1
ATOM 6112 C CA . VAL C 1 60 ? 20.662 -33.104 -34.017 1.00 7.83 60 VAL C CA 1
ATOM 6113 C C . VAL C 1 60 ? 19.987 -32.851 -35.373 1.00 7.96 60 VAL C C 1
ATOM 6114 O O . VAL C 1 60 ? 19.707 -31.692 -35.725 1.00 8.37 60 VAL C O 1
ATOM 6118 N N . SER C 1 61 ? 19.665 -33.904 -36.105 1.00 7.88 61 SER C N 1
ATOM 6119 C CA . SER C 1 61 ? 19.002 -33.831 -37.382 1.00 8.30 61 SER C CA 1
ATOM 6120 C C . SER C 1 61 ? 18.397 -35.198 -37.652 1.00 8.35 61 SER C C 1
ATOM 6121 O O . SER C 1 61 ? 18.849 -36.183 -37.048 1.00 8.27 61 SER C O 1
ATOM 6124 N N . PRO C 1 62 ? 17.432 -35.279 -38.558 1.00 8.84 62 PRO C N 1
ATOM 6125 C CA . PRO C 1 62 ? 16.858 -36.602 -38.870 1.00 9.09 62 PRO C CA 1
ATOM 6126 C C . PRO C 1 62 ? 17.891 -37.560 -39.386 1.00 8.78 62 PRO C C 1
ATOM 6127 O O . PRO C 1 62 ? 17.917 -38.727 -39.005 1.00 8.61 62 PRO C O 1
ATOM 6131 N N . GLU C 1 63 ? 18.788 -37.070 -40.245 1.00 8.93 63 GLU C N 1
ATOM 6132 C CA . GLU C 1 63 ? 19.768 -37.963 -40.856 1.00 8.63 63 GLU C CA 1
ATOM 6133 C C . GLU C 1 63 ? 20.852 -38.406 -39.866 1.00 7.98 63 GLU C C 1
ATOM 6134 O O . GLU C 1 63 ? 21.556 -39.374 -40.131 1.00 8.07 63 GLU C O 1
ATOM 6140 N N . GLY C 1 64 ? 20.997 -37.701 -38.750 1.00 7.30 64 GLY C N 1
ATOM 6141 C CA . GLY C 1 64 ? 21.919 -38.053 -37.681 1.00 7.20 64 GLY C CA 1
ATOM 6142 C C . GLY C 1 64 ? 21.386 -39.052 -36.673 1.00 7.17 64 GLY C C 1
ATOM 6143 O O . GLY C 1 64 ? 22.135 -39.423 -35.766 1.00 7.03 64 GLY C O 1
ATOM 6144 N N . ARG C 1 65 ? 20.118 -39.451 -36.811 1.00 7.39 65 ARG C N 1
ATOM 6145 C CA . ARG C 1 65 ? 19.589 -40.528 -35.920 1.00 7.07 65 ARG C CA 1
ATOM 6146 C C . ARG C 1 65 ? 20.337 -41.844 -36.158 1.00 7.32 65 ARG C C 1
ATOM 6147 O O . ARG C 1 65 ? 20.676 -42.159 -37.286 1.00 6.91 65 ARG C O 1
ATOM 6155 N N . ILE C 1 66 ? 20.543 -42.628 -35.100 1.00 7.26 66 ILE C N 1
ATOM 6156 C CA . ILE C 1 66 ? 20.989 -44.043 -35.246 1.00 7.74 66 ILE C CA 1
ATOM 6157 C C . ILE C 1 66 ? 19.942 -44.869 -36.001 1.00 7.80 66 ILE C C 1
ATOM 6158 O O . ILE C 1 66 ? 20.278 -45.572 -36.941 1.00 7.67 66 ILE C O 1
ATOM 6163 N N . THR C 1 67 ? 18.688 -44.757 -35.538 1.00 7.97 67 THR C N 1
ATOM 6164 C CA . THR C 1 67 ? 17.545 -45.530 -36.001 1.00 7.78 67 THR C CA 1
ATOM 6165 C C . THR C 1 67 ? 16.362 -44.592 -36.260 1.00 7.72 67 THR C C 1
ATOM 6166 O O . THR C 1 67 ? 16.304 -43.493 -35.731 1.00 7.10 67 THR C O 1
ATOM 6170 N N . PRO C 1 68 ? 15.387 -45.055 -37.031 1.00 7.90 68 PRO C N 1
ATOM 6171 C CA . PRO C 1 68 ? 14.193 -44.232 -37.260 1.00 8.56 68 PRO C CA 1
ATOM 6172 C C . PRO C 1 68 ? 13.424 -43.861 -35.982 1.00 8.30 68 PRO C C 1
ATOM 6173 O O . PRO C 1 68 ? 12.649 -42.890 -35.988 1.00 9.47 68 PRO C O 1
ATOM 6177 N N . THR C 1 69 ? 13.614 -44.593 -34.879 1.00 7.71 69 THR C N 1
ATOM 6178 C CA . THR C 1 69 ? 12.920 -44.253 -33.629 1.00 7.66 69 THR C CA 1
ATOM 6179 C C . THR C 1 69 ? 13.787 -43.596 -32.531 1.00 7.75 69 THR C C 1
ATOM 6180 O O . THR C 1 69 ? 13.406 -43.510 -31.367 1.00 8.04 69 THR C O 1
ATOM 6184 N N . ASP C 1 70 ? 14.939 -43.054 -32.908 1.00 7.58 70 ASP C N 1
ATOM 6185 C CA . ASP C 1 70 ? 15.721 -42.270 -31.973 1.00 7.90 70 ASP C CA 1
ATOM 6186 C C . ASP C 1 70 ? 15.010 -40.989 -31.556 1.00 8.06 70 ASP C C 1
ATOM 6187 O O . ASP C 1 70 ? 14.265 -40.360 -32.336 1.00 8.58 70 ASP C O 1
ATOM 6192 N N . LEU C 1 71 ? 15.316 -40.582 -30.338 1.00 7.97 71 LEU C N 1
ATOM 6193 C CA . LEU C 1 71 ? 14.962 -39.300 -29.829 1.00 8.12 71 LEU C CA 1
ATOM 6194 C C . LEU C 1 71 ? 15.696 -38.248 -30.603 1.00 7.94 71 LEU C C 1
ATOM 6195 O O . LEU C 1 71 ? 16.879 -38.454 -30.991 1.00 7.55 71 LEU C O 1
ATOM 6200 N N . GLY C 1 72 ? 14.991 -37.142 -30.880 1.00 8.03 72 GLY C N 1
ATOM 6201 C CA . GLY C 1 72 ? 15.553 -36.016 -31.657 1.00 8.43 72 GLY C CA 1
ATOM 6202 C C . GLY C 1 72 ? 15.287 -34.691 -30.966 1.00 8.17 72 GLY C C 1
ATOM 6203 O O . GLY C 1 72 ? 14.407 -34.572 -30.106 1.00 8.02 72 GLY C O 1
ATOM 6204 N N . LEU C 1 73 ? 16.033 -33.672 -31.357 1.00 8.36 73 LEU C N 1
ATOM 6205 C CA . LEU C 1 73 ? 15.728 -32.313 -30.902 1.00 8.50 73 LEU C CA 1
ATOM 6206 C C . LEU C 1 73 ? 15.992 -31.371 -32.044 1.00 8.69 73 LEU C C 1
ATOM 6207 O O . LEU C 1 73 ? 16.815 -30.434 -31.931 1.00 10.29 73 LEU C O 1
ATOM 6212 N N . TYR C 1 74 ? 15.338 -31.651 -33.160 1.00 8.68 74 TYR C N 1
ATOM 6213 C CA . TYR C 1 74 ? 15.680 -31.004 -34.419 1.00 9.60 74 TYR C CA 1
ATOM 6214 C C . TYR C 1 74 ? 14.530 -30.219 -34.995 1.00 9.80 74 TYR C C 1
ATOM 6215 O O . TYR C 1 74 ? 14.625 -29.722 -36.122 1.00 10.75 74 TYR C O 1
ATOM 6224 N N . ASN C 1 75 ? 13.466 -30.061 -34.210 1.00 9.95 75 ASN C N 1
ATOM 6225 C CA . ASN C 1 75 ? 12.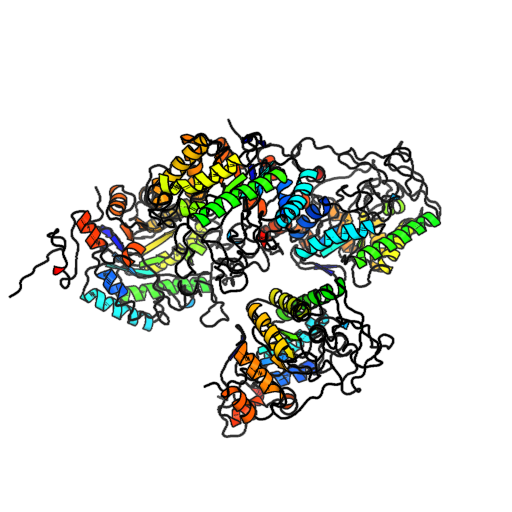343 -29.191 -34.596 1.00 10.95 75 ASN C CA 1
ATOM 6226 C C . ASN C 1 75 ? 11.469 -28.816 -33.404 1.00 11.58 75 ASN C C 1
ATOM 6227 O O . ASN C 1 75 ? 11.689 -29.269 -32.285 1.00 11.09 75 ASN C O 1
ATOM 6232 N N . ASP C 1 76 ? 10.483 -27.951 -33.632 1.00 11.48 76 ASP C N 1
ATOM 6233 C CA . ASP C 1 76 ? 9.629 -27.528 -32.539 1.00 12.18 76 ASP C CA 1
ATOM 6234 C C . ASP C 1 76 ? 8.794 -28.659 -31.919 1.00 11.42 76 ASP C C 1
ATOM 6235 O O . ASP C 1 76 ? 8.522 -28.601 -30.707 1.00 12.39 76 ASP C O 1
ATOM 6240 N N . ALA C 1 77 ? 8.375 -29.629 -32.714 1.00 10.96 77 ALA C N 1
ATOM 6241 C CA . ALA C 1 77 ? 7.570 -30.727 -32.188 1.00 11.28 77 ALA C CA 1
ATOM 6242 C C . ALA C 1 77 ? 8.443 -31.515 -31.224 1.00 10.81 77 ALA C C 1
ATOM 6243 O O . ALA C 1 77 ? 7.989 -31.954 -30.164 1.00 9.36 77 ALA C O 1
ATOM 6245 N N . ASN C 1 78 ? 9.703 -31.689 -31.590 1.00 10.47 78 ASN C N 1
ATOM 6246 C CA . ASN C 1 78 ? 10.607 -32.499 -30.770 1.00 9.87 78 ASN C CA 1
ATOM 6247 C C . ASN C 1 78 ? 10.809 -31.801 -29.439 1.00 10.18 78 ASN C C 1
ATOM 6248 O O . ASN C 1 78 ? 10.861 -32.420 -28.369 1.00 9.32 78 ASN C O 1
ATOM 6253 N N . GLU C 1 79 ? 10.971 -30.489 -29.507 1.00 9.38 79 GLU C N 1
ATOM 6254 C CA . GLU C 1 79 ? 11.170 -29.693 -28.331 1.00 10.24 79 GLU C CA 1
ATOM 6255 C C . GLU C 1 79 ? 9.945 -29.782 -27.399 1.00 9.75 79 GLU C C 1
ATOM 6256 O O . GLU C 1 79 ? 10.106 -30.025 -26.189 1.00 9.72 79 GLU C O 1
ATOM 6262 N N . ALA C 1 80 ? 8.744 -29.617 -27.964 1.00 9.64 80 ALA C N 1
ATOM 6263 C CA . ALA C 1 80 ? 7.524 -29.635 -27.138 1.00 9.59 80 ALA C CA 1
ATOM 6264 C C . ALA C 1 80 ? 7.301 -31.018 -26.492 1.00 9.59 80 ALA C C 1
ATOM 6265 O O . ALA C 1 80 ? 6.949 -31.091 -25.320 1.00 9.71 80 ALA C O 1
ATOM 6267 N N . ALA C 1 81 ? 7.565 -32.078 -27.244 1.00 9.62 81 ALA C N 1
ATOM 6268 C CA . ALA C 1 81 ? 7.368 -33.463 -26.725 1.00 9.81 81 ALA C CA 1
ATOM 6269 C C . ALA C 1 81 ? 8.321 -33.709 -25.587 1.00 9.98 81 ALA C C 1
ATOM 6270 O O . ALA C 1 81 ? 7.918 -34.217 -24.517 1.00 10.17 81 ALA C O 1
ATOM 6272 N N . LEU C 1 82 ? 9.597 -33.344 -25.769 1.00 9.26 82 LEU C N 1
ATOM 6273 C CA . LEU C 1 82 ? 10.559 -33.522 -24.682 1.00 9.32 82 LEU C CA 1
ATOM 6274 C C . LEU C 1 82 ? 10.229 -32.634 -23.453 1.00 9.57 82 LEU C C 1
ATOM 6275 O O . LEU C 1 82 ? 10.350 -33.051 -22.299 1.00 9.52 82 LEU C O 1
ATOM 6280 N N . GLY C 1 83 ? 9.816 -31.385 -23.705 1.00 9.63 83 GLY C N 1
ATOM 6281 C CA . GLY C 1 83 ? 9.372 -30.515 -22.648 1.00 10.67 83 GLY C CA 1
ATOM 6282 C C . GLY C 1 83 ? 8.282 -31.114 -21.782 1.00 10.81 83 GLY C C 1
ATOM 6283 O O . GLY C 1 83 ? 8.321 -30.930 -20.565 1.00 11.34 83 GLY C O 1
ATOM 6284 N N . ARG C 1 84 ? 7.330 -31.833 -22.377 1.00 12.43 84 ARG C N 1
ATOM 6285 C CA . ARG C 1 84 ? 6.274 -32.497 -21.574 1.00 13.20 84 ARG C CA 1
ATOM 6286 C C . ARG C 1 84 ? 6.888 -33.491 -20.609 1.00 12.63 84 ARG C C 1
ATOM 6287 O O . ARG C 1 84 ? 6.527 -33.532 -19.424 1.00 12.03 84 ARG C O 1
ATOM 6295 N N . VAL C 1 85 ? 7.863 -34.253 -21.105 1.00 11.02 85 VAL C N 1
ATOM 6296 C CA . VAL C 1 85 ? 8.498 -35.240 -20.270 1.00 11.72 85 VAL C CA 1
ATOM 6297 C C . VAL C 1 85 ? 9.254 -34.592 -19.124 1.00 11.85 85 VAL C C 1
ATOM 6298 O O . VAL C 1 85 ? 9.136 -34.974 -17.971 1.00 11.63 85 VAL C O 1
ATOM 6302 N N . LEU C 1 86 ? 10.036 -33.567 -19.469 1.00 11.36 86 LEU C N 1
ATOM 6303 C CA . LEU C 1 86 ? 10.848 -32.843 -18.506 1.00 11.86 86 LEU C CA 1
ATOM 6304 C C . LEU C 1 86 ? 9.999 -32.185 -17.412 1.00 11.06 86 LEU C C 1
ATOM 6305 O O . LEU C 1 86 ? 10.387 -32.231 -16.264 1.00 10.36 86 LEU C O 1
ATOM 6310 N N . GLY C 1 87 ? 8.822 -31.691 -17.767 1.00 10.74 87 GLY C N 1
ATOM 6311 C CA . GLY C 1 87 ? 7.904 -31.108 -16.771 1.00 11.58 87 GLY C CA 1
ATOM 6312 C C . GLY C 1 87 ? 7.523 -32.116 -15.702 1.00 11.67 87 GLY C C 1
ATOM 6313 O O . GLY C 1 87 ? 7.573 -31.831 -14.509 1.00 11.75 87 GLY C O 1
ATOM 6314 N N . ALA C 1 88 ? 7.232 -33.330 -16.149 1.00 11.56 88 ALA C N 1
ATOM 6315 C CA . ALA C 1 88 ? 6.903 -34.435 -15.237 1.00 11.64 88 ALA C CA 1
ATOM 6316 C C . ALA C 1 88 ? 8.075 -34.792 -14.352 1.00 11.80 88 ALA C C 1
ATOM 6317 O O . ALA C 1 88 ? 7.920 -35.033 -13.147 1.00 11.94 88 ALA C O 1
ATOM 6319 N N . VAL C 1 89 ? 9.266 -34.891 -14.951 1.00 11.53 89 VAL C N 1
ATOM 6320 C CA . VAL C 1 89 ? 10.463 -35.194 -14.202 1.00 11.73 89 VAL C CA 1
ATOM 6321 C C . VAL C 1 89 ? 10.713 -34.131 -13.131 1.00 12.16 89 VAL C C 1
ATOM 6322 O O . VAL C 1 89 ? 10.942 -34.447 -11.976 1.00 13.14 89 VAL C O 1
ATOM 6326 N N . ARG C 1 90 ? 10.701 -32.864 -13.515 1.00 12.57 90 ARG C N 1
ATOM 6327 C CA . ARG C 1 90 ? 10.948 -31.780 -12.546 1.00 13.52 90 ARG C CA 1
ATOM 6328 C C . ARG C 1 90 ? 9.892 -31.747 -11.413 1.00 13.82 90 ARG C C 1
ATOM 6329 O O . ARG C 1 90 ? 10.225 -31.394 -10.277 1.00 13.47 90 ARG C O 1
ATOM 6337 N N . ASN C 1 91 ? 8.657 -32.126 -11.732 1.00 14.32 91 ASN C N 1
ATOM 6338 C CA . ASN C 1 91 ? 7.578 -32.222 -10.727 1.00 14.84 91 ASN C CA 1
ATOM 6339 C C . ASN C 1 91 ? 7.831 -33.265 -9.660 1.00 13.67 91 ASN C C 1
ATOM 6340 O O . ASN C 1 91 ? 7.261 -33.175 -8.582 1.00 13.93 91 ASN C O 1
ATOM 6345 N N . HIS C 1 92 ? 8.623 -34.281 -9.963 1.00 12.23 92 HIS C N 1
ATOM 6346 C CA . HIS C 1 92 ? 8.837 -35.385 -9.018 1.00 11.35 92 HIS C CA 1
ATOM 6347 C C . HIS C 1 92 ? 10.271 -35.653 -8.604 1.00 11.60 92 HIS C C 1
ATOM 6348 O O . HIS C 1 92 ? 10.509 -36.610 -7.889 1.00 12.60 92 HIS C O 1
ATOM 6355 N N . SER C 1 93 ? 11.229 -34.824 -9.023 1.00 10.42 93 SER C N 1
ATOM 6356 C CA . SER C 1 93 ? 12.603 -35.086 -8.695 1.00 10.69 93 SER C CA 1
ATOM 6357 C C . SER C 1 93 ? 13.483 -33.853 -8.770 1.00 10.91 93 SER C C 1
ATOM 6358 O O . SER C 1 93 ? 13.270 -33.001 -9.628 1.00 11.03 93 SER C O 1
ATOM 6361 N N . PRO C 1 94 ? 14.503 -33.793 -7.911 1.00 11.63 94 PRO C N 1
ATOM 6362 C CA . PRO C 1 94 ? 15.499 -32.739 -7.979 1.00 11.38 94 PRO C CA 1
ATOM 6363 C C . PRO C 1 94 ? 16.744 -33.101 -8.793 1.00 11.54 94 PRO C C 1
ATOM 6364 O O . PRO C 1 94 ? 17.730 -32.355 -8.789 1.00 11.70 94 PRO C O 1
ATOM 6368 N N . ILE C 1 95 ? 16.707 -34.210 -9.526 1.00 10.65 95 ILE C N 1
ATOM 6369 C CA . ILE C 1 95 ? 17.879 -34.691 -10.240 1.00 9.99 95 ILE C CA 1
ATOM 6370 C C . ILE C 1 95 ? 18.338 -33.642 -11.237 1.00 10.07 95 ILE C C 1
ATOM 6371 O O . ILE C 1 95 ? 17.534 -32.889 -11.734 1.00 9.81 95 ILE C O 1
ATOM 6376 N N . ALA C 1 96 ? 19.648 -33.566 -11.467 1.00 10.32 96 ALA C N 1
ATOM 6377 C CA . ALA C 1 96 ? 20.190 -32.748 -12.535 1.00 10.32 96 ALA C CA 1
ATOM 6378 C C . ALA C 1 96 ? 19.918 -33.452 -13.844 1.00 10.34 96 ALA C C 1
ATOM 6379 O O . ALA C 1 96 ? 20.277 -34.624 -13.988 1.00 10.99 96 ALA C O 1
ATOM 6381 N N . VAL C 1 97 ? 19.251 -32.768 -14.762 1.00 9.97 97 VAL C N 1
ATOM 6382 C CA . VAL C 1 97 ? 18.915 -33.320 -16.079 1.00 9.65 97 VAL C CA 1
ATOM 6383 C C . VAL C 1 97 ? 19.802 -32.706 -17.162 1.00 9.37 97 VAL C C 1
ATOM 6384 O O . VAL C 1 97 ? 19.831 -31.512 -17.365 1.00 9.64 97 VAL C O 1
ATOM 6388 N N . THR C 1 98 ? 20.551 -33.561 -17.836 1.00 8.76 98 THR C N 1
ATOM 6389 C CA . THR C 1 98 ? 21.424 -33.178 -18.936 1.00 8.43 98 THR C CA 1
ATOM 6390 C C . THR C 1 98 ? 21.072 -34.061 -20.157 1.00 8.20 98 THR C C 1
ATOM 6391 O O . THR C 1 98 ? 20.317 -35.007 -20.051 1.00 7.32 98 THR C O 1
ATOM 6395 N N . ILE C 1 99 ? 21.628 -33.724 -21.308 1.00 8.56 99 ILE C N 1
ATOM 6396 C CA . ILE C 1 99 ? 21.294 -34.400 -22.538 1.00 8.57 99 ILE C CA 1
ATOM 6397 C C . ILE C 1 99 ? 22.522 -34.668 -23.381 1.00 8.19 99 ILE C C 1
ATOM 6398 O O . ILE C 1 99 ? 23.421 -33.851 -23.454 1.00 8.30 99 ILE C O 1
ATOM 6403 N N . GLN C 1 100 ? 22.556 -35.827 -24.014 1.00 7.69 100 GLN C N 1
ATOM 6404 C CA . GLN C 1 100 ? 23.616 -36.191 -24.931 1.00 7.27 100 GLN C CA 1
ATOM 6405 C C . GLN C 1 100 ? 23.139 -35.816 -26.325 1.00 7.13 100 GLN C C 1
ATOM 6406 O O . GLN C 1 100 ? 22.123 -36.326 -26.798 1.00 7.26 100 GLN C O 1
ATOM 6412 N N . LEU C 1 101 ? 23.819 -34.870 -26.976 1.00 7.00 101 LEU C N 1
ATOM 6413 C CA . LEU C 1 101 ? 23.531 -34.551 -28.354 1.00 7.03 101 LEU C CA 1
ATOM 6414 C C . LEU C 1 101 ? 24.418 -35.333 -29.275 1.00 6.72 101 LEU C C 1
ATOM 6415 O O . LEU C 1 101 ? 25.617 -35.424 -29.056 1.00 7.24 101 LEU C O 1
ATOM 6420 N N . ALA C 1 102 ? 23.812 -35.874 -30.327 1.00 6.78 102 ALA C N 1
ATOM 6421 C CA . ALA C 1 102 ? 24.411 -36.918 -31.134 1.00 6.48 102 ALA C CA 1
ATOM 6422 C C . ALA C 1 102 ? 24.175 -36.811 -32.632 1.00 6.46 102 ALA C C 1
ATOM 6423 O O . ALA C 1 102 ? 23.228 -36.170 -33.130 1.00 6.69 102 ALA C O 1
ATOM 6425 N N . HIS C 1 103 ? 25.051 -37.455 -33.377 1.00 6.49 103 HIS C N 1
ATOM 6426 C CA . HIS C 1 103 ? 24.907 -37.635 -34.840 1.00 6.70 103 HIS C CA 1
ATOM 6427 C C . HIS C 1 103 ? 25.606 -38.959 -35.117 1.00 6.69 103 HIS C C 1
ATOM 6428 O O . HIS C 1 103 ? 26.787 -39.108 -34.831 1.00 6.95 103 HIS C O 1
ATOM 6435 N N . ALA C 1 104 ? 24.870 -39.895 -35.687 1.00 6.58 104 ALA C N 1
ATOM 6436 C CA . ALA C 1 104 ? 25.381 -41.242 -35.889 1.00 6.51 104 ALA C CA 1
ATOM 6437 C C . ALA C 1 104 ? 26.366 -41.409 -37.073 1.00 6.79 104 ALA C C 1
ATOM 6438 O O . ALA C 1 104 ? 27.014 -42.445 -37.230 1.00 6.49 104 ALA C O 1
ATOM 6440 N N . GLY C 1 105 ? 26.452 -40.433 -37.959 1.00 6.82 105 GLY C N 1
ATOM 6441 C CA . GLY C 1 105 ? 27.323 -40.561 -39.129 1.00 7.14 105 GLY C CA 1
ATOM 6442 C C . GLY C 1 105 ? 26.912 -41.765 -39.939 1.00 7.26 105 GLY C C 1
ATOM 6443 O O . GLY C 1 105 ? 25.724 -42.001 -40.187 1.00 7.48 105 GLY C O 1
ATOM 6444 N N . ARG C 1 106 ? 27.916 -42.543 -40.350 1.00 7.28 106 ARG C N 1
ATOM 6445 C CA . ARG C 1 106 ? 27.672 -43.729 -41.165 1.00 7.74 106 ARG C CA 1
ATOM 6446 C C . ARG C 1 106 ? 26.917 -44.831 -40.453 1.00 7.65 106 ARG C C 1
ATOM 6447 O O . ARG C 1 106 ? 26.397 -45.694 -41.117 1.00 8.09 106 ARG C O 1
ATOM 6455 N N . LYS C 1 107 ? 26.826 -44.778 -39.119 1.00 7.32 107 LYS C N 1
ATOM 6456 C CA . LYS C 1 107 ? 26.048 -45.763 -38.353 1.00 8.02 107 LYS C CA 1
ATOM 6457 C C . LYS C 1 107 ? 24.586 -45.399 -38.185 1.00 7.85 107 LYS C C 1
ATOM 6458 O O . LYS C 1 107 ? 23.836 -46.135 -37.551 1.00 8.17 107 LYS C O 1
ATOM 6464 N N . ALA C 1 108 ? 24.180 -44.284 -38.795 1.00 7.62 108 ALA C N 1
ATOM 6465 C CA . ALA C 1 108 ? 22.773 -43.906 -38.957 1.00 7.55 108 ALA C CA 1
ATOM 6466 C C . ALA C 1 108 ? 21.970 -44.853 -39.846 1.00 7.70 108 ALA C C 1
ATOM 6467 O O . ALA C 1 108 ? 22.499 -45.755 -40.504 1.00 7.83 108 ALA C O 1
ATOM 6469 N N . SER C 1 109 ? 20.664 -44.680 -39.798 1.00 7.89 109 SER C N 1
ATOM 6470 C CA . SER C 1 109 ? 19.749 -45.405 -40.668 1.00 8.15 109 SER C CA 1
ATOM 6471 C C . SER C 1 109 ? 19.856 -46.898 -40.378 1.00 7.96 109 SER C C 1
ATOM 6472 O O . SER C 1 109 ? 20.049 -47.688 -41.285 1.00 7.55 109 SER C O 1
ATOM 6475 N N . SER C 1 110 ? 19.774 -47.213 -39.084 1.00 8.00 110 SER C N 1
ATOM 6476 C CA . SER C 1 110 ? 19.851 -48.585 -38.573 1.00 8.71 110 SER C CA 1
ATOM 6477 C C . SER C 1 110 ? 18.552 -49.034 -37.965 1.00 8.71 110 SER C C 1
ATOM 6478 O O . SER C 1 110 ? 17.817 -48.234 -37.452 1.00 8.51 110 SER C O 1
ATOM 6481 N N . GLU C 1 111 ? 18.362 -50.358 -37.872 1.00 9.14 111 GLU C N 1
ATOM 6482 C CA . GLU C 1 111 ? 17.289 -50.943 -37.077 1.00 9.99 111 GLU C CA 1
ATOM 6483 C C . GLU C 1 111 ? 17.590 -50.767 -35.598 1.00 9.40 111 GLU C C 1
ATOM 6484 O O . GLU C 1 111 ? 18.739 -50.672 -35.192 1.00 9.37 111 GLU C O 1
ATOM 6490 N N . ALA C 1 112 ? 16.526 -50.788 -34.783 1.00 9.60 112 ALA C N 1
ATOM 6491 C CA . ALA C 1 112 ? 16.662 -50.939 -33.340 1.00 9.39 112 ALA C CA 1
ATOM 6492 C C . ALA C 1 112 ? 17.325 -52.287 -32.992 1.00 10.07 112 ALA C C 1
ATOM 6493 O O . ALA C 1 112 ? 17.297 -53.219 -33.779 1.00 10.79 112 ALA C O 1
ATOM 6495 N N . PRO C 1 113 ? 17.951 -52.371 -31.835 1.00 10.40 113 PRO C N 1
ATOM 6496 C CA . PRO C 1 113 ? 18.632 -53.585 -31.436 1.00 10.60 113 PRO C CA 1
ATOM 6497 C C . PRO C 1 113 ? 17.759 -54.788 -31.387 1.00 10.55 113 PRO C C 1
ATOM 6498 O O . PRO C 1 113 ? 18.223 -55.858 -31.739 1.00 11.10 113 PRO C O 1
ATOM 6502 N N . TRP C 1 114 ? 16.514 -54.630 -30.964 1.00 10.95 114 TRP C N 1
ATOM 6503 C CA . TRP C 1 114 ? 15.597 -55.774 -30.927 1.00 11.87 114 TRP C CA 1
ATOM 6504 C C . TRP C 1 114 ? 15.150 -56.245 -32.280 1.00 12.78 114 TRP C C 1
ATOM 6505 O O . TRP C 1 114 ? 14.616 -57.349 -32.396 1.00 15.67 114 TRP C O 1
ATOM 6516 N N . ASP C 1 115 ? 15.380 -55.439 -33.311 1.00 12.10 115 ASP C N 1
ATOM 6517 C CA . ASP C 1 115 ? 15.145 -55.817 -34.701 1.00 12.27 115 ASP C CA 1
ATOM 6518 C C . ASP C 1 115 ? 16.421 -56.232 -35.435 1.00 11.49 115 ASP C C 1
ATOM 6519 O O . ASP C 1 115 ? 16.453 -56.276 -36.669 1.00 13.01 115 ASP C O 1
ATOM 6524 N N . GLY C 1 116 ? 17.481 -56.454 -34.677 1.00 11.14 116 GLY C N 1
ATOM 6525 C CA . GLY C 1 116 ? 18.767 -56.967 -35.150 1.00 10.81 116 GLY C CA 1
ATOM 6526 C C . GLY C 1 116 ? 19.800 -55.907 -35.490 1.00 10.34 116 GLY C C 1
ATOM 6527 O O . GLY C 1 116 ? 20.948 -56.202 -35.830 1.00 10.71 116 GLY C O 1
ATOM 6528 N N . GLY C 1 117 ? 19.400 -54.647 -35.425 1.00 9.76 117 GLY C N 1
ATOM 6529 C CA . GLY C 1 117 ? 20.370 -53.556 -35.591 1.00 9.56 117 GLY C CA 1
ATOM 6530 C C . GLY C 1 117 ? 20.966 -53.336 -36.968 1.00 9.93 117 GLY C C 1
ATOM 6531 O O . GLY C 1 117 ? 21.833 -52.483 -37.117 1.00 10.48 117 GLY C O 1
ATOM 6532 N N . GLY C 1 118 ? 20.467 -54.013 -37.991 1.00 9.96 118 GLY C N 1
ATOM 6533 C CA . GLY C 1 118 ? 21.090 -53.925 -39.299 1.00 9.89 118 GLY C CA 1
ATOM 6534 C C . GLY C 1 118 ? 20.866 -52.579 -39.992 1.00 9.89 118 GLY C C 1
ATOM 6535 O O . GLY C 1 118 ? 19.905 -51.860 -39.692 1.00 9.74 118 GLY C O 1
ATOM 6536 N N . GLN C 1 119 ? 21.733 -52.276 -40.963 1.00 9.82 119 GLN C N 1
ATOM 6537 C CA . GLN C 1 119 ? 21.501 -51.107 -41.812 1.00 9.13 119 GLN C CA 1
ATOM 6538 C C . GLN C 1 119 ? 20.166 -51.191 -42.567 1.00 8.89 119 GLN C C 1
ATOM 6539 O O . GLN C 1 119 ? 19.817 -52.230 -43.132 1.00 9.08 119 GLN C O 1
ATOM 6545 N N . ILE C 1 120 ? 19.474 -50.076 -42.628 1.00 8.57 120 ILE C N 1
ATOM 6546 C CA . ILE C 1 120 ? 18.326 -49.924 -43.502 1.00 8.95 120 ILE C CA 1
ATOM 6547 C C . ILE C 1 120 ? 18.828 -49.085 -44.674 1.00 9.45 120 ILE C C 1
ATOM 6548 O O . ILE C 1 120 ? 19.382 -47.991 -44.465 1.00 9.29 120 ILE C O 1
ATOM 6553 N N . ARG C 1 121 ? 18.716 -49.594 -45.892 1.00 10.07 121 ARG C N 1
ATOM 6554 C CA . ARG C 1 121 ? 19.296 -48.870 -47.032 1.00 10.96 121 ARG C CA 1
ATOM 6555 C C . ARG C 1 121 ? 18.490 -47.623 -47.365 1.00 11.19 121 ARG C C 1
ATOM 6556 O O . ARG C 1 121 ? 17.252 -47.553 -47.081 1.00 10.87 121 ARG C O 1
ATOM 6564 N N . PRO C 1 122 ? 19.136 -46.634 -48.001 1.00 10.59 122 PRO C N 1
ATOM 6565 C CA . PRO C 1 122 ? 18.394 -45.427 -48.315 1.00 10.97 122 PRO C CA 1
ATOM 6566 C C . PRO C 1 122 ? 17.155 -45.657 -49.197 1.00 12.52 122 PRO C C 1
ATOM 6567 O O . PRO C 1 122 ? 16.185 -44.904 -49.087 1.00 13.63 122 PRO C O 1
ATOM 6571 N N . ASP C 1 123 ? 17.193 -46.708 -50.007 1.00 12.05 123 ASP C N 1
ATOM 6572 C CA . ASP C 1 123 ? 16.090 -47.070 -50.906 1.00 13.94 123 ASP C CA 1
ATOM 6573 C C . ASP C 1 123 ? 14.913 -47.756 -50.208 1.00 13.63 123 ASP C C 1
ATOM 6574 O O . ASP C 1 123 ? 13.840 -47.910 -50.827 1.00 14.11 123 ASP C O 1
ATOM 6579 N N . GLN C 1 124 ? 15.101 -48.182 -48.959 1.00 12.62 124 GLN C N 1
ATOM 6580 C CA . GLN C 1 124 ? 14.049 -48.882 -48.211 1.00 12.78 124 GLN C CA 1
ATOM 6581 C C . GLN C 1 124 ? 13.206 -47.825 -47.510 1.00 12.83 124 GLN C C 1
ATOM 6582 O O . GLN C 1 124 ? 13.652 -46.699 -47.265 1.00 12.64 124 GLN C O 1
ATOM 6588 N N . PRO C 1 125 ? 11.947 -48.165 -47.187 1.00 14.17 125 PRO C N 1
ATOM 6589 C CA . PRO C 1 125 ? 11.008 -47.176 -46.693 1.00 15.00 125 PRO C CA 1
ATOM 6590 C C . PRO C 1 125 ? 11.495 -46.306 -45.534 1.00 15.71 125 PRO C C 1
ATOM 6591 O O . PRO C 1 125 ? 11.264 -45.089 -45.568 1.00 18.09 125 PRO C O 1
ATOM 6595 N N . ARG C 1 126 ? 12.147 -46.902 -44.543 1.00 14.03 126 ARG C N 1
ATOM 6596 C CA . ARG C 1 126 ? 12.561 -46.102 -43.363 1.00 14.32 126 ARG C CA 1
ATOM 6597 C C . ARG C 1 126 ? 14.011 -45.650 -43.418 1.00 13.29 126 ARG C C 1
ATOM 6598 O O . ARG C 1 126 ? 14.507 -45.030 -42.482 1.00 13.88 126 ARG C O 1
ATOM 6606 N N . GLY C 1 127 ? 14.684 -45.975 -44.493 1.00 11.43 127 GLY C N 1
ATOM 6607 C CA . GLY C 1 127 ? 16.107 -45.712 -44.601 1.00 10.94 127 GLY C CA 1
ATOM 6608 C C . GLY C 1 127 ? 16.431 -44.339 -45.123 1.00 10.22 127 GLY C C 1
ATOM 6609 O O . GLY C 1 127 ? 15.585 -43.647 -45.713 1.00 10.55 127 GLY C O 1
ATOM 6610 N N . TRP C 1 128 ? 17.696 -43.962 -45.001 1.00 8.98 128 TRP C N 1
ATOM 6611 C CA . TRP C 1 128 ? 18.118 -42.693 -45.555 1.00 8.40 128 TRP C CA 1
ATOM 6612 C C . TRP C 1 128 ? 19.608 -42.669 -45.838 1.00 8.77 128 TRP C C 1
ATOM 6613 O O . TRP C 1 128 ? 20.365 -43.494 -45.345 1.00 8.05 128 TRP C O 1
ATOM 6624 N N . GLN C 1 129 ? 19.978 -41.663 -46.633 1.00 9.25 129 GLN C N 1
ATOM 6625 C CA . GLN C 1 129 ? 21.362 -41.397 -47.022 1.00 9.73 129 GLN C CA 1
ATOM 6626 C C . GLN C 1 129 ? 22.145 -40.936 -45.794 1.00 8.68 129 GLN C C 1
ATOM 6627 O O . GLN C 1 129 ? 21.688 -40.052 -45.085 1.00 8.00 129 GLN C O 1
ATOM 6633 N N . THR C 1 130 ? 23.317 -41.540 -45.566 1.00 7.64 130 THR C N 1
ATOM 6634 C CA . THR C 1 130 ? 24.148 -41.240 -44.390 1.00 7.82 130 THR C CA 1
ATOM 6635 C C . THR C 1 130 ? 25.414 -40.476 -44.833 1.00 7.41 130 THR C C 1
ATOM 6636 O O . THR C 1 130 ? 25.767 -40.446 -46.029 1.00 6.92 130 THR C O 1
ATOM 6640 N N . PHE C 1 131 ? 26.064 -39.852 -43.855 1.00 7.66 131 PHE C N 1
ATOM 6641 C CA . PHE C 1 131 ? 27.212 -38.989 -44.015 1.00 8.37 131 PHE C CA 1
ATOM 6642 C C . PHE C 1 131 ? 28.307 -39.351 -43.019 1.00 8.27 131 PHE C C 1
ATOM 6643 O O . PHE C 1 131 ? 28.016 -39.795 -41.897 1.00 8.25 131 PHE C O 1
ATOM 6651 N N . ALA C 1 132 ? 29.556 -39.104 -43.409 1.00 7.95 132 ALA C N 1
ATOM 6652 C CA . ALA C 1 132 ? 30.711 -39.541 -42.658 1.00 7.60 132 ALA C CA 1
ATOM 6653 C C . ALA C 1 132 ? 31.911 -38.714 -43.136 1.00 7.65 132 ALA C C 1
ATOM 6654 O O . ALA C 1 132 ? 31.827 -38.081 -44.196 1.00 7.99 132 ALA C O 1
ATOM 6656 N N . PRO C 1 133 ? 33.054 -38.769 -42.428 1.00 7.61 133 PRO C N 1
ATOM 6657 C CA . PRO C 1 133 ? 34.249 -38.107 -43.007 1.00 7.43 133 PRO C CA 1
ATOM 6658 C C . PRO C 1 133 ? 34.643 -38.637 -44.370 1.00 8.09 133 PRO C C 1
ATOM 6659 O O . PRO C 1 133 ? 35.085 -37.874 -45.242 1.00 7.89 133 PRO C O 1
ATOM 6663 N N . SER C 1 134 ? 34.515 -39.954 -44.563 1.00 8.01 134 SER C N 1
ATOM 6664 C CA . SER C 1 134 ? 34.874 -40.613 -45.819 1.00 8.84 134 SER C CA 1
ATOM 6665 C C . SER C 1 134 ? 33.783 -41.599 -46.282 1.00 9.21 134 SER C C 1
ATOM 6666 O O . SER C 1 134 ? 32.995 -42.072 -45.482 1.00 9.00 134 SER C O 1
ATOM 6669 N N . ALA C 1 135 ? 33.736 -41.879 -47.580 1.00 9.66 135 ALA C N 1
ATOM 6670 C CA . ALA C 1 135 ? 32.722 -42.756 -48.160 1.00 10.52 135 ALA C CA 1
ATOM 6671 C C . ALA C 1 135 ? 33.110 -44.228 -48.021 1.00 11.64 135 ALA C C 1
ATOM 6672 O O . ALA C 1 135 ? 33.232 -44.970 -49.004 1.00 11.75 135 ALA C O 1
ATOM 6674 N N . VAL C 1 136 ? 33.254 -44.652 -46.770 1.00 12.32 136 VAL C N 1
ATOM 6675 C CA . VAL C 1 136 ? 33.641 -45.995 -46.442 1.00 13.43 136 VAL C CA 1
ATOM 6676 C C . VAL C 1 136 ? 32.655 -46.493 -45.403 1.00 12.55 136 VAL C C 1
ATOM 6677 O O . VAL C 1 136 ? 32.361 -45.784 -44.423 1.00 12.26 136 VAL C O 1
ATOM 6681 N N . PRO C 1 137 ? 32.153 -47.711 -45.592 1.00 12.89 137 PRO C N 1
ATOM 6682 C CA . PRO C 1 137 ? 31.154 -48.206 -44.635 1.00 12.18 137 PRO C CA 1
ATOM 6683 C C . PRO C 1 137 ? 31.697 -48.735 -43.334 1.00 11.74 137 PRO C C 1
ATOM 6684 O O . PRO C 1 137 ? 32.841 -49.202 -43.235 1.00 11.49 137 PRO C O 1
ATOM 6688 N N . HIS C 1 138 ? 30.817 -48.780 -42.355 1.00 10.50 138 HIS C N 1
ATOM 6689 C CA . HIS C 1 138 ? 31.153 -49.350 -41.052 1.00 10.92 138 HIS C CA 1
ATOM 6690 C C . HIS C 1 138 ? 31.497 -50.830 -41.119 1.00 11.57 138 HIS C C 1
ATOM 6691 O O . HIS C 1 138 ? 32.461 -51.277 -40.534 1.00 10.71 138 HIS C O 1
ATOM 6698 N N . ALA C 1 139 ? 30.736 -51.556 -41.922 1.00 11.71 139 ALA C N 1
ATOM 6699 C CA . ALA C 1 139 ? 30.957 -52.975 -42.150 1.00 13.32 139 ALA C CA 1
ATOM 6700 C C . ALA C 1 139 ? 30.882 -53.266 -43.630 1.00 14.51 139 ALA C C 1
ATOM 6701 O O . ALA C 1 139 ? 30.107 -52.674 -44.386 1.00 14.26 139 ALA C O 1
ATOM 6703 N N . ALA C 1 140 ? 31.695 -54.218 -44.039 1.00 18.22 140 ALA C N 1
ATOM 6704 C CA . ALA C 1 140 ? 31.793 -54.588 -45.434 1.00 19.84 140 ALA C CA 1
ATOM 6705 C C . ALA C 1 140 ? 30.434 -54.969 -46.028 1.00 18.08 140 ALA C C 1
ATOM 6706 O O . ALA C 1 140 ? 29.595 -55.623 -45.379 1.00 20.07 140 ALA C O 1
ATOM 6708 N N . GLY C 1 141 ? 30.202 -54.464 -47.234 1.00 17.21 141 GLY C N 1
ATOM 6709 C CA . GLY C 1 141 ? 28.981 -54.737 -47.967 1.00 16.35 141 GLY C CA 1
ATOM 6710 C C . GLY C 1 141 ? 27.832 -53.795 -47.682 1.00 15.21 141 GLY C C 1
ATOM 6711 O O . GLY C 1 141 ? 26.860 -53.806 -48.412 1.00 15.16 141 GLY C O 1
ATOM 6712 N N . GLU C 1 142 ? 27.957 -52.932 -46.673 1.00 12.68 142 GLU C N 1
ATOM 6713 C CA . GLU C 1 142 ? 26.902 -51.989 -46.381 1.00 11.84 142 GLU C CA 1
ATOM 6714 C C . GLU C 1 142 ? 26.916 -50.880 -47.444 1.00 11.10 142 GLU C C 1
ATOM 6715 O O . GLU C 1 142 ? 27.939 -50.590 -48.067 1.00 12.30 142 GLU C O 1
ATOM 6721 N N . VAL C 1 143 ? 25.769 -50.244 -47.626 1.00 10.35 143 VAL C N 1
ATOM 6722 C CA . VAL C 1 143 ? 25.673 -49.039 -48.430 1.00 9.43 143 VAL C CA 1
ATOM 6723 C C . VAL C 1 143 ? 26.548 -47.982 -47.763 1.00 9.02 143 VAL C C 1
ATOM 6724 O O . VAL C 1 143 ? 26.403 -47.689 -46.566 1.00 9.06 143 VAL C O 1
ATOM 6728 N N . PRO C 1 144 ? 27.512 -47.438 -48.503 1.00 9.16 144 PRO C N 1
ATOM 6729 C CA . PRO C 1 144 ? 28.436 -46.496 -47.871 1.00 8.88 144 PRO C CA 1
ATOM 6730 C C . PRO C 1 144 ? 27.832 -45.116 -47.643 1.00 8.85 144 PRO C C 1
ATOM 6731 O O . PRO C 1 144 ? 26.881 -44.697 -48.351 1.00 9.40 144 PRO C O 1
ATOM 6735 N N . PRO C 1 145 ? 28.359 -44.391 -46.650 1.00 8.71 145 PRO C N 1
ATOM 6736 C CA . PRO C 1 145 ? 27.964 -43.015 -46.458 1.00 8.95 145 PRO C CA 1
ATOM 6737 C C . PRO C 1 145 ? 28.559 -42.120 -47.559 1.00 9.48 145 PRO C C 1
ATOM 6738 O O . PRO C 1 145 ? 29.517 -42.518 -48.249 1.00 9.24 145 PRO C O 1
ATOM 6742 N N . ALA C 1 146 ? 28.023 -40.919 -47.717 1.00 9.71 146 ALA C N 1
ATOM 6743 C CA . ALA C 1 146 ? 28.697 -39.925 -48.552 1.00 10.86 146 ALA C CA 1
ATOM 6744 C C . ALA C 1 146 ? 29.738 -39.208 -47.719 1.00 10.65 146 ALA C C 1
ATOM 6745 O O . ALA C 1 146 ? 29.518 -38.935 -46.536 1.00 10.50 146 ALA C O 1
ATOM 6747 N N . ALA C 1 147 ? 30.873 -38.895 -48.328 1.00 10.25 147 ALA C N 1
ATOM 6748 C CA . ALA C 1 147 ? 31.900 -38.117 -47.661 1.00 10.35 147 ALA C CA 1
ATOM 6749 C C . ALA C 1 147 ? 31.409 -36.678 -47.514 1.00 10.08 147 ALA C C 1
ATOM 6750 O O . ALA C 1 147 ? 30.952 -36.094 -48.468 1.00 11.86 147 ALA C O 1
ATOM 6752 N N . LEU C 1 148 ? 31.526 -36.121 -46.327 1.00 9.82 148 LEU C N 1
ATOM 6753 C CA . LEU C 1 148 ? 31.061 -34.771 -46.045 1.00 9.64 148 LEU C CA 1
ATOM 6754 C C . LEU C 1 148 ? 31.870 -33.713 -46.763 1.00 10.95 148 LEU C C 1
ATOM 6755 O O . LEU C 1 148 ? 33.094 -33.794 -46.854 1.00 10.06 148 LEU C O 1
ATOM 6760 N N . ASP C 1 149 ? 31.160 -32.757 -47.329 1.00 11.26 149 ASP C N 1
ATOM 6761 C CA . ASP C 1 149 ? 31.808 -31.586 -47.880 1.00 12.41 149 ASP C CA 1
ATOM 6762 C C . ASP C 1 149 ? 31.663 -30.395 -46.949 1.00 12.17 149 ASP C C 1
ATOM 6763 O O . ASP C 1 149 ? 31.147 -30.491 -45.832 1.00 11.37 149 ASP C O 1
ATOM 6768 N N . LYS C 1 150 ? 32.186 -29.257 -47.382 1.00 12.40 150 LYS C N 1
ATOM 6769 C CA . LYS C 1 150 ? 32.151 -28.067 -46.544 1.00 14.93 150 LYS C CA 1
ATOM 6770 C C . LYS C 1 150 ? 30.740 -27.686 -46.056 1.00 13.34 150 LYS C C 1
ATOM 6771 O O . LYS C 1 150 ? 30.525 -27.383 -44.878 1.00 14.42 150 LYS C O 1
ATOM 6777 N N . ALA C 1 151 ? 29.779 -27.690 -46.953 1.00 13.01 151 ALA C N 1
ATOM 6778 C CA . ALA C 1 151 ? 28.440 -27.314 -46.548 1.00 12.55 151 ALA C CA 1
ATOM 6779 C C . ALA C 1 151 ? 27.836 -28.363 -45.632 1.00 12.10 151 ALA C C 1
ATOM 6780 O O . ALA C 1 151 ? 27.055 -28.023 -44.763 1.00 11.40 151 ALA C O 1
ATOM 6782 N N . GLY C 1 152 ? 28.134 -29.637 -45.891 1.00 11.33 152 GLY C N 1
ATOM 6783 C CA . GLY C 1 152 ? 27.683 -30.725 -45.013 1.00 10.77 152 GLY C CA 1
ATOM 6784 C C . GLY C 1 152 ? 28.205 -30.585 -43.596 1.00 10.57 152 GLY C C 1
ATOM 6785 O O . GLY C 1 152 ? 27.469 -30.769 -42.631 1.00 10.93 152 GLY C O 1
ATOM 6786 N N . MET C 1 153 ? 29.476 -30.248 -43.470 1.00 10.42 153 MET C N 1
ATOM 6787 C CA . MET C 1 153 ? 30.078 -30.061 -42.160 1.00 11.21 153 MET C CA 1
ATOM 6788 C C . MET C 1 153 ? 29.483 -28.833 -41.454 1.00 10.85 153 MET C C 1
ATOM 6789 O O . MET C 1 153 ? 29.189 -28.875 -40.274 1.00 11.15 153 MET C O 1
ATOM 6794 N N . LYS C 1 154 ? 29.300 -27.732 -42.194 1.00 10.96 154 LYS C N 1
ATOM 6795 C CA . LYS C 1 154 ? 28.626 -26.575 -41.644 1.00 11.75 154 LYS C CA 1
ATOM 6796 C C . LYS C 1 154 ? 27.206 -26.890 -41.147 1.00 10.78 154 LYS C C 1
ATOM 6797 O O . LYS C 1 154 ? 26.827 -26.432 -40.086 1.00 10.86 154 LYS C O 1
ATOM 6803 N N . LYS C 1 155 ? 26.451 -27.651 -41.923 1.00 10.17 155 LYS C N 1
ATOM 6804 C CA . LYS C 1 155 ? 25.112 -28.056 -41.514 1.00 10.56 155 LYS C CA 1
ATOM 6805 C C . LYS C 1 155 ? 25.169 -28.762 -40.146 1.00 9.75 155 LYS C C 1
ATOM 6806 O O . LYS C 1 155 ? 24.365 -28.494 -39.261 1.00 10.17 155 LYS C O 1
ATOM 6812 N N . ILE C 1 156 ? 26.129 -29.660 -39.987 1.00 9.55 156 ILE C N 1
ATOM 6813 C CA . ILE C 1 156 ? 26.244 -30.395 -38.736 1.00 9.38 156 ILE C CA 1
ATOM 6814 C C . ILE C 1 156 ? 26.580 -29.465 -37.573 1.00 9.60 156 ILE C C 1
ATOM 6815 O O . ILE C 1 156 ? 25.919 -29.530 -36.525 1.00 9.57 156 ILE C O 1
ATOM 6820 N N . ARG C 1 157 ? 27.541 -28.542 -37.774 1.00 9.81 157 ARG C N 1
ATOM 6821 C CA . ARG C 1 157 ? 27.841 -27.575 -36.762 1.00 11.00 157 ARG C CA 1
ATOM 6822 C C . ARG C 1 157 ? 26.588 -26.800 -36.390 1.00 10.38 157 ARG C C 1
ATOM 6823 O O . ARG C 1 157 ? 26.272 -26.683 -35.203 1.00 10.44 157 ARG C O 1
ATOM 6831 N N . ASP C 1 158 ? 25.884 -26.302 -37.397 1.00 10.95 158 ASP C N 1
ATOM 6832 C CA . ASP C 1 158 ? 24.686 -25.468 -37.188 1.00 11.39 158 ASP C CA 1
ATOM 6833 C C . ASP C 1 158 ? 23.561 -26.260 -36.528 1.00 11.05 158 ASP C C 1
ATOM 6834 O O . ASP C 1 158 ? 22.792 -25.740 -35.724 1.00 11.23 158 ASP C O 1
ATOM 6839 N N . ASP C 1 159 ? 23.485 -27.554 -36.821 1.00 10.23 159 ASP C N 1
ATOM 6840 C CA . ASP C 1 159 ? 22.457 -28.381 -36.200 1.00 10.15 159 ASP C CA 1
ATOM 6841 C C . ASP C 1 159 ? 22.732 -28.656 -34.729 1.00 9.89 159 ASP C C 1
ATOM 6842 O O . ASP C 1 159 ? 21.816 -28.702 -33.900 1.00 10.42 159 ASP C O 1
ATOM 6847 N N . PHE C 1 160 ? 23.979 -28.893 -34.389 1.00 10.28 160 PHE C N 1
ATOM 6848 C CA . PHE C 1 160 ? 24.380 -29.032 -32.997 1.00 10.04 160 PHE C CA 1
ATOM 6849 C C . PHE C 1 160 ? 24.090 -27.738 -32.230 1.00 10.69 160 PHE C C 1
ATOM 6850 O O . PHE C 1 160 ? 23.613 -27.799 -31.106 1.00 11.85 160 PHE C O 1
ATOM 6858 N N . VAL C 1 161 ? 24.381 -26.584 -32.852 1.00 10.64 161 VAL C N 1
ATOM 6859 C CA . VAL C 1 161 ? 24.072 -25.305 -32.243 1.00 10.97 161 VAL C CA 1
ATOM 6860 C C . VAL C 1 161 ? 22.570 -25.177 -31.986 1.00 10.81 161 VAL C C 1
ATOM 6861 O O . VAL C 1 161 ? 22.177 -24.859 -30.848 1.00 11.38 161 VAL C O 1
ATOM 6865 N N . ALA C 1 162 ? 21.763 -25.455 -33.006 1.00 11.15 162 ALA C N 1
ATOM 6866 C CA . ALA C 1 162 ? 20.327 -25.284 -32.943 1.00 11.24 162 ALA C CA 1
ATOM 6867 C C . ALA C 1 162 ? 19.740 -26.187 -31.837 1.00 11.76 162 ALA C C 1
ATOM 6868 O O . ALA C 1 162 ? 18.917 -25.707 -31.040 1.00 11.26 162 ALA C O 1
ATOM 6870 N N . ALA C 1 163 ? 20.165 -27.477 -31.803 1.00 11.18 163 ALA C N 1
ATOM 6871 C CA . ALA C 1 163 ? 19.735 -28.376 -30.751 1.00 10.49 163 ALA C CA 1
ATOM 6872 C C . ALA C 1 163 ? 20.169 -27.933 -29.344 1.00 10.87 163 ALA C C 1
ATOM 6873 O O . ALA C 1 163 ? 19.367 -28.075 -28.395 1.00 10.42 163 ALA C O 1
ATOM 6875 N N . ALA C 1 164 ? 21.385 -27.373 -29.204 1.00 9.80 164 ALA C N 1
ATOM 6876 C CA . ALA C 1 164 ? 21.858 -26.896 -27.933 1.00 10.11 164 ALA C CA 1
ATOM 6877 C C . ALA C 1 164 ? 21.002 -25.714 -27.459 1.00 10.95 164 ALA C C 1
ATOM 6878 O O . ALA C 1 164 ? 20.688 -25.613 -26.285 1.00 12.02 164 ALA C O 1
ATOM 6880 N N . LYS C 1 165 ? 20.589 -24.853 -28.383 1.00 12.08 165 LYS C N 1
ATOM 6881 C CA . LYS C 1 165 ? 19.671 -23.774 -28.012 1.00 12.88 165 LYS C CA 1
ATOM 6882 C C . LYS C 1 165 ? 18.282 -24.234 -27.576 1.00 13.03 165 LYS C C 1
ATOM 6883 O O . LYS C 1 165 ? 17.720 -23.665 -26.618 1.00 13.45 165 LYS C O 1
ATOM 6889 N N . ARG C 1 166 ? 17.746 -25.239 -28.254 1.00 10.99 166 ARG C N 1
ATOM 6890 C CA . ARG C 1 166 ? 16.464 -25.839 -27.838 1.00 11.25 166 ARG C CA 1
ATOM 6891 C C . ARG C 1 166 ? 16.608 -26.465 -26.469 1.00 10.87 166 ARG C C 1
ATOM 6892 O O . ARG C 1 166 ? 15.726 -26.293 -25.621 1.00 11.24 166 ARG C O 1
ATOM 6900 N N . ALA C 1 167 ? 17.717 -27.167 -26.234 1.00 9.97 167 ALA C N 1
ATOM 6901 C CA . ALA C 1 167 ? 17.962 -27.769 -24.922 1.00 9.98 167 ALA C CA 1
ATOM 6902 C C . ALA C 1 167 ? 18.022 -26.715 -23.813 1.00 10.43 167 ALA C C 1
ATOM 6903 O O . ALA C 1 167 ? 17.463 -26.905 -22.718 1.00 9.95 167 ALA C O 1
ATOM 6905 N N . ALA C 1 168 ? 18.675 -25.584 -24.116 1.00 10.47 168 ALA C N 1
ATOM 6906 C CA . ALA C 1 168 ? 18.768 -24.504 -23.158 1.00 11.65 168 ALA C CA 1
ATOM 6907 C C . ALA C 1 168 ? 17.396 -23.943 -22.815 1.00 11.54 168 ALA C C 1
ATOM 6908 O O . ALA C 1 168 ? 17.087 -23.709 -21.622 1.00 11.54 168 ALA C O 1
ATOM 6910 N N . ARG C 1 169 ? 16.615 -23.703 -23.845 1.00 11.39 169 ARG C N 1
ATOM 6911 C CA . ARG C 1 169 ? 15.238 -23.198 -23.705 1.00 11.57 169 ARG C CA 1
ATOM 6912 C C . ARG C 1 169 ? 14.344 -24.145 -22.892 1.00 11.43 169 ARG C C 1
ATOM 6913 O O . ARG C 1 169 ? 13.476 -23.718 -22.126 1.00 11.22 169 ARG C O 1
ATOM 6921 N N . LEU C 1 170 ? 14.596 -25.446 -23.009 1.00 11.20 170 LEU C N 1
ATOM 6922 C CA . LEU C 1 170 ? 13.882 -26.428 -22.203 1.00 11.74 170 LEU C CA 1
ATOM 6923 C C . LEU C 1 170 ? 14.332 -26.512 -20.759 1.00 12.10 170 LEU C C 1
ATOM 6924 O O . LEU C 1 170 ? 13.724 -27.229 -19.972 1.00 11.84 170 LEU C O 1
ATOM 6929 N N . GLY C 1 171 ? 15.363 -25.779 -20.380 1.00 11.85 171 GLY C N 1
ATOM 6930 C CA . GLY C 1 171 ? 15.820 -25.774 -19.029 1.00 11.85 171 GLY C CA 1
ATOM 6931 C C . GLY C 1 171 ? 16.778 -26.921 -18.733 1.00 11.64 171 GLY C C 1
ATOM 6932 O O . GLY C 1 171 ? 17.084 -27.203 -17.573 1.00 11.88 171 GLY C O 1
ATOM 6933 N N . ILE C 1 172 ? 17.248 -27.599 -19.774 1.00 10.68 172 ILE C N 1
ATOM 6934 C CA . ILE C 1 172 ? 18.199 -28.706 -19.561 1.00 10.49 172 ILE C CA 1
ATOM 6935 C C . ILE C 1 172 ? 19.494 -28.122 -19.031 1.00 11.18 172 ILE C C 1
ATOM 6936 O O . ILE C 1 172 ? 19.920 -27.012 -19.437 1.00 11.04 172 ILE C O 1
ATOM 6941 N N . GLU C 1 173 ? 20.092 -28.838 -18.088 1.00 11.73 173 GLU C N 1
ATOM 6942 C CA . GLU C 1 173 ? 21.153 -28.286 -17.265 1.00 11.61 173 GLU C CA 1
ATOM 6943 C C . GLU C 1 173 ? 22.576 -28.446 -17.784 1.00 10.95 173 GLU C C 1
ATOM 6944 O O . GLU C 1 173 ? 23.526 -27.888 -17.218 1.00 11.49 173 GLU C O 1
ATOM 6950 N N . GLY C 1 174 ? 22.733 -29.207 -18.856 1.00 10.29 174 GLY C N 1
ATOM 6951 C CA . GLY C 1 174 ? 24.069 -29.537 -19.333 1.00 9.55 174 GLY C CA 1
ATOM 6952 C C . GLY C 1 174 ? 23.967 -30.317 -20.623 1.00 9.37 174 GLY C C 1
ATOM 6953 O O . GLY C 1 174 ? 22.903 -30.933 -20.910 1.00 8.54 174 GLY C O 1
ATOM 6954 N N . ILE C 1 175 ? 25.074 -30.281 -21.390 1.00 9.16 175 ILE C N 1
ATOM 6955 C CA . ILE C 1 175 ? 25.173 -31.012 -22.659 1.00 9.82 175 ILE C CA 1
ATOM 6956 C C . ILE C 1 175 ? 26.410 -31.897 -22.671 1.00 8.60 175 ILE C C 1
ATOM 6957 O O . ILE C 1 175 ? 27.531 -31.448 -22.434 1.00 9.10 175 ILE C O 1
ATOM 6962 N N . GLU C 1 176 ? 26.173 -33.149 -22.991 1.00 7.97 176 GLU C N 1
ATOM 6963 C CA . GLU C 1 176 ? 27.234 -34.112 -23.289 1.00 7.63 176 GLU C CA 1
ATOM 6964 C C . GLU C 1 176 ? 27.257 -34.262 -24.819 1.00 7.57 176 GLU C C 1
ATOM 6965 O O . GLU C 1 176 ? 26.291 -34.698 -25.437 1.00 7.26 176 GLU C O 1
ATOM 6971 N N . VAL C 1 177 ? 28.345 -33.844 -25.441 1.00 7.34 177 VAL C N 1
ATOM 6972 C CA . VAL C 1 177 ? 28.507 -34.028 -26.877 1.00 7.71 177 VAL C CA 1
ATOM 6973 C C . VAL C 1 177 ? 28.966 -35.452 -27.089 1.00 7.54 177 VAL C C 1
ATOM 6974 O O . VAL C 1 177 ? 29.987 -35.899 -26.517 1.00 8.63 177 VAL C O 1
ATOM 6978 N N . HIS C 1 178 ? 28.287 -36.145 -27.970 1.00 8.15 178 HIS C N 1
ATOM 6979 C CA . HIS C 1 178 ? 28.600 -37.565 -28.181 1.00 7.71 178 HIS C CA 1
ATOM 6980 C C . HIS C 1 178 ? 29.770 -37.656 -29.136 1.00 7.78 178 HIS C C 1
ATOM 6981 O O . HIS C 1 178 ? 29.621 -37.460 -30.338 1.00 8.93 178 HIS C O 1
ATOM 6988 N N . GLY C 1 179 ? 30.931 -38.015 -28.606 1.00 7.34 179 GLY C N 1
ATOM 6989 C CA . GLY C 1 179 ? 32.120 -38.223 -29.395 1.00 7.29 179 GLY C CA 1
ATOM 6990 C C . GLY C 1 179 ? 32.601 -39.649 -29.414 1.00 6.96 179 GLY C C 1
ATOM 6991 O O . GLY C 1 179 ? 33.769 -39.891 -29.777 1.00 7.92 179 GLY C O 1
ATOM 6992 N N . ALA C 1 180 ? 31.728 -40.588 -29.093 1.00 6.96 180 ALA C N 1
ATOM 6993 C CA . ALA C 1 180 ? 32.137 -41.982 -28.826 1.00 6.82 180 ALA C CA 1
ATOM 6994 C C . ALA C 1 180 ? 31.347 -42.975 -29.672 1.00 6.73 180 ALA C C 1
ATOM 6995 O O . ALA C 1 180 ? 30.563 -42.604 -30.545 1.00 6.62 180 ALA C O 1
ATOM 6997 N N . HIS C 1 181 ? 31.625 -44.232 -29.450 1.00 6.96 181 HIS C N 1
ATOM 6998 C CA . HIS C 1 181 ? 30.797 -45.354 -29.948 1.00 7.46 181 HIS C CA 1
ATOM 6999 C C . HIS C 1 181 ? 30.668 -45.483 -31.449 1.00 7.16 181 HIS C C 1
ATOM 7000 O O . HIS C 1 181 ? 29.689 -45.967 -31.974 1.00 6.95 181 HIS C O 1
ATOM 7007 N N . GLY C 1 182 ? 31.668 -45.018 -32.147 1.00 6.68 182 GLY C N 1
ATOM 7008 C CA . GLY C 1 182 ? 31.732 -45.161 -33.597 1.00 6.65 182 GLY C CA 1
ATOM 7009 C C . GLY C 1 182 ? 30.827 -44.280 -34.388 1.00 6.43 182 GLY C C 1
ATOM 7010 O O . GLY C 1 182 ? 30.672 -44.470 -35.583 1.00 6.37 182 GLY C O 1
ATOM 7011 N N . TYR C 1 183 ? 30.264 -43.267 -33.741 1.00 6.35 183 TYR C N 1
ATOM 7012 C CA . TYR C 1 183 ? 29.330 -42.332 -34.378 1.00 6.90 183 TYR C CA 1
ATOM 7013 C C . TYR C 1 183 ? 30.130 -41.204 -35.035 1.00 7.11 183 TYR C C 1
ATOM 7014 O O . TYR C 1 183 ? 31.339 -41.345 -35.237 1.00 6.61 183 TYR C O 1
ATOM 7023 N N . LEU C 1 184 ? 29.449 -40.153 -35.496 1.00 7.14 184 LEU C N 1
ATOM 7024 C CA . LEU C 1 184 ? 30.078 -39.247 -36.432 1.00 7.44 184 LEU C CA 1
ATOM 7025 C C . LEU C 1 184 ? 31.429 -38.668 -35.962 1.00 7.35 184 LEU C C 1
ATOM 7026 O O . LEU C 1 184 ? 32.393 -38.653 -36.731 1.00 6.80 184 LEU C O 1
ATOM 7031 N N . LEU C 1 185 ? 31.458 -38.097 -34.758 1.00 7.92 185 LEU C N 1
ATOM 7032 C CA . LEU C 1 185 ? 32.702 -37.475 -34.294 1.00 8.48 185 LEU C CA 1
ATOM 7033 C C . LEU C 1 185 ? 33.799 -38.485 -34.134 1.00 7.76 185 LEU C C 1
ATOM 7034 O O . LEU C 1 185 ? 34.927 -38.223 -34.538 1.00 7.60 185 LEU C O 1
ATOM 7039 N N . HIS C 1 186 ? 33.467 -39.665 -33.611 1.00 6.81 186 HIS C N 1
ATOM 7040 C CA . HIS C 1 186 ? 34.425 -40.736 -33.503 1.00 7.07 186 HIS C CA 1
ATOM 7041 C C . HIS C 1 186 ? 34.931 -41.188 -34.874 1.00 6.96 186 HIS C C 1
ATOM 7042 O O . HIS C 1 186 ? 36.118 -41.525 -35.007 1.00 7.52 186 HIS C O 1
ATOM 7049 N N . GLN C 1 187 ? 34.054 -41.215 -35.872 1.00 6.96 187 GLN C N 1
ATOM 7050 C CA . GLN C 1 187 ? 34.471 -41.458 -37.243 1.00 6.98 187 GLN C CA 1
ATOM 7051 C C . GLN C 1 187 ? 35.563 -40.501 -37.696 1.00 7.31 187 GLN C C 1
ATOM 7052 O O . GLN C 1 187 ? 36.500 -40.927 -38.396 1.00 7.99 187 GLN C O 1
ATOM 7058 N N . PHE C 1 188 ? 35.451 -39.228 -37.346 1.00 7.20 188 PHE C N 1
ATOM 7059 C CA . PHE C 1 188 ? 36.504 -38.297 -37.707 1.00 7.54 188 PHE C CA 1
ATOM 7060 C C . PHE C 1 188 ? 37.787 -38.613 -36.924 1.00 7.32 188 PHE C C 1
ATOM 7061 O O . PHE C 1 188 ? 38.873 -38.519 -37.460 1.00 7.90 188 PHE C O 1
ATOM 7069 N N . LEU C 1 189 ? 37.652 -38.947 -35.657 1.00 7.56 189 LEU C N 1
ATOM 7070 C CA . LEU C 1 189 ? 38.816 -39.194 -34.823 1.00 7.36 189 LEU C CA 1
ATOM 7071 C C . LEU C 1 189 ? 39.608 -40.420 -35.279 1.00 7.92 189 LEU C C 1
ATOM 7072 O O . LEU C 1 189 ? 40.837 -40.411 -35.208 1.00 7.75 189 LEU C O 1
ATOM 7077 N N . SER C 1 190 ? 38.908 -41.480 -35.679 1.00 8.02 190 SER C N 1
ATOM 7078 C CA . SER C 1 190 ? 39.576 -42.747 -35.924 1.00 9.12 190 SER C CA 1
ATOM 7079 C C . SER C 1 190 ? 40.064 -42.866 -37.358 1.00 10.15 190 SER C C 1
ATOM 7080 O O . SER C 1 190 ? 39.262 -42.773 -38.291 1.00 10.77 190 SER C O 1
ATOM 7083 N N . PRO C 1 191 ? 41.335 -43.208 -37.535 1.00 10.35 191 PRO C N 1
ATOM 7084 C CA . PRO C 1 191 ? 41.803 -43.558 -38.900 1.00 10.80 191 PRO C CA 1
ATOM 7085 C C . PRO C 1 191 ? 41.121 -44.761 -39.575 1.00 10.55 191 PRO C C 1
ATOM 7086 O O . PRO C 1 191 ? 41.194 -44.916 -40.824 1.00 12.35 191 PRO C O 1
ATOM 7090 N N . ILE C 1 192 ? 40.436 -45.582 -38.799 1.00 10.88 192 ILE C N 1
ATOM 7091 C CA . ILE C 1 192 ? 39.650 -46.629 -39.390 1.00 11.58 192 ILE C CA 1
ATOM 7092 C C . ILE C 1 192 ? 38.554 -46.043 -40.317 1.00 10.67 192 ILE C C 1
ATOM 7093 O O . ILE C 1 192 ? 38.346 -46.533 -41.437 1.00 10.81 192 ILE C O 1
ATOM 7098 N N . ALA C 1 193 ? 37.846 -45.022 -39.841 1.00 9.34 193 ALA C N 1
ATOM 7099 C CA . ALA C 1 193 ? 36.764 -44.389 -40.609 1.00 9.05 193 ALA C CA 1
ATOM 7100 C C . ALA C 1 193 ? 37.212 -43.195 -41.437 1.00 8.49 193 ALA C C 1
ATOM 7101 O O . ALA C 1 193 ? 36.638 -42.934 -42.475 1.00 8.72 193 ALA C O 1
ATOM 7103 N N . ASN C 1 194 ? 38.230 -42.487 -40.977 1.00 8.29 194 ASN C N 1
ATOM 7104 C CA . ASN C 1 194 ? 38.610 -41.216 -41.570 1.00 8.60 194 ASN C CA 1
ATOM 7105 C C . ASN C 1 194 ? 39.776 -41.440 -42.529 1.00 8.91 194 ASN C C 1
ATOM 7106 O O . ASN C 1 194 ? 40.905 -41.679 -42.093 1.00 9.75 194 ASN C O 1
ATOM 7111 N N . HIS C 1 195 ? 39.463 -41.422 -43.819 1.00 9.31 195 HIS C N 1
ATOM 7112 C CA . HIS C 1 195 ? 40.464 -41.522 -44.894 1.00 10.48 195 HIS C CA 1
ATOM 7113 C C . HIS C 1 195 ? 40.646 -40.232 -45.623 1.00 10.66 195 HIS C C 1
ATOM 7114 O O . HIS C 1 195 ? 41.172 -40.217 -46.745 1.00 11.37 195 HIS C O 1
ATOM 7121 N N . ARG C 1 196 ? 40.226 -39.139 -45.010 1.00 9.61 196 ARG C N 1
ATOM 7122 C CA . ARG C 1 196 ? 40.347 -37.823 -45.639 1.00 10.31 196 ARG C CA 1
ATOM 7123 C C . ARG C 1 196 ? 41.807 -37.352 -45.767 1.00 10.55 196 ARG C C 1
ATOM 7124 O O . ARG C 1 196 ? 42.665 -37.709 -44.949 1.00 10.40 196 ARG C O 1
ATOM 7132 N N . THR C 1 197 ? 42.035 -36.574 -46.830 1.00 11.59 197 THR C N 1
ATOM 7133 C CA . THR C 1 197 ? 43.346 -36.004 -47.143 1.00 12.70 197 THR C CA 1
ATOM 7134 C C . THR C 1 197 ? 43.314 -34.478 -47.160 1.00 13.22 197 THR C C 1
ATOM 7135 O O . THR C 1 197 ? 44.266 -33.818 -47.604 1.00 14.90 197 THR C O 1
ATOM 7139 N N . ASP C 1 198 ? 42.266 -33.901 -46.607 1.00 12.70 198 ASP C N 1
ATOM 7140 C CA . ASP C 1 198 ? 42.240 -32.472 -46.349 1.00 12.88 198 ASP C CA 1
ATOM 7141 C C . ASP C 1 198 ? 42.624 -32.200 -44.897 1.00 12.60 198 ASP C C 1
ATOM 7142 O O . ASP C 1 198 ? 43.185 -33.090 -44.205 1.00 13.21 198 ASP C O 1
ATOM 7147 N N . GLU C 1 199 ? 42.361 -30.989 -44.414 1.00 12.12 199 GLU C N 1
ATOM 7148 C CA . GLU C 1 199 ? 42.737 -30.634 -43.037 1.00 13.05 199 GLU C CA 1
ATOM 7149 C C . GLU C 1 199 ? 41.900 -31.339 -41.940 1.00 11.96 199 GLU C C 1
ATOM 7150 O O . GLU C 1 199 ? 42.131 -31.122 -40.760 1.00 12.56 199 GLU C O 1
ATOM 7156 N N . TYR C 1 200 ? 40.972 -32.205 -42.326 1.00 11.61 200 TYR C N 1
ATOM 7157 C CA . TYR C 1 200 ? 40.143 -32.951 -41.359 1.00 10.79 200 TYR C CA 1
ATOM 7158 C C . TYR C 1 200 ? 40.485 -34.414 -41.290 1.00 11.46 200 TYR C C 1
ATOM 7159 O O . TYR C 1 200 ? 39.779 -35.165 -40.622 1.00 12.24 200 TYR C O 1
ATOM 7168 N N . GLY C 1 201 ? 41.549 -34.830 -41.968 1.00 10.10 201 GLY C N 1
ATOM 7169 C CA . GLY C 1 201 ? 42.063 -36.175 -41.806 1.00 10.01 201 GLY C CA 1
ATOM 7170 C C . GLY C 1 201 ? 43.563 -36.268 -41.873 1.00 10.04 201 GLY C C 1
ATOM 7171 O O . GLY C 1 201 ? 44.249 -35.278 -42.140 1.00 10.00 201 GLY C O 1
ATOM 7172 N N . GLY C 1 202 ? 44.074 -37.473 -41.621 1.00 10.31 202 GLY C N 1
ATOM 7173 C CA . GLY C 1 202 ? 45.533 -37.719 -41.592 1.00 10.36 202 GLY C CA 1
ATOM 7174 C C . GLY C 1 202 ? 46.097 -37.597 -40.195 1.00 10.20 202 GLY C C 1
ATOM 7175 O O . GLY C 1 202 ? 45.948 -38.519 -39.369 1.00 10.14 202 GLY C O 1
ATOM 7176 N N . SER C 1 203 ? 46.701 -36.450 -39.908 1.00 10.40 203 SER C N 1
ATOM 7177 C CA . SER C 1 203 ? 47.341 -36.231 -38.610 1.00 10.44 203 SER C CA 1
ATOM 7178 C C . SER C 1 203 ? 46.308 -36.253 -37.469 1.00 10.27 203 SER C C 1
ATOM 7179 O O . SER C 1 203 ? 45.121 -35.987 -37.673 1.00 10.79 203 SER C O 1
ATOM 7182 N N . LEU C 1 204 ? 46.786 -36.515 -36.268 1.00 10.91 204 LEU C N 1
ATOM 7183 C CA . LEU C 1 204 ? 45.963 -36.391 -35.071 1.00 11.14 204 LEU C CA 1
ATOM 7184 C C . LEU C 1 204 ? 45.284 -35.015 -34.981 1.00 11.87 204 LEU C C 1
ATOM 7185 O O . LEU C 1 204 ? 44.063 -34.922 -34.711 1.00 11.68 204 LEU C O 1
ATOM 7190 N N . GLU C 1 205 ? 46.045 -33.934 -35.172 1.00 12.06 205 GLU C N 1
ATOM 7191 C CA . GLU C 1 205 ? 45.451 -32.579 -35.073 1.00 13.42 205 GLU C CA 1
ATOM 7192 C C . GLU C 1 205 ? 44.311 -32.401 -36.076 1.00 11.61 205 GLU C C 1
ATOM 7193 O O . GLU C 1 205 ? 43.259 -31.815 -35.776 1.00 11.76 205 GLU C O 1
ATOM 7199 N N . ASN C 1 206 ? 44.520 -32.907 -37.287 1.00 10.71 206 ASN C N 1
ATOM 7200 C CA . ASN C 1 206 ? 43.479 -32.868 -38.283 1.00 10.58 206 ASN C CA 1
ATOM 7201 C C . ASN C 1 206 ? 42.247 -33.691 -37.910 1.00 10.48 206 ASN C C 1
ATOM 7202 O O . ASN C 1 206 ? 41.124 -33.236 -38.143 1.00 10.25 206 ASN C O 1
ATOM 7207 N N . ARG C 1 207 ? 42.481 -34.888 -37.394 1.00 10.01 207 ARG C N 1
ATOM 7208 C CA . ARG C 1 207 ? 41.358 -35.773 -37.008 1.00 9.87 207 ARG C CA 1
ATOM 7209 C C . ARG C 1 207 ? 40.543 -35.212 -35.835 1.00 10.04 207 ARG C C 1
ATOM 7210 O O . ARG C 1 207 ? 39.347 -35.426 -35.774 1.00 10.32 207 ARG C O 1
ATOM 7218 N N . MET C 1 208 ? 41.182 -34.484 -34.919 1.00 10.40 208 MET C N 1
ATOM 7219 C CA . MET C 1 208 ? 40.484 -33.892 -33.778 1.00 10.46 208 MET C CA 1
ATOM 7220 C C . MET C 1 208 ? 39.746 -32.615 -34.187 1.00 10.01 208 MET C C 1
ATOM 7221 O O . MET C 1 208 ? 38.908 -32.150 -33.442 1.00 9.16 208 MET C O 1
ATOM 7226 N N . ARG C 1 209 ? 40.072 -32.053 -35.365 1.00 10.55 209 ARG C N 1
ATOM 7227 C CA . ARG C 1 209 ? 39.686 -30.678 -35.718 1.00 10.90 209 ARG C CA 1
ATOM 7228 C C . ARG C 1 209 ? 38.181 -30.506 -35.786 1.00 10.75 209 ARG C C 1
ATOM 7229 O O . ARG C 1 209 ? 37.636 -29.617 -35.156 1.00 11.67 209 ARG C O 1
ATOM 7237 N N . PHE C 1 210 ? 37.482 -31.369 -36.513 1.00 10.74 210 PHE C N 1
ATOM 7238 C CA . PHE C 1 210 ? 36.023 -31.234 -36.575 1.00 10.50 210 PHE C CA 1
ATOM 7239 C C . PHE C 1 210 ? 35.305 -31.560 -35.235 1.00 10.53 210 PHE C C 1
ATOM 7240 O O . PHE C 1 210 ? 34.408 -30.797 -34.830 1.00 9.76 210 PHE C O 1
ATOM 7248 N N . PRO C 1 211 ? 35.691 -32.642 -34.527 1.00 10.34 211 PRO C N 1
ATOM 7249 C CA . PRO C 1 211 ? 35.060 -32.853 -33.212 1.00 10.80 211 PRO C CA 1
ATOM 7250 C C . PRO C 1 211 ? 35.217 -31.677 -32.273 1.00 11.74 211 PRO C C 1
ATOM 7251 O O . PRO C 1 211 ? 34.275 -31.334 -31.564 1.00 11.63 211 PRO C O 1
ATOM 7255 N N . LEU C 1 212 ? 36.389 -31.038 -32.301 1.00 11.45 212 LEU C N 1
ATOM 7256 C CA . LEU C 1 212 ? 36.604 -29.859 -31.480 1.00 12.12 212 LEU C CA 1
ATOM 7257 C C . LEU C 1 212 ? 35.825 -28.631 -31.972 1.00 11.42 212 LEU C C 1
ATOM 7258 O O . LEU C 1 212 ? 35.350 -27.850 -31.135 1.00 12.17 212 LEU C O 1
ATOM 7263 N N . GLU C 1 213 ? 35.649 -28.448 -33.283 1.00 11.19 213 GLU C N 1
ATOM 7264 C CA . GLU C 1 213 ? 34.797 -27.369 -33.790 1.00 11.58 213 GLU C CA 1
ATOM 7265 C C . GLU C 1 213 ? 33.339 -27.571 -33.307 1.00 11.70 213 GLU C C 1
ATOM 7266 O O . GLU C 1 213 ? 32.634 -26.595 -32.953 1.00 10.46 213 GLU C O 1
ATOM 7272 N N . VAL C 1 214 ? 32.877 -28.837 -33.309 1.00 11.02 214 VAL C N 1
ATOM 7273 C CA . VAL C 1 214 ? 31.514 -29.107 -32.881 1.00 10.79 214 VAL C CA 1
ATOM 7274 C C . VAL C 1 214 ? 31.390 -28.788 -31.387 1.00 11.14 214 VAL C C 1
ATOM 7275 O O . VAL C 1 214 ? 30.427 -28.165 -30.976 1.00 11.20 214 VAL C O 1
ATOM 7279 N N . PHE C 1 215 ? 32.359 -29.215 -30.593 1.00 11.62 215 PHE C N 1
ATOM 7280 C CA . PHE C 1 215 ? 32.376 -28.930 -29.208 1.00 11.37 215 PHE C CA 1
ATOM 7281 C C . PHE C 1 215 ? 32.306 -27.411 -28.985 1.00 11.51 215 PHE C C 1
ATOM 7282 O O . PHE C 1 215 ? 31.488 -26.901 -28.176 1.00 10.57 215 PHE C O 1
ATOM 7290 N N . ASP C 1 216 ? 33.198 -26.703 -29.679 1.00 11.43 216 ASP C N 1
ATOM 7291 C CA . ASP C 1 216 ? 33.281 -25.253 -29.531 1.00 11.89 216 ASP C CA 1
ATOM 7292 C C . ASP C 1 216 ? 31.966 -24.573 -29.883 1.00 11.89 216 ASP C C 1
ATOM 7293 O O . ASP C 1 216 ? 31.551 -23.642 -29.190 1.00 12.70 216 ASP C O 1
ATOM 7298 N N . ALA C 1 217 ? 31.327 -25.033 -30.944 1.00 11.64 217 ALA C N 1
ATOM 7299 C CA . ALA C 1 217 ? 30.062 -24.465 -31.373 1.00 11.95 217 ALA C CA 1
ATOM 7300 C C . ALA C 1 217 ? 28.975 -24.650 -30.282 1.00 11.65 217 ALA C C 1
ATOM 7301 O O . ALA C 1 217 ? 28.246 -23.714 -29.935 1.00 11.87 217 ALA C O 1
ATOM 7303 N N . VAL C 1 218 ? 28.919 -25.846 -29.710 1.00 11.66 218 VAL C N 1
ATOM 7304 C CA . VAL C 1 218 ? 27.947 -26.132 -28.659 1.00 11.48 218 VAL C CA 1
ATOM 7305 C C . VAL C 1 218 ? 28.241 -25.299 -27.415 1.00 11.49 218 VAL C C 1
ATOM 7306 O O . VAL C 1 218 ? 27.332 -24.708 -26.824 1.00 11.73 218 VAL C O 1
ATOM 7310 N N . ARG C 1 219 ? 29.510 -25.251 -27.026 1.00 11.48 219 ARG C N 1
ATOM 7311 C CA . ARG C 1 219 ? 29.940 -24.506 -25.848 1.00 11.94 219 ARG C CA 1
ATOM 7312 C C . ARG C 1 219 ? 29.616 -22.993 -26.015 1.00 13.06 219 ARG C C 1
ATOM 7313 O O . ARG C 1 219 ? 29.208 -22.316 -25.054 1.00 13.26 219 ARG C O 1
ATOM 7321 N N . GLU C 1 220 ? 29.816 -22.471 -27.212 1.00 15.21 220 GLU C N 1
ATOM 7322 C CA . GLU C 1 220 ? 29.420 -21.068 -27.514 1.00 17.84 220 GLU C CA 1
ATOM 7323 C C . GLU C 1 220 ? 27.909 -20.858 -27.455 1.00 17.32 220 GLU C C 1
ATOM 7324 O O . GLU C 1 220 ? 27.439 -19.866 -26.956 1.00 17.16 220 GLU C O 1
ATOM 7330 N N . ALA C 1 221 ? 27.131 -21.828 -27.915 1.00 16.19 221 ALA C N 1
ATOM 7331 C CA . ALA C 1 221 ? 25.694 -21.646 -28.056 1.00 15.62 221 ALA C CA 1
ATOM 7332 C C . ALA C 1 221 ? 24.934 -21.834 -26.736 1.00 16.96 221 ALA C C 1
ATOM 7333 O O . ALA C 1 221 ? 23.893 -21.217 -26.511 1.00 18.58 221 ALA C O 1
ATOM 7335 N N . PHE C 1 222 ? 25.434 -22.730 -25.890 1.00 14.00 222 PHE C N 1
ATOM 7336 C CA . PHE C 1 222 ? 24.773 -23.089 -24.656 1.00 13.44 222 PHE C CA 1
ATOM 7337 C C . PHE C 1 222 ? 25.155 -22.056 -23.577 1.00 13.56 222 PHE C C 1
ATOM 7338 O O . PHE C 1 222 ? 26.286 -21.677 -23.476 1.00 14.08 222 PHE C O 1
ATOM 7346 N N . PRO C 1 223 ? 24.200 -21.636 -22.740 1.00 15.56 223 PRO C N 1
ATOM 7347 C CA . PRO C 1 223 ? 24.519 -20.676 -21.687 1.00 15.98 223 PRO C CA 1
ATOM 7348 C C . PRO C 1 223 ? 25.806 -20.993 -20.903 1.00 16.03 223 PRO C C 1
ATOM 7349 O O . PRO C 1 223 ? 25.994 -22.094 -20.387 1.00 14.99 223 PRO C O 1
ATOM 7353 N N . ALA C 1 224 ? 26.678 -19.990 -20.783 1.00 16.31 224 ALA C N 1
ATOM 7354 C CA . ALA C 1 224 ? 28.044 -20.192 -20.316 1.00 16.48 224 ALA C CA 1
ATOM 7355 C C . ALA C 1 224 ? 28.167 -20.859 -18.953 1.00 16.82 224 ALA C C 1
ATOM 7356 O O . ALA C 1 224 ? 29.093 -21.612 -18.710 1.00 16.99 224 ALA C O 1
ATOM 7358 N N . GLU C 1 225 ? 27.236 -20.550 -18.057 1.00 17.85 225 GLU C N 1
ATOM 7359 C CA . GLU C 1 225 ? 27.229 -21.087 -16.722 1.00 19.33 225 GLU C CA 1
ATOM 7360 C C . GLU C 1 225 ? 26.840 -22.590 -16.616 1.00 16.94 225 GLU C C 1
ATOM 7361 O O . GLU C 1 225 ? 27.100 -23.203 -15.582 1.00 18.15 225 GLU C O 1
ATOM 7367 N N . ARG C 1 226 ? 26.212 -23.150 -17.655 1.00 14.98 226 ARG C N 1
ATOM 7368 C CA . ARG C 1 226 ? 25.762 -24.554 -17.607 1.00 14.06 226 ARG C CA 1
ATOM 7369 C C . ARG C 1 226 ? 26.885 -25.356 -18.263 1.00 13.20 226 ARG C C 1
ATOM 7370 O O . ARG C 1 226 ? 27.451 -24.888 -19.249 1.00 14.30 226 ARG C O 1
ATOM 7378 N N . PRO C 1 227 ? 27.211 -26.550 -17.731 1.00 11.57 227 PRO C N 1
ATOM 7379 C CA . PRO C 1 227 ? 28.348 -27.332 -18.245 1.00 11.20 227 PRO C CA 1
ATOM 7380 C C . PRO C 1 227 ? 28.104 -27.981 -19.602 1.00 11.33 227 PRO C C 1
ATOM 7381 O O . PRO C 1 227 ? 26.984 -28.413 -19.910 1.00 9.95 227 PRO C O 1
ATOM 7385 N N . VAL C 1 228 ? 29.186 -28.070 -20.373 1.00 10.16 228 VAL C N 1
ATOM 7386 C CA . VAL C 1 228 ? 29.220 -28.778 -21.630 1.00 10.75 228 VAL C CA 1
ATOM 7387 C C . VAL C 1 228 ? 30.465 -29.642 -21.600 1.00 10.09 228 VAL C C 1
ATOM 7388 O O . VAL C 1 228 ? 31.545 -29.185 -21.233 1.00 10.11 228 VAL C O 1
ATOM 7392 N N . TRP C 1 229 ? 30.325 -30.921 -21.943 1.00 9.65 229 TRP C N 1
ATOM 7393 C CA . TRP C 1 229 ? 31.457 -31.814 -22.008 1.00 9.02 229 TRP C CA 1
ATOM 7394 C C . TRP C 1 229 ? 31.296 -32.790 -23.182 1.00 8.19 229 TRP C C 1
ATOM 7395 O O . TRP C 1 229 ? 30.392 -32.599 -24.016 1.00 7.73 229 TRP C O 1
ATOM 7406 N N . MET C 1 230 ? 32.213 -33.775 -23.268 1.00 7.87 230 MET C N 1
ATOM 7407 C CA . MET C 1 230 ? 32.175 -34.776 -24.331 1.00 7.92 230 MET C CA 1
ATOM 7408 C C . MET C 1 230 ? 32.327 -36.168 -23.763 1.00 7.75 230 MET C C 1
ATOM 7409 O O . MET C 1 230 ? 33.051 -36.378 -22.798 1.00 7.73 230 MET C O 1
ATOM 7414 N N . ARG C 1 231 ? 31.614 -37.104 -24.366 1.00 7.85 231 ARG C N 1
ATOM 7415 C CA . ARG C 1 231 ? 31.838 -38.509 -24.130 1.00 7.94 231 ARG C CA 1
ATOM 7416 C C . ARG C 1 231 ? 32.774 -38.990 -25.249 1.00 7.66 231 ARG C C 1
ATOM 7417 O O . ARG C 1 231 ? 32.543 -38.714 -26.434 1.00 7.83 231 ARG C O 1
ATOM 7425 N N . VAL C 1 232 ? 33.767 -39.768 -24.858 1.00 8.19 232 VAL C N 1
ATOM 7426 C CA . VAL C 1 232 ? 34.780 -40.271 -25.764 1.00 8.66 232 VAL C CA 1
ATOM 7427 C C . VAL C 1 232 ? 34.885 -41.778 -25.688 1.00 9.70 232 VAL C C 1
ATOM 7428 O O . VAL C 1 232 ? 34.508 -42.394 -24.692 1.00 9.88 232 VAL C O 1
ATOM 7432 N N . SER C 1 233 ? 35.393 -42.375 -26.769 1.00 9.61 233 SER C N 1
ATOM 7433 C CA . SER C 1 233 ? 35.776 -43.779 -26.754 1.00 10.23 233 SER C CA 1
ATOM 7434 C C . SER C 1 233 ? 37.272 -43.699 -26.651 1.00 10.67 233 SER C C 1
ATOM 7435 O O . SER C 1 233 ? 37.895 -43.145 -27.522 1.00 10.77 233 SER C O 1
ATOM 7438 N N . ALA C 1 234 ? 37.829 -44.311 -25.620 1.00 11.13 234 ALA C N 1
ATOM 7439 C CA . ALA C 1 234 ? 39.237 -44.145 -25.306 1.00 13.00 234 ALA C CA 1
ATOM 7440 C C . ALA C 1 234 ? 40.113 -44.953 -26.210 1.00 13.16 234 ALA C C 1
ATOM 7441 O O . ALA C 1 234 ? 41.285 -44.631 -26.350 1.00 14.04 234 ALA C O 1
ATOM 7443 N N . THR C 1 235 ? 39.555 -46.037 -26.759 1.00 12.63 235 THR C N 1
ATOM 7444 C CA . THR C 1 235 ? 40.242 -46.913 -27.694 1.00 12.45 235 THR C CA 1
ATOM 7445 C C . THR C 1 235 ? 39.219 -47.604 -28.629 1.00 11.42 235 THR C C 1
ATOM 7446 O O . THR C 1 235 ? 38.057 -47.789 -28.275 1.00 10.40 235 THR C O 1
ATOM 7450 N N . ASP C 1 236 ? 39.685 -47.923 -29.835 1.00 10.82 236 ASP C N 1
ATOM 7451 C CA . ASP C 1 236 ? 38.949 -48.730 -30.801 1.00 10.50 236 ASP C CA 1
ATOM 7452 C C . ASP C 1 236 ? 39.113 -50.233 -30.571 1.00 11.58 236 ASP C C 1
ATOM 7453 O O . ASP C 1 236 ? 38.371 -51.010 -31.174 1.00 11.69 236 ASP C O 1
ATOM 7458 N N . TRP C 1 237 ? 40.086 -50.639 -29.754 1.00 11.42 237 TRP C N 1
ATOM 7459 C CA . TRP C 1 237 ? 40.435 -52.066 -29.587 1.00 12.59 237 TRP C CA 1
ATOM 7460 C C . TRP C 1 237 ? 40.786 -52.725 -30.930 1.00 12.30 237 TRP C C 1
ATOM 7461 O O . TRP C 1 237 ? 40.500 -53.909 -31.151 1.00 13.44 237 TRP C O 1
ATOM 7472 N N . VAL C 1 238 ? 41.407 -51.952 -31.813 1.00 11.64 238 VAL C N 1
ATOM 7473 C CA . VAL C 1 238 ? 41.847 -52.417 -33.123 1.00 12.42 238 VAL C CA 1
ATOM 7474 C C . VAL C 1 238 ? 43.240 -51.848 -33.339 1.00 12.16 238 VAL C C 1
ATOM 7475 O O . VAL C 1 238 ? 43.431 -50.653 -33.238 1.00 11.82 238 VAL C O 1
ATOM 7479 N N . PRO C 1 239 ? 44.205 -52.688 -33.726 1.00 12.56 239 PRO C N 1
ATOM 7480 C CA . PRO C 1 239 ? 45.537 -52.116 -33.914 1.00 12.87 239 PRO C CA 1
ATOM 7481 C C . PRO C 1 239 ? 45.540 -50.992 -34.969 1.00 12.34 239 PRO C C 1
ATOM 7482 O O . PRO C 1 239 ? 44.856 -51.086 -35.984 1.00 11.49 239 PRO C O 1
ATOM 7486 N N . ASN C 1 240 ? 46.217 -49.893 -34.618 1.00 12.64 240 ASN C N 1
ATOM 7487 C CA . ASN C 1 240 ? 46.334 -48.663 -35.428 1.00 13.21 240 ASN C CA 1
ATOM 7488 C C . ASN C 1 240 ? 45.140 -47.752 -35.420 1.00 13.20 240 ASN C C 1
ATOM 7489 O O . ASN C 1 240 ? 45.135 -46.742 -36.100 1.00 13.59 240 ASN C O 1
ATOM 7494 N N . GLY C 1 241 ? 44.106 -48.110 -34.684 1.00 12.50 241 GLY C N 1
ATOM 7495 C CA . GLY C 1 241 ? 42.956 -47.226 -34.604 1.00 12.52 241 GLY C CA 1
ATOM 7496 C C . GLY C 1 241 ? 43.171 -46.158 -33.560 1.00 12.03 241 GLY C C 1
ATOM 7497 O O . GLY C 1 241 ? 44.283 -45.948 -33.009 1.00 11.67 241 GLY C O 1
ATOM 7498 N N . TRP C 1 242 ? 42.088 -45.481 -33.249 1.00 10.35 242 TRP C N 1
ATOM 7499 C CA . TRP C 1 242 ? 42.074 -44.564 -32.110 1.00 9.97 242 TRP C CA 1
ATOM 7500 C C . TRP C 1 242 ? 42.459 -45.251 -30.823 1.00 9.69 242 TRP C C 1
ATOM 7501 O O . TRP C 1 242 ? 42.130 -46.425 -30.619 1.00 9.45 242 TRP C O 1
ATOM 7512 N N . ASP C 1 243 ? 43.211 -44.548 -29.965 1.00 9.88 243 ASP C N 1
ATOM 7513 C CA . ASP C 1 243 ? 43.737 -45.153 -28.754 1.00 10.40 243 ASP C CA 1
ATOM 7514 C C . ASP C 1 243 ? 43.838 -44.138 -27.608 1.00 10.81 243 ASP C C 1
ATOM 7515 O O . ASP C 1 243 ? 43.456 -42.981 -27.749 1.00 10.74 243 ASP C O 1
ATOM 7520 N N . ILE C 1 244 ? 44.323 -44.600 -26.458 1.00 10.63 244 ILE C N 1
ATOM 7521 C CA . ILE C 1 244 ? 44.389 -43.773 -25.274 1.00 11.50 244 ILE C CA 1
ATOM 7522 C C . ILE C 1 244 ? 45.224 -42.505 -25.479 1.00 11.73 244 ILE C C 1
ATOM 7523 O O . ILE C 1 244 ? 44.901 -41.476 -24.897 1.00 11.32 244 ILE C O 1
ATOM 7528 N N . GLU C 1 245 ? 46.273 -42.560 -26.320 1.00 12.34 245 GLU C N 1
ATOM 7529 C CA . GLU C 1 245 ? 47.051 -41.346 -26.558 1.00 12.68 245 GLU C CA 1
ATOM 7530 C C . GLU C 1 245 ? 46.261 -40.291 -27.297 1.00 11.31 245 GLU C C 1
ATOM 7531 O O . GLU C 1 245 ? 46.365 -39.101 -26.954 1.00 11.55 245 GLU C O 1
ATOM 7537 N N . GLY C 1 246 ? 45.508 -40.689 -28.330 1.00 11.04 246 GLY C N 1
ATOM 7538 C CA . GLY C 1 246 ? 44.562 -39.751 -28.970 1.00 11.38 246 GLY C CA 1
ATOM 7539 C C . GLY C 1 246 ? 43.591 -39.181 -27.944 1.00 10.45 246 GLY C C 1
ATOM 7540 O O . GLY C 1 246 ? 43.324 -37.970 -27.889 1.00 10.48 246 GLY C O 1
ATOM 7541 N N . THR C 1 247 ? 43.103 -40.045 -27.083 1.00 10.37 247 THR C N 1
ATOM 7542 C CA . THR C 1 247 ? 42.090 -39.640 -26.104 1.00 10.53 247 THR C CA 1
ATOM 7543 C C . THR C 1 247 ? 42.617 -38.586 -25.119 1.00 10.51 247 THR C C 1
ATOM 7544 O O . THR C 1 247 ? 41.917 -37.636 -24.795 1.00 10.16 247 THR C O 1
ATOM 7548 N N . ILE C 1 248 ? 43.873 -38.766 -24.700 1.00 10.77 248 ILE C N 1
ATOM 7549 C CA . ILE C 1 248 ? 44.502 -37.860 -23.773 1.00 11.56 248 ILE C CA 1
ATOM 7550 C C . ILE C 1 248 ? 44.711 -36.548 -24.482 1.00 11.65 248 ILE C C 1
ATOM 7551 O O . ILE C 1 248 ? 44.411 -35.491 -23.947 1.00 10.75 248 ILE C O 1
ATOM 7556 N N . ALA C 1 249 ? 45.189 -36.587 -25.723 1.00 11.30 249 ALA C N 1
ATOM 7557 C CA . ALA C 1 249 ? 45.384 -35.355 -26.467 1.00 10.54 249 ALA C CA 1
ATOM 7558 C C . ALA C 1 249 ? 44.073 -34.578 -26.676 1.00 10.40 249 ALA C C 1
ATOM 7559 O O . ALA C 1 249 ? 44.011 -33.365 -26.499 1.00 11.06 249 ALA C O 1
ATOM 7561 N N . LEU C 1 250 ? 43.009 -35.307 -27.018 1.00 9.43 250 LEU C N 1
ATOM 7562 C CA . LEU C 1 250 ? 41.686 -34.695 -27.177 1.00 9.20 250 LEU C CA 1
ATOM 7563 C C . LEU C 1 250 ? 41.203 -34.115 -25.845 1.00 9.25 250 LEU C C 1
ATOM 7564 O O . LEU C 1 250 ? 40.620 -33.015 -25.814 1.00 9.71 250 LEU C O 1
ATOM 7569 N N . SER C 1 251 ? 41.484 -34.813 -24.764 1.00 9.48 251 SER C N 1
ATOM 7570 C CA . SER C 1 251 ? 41.000 -34.407 -23.443 1.00 10.28 251 SER C CA 1
ATOM 7571 C C . SER C 1 251 ? 41.691 -33.113 -22.999 1.00 10.83 251 SER C C 1
ATOM 7572 O O . SER C 1 251 ? 41.010 -32.208 -22.468 1.00 10.38 251 SER C O 1
ATOM 7575 N N . HIS C 1 252 ? 42.996 -33.002 -23.287 1.00 11.45 252 HIS C N 1
ATOM 7576 C CA . HIS C 1 252 ? 43.677 -31.734 -23.044 1.00 12.38 252 HIS C CA 1
ATOM 7577 C C . HIS C 1 252 ? 43.029 -30.579 -23.809 1.00 12.40 252 HIS C C 1
ATOM 7578 O O . HIS C 1 252 ? 42.857 -29.489 -23.285 1.00 13.15 252 HIS C O 1
ATOM 7585 N N . GLU C 1 253 ? 42.735 -30.804 -25.083 1.00 13.29 253 GLU C N 1
ATOM 7586 C CA . GLU C 1 253 ? 42.089 -29.778 -25.880 1.00 13.46 253 GLU C CA 1
ATOM 7587 C C . GLU C 1 253 ? 40.719 -29.455 -25.319 1.00 12.48 253 GLU C C 1
ATOM 7588 O O . GLU C 1 253 ? 40.306 -28.284 -25.260 1.00 11.87 253 GLU C O 1
ATOM 7594 N N . LEU C 1 254 ? 39.978 -30.488 -24.931 1.00 11.43 254 LEU C N 1
ATOM 7595 C CA . LEU C 1 254 ? 38.670 -30.218 -24.359 1.00 12.21 254 LEU C CA 1
ATOM 7596 C C . LEU C 1 254 ? 38.781 -29.311 -23.128 1.00 12.74 254 LEU C C 1
ATOM 7597 O O . LEU C 1 254 ? 37.976 -28.375 -22.952 1.00 11.97 254 LEU C O 1
ATOM 7602 N N . LYS C 1 255 ? 39.753 -29.598 -22.278 1.00 12.63 255 LYS C N 1
ATOM 7603 C CA . LYS C 1 255 ? 39.964 -28.806 -21.086 1.00 14.12 255 LYS C CA 1
ATOM 7604 C C . LYS C 1 255 ? 40.284 -27.359 -21.472 1.00 14.33 255 LYS C C 1
ATOM 7605 O O . LYS C 1 255 ? 39.683 -26.408 -20.950 1.00 13.04 255 LYS C O 1
ATOM 7611 N N . ALA C 1 256 ? 41.201 -27.176 -22.423 1.00 15.10 256 ALA C N 1
ATOM 7612 C CA . ALA C 1 256 ? 41.580 -25.812 -22.858 1.00 15.58 256 ALA C CA 1
ATOM 7613 C C . ALA C 1 256 ? 40.424 -25.037 -23.440 1.00 16.28 256 ALA C C 1
ATOM 7614 O O . ALA C 1 256 ? 40.354 -23.792 -23.345 1.00 16.49 256 ALA C O 1
ATOM 7616 N N . ARG C 1 257 ? 39.478 -25.775 -24.027 1.00 14.72 257 ARG C N 1
ATOM 7617 C CA . ARG C 1 257 ? 38.326 -25.168 -24.660 1.00 14.67 257 ARG C CA 1
ATOM 7618 C C . ARG C 1 257 ? 37.079 -25.048 -23.777 1.00 14.15 257 ARG C C 1
ATOM 7619 O O . ARG C 1 257 ? 36.019 -24.719 -24.270 1.00 15.18 257 ARG C O 1
ATOM 7627 N N . GLY C 1 258 ? 37.227 -25.333 -22.492 1.00 13.38 258 GLY C N 1
ATOM 7628 C CA . GLY C 1 258 ? 36.192 -25.066 -21.487 1.00 12.97 258 GLY C CA 1
ATOM 7629 C C . GLY C 1 258 ? 35.241 -26.236 -21.248 1.00 12.74 258 GLY C C 1
ATOM 7630 O O . GLY C 1 258 ? 34.120 -26.036 -20.741 1.00 14.47 258 GLY C O 1
ATOM 7631 N N . SER C 1 259 ? 35.652 -27.453 -21.609 1.00 11.44 259 SER C N 1
ATOM 7632 C CA . SER C 1 259 ? 34.834 -28.632 -21.258 1.00 10.96 259 SER C CA 1
ATOM 7633 C C . SER C 1 259 ? 34.760 -28.770 -19.743 1.00 11.30 259 SER C C 1
ATOM 7634 O O . SER C 1 259 ? 35.752 -28.558 -19.066 1.00 13.41 259 SER C O 1
ATOM 7637 N N . ALA C 1 260 ? 33.597 -29.170 -19.216 1.00 11.77 260 ALA C N 1
ATOM 7638 C CA . ALA C 1 260 ? 33.387 -29.335 -17.788 1.00 11.20 260 ALA C CA 1
ATOM 7639 C C . ALA C 1 260 ? 33.851 -30.659 -17.243 1.00 11.91 260 ALA C C 1
ATOM 7640 O O . ALA C 1 260 ? 34.001 -30.817 -16.020 1.00 13.09 260 ALA C O 1
ATOM 7642 N N . ALA C 1 261 ? 34.032 -31.619 -18.136 1.00 10.83 261 ALA C N 1
ATOM 7643 C CA . ALA C 1 261 ? 34.234 -33.002 -17.776 1.00 11.01 261 ALA C CA 1
ATOM 7644 C C . ALA C 1 261 ? 34.702 -33.781 -19.032 1.00 10.54 261 ALA C C 1
ATOM 7645 O O . ALA C 1 261 ? 34.763 -33.235 -20.134 1.00 9.59 261 ALA C O 1
ATOM 7647 N N . VAL C 1 262 ? 35.048 -35.041 -18.827 1.00 10.14 262 VAL C N 1
ATOM 7648 C CA . VAL C 1 262 ? 35.167 -36.005 -19.919 1.00 11.61 262 VAL C CA 1
ATOM 7649 C C . VAL C 1 262 ? 34.509 -37.294 -19.422 1.00 10.05 262 VAL C C 1
ATOM 7650 O O . VAL C 1 262 ? 34.763 -37.721 -18.290 1.00 10.27 262 VAL C O 1
ATOM 7654 N N . HIS C 1 263 ? 33.650 -37.872 -20.239 1.00 8.96 263 HIS C N 1
ATOM 7655 C CA . HIS C 1 263 ? 32.963 -39.133 -19.924 1.00 8.62 263 HIS C CA 1
ATOM 7656 C C . HIS C 1 263 ? 33.641 -40.196 -20.776 1.00 8.36 263 HIS C C 1
ATOM 7657 O O . HIS C 1 263 ? 33.628 -40.128 -22.008 1.00 9.26 263 HIS C O 1
ATOM 7664 N N . VAL C 1 264 ? 34.267 -41.145 -20.125 1.00 8.81 264 VAL C N 1
ATOM 7665 C CA . VAL C 1 264 ? 35.182 -42.096 -20.802 1.00 8.81 264 VAL C CA 1
ATOM 7666 C C . VAL C 1 264 ? 34.580 -43.507 -21.003 1.00 9.47 264 VAL C C 1
ATOM 7667 O O . VAL C 1 264 ? 34.455 -44.278 -20.049 1.00 10.89 264 VAL C O 1
ATOM 7671 N N . SER C 1 265 ? 34.240 -43.829 -22.263 1.00 9.47 265 SER C N 1
ATOM 7672 C CA . SER C 1 265 ? 33.789 -45.159 -22.690 1.00 10.16 265 SER C CA 1
ATOM 7673 C C . SER C 1 265 ? 34.869 -45.719 -23.679 1.00 10.43 265 SER C C 1
ATOM 7674 O O . SER C 1 265 ? 36.026 -45.259 -23.708 1.00 11.23 265 SER C O 1
ATOM 7677 N N . THR C 1 266 ? 34.509 -46.709 -24.483 1.00 10.93 266 THR C N 1
ATOM 7678 C CA . THR C 1 266 ? 35.416 -47.231 -25.513 1.00 11.05 266 THR C CA 1
ATOM 7679 C C . THR C 1 266 ? 34.606 -47.847 -26.631 1.00 11.08 266 THR C C 1
ATOM 7680 O O . THR C 1 266 ? 33.397 -48.061 -26.503 1.00 12.02 266 THR C O 1
ATOM 7684 N N . GLY C 1 267 ? 35.296 -48.164 -27.727 1.00 11.47 267 GLY C N 1
ATOM 7685 C CA . GLY C 1 267 ? 34.724 -48.993 -28.797 1.00 11.02 267 GLY C CA 1
ATOM 7686 C C . GLY C 1 267 ? 33.762 -48.322 -29.768 1.00 11.34 267 GLY C C 1
ATOM 7687 O O . GLY C 1 267 ? 33.533 -47.108 -29.713 1.00 11.90 267 GLY C O 1
ATOM 7688 N N . GLY C 1 268 ? 33.262 -49.134 -30.682 1.00 11.25 268 GLY C N 1
ATOM 7689 C CA . GLY C 1 268 ? 32.135 -48.776 -31.537 1.00 11.05 268 GLY C CA 1
ATOM 7690 C C . GLY C 1 268 ? 32.409 -48.490 -33.000 1.00 11.57 268 GLY C C 1
ATOM 7691 O O . GLY C 1 268 ? 31.460 -48.478 -33.773 1.00 11.96 268 GLY C O 1
ATOM 7692 N N . VAL C 1 269 ? 33.656 -48.185 -33.392 1.00 10.99 269 VAL C N 1
ATOM 7693 C CA . VAL C 1 269 ? 33.924 -47.809 -34.784 1.00 11.37 269 VAL C CA 1
ATOM 7694 C C . VAL C 1 269 ? 34.195 -48.977 -35.737 1.00 11.78 269 VAL C C 1
ATOM 7695 O O . VAL C 1 269 ? 34.130 -48.781 -36.940 1.00 11.18 269 VAL C O 1
ATOM 7699 N N . SER C 1 270 ? 34.485 -50.162 -35.212 1.00 13.06 270 SER C N 1
ATOM 7700 C CA . SER C 1 270 ? 34.880 -51.289 -36.047 1.00 13.79 270 SER C CA 1
ATOM 7701 C C . SER C 1 270 ? 34.300 -52.616 -35.560 1.00 14.40 270 SER C C 1
ATOM 7702 O O . SER C 1 270 ? 34.469 -52.952 -34.410 1.00 13.76 270 SER C O 1
ATOM 7705 N N . PRO C 1 271 ? 33.635 -53.374 -36.453 1.00 15.13 271 PRO C N 1
ATOM 7706 C CA . PRO C 1 271 ? 33.266 -54.772 -36.136 1.00 17.03 271 PRO C CA 1
ATOM 7707 C C . PRO C 1 271 ? 34.486 -55.681 -35.785 1.00 18.18 271 PRO C C 1
ATOM 7708 O O . PRO C 1 271 ? 34.288 -56.764 -35.198 1.00 19.84 271 PRO C O 1
ATOM 7712 N N . GLN C 1 272 ? 35.714 -55.247 -36.118 1.00 17.78 272 GLN C N 1
ATOM 7713 C CA . GLN C 1 272 ? 36.928 -55.992 -35.793 1.00 20.60 272 GLN C CA 1
ATOM 7714 C C . GLN C 1 272 ? 37.411 -55.802 -34.362 1.00 19.07 272 GLN C C 1
ATOM 7715 O O . GLN C 1 272 ? 38.418 -56.415 -33.946 1.00 17.64 272 GLN C O 1
ATOM 7721 N N . GLN C 1 273 ? 36.745 -54.932 -33.606 1.00 16.25 273 GLN C N 1
ATOM 7722 C CA . GLN C 1 273 ? 37.204 -54.615 -32.264 1.00 16.10 273 GLN C CA 1
ATOM 7723 C C . GLN C 1 273 ? 37.320 -55.849 -31.418 1.00 16.45 273 GLN C C 1
ATOM 7724 O O . GLN C 1 273 ? 36.435 -56.690 -31.459 1.00 15.57 273 GLN C O 1
ATOM 7730 N N . ALA C 1 274 ? 38.430 -55.946 -30.696 1.00 16.90 274 ALA C N 1
ATOM 7731 C CA . ALA C 1 274 ? 38.713 -57.088 -29.825 1.00 19.16 274 ALA C CA 1
ATOM 7732 C C . ALA C 1 274 ? 38.603 -56.615 -28.385 1.00 19.44 274 ALA C C 1
ATOM 7733 O O . ALA C 1 274 ? 39.615 -56.331 -27.753 1.00 18.67 274 ALA C O 1
ATOM 7735 N N . ILE C 1 275 ? 37.375 -56.502 -27.888 1.00 22.45 275 ILE C N 1
ATOM 7736 C CA . ILE C 1 275 ? 37.133 -55.908 -26.565 1.00 24.70 275 ILE C CA 1
ATOM 7737 C C . ILE C 1 275 ? 37.315 -56.982 -25.497 1.00 25.94 275 ILE C C 1
ATOM 7738 O O . ILE C 1 275 ? 36.789 -58.098 -25.618 1.00 28.09 275 ILE C O 1
ATOM 7743 N N . LYS C 1 276 ? 38.069 -56.634 -24.463 1.00 27.98 276 LYS C N 1
ATOM 7744 C CA . LYS C 1 276 ? 38.289 -57.494 -23.298 1.00 28.61 276 LYS C CA 1
ATOM 7745 C C . LYS C 1 276 ? 37.305 -57.046 -22.213 1.00 25.08 276 LYS C C 1
ATOM 7746 O O . LYS C 1 276 ? 37.603 -56.165 -21.431 1.00 22.32 276 LYS C O 1
ATOM 7752 N N . ILE C 1 277 ? 36.131 -57.659 -22.200 1.00 25.15 277 ILE C N 1
ATOM 7753 C CA . ILE C 1 277 ? 35.034 -57.246 -21.330 1.00 25.88 277 ILE C CA 1
ATOM 7754 C C . ILE C 1 277 ? 35.165 -57.896 -19.944 1.00 24.43 277 ILE C C 1
ATOM 7755 O O . ILE C 1 277 ? 35.592 -59.039 -19.822 1.00 27.18 277 ILE C O 1
ATOM 7760 N N . GLY C 1 278 ? 34.766 -57.172 -18.908 1.00 22.27 278 GLY C N 1
ATOM 7761 C CA . GLY C 1 278 ? 34.824 -57.665 -17.522 1.00 20.59 278 GLY C CA 1
ATOM 7762 C C . GLY C 1 278 ? 34.471 -56.496 -16.595 1.00 19.95 278 GLY C C 1
ATOM 7763 O O . GLY C 1 278 ? 34.408 -55.368 -17.055 1.00 17.76 278 GLY C O 1
ATOM 7764 N N . PRO C 1 279 ? 34.193 -56.750 -15.292 1.00 19.47 279 PRO C N 1
ATOM 7765 C CA . PRO C 1 279 ? 33.833 -55.646 -14.378 1.00 18.84 279 PRO C CA 1
ATOM 7766 C C . PRO C 1 279 ? 34.838 -54.514 -14.407 1.00 17.57 279 PRO C C 1
ATOM 7767 O O . PRO C 1 279 ? 36.009 -54.755 -14.270 1.00 15.67 279 PRO C O 1
ATOM 7771 N N . GLY C 1 280 ? 34.378 -53.287 -14.591 1.00 14.72 280 GLY C N 1
ATOM 7772 C CA . GLY C 1 280 ? 35.275 -52.180 -14.557 1.00 14.23 280 GLY C CA 1
ATOM 7773 C C . GLY C 1 280 ? 36.334 -52.153 -15.645 1.00 14.48 280 GLY C C 1
ATOM 7774 O O . GLY C 1 280 ? 37.329 -51.436 -15.503 1.00 15.15 280 GLY C O 1
ATOM 7775 N N . TYR C 1 281 ? 36.113 -52.877 -16.745 1.00 14.05 281 TYR C N 1
ATOM 7776 C CA . TYR C 1 281 ? 37.092 -53.004 -17.811 1.00 13.87 281 TYR C CA 1
ATOM 7777 C C . TYR C 1 281 ? 37.534 -51.710 -18.468 1.00 14.46 281 TYR C C 1
ATOM 7778 O O . TYR C 1 281 ? 38.586 -51.697 -19.135 1.00 15.66 281 TYR C O 1
ATOM 7787 N N . GLN C 1 282 ? 36.735 -50.649 -18.336 1.00 12.15 282 GLN C N 1
ATOM 7788 C CA . GLN C 1 282 ? 37.073 -49.356 -18.934 1.00 12.22 282 GLN C CA 1
ATOM 7789 C C . GLN C 1 282 ? 37.566 -48.339 -17.908 1.00 11.78 282 GLN C C 1
ATOM 7790 O O . GLN C 1 282 ? 37.913 -47.169 -18.268 1.00 11.47 282 GLN C O 1
ATOM 7796 N N . VAL C 1 283 ? 37.626 -48.753 -16.624 1.00 13.09 283 VAL C N 1
ATOM 7797 C CA . VAL C 1 283 ? 38.117 -47.876 -15.550 1.00 14.20 283 VAL C CA 1
ATOM 7798 C C . VAL C 1 283 ? 39.594 -47.426 -15.745 1.00 13.98 283 VAL C C 1
ATOM 7799 O O . VAL C 1 283 ? 39.921 -46.269 -15.493 1.00 12.30 283 VAL C O 1
ATOM 7803 N N . PRO C 1 284 ? 40.487 -48.341 -16.193 1.00 13.96 284 PRO C N 1
ATOM 7804 C CA . PRO C 1 284 ? 41.893 -47.919 -16.450 1.00 13.76 284 PRO C CA 1
ATOM 7805 C C . PRO C 1 284 ? 42.027 -46.736 -17.396 1.00 12.90 284 PRO C C 1
ATOM 7806 O O . PRO C 1 284 ? 42.870 -45.873 -17.180 1.00 13.25 284 PRO C O 1
ATOM 7810 N N . TYR C 1 285 ? 41.166 -46.660 -18.423 1.00 12.07 285 TYR C N 1
ATOM 7811 C CA . TYR C 1 285 ? 41.171 -45.506 -19.330 1.00 12.08 285 TYR C CA 1
ATOM 7812 C C . TYR C 1 285 ? 40.738 -44.232 -18.574 1.00 11.58 285 TYR C C 1
ATOM 7813 O O . TYR C 1 285 ? 41.351 -43.181 -18.709 1.00 11.12 285 TYR C O 1
ATOM 7822 N N . ALA C 1 286 ? 39.678 -44.316 -17.768 1.00 10.96 286 ALA C N 1
ATOM 7823 C CA . ALA C 1 286 ? 39.239 -43.138 -17.019 1.00 11.11 286 ALA C CA 1
ATOM 7824 C C . ALA C 1 286 ? 40.302 -42.673 -16.020 1.00 11.36 286 ALA C C 1
ATOM 7825 O O . ALA C 1 286 ? 40.570 -41.470 -15.870 1.00 11.23 286 ALA C O 1
ATOM 7827 N N . GLN C 1 287 ? 40.934 -43.636 -15.366 1.00 12.37 287 GLN C N 1
ATOM 7828 C CA . GLN C 1 287 ? 41.987 -43.340 -14.374 1.00 13.61 287 GLN C CA 1
ATOM 7829 C C . GLN C 1 287 ? 43.112 -42.516 -15.020 1.00 13.54 287 GLN C C 1
ATOM 7830 O O . GLN C 1 287 ? 43.549 -41.493 -14.470 1.00 14.69 287 GLN C O 1
ATOM 7836 N N . ARG C 1 288 ? 43.536 -42.933 -16.204 1.00 14.05 288 ARG C N 1
ATOM 7837 C CA . ARG C 1 288 ? 44.636 -42.241 -16.876 1.00 14.60 288 ARG C CA 1
ATOM 7838 C C . ARG C 1 288 ? 44.233 -40.877 -17.348 1.00 14.10 288 ARG C C 1
ATOM 7839 O O . ARG C 1 288 ? 44.968 -39.911 -17.193 1.00 13.87 288 ARG C O 1
ATOM 7847 N N . VAL C 1 289 ? 43.017 -40.767 -17.898 1.00 13.30 289 VAL C N 1
ATOM 7848 C CA . VAL C 1 289 ? 42.509 -39.478 -18.344 1.00 12.62 289 VAL C CA 1
ATOM 7849 C C . VAL C 1 289 ? 42.381 -38.506 -17.164 1.00 13.23 289 VAL C C 1
ATOM 7850 O O . VAL C 1 289 ? 42.731 -37.314 -17.279 1.00 11.73 289 VAL C O 1
ATOM 7854 N N . LYS C 1 290 ? 41.882 -39.014 -16.026 1.00 12.26 290 LYS C N 1
ATOM 7855 C CA . LYS C 1 290 ? 41.722 -38.200 -14.811 1.00 12.37 290 LYS C CA 1
ATOM 7856 C C . LYS C 1 290 ? 43.111 -37.725 -14.353 1.00 13.87 290 LYS C C 1
ATOM 7857 O O . LYS C 1 290 ? 43.273 -36.535 -14.068 1.00 13.76 290 LYS C O 1
ATOM 7863 N N . ALA C 1 291 ? 44.064 -38.653 -14.295 1.00 13.96 291 ALA C N 1
ATOM 7864 C CA . ALA C 1 291 ? 45.445 -38.383 -13.778 1.00 15.50 291 ALA C CA 1
ATOM 7865 C C . ALA C 1 291 ? 46.156 -37.356 -14.627 1.00 15.87 291 ALA C C 1
ATOM 7866 O O . ALA C 1 291 ? 46.753 -36.426 -14.076 1.00 16.49 291 ALA C O 1
ATOM 7868 N N . GLU C 1 292 ? 46.086 -37.496 -15.952 1.00 14.54 292 GLU C N 1
ATOM 7869 C CA . GLU C 1 292 ? 46.891 -36.645 -16.865 1.00 15.20 292 GLU C CA 1
ATOM 7870 C C . GLU C 1 292 ? 46.263 -35.337 -17.219 1.00 14.75 292 GLU C C 1
ATOM 7871 O O . GLU C 1 292 ? 46.989 -34.334 -17.484 1.00 14.94 292 GLU C O 1
ATOM 7877 N N . VAL C 1 293 ? 44.920 -35.285 -17.221 1.00 13.91 293 VAL C N 1
ATOM 7878 C CA . VAL C 1 293 ? 44.235 -34.061 -17.666 1.00 13.48 293 VAL C CA 1
ATOM 7879 C C . VAL C 1 293 ? 43.587 -33.303 -16.527 1.00 13.48 293 VAL C C 1
ATOM 7880 O O . VAL C 1 293 ? 43.602 -32.096 -16.519 1.00 15.72 293 VAL C O 1
ATOM 7884 N N . GLY C 1 294 ? 43.005 -34.014 -15.579 1.00 14.32 294 GLY C N 1
ATOM 7885 C CA . GLY C 1 294 ? 42.448 -33.409 -14.406 1.00 15.35 294 GLY C CA 1
ATOM 7886 C C . GLY C 1 294 ? 41.093 -32.741 -14.543 1.00 15.83 294 GLY C C 1
ATOM 7887 O O . GLY C 1 294 ? 40.680 -32.032 -13.632 1.00 18.13 294 GLY C O 1
ATOM 7888 N N . LEU C 1 295 ? 40.358 -32.996 -15.613 1.00 14.81 295 LEU C N 1
ATOM 7889 C CA . LEU C 1 295 ? 38.931 -32.633 -15.649 1.00 14.83 295 LEU C CA 1
ATOM 7890 C C . LEU C 1 295 ? 38.159 -33.591 -14.799 1.00 13.16 295 LEU C C 1
ATOM 7891 O O . LEU C 1 295 ? 38.599 -34.720 -14.636 1.00 13.73 295 LEU C O 1
ATOM 7896 N N . PRO C 1 296 ? 36.972 -33.195 -14.319 1.00 13.06 296 PRO C N 1
ATOM 7897 C CA . PRO C 1 296 ? 36.067 -34.249 -13.783 1.00 12.45 296 PRO C CA 1
ATOM 7898 C C . PRO C 1 296 ? 35.880 -35.382 -14.771 1.00 11.43 296 PRO C C 1
ATOM 7899 O O . PRO C 1 296 ? 35.563 -35.152 -15.927 1.00 10.87 296 PRO C O 1
ATOM 7903 N N . THR C 1 297 ? 36.117 -36.601 -14.323 1.00 11.12 297 THR C N 1
ATOM 7904 C CA . THR C 1 297 ? 36.136 -37.724 -15.212 1.00 10.94 297 THR C CA 1
ATOM 7905 C C . THR C 1 297 ? 35.068 -38.735 -14.805 1.00 11.96 297 THR C C 1
ATOM 7906 O O . THR C 1 297 ? 35.089 -39.231 -13.661 1.00 11.48 297 THR C O 1
ATOM 7910 N N . MET C 1 298 ? 34.184 -39.063 -15.745 1.00 10.60 298 MET C N 1
ATOM 7911 C CA . MET C 1 298 ? 33.189 -40.097 -15.515 1.00 11.07 298 MET C CA 1
ATOM 7912 C C . MET C 1 298 ? 33.630 -41.453 -16.072 1.00 10.61 298 MET C C 1
ATOM 7913 O O . MET C 1 298 ? 34.013 -41.552 -17.248 1.00 10.85 298 MET C O 1
ATOM 7918 N N . ALA C 1 299 ? 33.551 -42.493 -15.257 1.00 10.39 299 ALA C N 1
ATOM 7919 C CA . ALA C 1 299 ? 33.896 -43.861 -15.662 1.00 10.59 299 ALA C CA 1
ATOM 7920 C C . ALA C 1 299 ? 32.624 -44.641 -15.819 1.00 10.67 299 ALA C C 1
ATOM 7921 O O . ALA C 1 299 ? 31.624 -44.341 -15.159 1.00 10.52 299 ALA C O 1
ATOM 7923 N N . VAL C 1 300 ? 32.660 -45.635 -16.697 1.00 11.36 300 VAL C N 1
ATOM 7924 C CA . VAL C 1 300 ? 31.513 -46.472 -16.987 1.00 10.76 300 VAL C CA 1
ATOM 7925 C C . VAL C 1 300 ? 31.979 -47.860 -17.430 1.00 11.46 300 VAL C C 1
ATOM 7926 O O . VAL C 1 300 ? 33.100 -47.984 -17.967 1.00 11.20 300 VAL C O 1
ATOM 7930 N N . GLY C 1 301 ? 31.111 -48.866 -17.271 1.00 10.19 301 GLY C N 1
ATOM 7931 C CA . GLY C 1 301 ? 31.273 -50.182 -17.921 1.00 11.82 301 GLY C CA 1
ATOM 7932 C C . GLY C 1 301 ? 31.276 -51.348 -16.953 1.00 11.56 301 GLY C C 1
ATOM 7933 O O . GLY C 1 301 ? 32.280 -51.642 -16.319 1.00 14.28 301 GLY C O 1
ATOM 7934 N N . LEU C 1 302 ? 30.129 -51.974 -16.784 1.00 12.62 302 LEU C N 1
ATOM 7935 C CA . LEU C 1 302 ? 29.979 -53.148 -15.926 1.00 13.30 302 LEU C CA 1
ATOM 7936 C C . LEU C 1 302 ? 30.345 -52.777 -14.485 1.00 12.98 302 LEU C C 1
ATOM 7937 O O . LEU C 1 302 ? 31.008 -53.526 -13.777 1.00 14.29 302 LEU C O 1
ATOM 7942 N N . ILE C 1 303 ? 29.882 -51.598 -14.084 1.00 12.42 303 ILE C N 1
ATOM 7943 C CA . ILE C 1 303 ? 29.881 -51.180 -12.694 1.00 12.73 303 ILE C CA 1
ATOM 7944 C C . ILE C 1 303 ? 28.471 -51.441 -12.198 1.00 13.30 303 ILE C C 1
ATOM 7945 O O . ILE C 1 303 ? 27.548 -50.755 -12.626 1.00 12.27 303 ILE C O 1
ATOM 7950 N N . THR C 1 304 ? 28.325 -52.475 -11.358 1.00 13.03 304 THR C N 1
ATOM 7951 C CA . THR C 1 304 ? 27.036 -52.998 -10.921 1.00 14.03 304 THR C CA 1
ATOM 7952 C C . THR C 1 304 ? 26.799 -53.082 -9.408 1.00 13.78 304 THR C C 1
ATOM 7953 O O . THR C 1 304 ? 25.650 -53.255 -8.989 1.00 12.56 304 THR C O 1
ATOM 7957 N N . GLU C 1 305 ? 27.857 -52.967 -8.612 1.00 14.57 305 GLU C N 1
ATOM 7958 C CA . GLU C 1 305 ? 27.792 -53.146 -7.164 1.00 17.22 305 GLU C CA 1
ATOM 7959 C C . GLU C 1 305 ? 28.196 -51.861 -6.447 1.00 15.22 305 GLU C C 1
ATOM 7960 O O . GLU C 1 305 ? 29.115 -51.141 -6.872 1.00 13.95 305 GLU C O 1
ATOM 7966 N N . ALA C 1 306 ? 27.535 -51.605 -5.318 1.00 15.76 306 ALA C N 1
ATOM 7967 C CA . ALA C 1 306 ? 27.807 -50.398 -4.525 1.00 14.36 306 ALA C CA 1
ATOM 7968 C C . ALA C 1 306 ? 29.269 -50.321 -4.062 1.00 14.25 306 ALA C C 1
ATOM 7969 O O . ALA C 1 306 ? 29.903 -49.278 -4.190 1.00 12.58 306 ALA C O 1
ATOM 7971 N N . GLU C 1 307 ? 29.824 -51.435 -3.585 1.00 15.81 307 GLU C N 1
ATOM 7972 C CA . GLU C 1 307 ? 31.189 -51.389 -3.046 1.00 16.67 307 GLU C CA 1
ATOM 7973 C C . GLU C 1 307 ? 32.193 -51.244 -4.177 1.00 14.89 307 GLU C C 1
ATOM 7974 O O . GLU C 1 307 ? 33.185 -50.548 -4.019 1.00 14.93 307 GLU C O 1
ATOM 7980 N N . GLN C 1 308 ? 31.888 -51.814 -5.330 1.00 14.11 308 GLN C N 1
ATOM 7981 C CA . GLN C 1 308 ? 32.728 -51.608 -6.522 1.00 13.80 308 GLN C CA 1
ATOM 7982 C C . GLN C 1 308 ? 32.779 -50.133 -6.932 1.00 13.11 308 GLN C C 1
ATOM 7983 O O . GLN C 1 308 ? 33.828 -49.586 -7.240 1.00 13.21 308 GLN C O 1
ATOM 7989 N N . ALA C 1 309 ? 31.617 -49.524 -7.032 1.00 12.48 309 ALA C N 1
ATOM 7990 C CA . ALA C 1 309 ? 31.505 -48.111 -7.331 1.00 12.19 309 ALA C CA 1
ATOM 7991 C C . ALA C 1 309 ? 32.234 -47.223 -6.329 1.00 13.34 309 ALA C C 1
ATOM 7992 O O . ALA C 1 309 ? 32.996 -46.333 -6.703 1.00 12.47 309 ALA C O 1
ATOM 7994 N N . GLU C 1 310 ? 31.980 -47.466 -5.037 1.00 14.02 310 GLU C N 1
ATOM 7995 C CA . GLU C 1 310 ? 32.693 -46.786 -3.984 1.00 15.26 310 GLU C CA 1
ATOM 7996 C C . GLU C 1 310 ? 34.227 -46.934 -4.128 1.00 15.88 310 GLU C C 1
ATOM 7997 O O . GLU C 1 310 ? 34.946 -45.959 -3.961 1.00 16.78 310 GLU C O 1
ATOM 8003 N N . ALA C 1 311 ? 34.705 -48.129 -4.447 1.00 15.62 311 ALA C N 1
ATOM 8004 C CA . ALA C 1 311 ? 36.153 -48.406 -4.569 1.00 16.06 311 ALA C CA 1
ATOM 8005 C C . ALA C 1 311 ? 36.794 -47.625 -5.718 1.00 16.27 311 ALA C C 1
ATOM 8006 O O . ALA C 1 311 ? 37.931 -47.114 -5.587 1.00 14.57 311 ALA C O 1
ATOM 8008 N N . ILE C 1 312 ? 36.061 -47.477 -6.825 1.00 14.49 312 ILE C N 1
ATOM 8009 C CA . ILE C 1 312 ? 36.560 -46.669 -7.922 1.00 15.05 312 ILE C CA 1
ATOM 8010 C C . ILE C 1 312 ? 36.779 -45.229 -7.488 1.00 15.03 312 ILE C C 1
ATOM 8011 O O . ILE C 1 312 ? 37.791 -44.615 -7.836 1.00 16.25 312 ILE C O 1
ATOM 8016 N N . ILE C 1 313 ? 35.832 -44.672 -6.755 1.00 14.59 313 ILE C N 1
ATOM 8017 C CA . ILE C 1 313 ? 35.941 -43.285 -6.304 1.00 15.43 313 ILE C CA 1
ATOM 8018 C C . ILE C 1 313 ? 37.068 -43.192 -5.263 1.00 16.49 313 ILE C C 1
ATOM 8019 O O . ILE C 1 313 ? 37.899 -42.269 -5.342 1.00 16.48 313 ILE C O 1
ATOM 8024 N N . ALA C 1 314 ? 37.086 -44.138 -4.314 1.00 18.12 314 ALA C N 1
ATOM 8025 C CA . ALA C 1 314 ? 38.085 -44.123 -3.213 1.00 19.05 314 ALA C CA 1
ATOM 8026 C C . ALA C 1 314 ? 39.526 -44.222 -3.709 1.00 19.82 314 ALA C C 1
ATOM 8027 O O . ALA C 1 314 ? 40.457 -43.678 -3.096 1.00 20.64 314 ALA C O 1
ATOM 8029 N N . ASN C 1 315 ? 39.709 -44.933 -4.806 1.00 19.79 315 ASN C N 1
ATOM 8030 C CA . ASN C 1 315 ? 41.019 -45.107 -5.422 1.00 21.35 315 ASN C CA 1
ATOM 8031 C C . ASN C 1 315 ? 41.409 -44.030 -6.421 1.00 17.88 315 ASN C C 1
ATOM 8032 O O . ASN C 1 315 ? 42.394 -44.179 -7.127 1.00 17.02 315 ASN C O 1
ATOM 8037 N N . ASN C 1 316 ? 40.619 -42.950 -6.461 1.00 17.66 316 ASN C N 1
ATOM 8038 C CA . ASN C 1 316 ? 40.854 -41.812 -7.346 1.00 18.00 316 ASN C CA 1
ATOM 8039 C C . ASN C 1 316 ? 40.936 -42.249 -8.795 1.00 16.91 316 ASN C C 1
ATOM 8040 O O . ASN C 1 316 ? 41.729 -41.736 -9.567 1.00 15.69 316 ASN C O 1
ATOM 8045 N N . GLU C 1 317 ? 40.120 -43.235 -9.150 1.00 14.84 317 GLU C N 1
ATOM 8046 C CA . GLU C 1 317 ? 40.092 -43.744 -10.521 1.00 15.85 317 GLU C CA 1
ATOM 8047 C C . GLU C 1 317 ? 39.135 -42.978 -11.448 1.00 15.16 317 GLU C C 1
ATOM 8048 O O . GLU C 1 317 ? 39.236 -43.078 -12.684 1.00 15.23 317 GLU C O 1
ATOM 8054 N N . ALA C 1 318 ? 38.208 -42.235 -10.858 1.00 14.05 318 ALA C N 1
ATOM 8055 C CA . ALA C 1 318 ? 37.229 -41.424 -11.573 1.00 13.08 318 ALA C CA 1
ATOM 8056 C C . ALA C 1 318 ? 36.587 -40.507 -10.553 1.00 12.83 318 ALA C C 1
ATOM 8057 O O . ALA C 1 318 ? 36.722 -40.731 -9.345 1.00 14.04 318 ALA C O 1
ATOM 8059 N N . ASP C 1 319 ? 35.924 -39.477 -11.023 1.00 12.27 319 ASP C N 1
ATOM 8060 C CA . ASP C 1 319 ? 35.193 -38.599 -10.131 1.00 12.24 319 ASP C CA 1
ATOM 8061 C C . ASP C 1 319 ? 33.695 -38.873 -10.059 1.00 13.04 319 ASP C C 1
ATOM 8062 O O . ASP C 1 319 ? 33.052 -38.457 -9.086 1.00 12.86 319 ASP C O 1
ATOM 8067 N N . ILE C 1 320 ? 33.154 -39.470 -11.128 1.00 11.51 320 ILE C N 1
ATOM 8068 C CA . ILE C 1 320 ? 31.730 -39.799 -11.277 1.00 11.88 320 ILE C CA 1
ATOM 8069 C C . ILE C 1 320 ? 31.684 -41.232 -11.794 1.00 11.57 320 ILE C C 1
ATOM 8070 O O . ILE C 1 320 ? 32.547 -41.643 -12.601 1.00 11.77 320 ILE C O 1
ATOM 8075 N N . ILE C 1 321 ? 30.750 -42.004 -11.261 1.00 11.58 321 ILE C N 1
ATOM 8076 C CA . ILE C 1 321 ? 30.464 -43.338 -11.688 1.00 11.03 321 ILE C CA 1
ATOM 8077 C C . ILE C 1 321 ? 29.193 -43.289 -12.526 1.00 10.76 321 ILE C C 1
ATOM 8078 O O . ILE C 1 321 ? 28.118 -42.927 -12.014 1.00 11.06 321 ILE C O 1
ATOM 8083 N N . SER C 1 322 ? 29.317 -43.616 -13.806 1.00 9.84 322 SER C N 1
ATOM 8084 C CA A SER C 1 322 ? 28.172 -43.711 -14.741 0.50 9.58 322 SER C CA 1
ATOM 8085 C CA B SER C 1 322 ? 28.125 -43.668 -14.660 0.50 10.01 322 SER C CA 1
ATOM 8086 C C . SER C 1 322 ? 27.684 -45.148 -14.785 1.00 9.41 322 SER C C 1
ATOM 8087 O O . SER C 1 322 ? 28.516 -46.080 -14.873 1.00 8.97 322 SER C O 1
ATOM 8092 N N . ILE C 1 323 ? 26.372 -45.346 -14.700 1.00 9.31 323 ILE C N 1
ATOM 8093 C CA . ILE C 1 323 ? 25.768 -46.666 -14.688 1.00 9.58 323 ILE C CA 1
ATOM 8094 C C . ILE C 1 323 ? 24.636 -46.682 -15.720 1.00 9.07 323 ILE C C 1
ATOM 8095 O O . ILE C 1 323 ? 23.818 -45.767 -15.747 1.00 8.66 323 ILE C O 1
ATOM 8100 N N . ALA C 1 324 ? 24.593 -47.707 -16.544 1.00 7.99 324 ALA C N 1
ATOM 8101 C CA . ALA C 1 324 ? 23.526 -47.892 -17.522 1.00 8.14 324 ALA C CA 1
ATOM 8102 C C . ALA C 1 324 ? 22.718 -49.143 -17.230 1.00 8.23 324 ALA C C 1
ATOM 8103 O O . ALA C 1 324 ? 21.664 -49.099 -16.623 1.00 8.16 324 ALA C O 1
ATOM 8105 N N . ARG C 1 325 ? 23.212 -50.293 -17.624 1.00 8.87 325 ARG C N 1
ATOM 8106 C CA . ARG C 1 325 ? 22.411 -51.495 -17.467 1.00 9.26 325 ARG C CA 1
ATOM 8107 C C . ARG C 1 325 ? 21.976 -51.768 -16.031 1.00 8.96 325 ARG C C 1
ATOM 8108 O O . ARG C 1 325 ? 20.836 -52.223 -15.827 1.00 9.34 325 ARG C O 1
ATOM 8116 N N . ALA C 1 326 ? 22.853 -51.573 -15.045 1.00 8.81 326 ALA C N 1
ATOM 8117 C CA . ALA C 1 326 ? 22.434 -51.774 -13.644 1.00 8.81 326 ALA C CA 1
ATOM 8118 C C . ALA C 1 326 ? 21.271 -50.859 -13.215 1.00 9.15 326 ALA C C 1
ATOM 8119 O O . ALA C 1 326 ? 20.481 -51.258 -12.342 1.00 9.40 326 ALA C O 1
ATOM 8121 N N . MET C 1 327 ? 21.145 -49.665 -13.817 1.00 8.95 327 MET C N 1
ATOM 8122 C CA . MET C 1 327 ? 19.983 -48.821 -13.616 1.00 9.56 327 MET C CA 1
ATOM 8123 C C . MET C 1 327 ? 18.700 -49.334 -14.242 1.00 8.99 327 MET C C 1
ATOM 8124 O O . MET C 1 327 ? 17.627 -49.157 -13.692 1.00 9.02 327 MET C O 1
ATOM 8129 N N . LEU C 1 328 ? 18.793 -49.918 -15.423 1.00 8.88 328 LEU C N 1
ATOM 8130 C CA . LEU C 1 328 ? 17.635 -50.549 -16.053 1.00 8.80 328 LEU C CA 1
ATOM 8131 C C . LEU C 1 328 ? 17.208 -51.753 -15.226 1.00 9.18 328 LEU C C 1
ATOM 8132 O O . LEU C 1 328 ? 16.038 -51.950 -15.030 1.00 10.15 328 LEU C O 1
ATOM 8137 N N . TYR C 1 329 ? 18.162 -52.522 -14.694 1.00 9.10 329 TYR C N 1
ATOM 8138 C CA . TYR C 1 329 ? 17.845 -53.750 -13.992 1.00 9.24 329 TYR C CA 1
ATOM 8139 C C . TYR C 1 329 ? 17.419 -53.468 -12.562 1.00 9.61 329 TYR C C 1
ATOM 8140 O O . TYR C 1 329 ? 16.705 -54.285 -11.932 1.00 9.72 329 TYR C O 1
ATOM 8149 N N . ASP C 1 330 ? 17.798 -52.288 -12.071 1.00 8.95 330 ASP C N 1
ATOM 8150 C CA . ASP C 1 330 ? 17.430 -51.818 -10.730 1.00 8.68 330 ASP C CA 1
ATOM 8151 C C . ASP C 1 330 ? 17.375 -50.297 -10.748 1.00 8.17 330 ASP C C 1
ATOM 8152 O O . ASP C 1 330 ? 18.341 -49.643 -10.436 1.00 7.47 330 ASP C O 1
ATOM 8157 N N . PRO C 1 331 ? 16.216 -49.739 -11.081 1.00 8.38 331 PRO C N 1
ATOM 8158 C CA . PRO C 1 331 ? 16.108 -48.289 -11.134 1.00 8.20 331 PRO C CA 1
ATOM 8159 C C . PRO C 1 331 ? 16.169 -47.640 -9.758 1.00 8.42 331 PRO C C 1
ATOM 8160 O O . PRO C 1 331 ? 16.216 -46.409 -9.679 1.00 8.96 331 PRO C O 1
ATOM 8164 N N . ARG C 1 332 ? 16.250 -48.431 -8.693 1.00 7.97 332 ARG C N 1
ATOM 8165 C CA . ARG C 1 332 ? 16.471 -47.929 -7.369 1.00 8.28 332 ARG C CA 1
ATOM 8166 C C . ARG C 1 332 ? 17.922 -48.157 -6.954 1.00 8.21 332 ARG C C 1
ATOM 8167 O O . ARG C 1 332 ? 18.254 -48.100 -5.769 1.00 8.62 332 ARG C O 1
ATOM 8175 N N . TRP C 1 333 ? 18.800 -48.400 -7.920 1.00 8.55 333 TRP C N 1
ATOM 8176 C CA . TRP C 1 333 ? 20.221 -48.697 -7.616 1.00 8.54 333 TRP C CA 1
ATOM 8177 C C . TRP C 1 333 ? 20.842 -47.730 -6.611 1.00 8.67 333 TRP C C 1
ATOM 8178 O O . TRP C 1 333 ? 21.524 -48.171 -5.681 1.00 8.36 333 TRP C O 1
ATOM 8189 N N . PRO C 1 334 ? 20.625 -46.409 -6.766 1.00 8.27 334 PRO C N 1
ATOM 8190 C CA . PRO C 1 334 ? 21.253 -45.516 -5.796 1.00 9.02 334 PRO C CA 1
ATOM 8191 C C . PRO C 1 334 ? 20.659 -45.571 -4.367 1.00 9.19 334 PRO C C 1
ATOM 8192 O O . PRO C 1 334 ? 21.399 -45.435 -3.390 1.00 9.98 334 PRO C O 1
ATOM 8196 N N . TRP C 1 335 ? 19.355 -45.786 -4.255 1.00 9.10 335 TRP C N 1
ATOM 8197 C CA . TRP C 1 335 ? 18.760 -46.084 -2.939 1.00 9.51 335 TRP C CA 1
ATOM 8198 C C . TRP C 1 335 ? 19.473 -47.287 -2.323 1.00 9.45 335 TRP C C 1
ATOM 8199 O O . TRP C 1 335 ? 19.777 -47.311 -1.115 1.00 10.45 335 TRP C O 1
ATOM 8210 N N . HIS C 1 336 ? 19.627 -48.335 -3.123 1.00 9.22 336 HIS C N 1
ATOM 8211 C CA . HIS C 1 336 ? 20.162 -49.599 -2.604 1.00 9.97 336 HIS C CA 1
ATOM 8212 C C . HIS C 1 336 ? 21.631 -49.473 -2.228 1.00 10.09 336 HIS C C 1
ATOM 8213 O O . HIS C 1 336 ? 22.059 -50.022 -1.197 1.00 11.46 336 HIS C O 1
ATOM 8220 N N . ALA C 1 337 ? 22.382 -48.742 -3.054 1.00 10.04 337 ALA C N 1
ATOM 8221 C CA . ALA C 1 337 ? 23.771 -48.356 -2.742 1.00 10.81 337 ALA C CA 1
ATOM 8222 C C . ALA C 1 337 ? 23.869 -47.508 -1.482 1.00 11.11 337 ALA C C 1
ATOM 8223 O O . ALA C 1 337 ? 24.726 -47.765 -0.623 1.00 11.21 337 ALA C O 1
ATOM 8225 N N . ALA C 1 338 ? 22.955 -46.535 -1.338 1.00 11.28 338 ALA C N 1
ATOM 8226 C CA . ALA C 1 338 ? 22.948 -45.679 -0.150 1.00 12.61 338 ALA C CA 1
ATOM 8227 C C . ALA C 1 338 ? 22.662 -46.478 1.115 1.00 12.41 338 ALA C C 1
ATOM 8228 O O . ALA C 1 338 ? 23.273 -46.208 2.158 1.00 14.09 338 ALA C O 1
ATOM 8230 N N . ALA C 1 339 ? 21.755 -47.442 1.019 1.00 12.45 339 ALA C N 1
ATOM 8231 C CA . ALA C 1 339 ? 21.455 -48.347 2.146 1.00 12.24 339 ALA C CA 1
ATOM 8232 C C . ALA C 1 339 ? 22.715 -49.169 2.516 1.00 13.39 339 ALA C C 1
ATOM 8233 O O . ALA C 1 339 ? 22.997 -49.388 3.699 1.00 13.34 339 ALA C O 1
ATOM 8235 N N . LYS C 1 340 ? 23.472 -49.637 1.532 1.00 13.98 340 LYS C N 1
ATOM 8236 C CA . LYS C 1 340 ? 24.659 -50.444 1.812 1.00 16.82 340 LYS C CA 1
ATOM 8237 C C . LYS C 1 340 ? 25.797 -49.577 2.385 1.00 17.25 340 LYS C C 1
ATOM 8238 O O . LYS C 1 340 ? 26.536 -50.016 3.242 1.00 19.45 340 LYS C O 1
ATOM 8244 N N . LEU C 1 341 ? 25.922 -48.341 1.947 1.00 15.41 341 LEU C N 1
ATOM 8245 C CA . LEU C 1 341 ? 27.086 -47.528 2.285 1.00 16.11 341 LEU C CA 1
ATOM 8246 C C . LEU C 1 341 ? 26.790 -46.463 3.339 1.00 17.56 341 LEU C C 1
ATOM 8247 O O . LEU C 1 341 ? 27.621 -45.607 3.590 1.00 20.14 341 LEU C O 1
ATOM 8252 N N . GLY C 1 342 ? 25.614 -46.504 3.965 1.00 16.19 342 GLY C N 1
ATOM 8253 C CA . GLY C 1 342 ? 25.307 -45.533 5.034 1.00 17.17 342 GLY C CA 1
ATOM 8254 C C . GLY C 1 342 ? 25.113 -44.117 4.572 1.00 16.89 342 GLY C C 1
ATOM 8255 O O . GLY C 1 342 ? 25.630 -43.157 5.184 1.00 19.83 342 GLY C O 1
ATOM 8256 N N . ALA C 1 343 ? 24.366 -43.950 3.477 1.00 15.37 343 ALA C N 1
ATOM 8257 C CA . ALA C 1 343 ? 24.108 -42.634 2.906 1.00 14.59 343 ALA C CA 1
ATOM 8258 C C . ALA C 1 343 ? 22.628 -42.393 2.719 1.00 14.66 343 ALA C C 1
ATOM 8259 O O . ALA C 1 343 ? 21.804 -43.239 3.041 1.00 14.89 343 ALA C O 1
ATOM 8261 N N A SER C 1 344 ? 22.311 -41.192 2.251 0.50 13.98 344 SER C N 1
ATOM 8262 N N B SER C 1 344 ? 22.300 -41.200 2.240 0.50 14.46 344 SER C N 1
ATOM 8263 C CA A SER C 1 344 ? 20.945 -40.775 1.983 0.50 13.68 344 SER C CA 1
ATOM 8264 C CA B SER C 1 344 ? 20.923 -40.821 1.969 0.50 14.42 344 SER C CA 1
ATOM 8265 C C A SER C 1 344 ? 20.786 -40.341 0.529 0.50 13.88 344 SER C C 1
ATOM 8266 C C B SER C 1 344 ? 20.758 -40.235 0.571 0.50 14.19 344 SER C C 1
ATOM 8267 O O A SER C 1 344 ? 21.772 -40.043 -0.140 0.50 13.20 344 SER C O 1
ATOM 8268 O O B SER C 1 344 ? 21.689 -39.654 0.011 0.50 13.16 344 SER C O 1
ATOM 8273 N N . VAL C 1 345 ? 19.545 -40.372 0.054 1.00 13.64 345 VAL C N 1
ATOM 8274 C CA . VAL C 1 345 ? 19.180 -39.928 -1.303 1.00 13.81 345 VAL C CA 1
ATOM 8275 C C . VAL C 1 345 ? 17.838 -39.202 -1.291 1.00 13.13 345 VAL C C 1
ATOM 8276 O O . VAL C 1 345 ? 17.034 -39.372 -0.362 1.00 13.14 345 VAL C O 1
ATOM 8280 N N . ASN C 1 346 ? 17.583 -38.423 -2.337 1.00 12.81 346 ASN C N 1
ATOM 8281 C CA . ASN C 1 346 ? 16.252 -37.867 -2.564 1.00 13.83 346 ASN C CA 1
ATOM 8282 C C . ASN C 1 346 ? 15.380 -38.912 -3.222 1.00 13.61 346 ASN C C 1
ATOM 8283 O O . ASN C 1 346 ? 15.798 -39.610 -4.166 1.00 14.35 346 ASN C O 1
ATOM 8288 N N . ALA C 1 347 ? 14.160 -38.999 -2.731 1.00 12.37 347 ALA C N 1
ATOM 8289 C CA . ALA C 1 347 ? 13.186 -39.934 -3.275 1.00 12.74 347 ALA C CA 1
ATOM 8290 C C . ALA C 1 347 ? 11.814 -39.279 -3.194 1.00 12.28 347 ALA C C 1
ATOM 8291 O O . ALA C 1 347 ? 11.582 -38.418 -2.313 1.00 12.77 347 ALA C O 1
ATOM 8293 N N . PRO C 1 348 ? 10.906 -39.636 -4.125 1.00 12.43 348 PRO C N 1
ATOM 8294 C CA . PRO C 1 348 ? 9.579 -39.042 -4.084 1.00 11.80 348 PRO C CA 1
ATOM 8295 C C . PRO C 1 348 ? 8.788 -39.454 -2.842 1.00 12.00 348 PRO C C 1
ATOM 8296 O O . PRO C 1 348 ? 8.840 -40.596 -2.423 1.00 10.51 348 PRO C O 1
ATOM 8300 N N . LYS C 1 349 ? 8.020 -38.534 -2.288 1.00 11.43 349 LYS C N 1
ATOM 8301 C CA . LYS C 1 349 ? 7.267 -38.842 -1.068 1.00 11.76 349 LYS C CA 1
ATOM 8302 C C . LYS C 1 349 ? 6.346 -40.079 -1.141 1.00 11.10 349 LYS C C 1
ATOM 8303 O O . LYS C 1 349 ? 6.182 -40.786 -0.145 1.00 10.34 349 LYS C O 1
ATOM 8309 N N . GLN C 1 350 ? 5.813 -40.367 -2.328 1.00 10.44 350 GLN C N 1
ATOM 8310 C CA . GLN C 1 350 ? 4.956 -41.511 -2.559 1.00 10.59 350 GLN C CA 1
ATOM 8311 C C . GLN C 1 350 ? 5.594 -42.804 -2.171 1.00 10.55 350 GLN C C 1
ATOM 8312 O O . GLN C 1 350 ? 4.884 -43.752 -1.878 1.00 10.28 350 GLN C O 1
ATOM 8318 N N . TYR C 1 351 ? 6.924 -42.852 -2.218 1.00 11.20 351 TYR C N 1
ATOM 8319 C CA . TYR C 1 351 ? 7.702 -44.041 -1.934 1.00 12.22 351 TYR C CA 1
ATOM 8320 C C . TYR C 1 351 ? 8.452 -43.972 -0.608 1.00 13.83 351 TYR C C 1
ATOM 8321 O O . TYR C 1 351 ? 9.195 -44.892 -0.296 1.00 15.97 351 TYR C O 1
ATOM 8330 N N . TRP C 1 352 ? 8.303 -42.901 0.171 1.00 14.54 352 TRP C N 1
ATOM 8331 C CA . TRP C 1 352 ? 8.934 -42.895 1.499 1.00 15.39 352 TRP C CA 1
ATOM 8332 C C . TRP C 1 352 ? 8.572 -44.106 2.395 1.00 16.86 352 TRP C C 1
ATOM 8333 O O . TRP C 1 352 ? 9.440 -44.645 3.084 1.00 20.98 352 TRP C O 1
ATOM 8344 N N . ARG C 1 353 ? 7.339 -44.575 2.383 1.00 18.50 353 ARG C N 1
ATOM 8345 C CA . ARG C 1 353 ? 6.996 -45.772 3.226 1.00 23.21 353 ARG C CA 1
ATOM 8346 C C . ARG C 1 353 ? 7.763 -47.078 2.838 1.00 21.50 353 ARG C C 1
ATOM 8347 O O . ARG C 1 353 ? 7.696 -48.089 3.560 1.00 19.63 353 ARG C O 1
ATOM 8355 N N . SER C 1 354 ? 8.498 -47.050 1.723 1.00 19.83 354 SER C N 1
ATOM 8356 C CA . SER C 1 354 ? 8.913 -48.288 1.065 1.00 17.56 354 SER C CA 1
ATOM 8357 C C . SER C 1 354 ? 10.172 -48.996 1.559 1.00 18.07 354 SER C C 1
ATOM 8358 O O . SER C 1 354 ? 10.312 -50.180 1.273 1.00 19.86 354 SER C O 1
ATOM 8361 N N . GLN C 1 355 ? 11.077 -48.333 2.261 1.00 20.08 355 GLN C N 1
ATOM 8362 C CA . GLN C 1 355 ? 12.319 -49.020 2.582 1.00 21.66 355 GLN C CA 1
ATOM 8363 C C . GLN C 1 355 ? 12.117 -49.852 3.827 1.00 19.85 355 GLN C C 1
ATOM 8364 O O . GLN C 1 355 ? 11.200 -49.552 4.631 1.00 19.82 355 GLN C O 1
ATOM 8370 N N . PRO C 1 356 ? 12.914 -50.905 3.950 1.00 20.64 356 PRO C N 1
ATOM 8371 C CA . PRO C 1 356 ? 12.836 -51.651 5.170 1.00 19.88 356 PRO C CA 1
ATOM 8372 C C . PRO C 1 356 ? 13.068 -50.821 6.437 1.00 19.43 356 PRO C C 1
ATOM 8373 O O . PRO C 1 356 ? 13.757 -49.795 6.433 1.00 17.34 356 PRO C O 1
ATOM 8377 N N . ARG C 1 357 ? 12.468 -51.302 7.523 1.00 18.77 357 ARG C N 1
ATOM 8378 C CA . ARG C 1 357 ? 12.771 -50.805 8.847 1.00 20.05 357 ARG C CA 1
ATOM 8379 C C . ARG C 1 357 ? 14.264 -50.858 9.114 1.00 18.86 357 ARG C C 1
ATOM 8380 O O . ARG C 1 357 ? 14.967 -51.763 8.633 1.00 18.73 357 ARG C O 1
ATOM 8388 N N . GLY C 1 358 ? 14.761 -49.876 9.862 1.00 16.43 358 GLY C N 1
ATOM 8389 C CA . GLY C 1 358 ? 16.196 -49.725 10.103 1.00 15.65 358 GLY C CA 1
ATOM 8390 C C . GLY C 1 358 ? 16.937 -48.755 9.200 1.00 16.02 358 GLY C C 1
ATOM 8391 O O . GLY C 1 358 ? 18.109 -48.461 9.424 1.00 17.22 358 GLY C O 1
ATOM 8392 N N . LEU C 1 359 ? 16.250 -48.227 8.188 1.00 14.02 359 LEU C N 1
ATOM 8393 C CA . LEU C 1 359 ? 16.870 -47.311 7.211 1.00 12.91 359 LEU C CA 1
ATOM 8394 C C . LEU C 1 359 ? 16.121 -45.976 7.261 1.00 12.59 359 LEU C C 1
ATOM 8395 O O . LEU C 1 359 ? 15.780 -45.356 6.223 1.00 11.19 359 LEU C O 1
ATOM 8400 N N . GLU C 1 360 ? 15.882 -45.512 8.492 1.00 12.06 360 GLU C N 1
ATOM 8401 C CA . GLU C 1 360 ? 15.047 -44.344 8.697 1.00 12.16 360 GLU C CA 1
ATOM 8402 C C . GLU C 1 360 ? 15.656 -43.025 8.196 1.00 12.46 360 GLU C C 1
ATOM 8403 O O . GLU C 1 360 ? 14.908 -42.033 8.092 1.00 13.39 360 GLU C O 1
ATOM 8409 N N . LYS C 1 361 ? 16.952 -43.021 7.862 1.00 11.97 361 LYS C N 1
ATOM 8410 C CA . LYS C 1 361 ? 17.614 -41.867 7.291 1.00 12.94 361 LYS C CA 1
ATOM 8411 C C . LYS C 1 361 ? 17.889 -41.993 5.811 1.00 11.94 361 LYS C C 1
ATOM 8412 O O . LYS C 1 361 ? 18.471 -41.112 5.252 1.00 13.35 361 LYS C O 1
ATOM 8418 N N . LEU C 1 362 ? 17.448 -43.061 5.189 1.00 12.13 362 LEU C N 1
ATOM 8419 C CA . LEU C 1 362 ? 17.761 -43.287 3.774 1.00 11.73 362 LEU C CA 1
ATOM 8420 C C . LEU C 1 362 ? 17.231 -42.198 2.881 1.00 12.49 362 LEU C C 1
ATOM 8421 O O . LEU C 1 362 ? 17.910 -41.809 1.929 1.00 13.14 362 LEU C O 1
ATOM 8426 N N . PHE C 1 363 ? 16.001 -41.757 3.125 1.00 11.87 363 PHE C N 1
ATOM 8427 C CA . PHE C 1 363 ? 15.391 -40.747 2.270 1.00 12.40 363 PHE C CA 1
ATOM 8428 C C . PHE C 1 363 ? 15.475 -39.352 2.924 1.00 13.55 363 PHE C C 1
ATOM 8429 O O . PHE C 1 363 ? 14.930 -39.119 4.013 1.00 13.63 363 PHE C O 1
ATOM 8437 N N . LYS C 1 364 ? 16.196 -38.454 2.260 1.00 14.29 364 LYS C N 1
ATOM 8438 C CA . LYS C 1 364 ? 16.283 -37.051 2.699 1.00 15.76 364 LYS C CA 1
ATOM 8439 C C . LYS C 1 364 ? 14.899 -36.443 2.827 1.00 15.70 364 LYS C C 1
ATOM 8440 O O . LYS C 1 364 ? 14.030 -36.696 1.990 1.00 14.52 364 LYS C O 1
ATOM 8446 N N . ASP C 1 365 ? 14.696 -35.657 3.886 1.00 18.05 365 ASP C N 1
ATOM 8447 C CA . ASP C 1 365 ? 13.429 -34.919 4.128 1.00 19.11 365 ASP C CA 1
ATOM 8448 C C . ASP C 1 365 ? 12.179 -35.727 4.443 1.00 18.35 365 ASP C C 1
ATOM 8449 O O . ASP C 1 365 ? 11.136 -35.134 4.648 1.00 17.59 365 ASP C O 1
ATOM 8454 N N . ALA C 1 366 ? 12.256 -37.055 4.433 1.00 15.30 366 ALA C N 1
ATOM 8455 C CA . ALA C 1 366 ? 11.081 -37.865 4.687 1.00 16.23 366 ALA C CA 1
ATOM 8456 C C . ALA C 1 366 ? 10.533 -37.562 6.084 1.00 16.73 366 ALA C C 1
ATOM 8457 O O . ALA C 1 366 ? 11.278 -37.350 7.031 1.00 16.45 366 ALA C O 1
ATOM 8459 N N . HIS C 1 367 ? 9.220 -37.490 6.177 1.00 17.70 367 HIS C N 1
ATOM 8460 C CA . HIS C 1 367 ? 8.555 -37.232 7.458 1.00 20.06 367 HIS C CA 1
ATOM 8461 C C . HIS C 1 367 ? 7.093 -37.653 7.346 1.00 19.91 367 HIS C C 1
ATOM 8462 O O . HIS C 1 367 ? 6.520 -37.736 6.241 1.00 18.79 367 HIS C O 1
ATOM 8469 N N . PHE C 1 368 ? 6.489 -37.852 8.509 1.00 18.46 368 PHE C N 1
ATOM 8470 C CA . PHE C 1 368 ? 5.120 -38.315 8.602 1.00 20.46 368 PHE C CA 1
ATOM 8471 C C . PHE C 1 368 ? 4.327 -37.636 9.734 1.00 24.40 368 PHE C C 1
ATOM 8472 O O . PHE C 1 368 ? 3.262 -38.131 10.096 1.00 27.65 368 PHE C O 1
ATOM 8480 N N . GLY C 1 369 ? 4.801 -36.506 10.254 1.00 27.94 369 GLY C N 1
ATOM 8481 C CA . GLY C 1 369 ? 4.116 -35.804 11.379 1.00 28.15 369 GLY C CA 1
ATOM 8482 C C . GLY C 1 369 ? 2.993 -34.881 10.945 1.00 31.11 369 GLY C C 1
ATOM 8483 O O . GLY C 1 369 ? 3.033 -34.338 9.843 1.00 32.54 369 GLY C O 1
ATOM 8484 N N . MET D 1 1 ? 40.731 32.114 8.002 1.00 27.56 1 MET D N 1
ATOM 8485 C CA . MET D 1 1 ? 41.975 31.441 7.529 1.00 26.14 1 MET D CA 1
ATOM 8486 C C . MET D 1 1 ? 42.027 29.983 8.057 1.00 24.60 1 MET D C 1
ATOM 8487 O O . MET D 1 1 ? 42.625 29.741 9.110 1.00 25.45 1 MET D O 1
ATOM 8489 N N . PRO D 1 2 ? 41.378 29.025 7.348 1.00 23.40 2 PRO D N 1
ATOM 8490 C CA . PRO D 1 2 ? 41.352 27.659 7.872 1.00 22.47 2 PRO D CA 1
ATOM 8491 C C . PRO D 1 2 ? 42.631 26.848 7.574 1.00 19.68 2 PRO D C 1
ATOM 8492 O O . PRO D 1 2 ? 43.300 27.055 6.550 1.00 19.53 2 PRO D O 1
ATOM 8496 N N . HIS D 1 3 ? 42.972 25.946 8.491 1.00 18.11 3 HIS D N 1
ATOM 8497 C CA . HIS D 1 3 ? 44.124 25.030 8.329 1.00 18.13 3 HIS D CA 1
ATOM 8498 C C . HIS D 1 3 ? 43.724 23.589 8.577 1.00 15.11 3 HIS D C 1
ATOM 8499 O O . HIS D 1 3 ? 42.750 23.337 9.287 1.00 15.28 3 HIS D O 1
ATOM 8506 N N . LEU D 1 4 ? 44.517 22.666 8.025 1.00 13.68 4 LEU D N 1
ATOM 8507 C CA . LEU D 1 4 ? 44.275 21.224 8.199 1.00 13.15 4 LEU D CA 1
ATOM 8508 C C . LEU D 1 4 ? 44.118 20.791 9.666 1.00 14.20 4 LEU D C 1
ATOM 8509 O O . LEU D 1 4 ? 43.244 19.967 10.013 1.00 13.76 4 LEU D O 1
ATOM 8514 N N . PHE D 1 5 ? 44.982 21.360 10.517 1.00 14.49 5 PHE D N 1
ATOM 8515 C CA . PHE D 1 5 ? 44.977 21.041 11.925 1.00 14.59 5 PHE D CA 1
ATOM 8516 C C . PHE D 1 5 ? 44.130 21.948 12.811 1.00 14.31 5 PHE D C 1
ATOM 8517 O O . PHE D 1 5 ? 44.213 21.835 14.003 1.00 14.67 5 PHE D O 1
ATOM 8525 N N . ASP D 1 6 ? 43.205 22.723 12.245 1.00 15.88 6 ASP D N 1
ATOM 8526 C CA . ASP D 1 6 ? 42.185 23.369 13.038 1.00 16.23 6 ASP D CA 1
ATOM 8527 C C . ASP D 1 6 ? 41.181 22.357 13.528 1.00 17.60 6 ASP D C 1
ATOM 8528 O O . ASP D 1 6 ? 40.770 21.469 12.760 1.00 17.60 6 ASP D O 1
ATOM 8533 N N . PRO D 1 7 ? 40.735 22.499 14.787 1.00 18.37 7 PRO D N 1
ATOM 8534 C CA . PRO D 1 7 ? 39.557 21.757 15.221 1.00 18.79 7 PRO D CA 1
ATOM 8535 C C . PRO D 1 7 ? 38.373 22.064 14.359 1.00 19.95 7 PRO D C 1
ATOM 8536 O O . PRO D 1 7 ? 38.292 23.124 13.734 1.00 19.19 7 PRO D O 1
ATOM 8540 N N . TYR D 1 8 ? 37.446 21.128 14.276 1.00 18.70 8 TYR D N 1
ATOM 8541 C CA . TYR D 1 8 ? 36.242 21.354 13.509 1.00 20.43 8 TYR D CA 1
ATOM 8542 C C . TYR D 1 8 ? 35.145 20.558 14.183 1.00 22.95 8 TYR D C 1
ATOM 8543 O O . TYR D 1 8 ? 35.380 19.984 15.258 1.00 23.67 8 TYR D O 1
ATOM 8552 N N . ARG D 1 9 ? 33.954 20.595 13.615 1.00 26.49 9 ARG D N 1
ATOM 8553 C CA . ARG D 1 9 ? 32.750 20.045 14.198 1.00 30.45 9 ARG D CA 1
ATOM 8554 C C . ARG D 1 9 ? 31.791 19.672 13.068 1.00 31.09 9 ARG D C 1
ATOM 8555 O O . ARG D 1 9 ? 31.673 20.418 12.077 1.00 31.86 9 ARG D O 1
ATOM 8563 N N . ILE D 1 10 ? 31.121 18.535 13.225 1.00 26.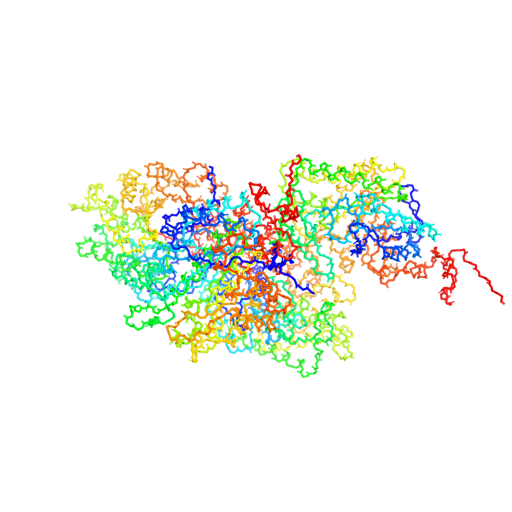28 10 ILE D N 1
ATOM 8564 C CA . ILE D 1 10 ? 30.017 18.124 12.358 1.00 25.59 10 ILE D CA 1
ATOM 8565 C C . ILE D 1 10 ? 28.870 17.770 13.284 1.00 24.32 10 ILE D C 1
ATOM 8566 O O . ILE D 1 10 ? 29.009 16.904 14.133 1.00 21.54 10 ILE D O 1
ATOM 8571 N N . GLY D 1 11 ? 27.764 18.504 13.182 1.00 26.22 11 GLY D N 1
ATOM 8572 C CA . GLY D 1 11 ? 26.701 18.401 14.158 1.00 29.25 11 GLY D CA 1
ATOM 8573 C C . GLY D 1 11 ? 27.230 18.752 15.532 1.00 27.80 11 GLY D C 1
ATOM 8574 O O . GLY D 1 11 ? 27.868 19.767 15.690 1.00 33.85 11 GLY D O 1
ATOM 8575 N N . ASN D 1 12 ? 27.036 17.886 16.502 1.00 30.51 12 ASN D N 1
ATOM 8576 C CA . ASN D 1 12 ? 27.552 18.120 17.840 1.00 32.29 12 ASN D CA 1
ATOM 8577 C C . ASN D 1 12 ? 28.925 17.455 18.037 1.00 28.24 12 ASN D C 1
ATOM 8578 O O . ASN D 1 12 ? 29.530 17.540 19.090 1.00 29.83 12 ASN D O 1
ATO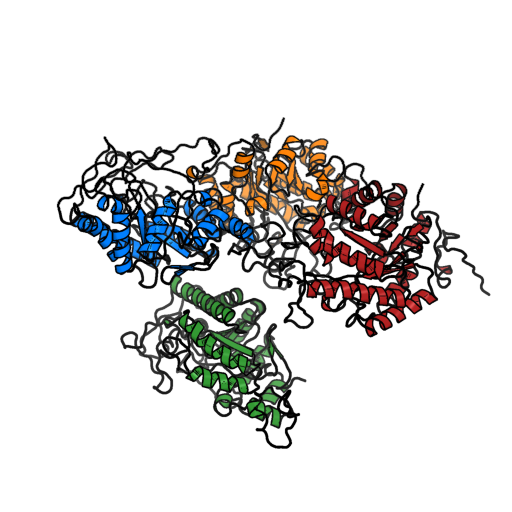M 8583 N N . LEU D 1 13 ? 29.443 16.843 16.979 1.00 26.34 13 LEU D N 1
ATOM 8584 C CA . LEU D 1 13 ? 30.593 15.992 17.087 1.00 22.95 13 LEU D CA 1
ATOM 8585 C C . LEU D 1 13 ? 31.846 16.805 16.830 1.00 22.01 13 LEU D C 1
ATOM 8586 O O . LEU D 1 13 ? 32.083 17.261 15.703 1.00 23.25 13 LEU D O 1
ATOM 8591 N N . GLU D 1 14 ? 32.635 17.028 17.877 1.00 21.50 14 GLU D N 1
ATOM 8592 C CA . GLU D 1 14 ? 33.869 17.824 17.768 1.00 22.68 14 GLU D CA 1
ATOM 8593 C C . GLU D 1 14 ? 34.963 16.947 17.176 1.00 21.27 14 GLU D C 1
ATOM 8594 O O . GLU D 1 14 ? 35.077 15.754 17.514 1.00 23.54 14 GLU D O 1
ATOM 8600 N N . LEU D 1 15 ? 35.723 17.517 16.252 1.00 16.79 15 LEU D N 1
ATOM 8601 C CA . LEU D 1 15 ? 36.811 16.824 15.607 1.00 15.29 15 LEU D CA 1
ATOM 8602 C C . LEU D 1 15 ? 38.092 17.517 15.918 1.00 14.90 15 LEU D C 1
ATOM 8603 O O . LEU D 1 15 ? 38.161 18.748 15.873 1.00 15.83 15 LEU D O 1
ATOM 8608 N N . ALA D 1 16 ? 39.130 16.733 16.206 1.00 14.17 16 ALA D N 1
ATOM 8609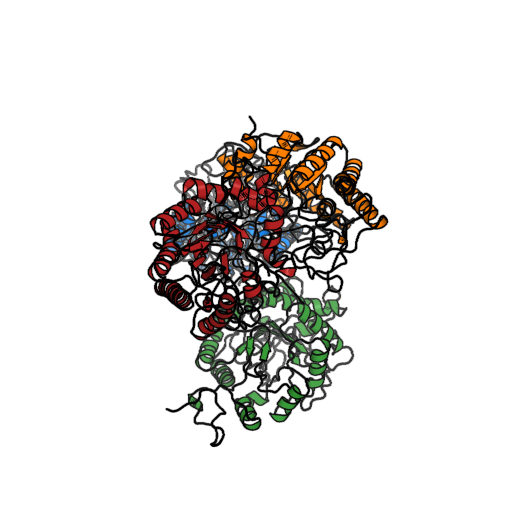 C CA . ALA D 1 16 ? 40.431 17.258 16.588 1.00 14.84 16 ALA D CA 1
ATOM 8610 C C . ALA D 1 16 ? 41.152 18.045 15.461 1.00 13.83 16 ALA D C 1
ATOM 8611 O O . ALA D 1 16 ? 41.965 18.924 15.734 1.00 13.71 16 ALA D O 1
ATOM 8613 N N . ASN D 1 17 ? 40.871 17.681 14.214 1.00 11.72 17 ASN D N 1
ATOM 8614 C CA . ASN D 1 17 ? 41.428 18.330 13.046 1.00 11.66 17 ASN D CA 1
ATOM 8615 C C . ASN D 1 17 ? 40.548 17.998 11.836 1.00 11.54 17 ASN D C 1
ATOM 8616 O O . ASN D 1 17 ? 39.526 17.393 12.027 1.00 11.07 17 ASN D O 1
ATOM 8621 N N . ARG D 1 18 ? 40.944 18.421 10.636 1.00 11.11 18 ARG D N 1
ATOM 8622 C CA . ARG D 1 18 ? 40.112 18.289 9.460 1.00 11.76 18 ARG D CA 1
ATOM 8623 C C . ARG D 1 18 ? 40.389 17.020 8.680 1.00 10.91 18 ARG D C 1
ATOM 8624 O O . ARG D 1 18 ? 39.874 16.870 7.575 1.00 10.37 18 ARG D O 1
ATOM 8632 N N . ILE D 1 19 ? 41.152 16.079 9.282 1.00 10.05 19 ILE D N 1
ATOM 8633 C CA . ILE D 1 19 ? 41.528 14.829 8.623 1.00 9.73 19 ILE D CA 1
ATOM 8634 C C . ILE D 1 19 ? 40.537 13.742 8.947 1.00 8.87 19 ILE D C 1
ATOM 8635 O O . ILE D 1 19 ? 40.311 13.461 10.113 1.00 8.60 19 ILE D O 1
ATOM 8640 N N . ALA D 1 20 ? 39.927 13.152 7.913 1.00 8.13 20 ALA D N 1
ATOM 8641 C CA . ALA D 1 20 ? 39.037 12.004 8.087 1.00 8.35 20 ALA D CA 1
ATOM 8642 C C . ALA D 1 20 ? 39.665 10.794 7.436 1.00 8.73 20 ALA D C 1
ATOM 8643 O O . ALA D 1 20 ? 40.249 10.907 6.336 1.00 8.36 20 ALA D O 1
ATOM 8645 N N . ILE D 1 21 ? 39.531 9.623 8.081 1.00 9.24 21 ILE D N 1
ATOM 8646 C CA . ILE D 1 21 ? 39.984 8.383 7.510 1.00 9.81 21 ILE D CA 1
ATOM 8647 C C . ILE D 1 21 ? 38.823 7.837 6.715 1.00 9.56 21 ILE D C 1
ATOM 8648 O O . ILE D 1 21 ? 37.759 7.591 7.283 1.00 8.81 21 ILE D O 1
ATOM 8653 N N . ALA D 1 22 ? 39.045 7.624 5.410 1.00 8.87 22 ALA D N 1
ATOM 8654 C CA . ALA D 1 22 ? 37.969 7.277 4.490 1.00 9.45 22 ALA D CA 1
ATOM 8655 C C . ALA D 1 22 ? 37.508 5.856 4.759 1.00 9.88 22 ALA D C 1
ATOM 8656 O O . ALA D 1 22 ? 38.309 5.048 5.196 1.00 9.03 22 ALA D O 1
ATOM 8658 N N . PRO D 1 23 ? 36.213 5.566 4.516 1.00 10.68 23 PRO D N 1
ATOM 8659 C CA . PRO D 1 23 ? 35.737 4.195 4.690 1.00 11.08 23 PRO D CA 1
ATOM 8660 C C . PRO D 1 23 ? 36.368 3.365 3.593 1.00 12.73 23 PRO D C 1
ATOM 8661 O O . PRO D 1 23 ? 36.303 3.762 2.376 1.00 16.39 23 PRO D O 1
ATOM 8665 N N . MET D 1 24 ? 37.082 2.329 3.983 1.00 11.23 24 MET D N 1
ATOM 8666 C CA . MET D 1 24 ? 37.829 1.550 3.042 1.00 11.24 24 MET D CA 1
ATOM 8667 C C . MET D 1 24 ? 37.481 0.098 3.278 1.00 10.83 24 MET D C 1
ATOM 8668 O O . MET D 1 24 ? 37.825 -0.441 4.316 1.00 10.00 24 MET D O 1
ATOM 8673 N N . CYS D 1 25 ? 36.800 -0.519 2.303 1.00 10.51 25 CYS D N 1
ATOM 8674 C CA . CYS D 1 25 ? 36.415 -1.924 2.406 1.00 11.17 25 CYS D CA 1
ATOM 8675 C C . CYS D 1 25 ? 37.615 -2.805 2.675 1.00 10.22 25 CYS D C 1
ATOM 8676 O O . CYS D 1 25 ? 38.668 -2.637 2.033 1.00 11.24 25 CYS D O 1
ATOM 8679 N N . GLN D 1 26 ? 37.466 -3.732 3.629 1.00 9.37 26 GLN D N 1
ATOM 8680 C CA . GLN D 1 26 ? 38.510 -4.635 3.986 1.00 9.31 26 GLN D CA 1
ATOM 8681 C C . GLN D 1 26 ? 38.223 -6.069 3.515 1.00 10.20 26 GLN D C 1
ATOM 8682 O O . GLN D 1 26 ? 39.146 -6.880 3.523 1.00 10.01 26 GLN D O 1
ATOM 8688 N N . TYR D 1 27 ? 36.966 -6.382 3.161 1.00 9.62 27 TYR D N 1
ATOM 8689 C CA . TYR D 1 27 ? 36.624 -7.737 2.651 1.00 11.35 27 TYR D CA 1
ATOM 8690 C C . TYR D 1 27 ? 37.125 -8.826 3.594 1.00 10.54 27 TYR D C 1
ATOM 8691 O O . TYR D 1 27 ? 37.601 -9.851 3.156 1.00 11.93 27 TYR D O 1
ATOM 8700 N N . SER D 1 28 ? 37.044 -8.584 4.901 1.00 10.29 28 SER D N 1
ATOM 8701 C CA . SER D 1 28 ? 37.660 -9.458 5.915 1.00 10.61 28 SER D CA 1
ATOM 8702 C C . SER D 1 28 ? 36.690 -9.885 7.022 1.00 10.97 28 SER D C 1
ATOM 8703 O O . SER D 1 28 ? 37.111 -10.191 8.144 1.00 10.84 28 SER D O 1
ATOM 8706 N N . ALA D 1 29 ? 35.384 -9.814 6.748 1.00 10.55 29 ALA D N 1
ATOM 8707 C CA . ALA D 1 29 ? 34.359 -10.235 7.682 1.00 11.09 29 ALA D CA 1
ATOM 8708 C C . ALA D 1 29 ? 33.884 -11.656 7.345 1.00 12.45 29 ALA D C 1
ATOM 8709 O O . ALA D 1 29 ? 34.136 -12.175 6.236 1.00 13.52 29 ALA D O 1
ATOM 8711 N N . GLN D 1 30 ? 33.205 -12.268 8.294 1.00 13.94 30 GLN D N 1
ATOM 8712 C CA . GLN D 1 30 ? 32.652 -13.642 8.124 1.00 16.22 30 GLN D CA 1
ATOM 8713 C C . GLN D 1 30 ? 31.185 -13.565 8.429 1.00 14.08 30 GLN D C 1
ATOM 8714 O O . GLN D 1 30 ? 30.819 -13.324 9.564 1.00 12.15 30 GLN D O 1
ATOM 8720 N N . GLU D 1 31 ? 30.339 -13.752 7.415 1.00 13.61 31 GLU D N 1
ATOM 8721 C CA . GLU D 1 31 ? 28.907 -13.587 7.554 1.00 14.49 31 GLU D CA 1
ATOM 8722 C C . GLU D 1 31 ? 28.548 -12.233 8.233 1.00 13.08 31 GLU D C 1
ATOM 8723 O O . GLU D 1 31 ? 27.652 -12.145 9.104 1.00 12.75 31 GLU D O 1
ATOM 8729 N N . GLY D 1 32 ? 29.300 -11.208 7.832 1.00 11.30 32 GLY D N 1
ATOM 8730 C CA . GLY D 1 32 ? 29.075 -9.820 8.254 1.00 10.87 32 GLY D CA 1
ATOM 8731 C C . GLY D 1 32 ? 29.839 -9.514 9.533 1.00 10.50 32 GLY D C 1
ATOM 8732 O O . GLY D 1 32 ? 29.969 -8.362 9.912 1.00 10.52 32 GLY D O 1
ATOM 8733 N N . ASN D 1 33 ? 30.340 -10.539 10.211 1.00 10.61 33 ASN D N 1
ATOM 8734 C CA . ASN D 1 33 ? 31.020 -10.347 11.474 1.00 10.91 33 ASN D CA 1
ATOM 8735 C C . ASN D 1 33 ? 32.462 -9.860 11.358 1.00 9.89 33 ASN D C 1
ATOM 8736 O O . ASN D 1 33 ? 33.294 -10.475 10.682 1.00 10.43 33 ASN D O 1
ATOM 8741 N N . ALA D 1 34 ? 32.762 -8.790 12.074 1.00 9.78 34 ALA D N 1
ATOM 8742 C CA . ALA D 1 34 ? 34.122 -8.338 12.210 1.00 10.11 34 ALA D CA 1
ATOM 8743 C C . ALA D 1 34 ? 34.983 -9.443 12.780 1.00 11.08 34 ALA D C 1
ATOM 8744 O O . ALA D 1 34 ? 34.524 -10.264 13.587 1.00 10.93 34 ALA D O 1
ATOM 8746 N N . THR D 1 35 ? 36.235 -9.450 12.357 1.00 11.69 35 THR D N 1
ATOM 8747 C CA . THR D 1 35 ? 37.222 -10.470 12.753 1.00 12.36 35 THR D CA 1
ATOM 8748 C C . THR D 1 35 ? 38.402 -9.804 13.432 1.00 12.34 35 THR D C 1
ATOM 8749 O O . THR D 1 35 ? 38.422 -8.592 13.625 1.00 11.95 35 THR D O 1
ATOM 8753 N N . ASP D 1 36 ? 39.399 -10.598 13.764 1.00 12.15 36 ASP D N 1
ATOM 8754 C CA . ASP D 1 36 ? 40.610 -10.060 14.363 1.00 12.40 36 ASP D CA 1
ATOM 8755 C C . ASP D 1 36 ? 41.263 -9.014 13.466 1.00 11.58 36 ASP D C 1
ATOM 8756 O O . ASP D 1 36 ? 41.874 -8.063 13.966 1.00 11.86 36 ASP D O 1
ATOM 8761 N N . TRP D 1 37 ? 41.089 -9.146 12.156 1.00 11.04 37 TRP D N 1
ATOM 8762 C CA . TRP D 1 37 ? 41.626 -8.138 11.236 1.00 10.25 37 TRP D CA 1
ATOM 8763 C C . TRP D 1 37 ? 41.090 -6.750 11.582 1.00 10.14 37 TRP D C 1
ATOM 8764 O O . TRP D 1 37 ? 41.847 -5.766 11.560 1.00 9.94 37 TRP D O 1
ATOM 8775 N N . HIS D 1 38 ? 39.788 -6.643 11.841 1.00 9.88 38 HIS D N 1
ATOM 8776 C CA . HIS D 1 38 ? 39.186 -5.349 12.109 1.00 9.64 38 HIS D CA 1
ATOM 8777 C C . HIS D 1 38 ? 39.719 -4.735 13.375 1.00 9.73 38 HIS D C 1
ATOM 8778 O O . HIS D 1 38 ? 39.913 -3.521 13.432 1.00 9.46 38 HIS D O 1
ATOM 8785 N N . MET D 1 39 ? 39.971 -5.543 14.389 1.00 9.93 39 MET D N 1
ATOM 8786 C CA A MET D 1 39 ? 40.672 -5.076 15.593 0.50 10.23 39 MET D CA 1
ATOM 8787 C CA B MET D 1 39 ? 40.625 -4.988 15.579 0.50 10.50 39 MET D CA 1
ATOM 8788 C C . MET D 1 39 ? 42.018 -4.423 15.260 1.00 10.14 39 MET D C 1
ATOM 8789 O O . MET D 1 39 ? 42.332 -3.309 15.689 1.00 9.90 39 MET D O 1
ATOM 8798 N N . ILE D 1 40 ? 42.837 -5.149 14.521 1.00 9.68 40 ILE D N 1
ATOM 8799 C CA . ILE D 1 40 ? 44.192 -4.669 14.147 1.00 9.88 40 ILE D CA 1
ATOM 8800 C C . ILE D 1 40 ? 44.132 -3.425 13.247 1.00 9.31 40 ILE D C 1
ATOM 8801 O O . ILE D 1 40 ? 44.801 -2.391 13.493 1.00 8.32 40 ILE D O 1
ATOM 8806 N N . HIS D 1 41 ? 43.257 -3.478 12.265 1.00 8.71 41 HIS D N 1
ATOM 8807 C CA . HIS D 1 41 ? 43.126 -2.386 11.284 1.00 8.53 41 HIS D CA 1
ATOM 8808 C C . HIS D 1 41 ? 42.484 -1.139 11.823 1.00 8.66 41 HIS D C 1
ATOM 8809 O O . HIS D 1 41 ? 43.043 -0.028 11.713 1.00 8.63 41 HIS D O 1
ATOM 8816 N N . LEU D 1 42 ? 41.297 -1.291 12.400 1.00 8.43 42 LEU D N 1
ATOM 8817 C CA . LEU D 1 42 ? 40.597 -0.150 12.989 1.00 9.00 42 LEU D CA 1
ATOM 8818 C C . LEU D 1 42 ? 41.325 0.370 14.205 1.00 9.12 42 LEU D C 1
ATOM 8819 O O . LEU D 1 42 ? 41.358 1.592 14.457 1.00 9.66 42 LEU D O 1
ATOM 8824 N N . GLY D 1 43 ? 41.984 -0.519 14.949 1.00 9.82 43 GLY D N 1
ATOM 8825 C CA . GLY D 1 43 ? 42.847 -0.033 16.042 1.00 10.21 43 GLY D CA 1
ATOM 8826 C C . GLY D 1 43 ? 43.955 0.903 15.559 1.00 10.89 43 GLY D C 1
ATOM 8827 O O . GLY D 1 43 ? 44.122 2.026 16.109 1.00 12.48 43 GLY D O 1
ATOM 8828 N N . GLN D 1 44 ? 44.681 0.505 14.502 1.00 11.44 44 GLN D N 1
ATOM 8829 C CA . GLN D 1 44 ? 45.688 1.416 13.882 1.00 12.03 44 GLN D CA 1
ATOM 8830 C C . GLN D 1 44 ? 45.072 2.709 13.447 1.00 12.05 44 GLN D C 1
ATOM 8831 O O . GLN D 1 44 ? 45.609 3.782 13.703 1.00 11.70 44 GLN D O 1
ATOM 8837 N N . MET D 1 45 ? 44.007 2.609 12.671 1.00 11.00 45 MET D N 1
ATOM 8838 C CA . MET D 1 45 ? 43.386 3.809 12.149 1.00 11.74 45 MET D CA 1
ATOM 8839 C C . MET D 1 45 ? 42.990 4.762 13.284 1.00 11.60 45 MET D C 1
ATOM 8840 O O . MET D 1 45 ? 43.234 5.973 13.200 1.00 10.47 45 MET D O 1
ATOM 8845 N N . ALA D 1 46 ? 42.412 4.205 14.362 1.00 11.10 46 ALA D N 1
ATOM 8846 C CA . ALA D 1 46 ? 41.925 4.989 15.476 1.00 11.51 46 ALA D CA 1
ATOM 8847 C C . ALA D 1 46 ? 43.044 5.669 16.270 1.00 11.50 46 ALA D C 1
ATOM 8848 O O . ALA D 1 46 ? 42.748 6.639 16.987 1.00 12.62 46 ALA D O 1
ATOM 8850 N N . LEU D 1 47 ? 44.281 5.169 16.165 1.00 10.96 47 LEU D N 1
ATOM 8851 C CA . LEU D 1 47 ? 45.443 5.722 16.856 1.00 11.89 47 LEU D CA 1
ATOM 8852 C C . LEU D 1 47 ? 46.316 6.636 16.014 1.00 10.68 47 LEU D C 1
ATOM 8853 O O . LEU D 1 47 ? 47.403 7.048 16.443 1.00 10.74 47 LEU D O 1
ATOM 8858 N N . SER D 1 48 ? 45.818 7.006 14.837 1.00 9.09 48 SER D N 1
ATOM 8859 C CA . SER D 1 48 ? 46.549 7.777 13.865 1.00 8.88 48 SER D CA 1
ATOM 8860 C C . SER D 1 48 ? 46.640 9.273 14.106 1.00 8.97 48 SER D C 1
ATOM 8861 O O . SER D 1 48 ? 47.391 9.930 13.398 1.00 8.79 48 SER D O 1
ATOM 8864 N N . GLY D 1 49 ? 45.850 9.781 15.050 1.00 9.23 49 GLY D N 1
ATOM 8865 C CA . GLY D 1 49 ? 45.720 11.204 15.281 1.00 9.42 49 GLY D CA 1
ATOM 8866 C C . GLY D 1 49 ? 44.821 11.956 14.342 1.00 9.52 49 GLY D C 1
ATOM 8867 O O . GLY D 1 49 ? 44.694 13.187 14.449 1.00 10.11 49 GLY D O 1
ATOM 8868 N N . ALA D 1 50 ? 44.164 11.262 13.414 1.00 9.59 50 ALA D N 1
ATOM 8869 C CA . ALA D 1 50 ? 43.141 11.914 12.583 1.00 9.51 50 ALA D CA 1
ATOM 8870 C C . ALA D 1 50 ? 41.981 12.334 13.489 1.00 9.48 50 ALA D C 1
ATOM 8871 O O . ALA D 1 50 ? 41.753 11.772 14.581 1.00 9.64 50 ALA D O 1
ATOM 8873 N N . GLY D 1 51 ? 41.182 13.271 13.000 1.00 9.01 51 GLY D N 1
ATOM 8874 C CA . GLY D 1 51 ? 40.011 13.696 13.710 1.00 9.03 51 GLY D CA 1
ATOM 8875 C C . GLY D 1 51 ? 38.823 12.764 13.676 1.00 8.57 51 GLY D C 1
ATOM 8876 O O . GLY D 1 51 ? 38.072 12.651 14.665 1.00 8.73 51 GLY D O 1
ATOM 8877 N N . LEU D 1 52 ? 38.678 12.061 12.555 1.00 8.68 52 LEU D N 1
ATOM 8878 C CA . LEU D 1 52 ? 37.493 11.321 12.257 1.00 8.25 52 LEU D CA 1
ATOM 8879 C C . LEU D 1 52 ? 37.871 9.990 11.582 1.00 7.87 52 LEU D C 1
ATOM 8880 O O . LEU D 1 52 ? 38.657 9.932 10.633 1.00 7.39 52 LEU D O 1
ATOM 8885 N N . LEU D 1 53 ? 37.292 8.920 12.093 1.00 8.22 53 LEU D N 1
ATOM 8886 C CA . LEU D 1 53 ? 37.392 7.622 11.441 1.00 8.14 53 LEU D CA 1
ATOM 8887 C C . LEU D 1 53 ? 36.008 7.268 10.908 1.00 8.17 53 LEU D C 1
ATOM 8888 O O . LEU D 1 53 ? 34.988 7.376 11.632 1.00 8.77 53 LEU D O 1
ATOM 8893 N N . ILE D 1 54 ? 35.934 6.824 9.655 1.00 8.25 54 ILE D N 1
ATOM 8894 C CA . ILE D 1 54 ? 34.700 6.342 9.084 1.00 8.31 54 ILE D CA 1
ATOM 8895 C C . ILE D 1 54 ? 34.923 4.887 8.757 1.00 8.25 54 ILE D C 1
ATOM 8896 O O . ILE D 1 54 ? 35.741 4.599 7.873 1.00 8.52 54 ILE D O 1
ATOM 8901 N N . ILE D 1 55 ? 34.206 4.006 9.470 1.00 8.34 55 ILE D N 1
ATOM 8902 C CA . ILE D 1 55 ? 34.290 2.584 9.263 1.00 8.44 55 ILE D CA 1
ATOM 8903 C C . ILE D 1 55 ? 33.780 2.253 7.849 1.00 8.68 55 ILE D C 1
ATOM 8904 O O . ILE D 1 55 ? 32.857 2.921 7.354 1.00 8.88 55 ILE D O 1
ATOM 8909 N N . GLU D 1 56 ? 34.380 1.228 7.243 1.00 8.52 56 GLU D N 1
ATOM 8910 C CA . GLU D 1 56 ? 34.068 0.781 5.909 1.00 8.30 56 GLU D CA 1
ATOM 8911 C C . GLU D 1 56 ? 32.575 0.543 5.660 1.00 8.05 56 GLU D C 1
ATOM 8912 O O . GLU D 1 56 ? 31.788 0.324 6.582 1.00 8.29 56 GLU D O 1
ATOM 8918 N N . ALA D 1 57 ? 32.239 0.483 4.388 1.00 7.93 57 ALA D N 1
ATOM 8919 C CA . ALA D 1 57 ? 30.894 0.134 3.948 1.00 8.32 57 ALA D CA 1
ATOM 8920 C C . ALA D 1 57 ? 30.353 -1.071 4.694 1.00 8.27 57 ALA D C 1
ATOM 8921 O O . ALA D 1 57 ? 30.873 -2.217 4.582 1.00 9.72 57 ALA D O 1
ATOM 8923 N N . THR D 1 58 ? 29.316 -0.824 5.482 1.00 8.25 58 THR D N 1
ATOM 8924 C CA . THR D 1 58 ? 28.741 -1.821 6.317 1.00 8.54 58 THR D CA 1
ATOM 8925 C C . THR D 1 58 ? 27.338 -2.160 5.813 1.00 8.41 58 THR D C 1
ATOM 8926 O O . THR D 1 58 ? 26.453 -1.304 5.800 1.00 8.69 58 THR D O 1
ATOM 8930 N N . ALA D 1 59 ? 27.176 -3.406 5.375 1.00 8.92 59 ALA D N 1
ATOM 8931 C CA . ALA D 1 59 ? 25.957 -3.867 4.711 1.00 9.77 59 ALA D CA 1
ATOM 8932 C C . ALA D 1 59 ? 24.771 -3.844 5.659 1.00 9.76 59 ALA D C 1
ATOM 8933 O O . ALA D 1 59 ? 24.849 -4.325 6.800 1.00 10.20 59 ALA D O 1
ATOM 8935 N N . VAL D 1 60 ? 23.663 -3.282 5.177 1.00 10.45 60 VAL D N 1
ATOM 8936 C CA . VAL D 1 60 ? 22.411 -3.277 5.902 1.00 10.26 60 VAL D CA 1
ATOM 8937 C C . VAL D 1 60 ? 21.646 -4.619 5.831 1.00 10.53 60 VAL D C 1
ATOM 8938 O O . VAL D 1 60 ? 20.681 -4.802 6.571 1.00 10.90 60 VAL D O 1
ATOM 8942 N N . SER D 1 61 ? 22.084 -5.534 4.982 1.00 10.79 61 SER D N 1
ATOM 8943 C CA . SER D 1 61 ? 21.460 -6.853 4.841 1.00 10.78 61 SER D CA 1
ATOM 8944 C C . SER D 1 61 ? 22.474 -7.699 4.158 1.00 11.49 61 SER D C 1
ATOM 8945 O O . SER D 1 61 ? 23.369 -7.183 3.495 1.00 10.58 61 SER D O 1
ATOM 8948 N N . PRO D 1 62 ? 22.330 -9.010 4.261 1.00 12.04 62 PRO D N 1
ATOM 8949 C CA . PRO D 1 62 ? 23.298 -9.858 3.560 1.00 12.37 62 PRO D CA 1
ATOM 8950 C C . PRO D 1 62 ? 23.311 -9.617 2.056 1.00 12.11 62 PRO D C 1
ATOM 8951 O O . PRO D 1 62 ? 24.368 -9.604 1.460 1.00 11.52 62 PRO D O 1
ATOM 8955 N N . GLU D 1 63 ? 22.129 -9.467 1.457 1.00 11.98 63 GLU D N 1
ATOM 8956 C CA . GLU D 1 63 ? 21.993 -9.224 -0.001 1.00 11.87 63 GLU D CA 1
ATOM 8957 C C . GLU D 1 63 ? 22.584 -7.901 -0.464 1.00 11.58 63 GLU D C 1
ATOM 8958 O O . GLU D 1 63 ? 22.862 -7.725 -1.644 1.00 11.98 63 GLU D O 1
ATOM 8964 N N . GLY D 1 64 ? 22.755 -6.963 0.466 1.00 11.86 64 GLY D N 1
ATOM 8965 C CA . GLY D 1 64 ? 23.324 -5.693 0.192 1.00 11.13 64 GLY D CA 1
ATOM 8966 C C . GLY D 1 64 ? 24.831 -5.628 0.307 1.00 11.21 64 GLY D C 1
ATOM 8967 O O . GLY D 1 64 ? 25.418 -4.584 0.013 1.00 10.09 64 GLY D O 1
ATOM 8968 N N . ARG D 1 65 ? 25.475 -6.733 0.667 1.00 10.55 65 ARG D N 1
ATOM 8969 C CA . ARG D 1 65 ? 26.940 -6.784 0.712 1.00 10.81 65 ARG D CA 1
ATOM 8970 C C . ARG D 1 65 ? 27.513 -6.674 -0.680 1.00 10.83 65 ARG D C 1
ATOM 8971 O O . ARG D 1 65 ? 26.951 -7.244 -1.627 1.00 12.04 65 ARG D O 1
ATOM 8979 N N . ILE D 1 66 ? 28.660 -6.005 -0.807 1.00 10.15 66 ILE D N 1
ATOM 8980 C CA . ILE D 1 66 ? 29.392 -6.034 -2.069 1.00 10.47 66 ILE D CA 1
ATOM 8981 C C . ILE D 1 66 ? 29.883 -7.458 -2.341 1.00 10.69 66 ILE D C 1
ATOM 8982 O O . ILE D 1 66 ? 29.698 -8.011 -3.444 1.00 10.52 66 ILE D O 1
ATOM 8987 N N . THR D 1 67 ? 30.473 -8.067 -1.329 1.00 10.91 67 THR D N 1
ATOM 8988 C CA . THR D 1 67 ? 31.125 -9.381 -1.442 1.00 10.92 67 THR D CA 1
ATOM 8989 C C . THR D 1 67 ? 30.726 -10.257 -0.271 1.00 11.71 67 THR D C 1
ATOM 8990 O O . THR D 1 67 ? 30.211 -9.764 0.770 1.00 11.17 67 THR D O 1
ATOM 8994 N N . PRO D 1 68 ? 31.042 -11.557 -0.385 1.00 10.91 68 PRO D N 1
ATOM 8995 C CA . PRO D 1 68 ? 30.713 -12.420 0.748 1.00 11.08 68 PRO D CA 1
ATOM 8996 C C . PRO D 1 68 ? 31.489 -12.159 2.032 1.00 11.30 68 PRO D C 1
ATOM 8997 O O . PRO D 1 68 ? 31.109 -12.678 3.101 1.00 11.89 68 PRO D O 1
ATOM 9001 N N . THR D 1 69 ? 32.544 -11.345 1.955 1.00 10.92 69 THR D N 1
ATOM 9002 C CA . THR D 1 69 ? 33.311 -11.012 3.151 1.00 10.57 69 THR D CA 1
ATOM 9003 C C . THR D 1 69 ? 33.205 -9.529 3.548 1.00 9.94 69 THR D C 1
ATOM 9004 O O . THR D 1 69 ? 34.014 -9.059 4.339 1.00 9.13 69 THR D O 1
ATOM 9008 N N . ASP D 1 70 ? 32.179 -8.823 3.060 1.00 9.80 70 ASP D N 1
ATOM 9009 C CA . ASP D 1 70 ? 31.902 -7.518 3.595 1.00 9.93 70 ASP D CA 1
ATOM 9010 C C . ASP D 1 70 ? 31.482 -7.516 5.061 1.00 9.35 70 ASP D C 1
ATOM 9011 O O . ASP D 1 70 ? 30.766 -8.424 5.537 1.00 9.08 70 ASP D O 1
ATOM 9016 N N . LEU D 1 71 ? 31.848 -6.430 5.726 1.00 8.98 71 LEU D N 1
ATOM 9017 C CA . LEU D 1 71 ? 31.363 -6.090 7.057 1.00 9.13 71 LEU D CA 1
ATOM 9018 C C . LEU D 1 71 ? 29.850 -5.831 6.985 1.00 8.79 71 LEU D C 1
ATOM 9019 O O . LEU D 1 71 ? 29.366 -5.273 5.996 1.00 9.36 71 LEU D O 1
ATOM 9024 N N . GLY D 1 72 ? 29.127 -6.327 7.978 1.00 8.69 72 GLY D N 1
ATOM 9025 C CA . GLY D 1 72 ? 27.697 -6.159 8.064 1.00 9.37 72 GLY D CA 1
ATOM 9026 C C . GLY D 1 72 ? 27.257 -5.690 9.436 1.00 9.67 72 GLY D C 1
ATOM 9027 O O . GLY D 1 72 ? 27.990 -5.814 10.422 1.00 9.82 72 GLY D O 1
ATOM 9028 N N . LEU D 1 73 ? 26.060 -5.138 9.494 1.00 9.42 73 LEU D N 1
ATOM 9029 C CA . LEU D 1 73 ? 25.414 -4.832 10.761 1.00 9.72 73 LEU D CA 1
ATOM 9030 C C . LEU D 1 73 ? 23.935 -5.161 10.702 1.00 9.90 73 LEU D C 1
ATOM 9031 O O . LEU D 1 73 ? 23.062 -4.273 10.857 1.00 10.14 73 LEU D O 1
ATOM 9036 N N . TYR D 1 74 ? 23.670 -6.429 10.431 1.00 10.04 74 TYR D N 1
ATOM 9037 C CA . TYR D 1 74 ? 22.328 -6.866 10.078 1.00 10.94 74 TYR D CA 1
ATOM 9038 C C . TYR D 1 74 ? 21.785 -7.963 10.978 1.00 11.57 74 TYR D C 1
ATOM 9039 O O . TYR D 1 74 ? 20.685 -8.496 10.739 1.00 12.85 74 TYR D O 1
ATOM 9048 N N . ASN D 1 75 ? 22.516 -8.261 12.056 1.00 11.63 75 ASN D N 1
ATOM 9049 C CA . ASN D 1 75 ? 22.045 -9.215 13.052 1.00 11.96 75 ASN D CA 1
ATOM 9050 C C . ASN D 1 75 ? 22.801 -9.008 14.350 1.00 12.37 75 ASN D C 1
ATOM 9051 O O . ASN D 1 75 ? 23.792 -8.270 14.383 1.00 11.30 75 ASN D O 1
ATOM 9056 N N . ASP D 1 76 ? 22.366 -9.664 15.407 1.00 12.04 76 ASP D N 1
ATOM 9057 C CA . ASP D 1 76 ? 23.008 -9.514 16.709 1.00 12.65 76 ASP D CA 1
ATOM 9058 C C . ASP D 1 76 ? 24.497 -9.904 16.707 1.00 11.85 76 ASP D C 1
ATOM 9059 O O . ASP D 1 76 ? 25.305 -9.276 17.400 1.00 12.46 76 ASP D O 1
ATOM 9064 N N . ALA D 1 77 ? 24.869 -10.948 15.968 1.00 11.79 77 ALA D N 1
ATOM 9065 C CA . ALA D 1 77 ? 26.254 -11.410 15.959 1.00 11.69 77 ALA D CA 1
ATOM 9066 C C . ALA D 1 77 ? 27.117 -10.328 15.339 1.00 11.42 77 ALA D C 1
ATOM 9067 O O . ALA D 1 77 ? 28.188 -10.013 15.838 1.00 11.68 77 ALA D O 1
ATOM 9069 N N . ASN D 1 78 ? 26.651 -9.772 14.223 1.00 10.35 78 ASN D N 1
ATOM 9070 C CA . ASN D 1 78 ? 27.380 -8.658 13.574 1.00 10.44 78 ASN D CA 1
ATOM 9071 C C . ASN D 1 78 ? 27.627 -7.542 14.585 1.00 9.66 78 ASN D C 1
ATOM 9072 O O . ASN D 1 78 ? 28.734 -6.980 14.673 1.00 9.04 78 ASN D O 1
ATOM 9077 N N . GLU D 1 79 ? 26.590 -7.238 15.347 1.00 9.74 79 GLU D N 1
ATOM 9078 C CA . GLU D 1 79 ? 26.648 -6.146 16.343 1.00 9.94 79 GLU D CA 1
ATOM 9079 C C . GLU D 1 79 ? 27.669 -6.443 17.435 1.00 10.48 79 GLU D C 1
ATOM 9080 O O . GLU D 1 79 ? 28.511 -5.603 17.748 1.00 10.55 79 GLU D O 1
ATOM 9086 N N . ALA D 1 80 ? 27.602 -7.631 18.003 1.00 10.71 80 ALA D N 1
ATOM 9087 C CA . ALA D 1 80 ? 28.567 -8.047 19.013 1.00 11.48 80 ALA D CA 1
ATOM 9088 C C . ALA D 1 80 ? 30.016 -8.026 18.518 1.00 12.09 80 ALA D C 1
ATOM 9089 O O . ALA D 1 80 ? 30.886 -7.565 19.237 1.00 12.76 80 ALA D O 1
ATOM 9091 N N . ALA D 1 81 ? 30.263 -8.533 17.314 1.00 11.63 81 ALA D N 1
ATOM 9092 C CA . ALA D 1 81 ? 31.628 -8.585 16.734 1.00 11.49 81 ALA D CA 1
ATOM 9093 C C . ALA D 1 81 ? 32.199 -7.186 16.533 1.00 11.39 81 ALA D C 1
ATOM 9094 O O . ALA D 1 81 ? 33.334 -6.897 16.901 1.00 12.65 81 ALA D O 1
ATOM 9096 N N . LEU D 1 82 ? 31.390 -6.295 16.007 1.00 11.15 82 LEU D N 1
ATOM 9097 C CA . LEU D 1 82 ? 31.842 -4.898 15.875 1.00 11.53 82 LEU D CA 1
ATOM 9098 C C . LEU D 1 82 ? 32.032 -4.203 17.235 1.00 10.54 82 LEU D C 1
ATOM 9099 O O . LEU D 1 82 ? 32.991 -3.444 17.427 1.00 10.66 82 LEU D O 1
ATOM 9104 N N . GLY D 1 83 ? 31.149 -4.502 18.186 1.00 10.74 83 GLY D N 1
ATOM 9105 C CA . GLY D 1 83 ? 31.238 -3.974 19.547 1.00 11.16 83 GLY D CA 1
ATOM 9106 C C . GLY D 1 83 ? 32.556 -4.340 20.216 1.00 11.41 83 GLY D C 1
ATOM 9107 O O . GLY D 1 83 ? 33.134 -3.488 20.947 1.00 12.00 83 GLY D O 1
ATOM 9108 N N . ARG D 1 84 ? 33.060 -5.558 19.964 1.00 11.90 84 ARG D N 1
ATOM 9109 C CA . ARG D 1 84 ? 34.369 -5.960 20.529 1.00 13.41 84 ARG D CA 1
ATOM 9110 C C . ARG D 1 84 ? 35.500 -5.082 20.010 1.00 11.77 84 ARG D C 1
ATOM 9111 O O . ARG D 1 84 ? 36.348 -4.619 20.776 1.00 13.18 84 ARG D O 1
ATOM 9119 N N . VAL D 1 85 ? 35.475 -4.811 18.721 1.00 10.84 85 VAL D N 1
ATOM 9120 C CA . VAL D 1 85 ? 36.451 -3.905 18.101 1.00 11.15 85 VAL D CA 1
ATOM 9121 C C . VAL D 1 85 ? 36.317 -2.500 18.650 1.00 10.80 85 VAL D C 1
ATOM 9122 O O . VAL D 1 85 ? 37.320 -1.870 19.049 1.00 9.59 85 VAL D O 1
ATOM 9126 N N . LEU D 1 86 ? 35.093 -1.977 18.675 1.00 10.50 86 LEU D N 1
ATOM 9127 C CA . LEU D 1 86 ? 34.901 -0.611 19.194 1.00 10.78 86 LEU D CA 1
ATOM 9128 C C . LEU D 1 86 ? 35.344 -0.461 20.643 1.00 10.26 86 LEU D C 1
ATOM 9129 O O . LEU D 1 86 ? 35.855 0.561 21.029 1.00 10.41 86 LEU D O 1
ATOM 9134 N N . GLY D 1 87 ? 35.141 -1.485 21.464 1.00 9.47 87 GLY D N 1
ATOM 9135 C CA . GLY D 1 87 ? 35.506 -1.367 22.872 1.00 9.91 87 GLY D CA 1
ATOM 9136 C C . GLY D 1 87 ? 37.014 -1.194 23.071 1.00 9.78 87 GLY D C 1
ATOM 9137 O O . GLY D 1 87 ? 37.470 -0.437 23.958 1.00 10.46 87 GLY D O 1
ATOM 9138 N N . ALA D 1 88 ? 37.783 -1.857 22.223 1.00 9.49 88 ALA D N 1
ATOM 9139 C CA . ALA D 1 88 ? 39.237 -1.721 22.211 1.00 9.39 88 ALA D CA 1
ATOM 9140 C C . ALA D 1 88 ? 39.624 -0.315 21.751 1.00 9.15 88 ALA D C 1
ATOM 9141 O O . ALA D 1 88 ? 40.502 0.352 22.309 1.00 10.17 88 ALA D O 1
ATOM 9143 N N . VAL D 1 89 ? 38.977 0.137 20.696 1.00 8.62 89 VAL D N 1
ATOM 9144 C CA . VAL D 1 89 ? 39.181 1.522 20.273 1.00 8.49 89 VAL D CA 1
ATOM 9145 C C . VAL D 1 89 ? 38.934 2.505 21.406 1.00 8.77 89 VAL D C 1
ATOM 9146 O O . VAL D 1 89 ? 39.771 3.390 21.674 1.00 8.06 89 VAL D O 1
ATOM 9150 N N . ARG D 1 90 ? 37.786 2.394 22.063 1.00 8.48 90 ARG D N 1
ATOM 9151 C CA . ARG D 1 90 ? 37.467 3.290 23.162 1.00 9.38 90 ARG D CA 1
ATOM 9152 C C . ARG D 1 90 ? 38.412 3.258 24.365 1.00 9.75 90 ARG D C 1
ATOM 9153 O O . ARG D 1 90 ? 38.615 4.288 25.037 1.00 9.47 90 ARG D O 1
ATOM 9161 N N . ASN D 1 91 ? 39.027 2.119 24.591 1.00 9.68 91 ASN D N 1
ATOM 9162 C CA . ASN D 1 91 ? 40.041 2.002 25.640 1.00 10.76 91 ASN D CA 1
ATOM 9163 C C . ASN D 1 91 ? 41.281 2.791 25.367 1.00 10.21 91 ASN D C 1
ATOM 9164 O O . ASN D 1 91 ? 41.978 3.117 26.311 1.00 10.24 91 ASN D O 1
ATOM 9169 N N . HIS D 1 92 ? 41.529 3.154 24.101 1.00 9.54 92 HIS D N 1
ATOM 9170 C CA . HIS D 1 92 ? 42.844 3.677 23.696 1.00 11.07 92 HIS D CA 1
ATOM 9171 C C . HIS D 1 92 ? 42.857 4.985 22.926 1.00 11.66 92 HIS D C 1
ATOM 9172 O O . HIS D 1 92 ? 43.891 5.629 22.900 1.00 13.07 92 HIS D O 1
ATOM 9179 N N . SER D 1 93 ? 41.734 5.387 22.347 1.00 10.92 93 SER D N 1
ATOM 9180 C CA . SER D 1 93 ? 41.718 6.519 21.428 1.00 10.16 93 SER D CA 1
ATOM 9181 C C . SER D 1 93 ? 40.643 7.549 21.717 1.00 9.80 93 SER D C 1
ATOM 9182 O O . SER D 1 93 ? 39.537 7.201 22.088 1.00 8.91 93 SER D O 1
ATOM 9185 N N . PRO D 1 94 ? 40.933 8.834 21.457 1.00 9.34 94 PRO D N 1
ATOM 9186 C CA . PRO D 1 94 ? 39.881 9.861 21.554 1.00 9.59 94 PRO D CA 1
ATOM 9187 C C . PRO D 1 94 ? 39.172 10.142 20.214 1.00 10.15 94 PRO D C 1
ATOM 9188 O O . PRO D 1 94 ? 38.307 10.978 20.179 1.00 11.34 94 PRO D O 1
ATOM 9192 N N . ILE D 1 95 ? 39.513 9.432 19.150 1.00 10.25 95 ILE D N 1
ATOM 9193 C CA . ILE D 1 95 ? 38.985 9.725 17.837 1.00 10.02 95 ILE D CA 1
ATOM 9194 C C . ILE D 1 95 ? 37.462 9.584 17.775 1.00 9.27 95 ILE D C 1
ATOM 9195 O O . ILE D 1 95 ? 36.839 8.815 18.515 1.00 9.18 95 ILE D O 1
ATOM 9200 N N . ALA D 1 96 ? 36.853 10.341 16.883 1.00 8.31 96 ALA D N 1
ATOM 9201 C CA . ALA D 1 96 ? 35.429 10.196 16.604 1.00 8.33 96 ALA D CA 1
ATOM 9202 C C . ALA D 1 96 ? 35.244 9.035 15.658 1.00 8.48 96 ALA D C 1
ATOM 9203 O O . ALA D 1 96 ? 35.936 8.962 14.658 1.00 7.98 96 ALA D O 1
ATOM 9205 N N . VAL D 1 97 ? 34.369 8.128 16.031 1.00 8.11 97 VAL D N 1
ATOM 9206 C CA . VAL D 1 97 ? 34.137 6.900 15.281 1.00 8.37 97 VAL D CA 1
ATOM 9207 C C . VAL D 1 97 ? 32.764 6.974 14.665 1.00 8.13 97 VAL D C 1
ATOM 9208 O O . VAL D 1 97 ? 31.789 7.072 15.373 1.00 8.34 97 VAL D O 1
ATOM 9212 N N . THR D 1 98 ? 32.706 6.858 13.335 1.00 7.57 98 THR D N 1
ATOM 9213 C CA . THR D 1 98 ? 31.464 6.891 12.567 1.00 7.92 98 THR D CA 1
ATOM 9214 C C . THR D 1 98 ? 31.454 5.695 11.627 1.00 7.84 98 THR D C 1
ATOM 9215 O O . THR D 1 98 ? 32.466 4.987 11.483 1.00 8.30 98 THR D O 1
ATOM 9219 N N . ILE D 1 99 ? 30.349 5.478 10.933 1.00 7.91 99 ILE D N 1
ATOM 9220 C CA . ILE D 1 99 ? 30.219 4.289 10.108 1.00 7.95 99 ILE D CA 1
ATOM 9221 C C . ILE D 1 99 ? 29.480 4.606 8.812 1.00 7.84 99 ILE D C 1
ATOM 9222 O O . ILE D 1 99 ? 28.541 5.391 8.798 1.00 8.55 99 ILE D O 1
ATOM 9227 N N . GLN D 1 100 ? 29.920 3.995 7.729 1.00 8.61 100 GLN D N 1
ATOM 9228 C CA . GLN D 1 100 ? 29.247 4.100 6.414 1.00 8.28 100 GLN D CA 1
ATOM 9229 C C . GLN D 1 100 ? 28.276 2.947 6.261 1.00 8.10 100 GLN D C 1
ATOM 9230 O O . GLN D 1 100 ? 28.676 1.773 6.284 1.00 8.30 100 GLN D O 1
ATOM 9236 N N . LEU D 1 101 ? 26.975 3.248 6.221 1.00 8.27 101 LEU D N 1
ATOM 9237 C CA . LEU D 1 101 ? 25.987 2.219 5.997 1.00 7.75 101 LEU D CA 1
ATOM 9238 C C . LEU D 1 101 ? 25.739 2.131 4.489 1.00 8.24 101 LEU D C 1
ATOM 9239 O O . LEU D 1 101 ? 25.613 3.163 3.804 1.00 7.96 101 LEU D O 1
ATOM 9244 N N . ALA D 1 102 ? 25.622 0.906 4.000 1.00 7.88 102 ALA D N 1
ATOM 9245 C CA . ALA D 1 102 ? 25.730 0.629 2.577 1.00 8.63 102 ALA D CA 1
ATOM 9246 C C . ALA D 1 102 ? 24.808 -0.483 2.114 1.00 8.58 102 ALA D C 1
ATOM 9247 O O . ALA D 1 102 ? 24.399 -1.342 2.861 1.00 9.20 102 ALA D O 1
ATOM 9249 N N . HIS D 1 103 ? 24.494 -0.433 0.827 1.00 9.04 103 HIS D N 1
ATOM 9250 C CA . HIS D 1 103 ? 23.824 -1.499 0.113 1.00 9.59 103 HIS D CA 1
ATOM 9251 C C . HIS D 1 103 ? 24.339 -1.405 -1.343 1.00 9.32 103 HIS D C 1
ATOM 9252 O O . HIS D 1 103 ? 24.244 -0.340 -1.965 1.00 8.78 103 HIS D O 1
ATOM 9259 N N . ALA D 1 104 ? 24.932 -2.482 -1.825 1.00 9.24 104 ALA D N 1
ATOM 9260 C CA . ALA D 1 104 ? 25.628 -2.515 -3.138 1.00 9.68 104 ALA D CA 1
ATOM 9261 C C . ALA D 1 104 ? 24.696 -2.568 -4.361 1.00 9.73 104 ALA D C 1
ATOM 9262 O O . ALA D 1 104 ? 25.122 -2.321 -5.473 1.00 9.52 104 ALA D O 1
ATOM 9264 N N . GLY D 1 105 ? 23.441 -2.922 -4.149 1.00 9.85 105 GLY D N 1
ATOM 9265 C CA . GLY D 1 105 ? 22.454 -2.907 -5.212 1.00 10.75 105 GLY D CA 1
ATOM 9266 C C . GLY D 1 105 ? 22.898 -3.930 -6.235 1.00 10.96 105 GLY D C 1
ATOM 9267 O O . GLY D 1 105 ? 23.294 -5.036 -5.883 1.00 10.31 105 GLY D O 1
ATOM 9268 N N . ARG D 1 106 ? 22.861 -3.556 -7.517 1.00 11.56 106 ARG D N 1
ATOM 9269 C CA . ARG D 1 106 ? 23.278 -4.472 -8.564 1.00 12.20 106 ARG D CA 1
ATOM 9270 C C . ARG D 1 106 ? 24.729 -4.863 -8.551 1.00 13.18 106 ARG D C 1
ATOM 9271 O O . ARG D 1 106 ? 25.090 -5.770 -9.277 1.00 15.40 106 ARG D O 1
ATOM 9279 N N . LYS D 1 107 ? 25.570 -4.164 -7.787 1.00 12.43 107 LYS D N 1
ATOM 9280 C CA . LYS D 1 107 ? 26.983 -4.493 -7.685 1.00 13.61 107 LYS D CA 1
ATOM 9281 C C . LYS D 1 107 ? 27.294 -5.509 -6.575 1.00 12.77 107 LYS D C 1
ATOM 9282 O O . LYS D 1 107 ? 28.475 -5.883 -6.364 1.00 12.84 107 LYS D O 1
ATOM 9288 N N . ALA D 1 108 ? 26.255 -5.965 -5.883 1.00 11.11 108 ALA D N 1
ATOM 9289 C CA . ALA D 1 108 ? 26.390 -6.988 -4.851 1.00 11.94 108 ALA D CA 1
ATOM 9290 C C . ALA D 1 108 ? 26.813 -8.344 -5.411 1.00 12.92 108 ALA D C 1
ATOM 9291 O O . ALA D 1 108 ? 26.956 -8.509 -6.637 1.00 14.16 108 ALA D O 1
ATOM 9293 N N . SER D 1 109 ? 27.090 -9.281 -4.508 1.00 13.39 109 SER D N 1
ATOM 9294 C CA . SER D 1 109 ? 27.386 -10.654 -4.865 1.00 14.70 109 SER D CA 1
ATOM 9295 C C . SER D 1 109 ? 28.598 -10.702 -5.784 1.00 15.10 109 SER D C 1
ATOM 9296 O O . SER D 1 109 ? 28.569 -11.347 -6.855 1.00 14.49 109 SER D O 1
ATOM 9299 N N . SER D 1 110 ? 29.653 -9.964 -5.406 1.00 14.70 110 SER D N 1
ATOM 9300 C CA . SER D 1 110 ? 30.893 -9.899 -6.181 1.00 14.66 110 SER D CA 1
ATOM 9301 C C . SER D 1 110 ? 32.092 -10.412 -5.358 1.00 14.10 110 SER D C 1
ATOM 9302 O O . SER D 1 110 ? 32.022 -10.589 -4.142 1.00 12.68 110 SER D O 1
ATOM 9305 N N . GLU D 1 111 ? 33.185 -10.669 -6.058 1.00 14.92 111 GLU D N 1
ATOM 9306 C CA . GLU D 1 111 ? 34.417 -11.167 -5.437 1.00 15.28 111 GLU D CA 1
ATOM 9307 C C . GLU D 1 111 ? 35.192 -9.987 -4.886 1.00 15.23 111 GLU D C 1
ATOM 9308 O O . GLU D 1 111 ? 35.036 -8.855 -5.358 1.00 14.69 111 GLU D O 1
ATOM 9314 N N . ALA D 1 112 ? 36.017 -10.256 -3.884 1.00 14.76 112 ALA D N 1
ATOM 9315 C CA . ALA D 1 112 ? 36.973 -9.292 -3.358 1.00 14.59 112 ALA D CA 1
ATOM 9316 C C . ALA D 1 112 ? 38.063 -8.965 -4.395 1.00 15.46 112 ALA D C 1
ATOM 9317 O O . ALA D 1 112 ? 38.228 -9.706 -5.386 1.00 14.56 112 ALA D O 1
ATOM 9319 N N . PRO D 1 113 ? 38.776 -7.823 -4.231 1.00 16.96 113 PRO D N 1
ATOM 9320 C CA . PRO D 1 113 ? 39.736 -7.389 -5.292 1.00 17.62 113 PRO D CA 1
ATOM 9321 C C . PRO D 1 113 ? 40.786 -8.444 -5.623 1.00 17.36 113 PRO D C 1
ATOM 9322 O O . PRO D 1 113 ? 41.061 -8.702 -6.790 1.00 18.76 113 PRO D O 1
ATOM 9326 N N . TRP D 1 114 ? 41.365 -9.059 -4.597 1.00 16.29 114 TRP D N 1
ATOM 9327 C CA . TRP D 1 114 ? 42.385 -10.105 -4.806 1.00 16.32 114 TRP D CA 1
ATOM 9328 C C . TRP D 1 114 ? 41.836 -11.365 -5.478 1.00 17.45 114 TRP D C 1
ATOM 9329 O O . TRP D 1 114 ? 42.625 -12.164 -5.996 1.00 18.97 114 TRP D O 1
ATOM 9340 N N . ASP D 1 115 ? 40.518 -11.534 -5.487 1.00 15.96 115 ASP D N 1
ATOM 9341 C CA . ASP D 1 115 ? 39.867 -12.618 -6.221 1.00 16.97 115 ASP D CA 1
ATOM 9342 C C . ASP D 1 115 ? 39.288 -12.183 -7.566 1.00 17.51 115 ASP D C 1
ATOM 9343 O O . ASP D 1 115 ? 38.543 -12.940 -8.175 1.00 18.35 115 ASP D O 1
ATOM 9348 N N . GLY D 1 116 ? 39.645 -10.983 -8.020 1.00 17.08 116 GLY D N 1
ATOM 9349 C CA . GLY D 1 116 ? 39.303 -10.510 -9.377 1.00 17.38 116 GLY D CA 1
ATOM 9350 C C . GLY D 1 116 ? 38.086 -9.624 -9.492 1.00 17.29 116 GLY D C 1
ATOM 9351 O O . GLY D 1 116 ? 37.812 -9.105 -10.569 1.00 17.50 116 GLY D O 1
ATOM 9352 N N . GLY D 1 117 ? 37.346 -9.458 -8.396 1.00 15.81 117 GLY D N 1
ATOM 9353 C CA . GLY D 1 117 ? 36.243 -8.525 -8.362 1.00 16.88 117 GLY D CA 1
ATOM 9354 C C . GLY D 1 117 ? 35.020 -8.864 -9.200 1.00 17.51 117 GLY D C 1
ATOM 9355 O O . GLY D 1 117 ? 34.108 -8.025 -9.314 1.00 18.00 117 GLY D O 1
ATOM 9356 N N . GLY D 1 118 ? 34.974 -10.078 -9.755 1.00 17.28 118 GLY D N 1
ATOM 9357 C CA . GLY D 1 118 ? 33.879 -10.480 -10.663 1.00 17.42 118 GLY D CA 1
ATOM 9358 C C . GLY D 1 118 ? 32.577 -10.783 -9.964 1.00 16.69 118 GLY D C 1
ATOM 9359 O O . GLY D 1 118 ? 32.540 -10.978 -8.751 1.00 15.12 118 GLY D O 1
ATOM 9360 N N . GLN D 1 119 ? 31.484 -10.773 -10.726 1.00 16.40 119 GLN D N 1
ATOM 9361 C CA . GLN D 1 119 ? 30.211 -11.194 -10.216 1.00 16.88 119 GLN D CA 1
ATOM 9362 C C . GLN D 1 119 ? 30.219 -12.675 -9.892 1.00 17.82 119 GLN D C 1
ATOM 9363 O O . GLN D 1 119 ? 30.742 -13.482 -10.670 1.00 18.87 119 GLN D O 1
ATOM 9369 N N . ILE D 1 120 ? 29.635 -13.019 -8.744 1.00 17.34 120 ILE D N 1
ATOM 9370 C CA . ILE D 1 120 ? 29.312 -14.376 -8.376 1.00 19.06 120 ILE D CA 1
ATOM 9371 C C . ILE D 1 120 ? 27.832 -14.553 -8.713 1.00 18.92 120 ILE D C 1
ATOM 9372 O O . ILE D 1 120 ? 26.965 -13.845 -8.187 1.00 19.38 120 ILE D O 1
ATOM 9377 N N . ARG D 1 121 ? 27.521 -15.512 -9.584 1.00 20.80 121 ARG D N 1
ATOM 9378 C CA . ARG D 1 121 ? 26.124 -15.689 -10.016 1.00 21.79 121 ARG D CA 1
ATOM 9379 C C . ARG D 1 121 ? 25.261 -16.176 -8.847 1.00 22.90 121 ARG D C 1
ATOM 9380 O O . ARG D 1 121 ? 25.768 -16.874 -7.965 1.00 21.26 121 ARG D O 1
ATOM 9388 N N . PRO D 1 122 ? 23.942 -15.881 -8.856 1.00 23.76 122 PRO D N 1
ATOM 9389 C CA . PRO D 1 122 ? 23.076 -16.389 -7.782 1.00 26.78 122 PRO D CA 1
ATOM 9390 C C . PRO D 1 122 ? 23.147 -17.909 -7.542 1.00 31.59 122 PRO D C 1
ATOM 9391 O O . PRO D 1 122 ? 23.018 -18.351 -6.393 1.00 31.56 122 PRO D O 1
ATOM 9395 N N . ASP D 1 123 ? 23.378 -18.668 -8.616 1.00 35.56 123 ASP D N 1
ATOM 9396 C CA . ASP D 1 123 ? 23.451 -20.152 -8.576 1.00 41.59 123 ASP D CA 1
ATOM 9397 C C . ASP D 1 123 ? 24.844 -20.763 -8.310 1.00 43.73 123 ASP D C 1
ATOM 9398 O O . ASP D 1 123 ? 24.980 -21.990 -8.274 1.00 45.25 123 ASP D O 1
ATOM 9403 N N . GLN D 1 124 ? 25.868 -19.922 -8.155 1.00 40.62 124 GLN D N 1
ATOM 9404 C CA . GLN D 1 124 ? 27.215 -20.365 -7.787 1.00 40.30 124 GLN D CA 1
ATOM 9405 C C . GLN D 1 124 ? 27.381 -20.361 -6.262 1.00 39.43 124 GLN D C 1
ATOM 9406 O O . GLN D 1 124 ? 26.569 -19.724 -5.563 1.00 38.19 124 GLN D O 1
ATOM 9412 N N . PRO D 1 125 ? 28.438 -21.056 -5.737 1.00 37.23 125 PRO D N 1
ATOM 9413 C CA . PRO D 1 125 ? 28.699 -21.028 -4.298 1.00 37.11 125 PRO D CA 1
ATOM 9414 C C . PRO D 1 125 ? 29.001 -19.600 -3.854 1.00 33.42 125 PRO D C 1
ATOM 9415 O O . PRO D 1 125 ? 29.724 -18.877 -4.554 1.00 35.04 125 PRO D O 1
ATOM 9419 N N . ARG D 1 126 ? 28.389 -19.204 -2.745 1.00 29.21 126 ARG D N 1
ATOM 9420 C CA . ARG D 1 126 ? 28.530 -17.857 -2.153 1.00 26.66 126 ARG D CA 1
ATOM 9421 C C . ARG D 1 126 ? 27.742 -16.749 -2.841 1.00 23.15 126 ARG D C 1
ATOM 9422 O O . ARG D 1 126 ? 27.644 -15.685 -2.274 1.00 23.73 126 ARG D O 1
ATOM 9430 N N . GLY D 1 127 ? 27.159 -17.002 -4.021 1.00 22.14 127 GLY D N 1
ATOM 9431 C CA . GLY D 1 127 ? 26.478 -15.979 -4.806 1.00 21.57 127 GLY D CA 1
ATOM 9432 C C . GLY D 1 127 ? 25.050 -15.764 -4.358 1.00 20.57 127 GLY D C 1
ATOM 9433 O O . GLY D 1 127 ? 24.484 -16.580 -3.635 1.00 20.44 127 GLY D O 1
ATOM 9434 N N . TRP D 1 128 ? 24.468 -14.648 -4.778 1.00 17.97 128 TRP D N 1
ATOM 9435 C CA . TRP D 1 128 ? 23.059 -14.356 -4.474 1.00 17.18 128 TRP D CA 1
ATOM 9436 C C . TRP D 1 128 ? 22.400 -13.420 -5.435 1.00 17.05 128 TRP D C 1
ATOM 9437 O O . TRP D 1 128 ? 23.064 -12.677 -6.154 1.00 15.97 128 TRP D O 1
ATOM 9448 N N . GLN D 1 129 ? 21.066 -13.471 -5.470 1.00 17.56 129 GLN D N 1
ATOM 9449 C CA . GLN D 1 129 ? 20.300 -12.548 -6.310 1.00 19.43 129 GLN D CA 1
ATOM 9450 C C . GLN D 1 129 ? 20.426 -11.098 -5.798 1.00 17.86 129 GLN D C 1
ATOM 9451 O O . GLN D 1 129 ? 20.224 -10.842 -4.599 1.00 17.38 129 GLN D O 1
ATOM 9457 N N . THR D 1 130 ? 20.758 -10.180 -6.716 1.00 16.80 130 THR D N 1
ATOM 9458 C CA . THR D 1 130 ? 20.956 -8.754 -6.409 1.00 15.71 130 THR D CA 1
ATOM 9459 C C . THR D 1 130 ? 19.693 -7.966 -6.756 1.00 15.24 130 THR D C 1
ATOM 9460 O O . THR D 1 130 ? 18.840 -8.442 -7.513 1.00 15.20 130 THR D O 1
ATOM 9464 N N . PHE D 1 131 ? 19.584 -6.772 -6.200 1.00 14.29 131 PHE D N 1
ATOM 9465 C CA . PHE D 1 131 ? 18.430 -5.918 -6.336 1.00 14.61 131 PHE D CA 1
ATOM 9466 C C . PHE D 1 131 ? 18.868 -4.527 -6.757 1.00 14.85 131 PHE D C 1
ATOM 9467 O O . PHE D 1 131 ? 19.981 -4.061 -6.400 1.00 12.75 131 PHE D O 1
ATOM 9475 N N . ALA D 1 132 ? 17.987 -3.850 -7.481 1.00 13.74 132 ALA D N 1
ATOM 9476 C CA . ALA D 1 132 ? 18.295 -2.558 -8.080 1.00 13.57 132 ALA D CA 1
ATOM 9477 C C . ALA D 1 132 ? 17.040 -1.800 -8.462 1.00 14.35 132 ALA D C 1
ATOM 9478 O O . ALA D 1 132 ? 15.922 -2.376 -8.471 1.00 15.16 132 ALA D O 1
ATOM 9480 N N . PRO D 1 133 ? 17.204 -0.516 -8.823 1.00 13.65 133 PRO D N 1
ATOM 9481 C CA . PRO D 1 133 ? 15.986 0.158 -9.268 1.00 14.34 133 PRO D CA 1
ATOM 9482 C C . PRO D 1 133 ? 15.379 -0.475 -10.524 1.00 16.32 133 PRO D C 1
ATOM 9483 O O . PRO D 1 133 ? 14.151 -0.494 -10.679 1.00 15.55 133 PRO D O 1
ATOM 9487 N N . SER D 1 134 ? 16.249 -0.981 -11.405 1.00 16.96 134 SER D N 1
ATOM 9488 C CA . SER D 1 134 ? 15.826 -1.626 -12.661 1.00 16.07 134 SER D CA 1
ATOM 9489 C C . SER D 1 134 ? 16.678 -2.854 -12.993 1.00 15.58 134 SER D C 1
ATOM 9490 O O . SER D 1 134 ? 17.848 -2.955 -12.563 1.00 15.64 134 SER D O 1
ATOM 9493 N N . ALA D 1 135 ? 16.116 -3.748 -13.842 1.00 15.29 135 ALA D N 1
ATOM 9494 C CA . ALA D 1 135 ? 16.706 -5.054 -14.218 1.00 15.65 135 ALA D CA 1
ATOM 9495 C C . ALA D 1 135 ? 17.794 -4.930 -15.333 1.00 16.31 135 ALA D C 1
ATOM 9496 O O . ALA D 1 135 ? 17.706 -5.532 -16.421 1.00 16.97 135 ALA D O 1
ATOM 9498 N N . VAL D 1 136 ? 18.827 -4.156 -15.037 1.00 15.46 136 VAL D N 1
ATOM 9499 C CA . VAL D 1 136 ? 19.863 -3.800 -15.986 1.00 16.51 136 VAL D CA 1
ATOM 9500 C C . VAL D 1 136 ? 21.165 -4.065 -15.267 1.00 15.50 136 VAL D C 1
ATOM 9501 O O . VAL D 1 136 ? 21.384 -3.541 -14.192 1.00 14.67 136 VAL D O 1
ATOM 9505 N N . PRO D 1 137 ? 22.020 -4.917 -15.833 1.00 15.84 137 PRO D N 1
ATOM 9506 C CA . PRO D 1 137 ? 23.303 -5.220 -15.190 1.00 16.22 137 PRO D CA 1
ATOM 9507 C C . PRO D 1 137 ? 24.288 -4.088 -15.324 1.00 15.94 137 PRO D C 1
ATOM 9508 O O . PRO D 1 137 ? 24.162 -3.264 -16.232 1.00 14.79 137 PRO D O 1
ATOM 9512 N N . HIS D 1 138 ? 25.242 -4.029 -14.392 1.00 15.43 138 HIS D N 1
ATOM 9513 C CA . HIS D 1 138 ? 26.278 -2.999 -14.416 1.00 18.99 138 HIS D CA 1
ATOM 9514 C C . HIS D 1 138 ? 27.107 -3.096 -15.703 1.00 17.92 138 HIS D C 1
ATOM 9515 O O . HIS D 1 138 ? 27.497 -2.070 -16.266 1.00 16.76 138 HIS D O 1
ATOM 9522 N N . ALA D 1 139 ? 27.346 -4.339 -16.135 1.00 16.77 139 ALA D N 1
ATOM 9523 C CA . ALA D 1 139 ? 28.118 -4.642 -17.357 1.00 15.52 139 ALA D CA 1
ATOM 9524 C C . ALA D 1 139 ? 27.389 -5.699 -18.155 1.00 15.05 139 ALA D C 1
ATOM 9525 O O . ALA D 1 139 ? 26.737 -6.582 -17.599 1.00 13.97 139 ALA D O 1
ATOM 9527 N N . ALA D 1 140 ? 27.550 -5.650 -19.472 1.00 15.29 140 ALA D N 1
ATOM 9528 C CA . ALA D 1 140 ? 26.942 -6.654 -20.340 1.00 15.85 140 ALA D CA 1
ATOM 9529 C C . ALA D 1 140 ? 27.417 -8.052 -19.992 1.00 16.29 140 ALA D C 1
ATOM 9530 O O . ALA D 1 140 ? 28.599 -8.251 -19.710 1.00 18.14 140 ALA D O 1
ATOM 9532 N N . GLY D 1 141 ? 26.479 -8.994 -19.991 1.00 15.11 141 GLY D N 1
ATOM 9533 C CA . GLY D 1 141 ? 26.738 -10.400 -19.764 1.00 16.70 141 GLY D CA 1
ATOM 9534 C C . GLY D 1 141 ? 26.685 -10.832 -18.304 1.00 17.12 141 GLY D C 1
ATOM 9535 O O . GLY D 1 141 ? 26.732 -12.029 -18.021 1.00 16.82 141 GLY D O 1
ATOM 9536 N N . GLU D 1 142 ? 26.606 -9.874 -17.384 1.00 18.54 142 GLU D N 1
ATOM 9537 C CA . GLU D 1 142 ? 26.355 -10.183 -15.975 1.00 18.07 142 GLU D CA 1
ATOM 9538 C C . GLU D 1 142 ? 24.917 -10.594 -15.778 1.00 18.44 142 GLU D C 1
ATOM 9539 O O . GLU D 1 142 ? 24.018 -10.191 -16.538 1.00 18.65 142 GLU D O 1
ATOM 9545 N N . VAL D 1 143 ? 24.667 -11.296 -14.688 1.00 17.94 143 VAL D N 1
ATOM 9546 C CA . VAL D 1 143 ? 23.300 -11.628 -14.314 1.00 18.11 143 VAL D CA 1
ATOM 9547 C C . VAL D 1 143 ? 22.601 -10.351 -13.831 1.00 18.97 143 VAL D C 1
ATOM 9548 O O . VAL D 1 143 ? 23.074 -9.720 -12.893 1.00 19.58 143 VAL D O 1
ATOM 9552 N N . PRO D 1 144 ? 21.487 -9.976 -14.458 1.00 17.53 144 PRO D N 1
ATOM 9553 C CA . PRO D 1 144 ? 20.873 -8.739 -14.060 1.00 17.11 144 PRO D CA 1
ATOM 9554 C C . PRO D 1 144 ? 20.289 -8.780 -12.647 1.00 17.23 144 PRO D C 1
ATOM 9555 O O . PRO D 1 144 ? 19.847 -9.836 -12.177 1.00 16.99 144 PRO D O 1
ATOM 9559 N N . PRO D 1 145 ? 20.201 -7.606 -12.015 1.00 16.50 145 PRO D N 1
ATOM 9560 C CA . PRO D 1 145 ? 19.501 -7.539 -10.756 1.00 16.71 145 PRO D CA 1
ATOM 9561 C C . PRO D 1 145 ? 17.997 -7.642 -10.972 1.00 17.03 145 PRO D C 1
ATOM 9562 O O . PRO D 1 145 ? 17.502 -7.400 -12.092 1.00 16.78 145 PRO D O 1
ATOM 9566 N N . ALA D 1 146 ? 17.285 -8.018 -9.908 1.00 17.51 146 ALA D N 1
ATOM 9567 C CA . ALA D 1 146 ? 15.812 -7.864 -9.867 1.00 17.38 146 ALA D CA 1
ATOM 9568 C C . ALA D 1 146 ? 15.440 -6.400 -9.646 1.00 18.46 146 ALA D C 1
ATOM 9569 O O . ALA D 1 146 ? 16.069 -5.718 -8.839 1.00 17.84 146 ALA D O 1
ATOM 9571 N N . ALA D 1 147 ? 14.436 -5.920 -10.374 1.00 16.97 147 ALA D N 1
ATOM 9572 C CA . ALA D 1 147 ? 13.941 -4.571 -10.213 1.00 17.47 147 ALA D CA 1
ATOM 9573 C C . ALA D 1 147 ? 13.141 -4.551 -8.937 1.00 17.41 147 ALA D C 1
ATOM 9574 O O . ALA D 1 147 ? 12.242 -5.341 -8.759 1.00 19.70 147 ALA D O 1
ATOM 9576 N N . LEU D 1 148 ? 13.450 -3.608 -8.058 1.00 17.32 148 LEU D N 1
ATOM 9577 C CA . LEU D 1 148 ? 12.793 -3.573 -6.768 1.00 16.55 148 LEU D CA 1
ATOM 9578 C C . LEU D 1 148 ? 11.306 -3.189 -6.889 1.00 17.45 148 LEU D C 1
ATOM 9579 O O . LEU D 1 148 ? 10.955 -2.287 -7.643 1.00 19.91 148 LEU D O 1
ATOM 9584 N N . ASP D 1 149 ? 10.474 -3.841 -6.086 1.00 18.61 149 ASP D N 1
ATOM 9585 C CA . ASP D 1 149 ? 9.068 -3.423 -5.918 1.00 19.63 149 ASP D CA 1
ATOM 9586 C C . ASP D 1 149 ? 8.869 -2.661 -4.601 1.00 20.93 149 ASP D C 1
ATOM 9587 O O . ASP D 1 149 ? 9.841 -2.395 -3.844 1.00 16.92 149 ASP D O 1
ATOM 9592 N N . LYS D 1 150 ? 7.633 -2.255 -4.352 1.00 21.69 150 LYS D N 1
ATOM 9593 C CA . LYS D 1 150 ? 7.295 -1.512 -3.155 1.00 24.09 150 LYS D CA 1
ATOM 9594 C C . LYS D 1 150 ? 7.766 -2.251 -1.905 1.00 20.31 150 LYS D C 1
ATOM 9595 O O . LYS D 1 150 ? 8.398 -1.647 -1.040 1.00 20.70 150 LYS D O 1
ATOM 9601 N N . ALA D 1 151 ? 7.525 -3.552 -1.834 1.00 18.62 151 ALA D N 1
ATOM 9602 C CA . ALA D 1 151 ? 7.977 -4.325 -0.648 1.00 18.94 151 ALA D CA 1
ATOM 9603 C C . ALA D 1 151 ? 9.509 -4.330 -0.523 1.00 18.41 151 ALA D C 1
ATOM 9604 O O . ALA D 1 151 ? 10.056 -4.220 0.576 1.00 18.23 151 ALA D O 1
ATOM 9606 N N . GLY D 1 152 ? 10.195 -4.476 -1.652 1.00 17.76 152 GLY D N 1
ATOM 9607 C CA . GLY D 1 152 ? 11.674 -4.532 -1.646 1.00 15.64 152 GLY D CA 1
ATOM 9608 C C . GLY D 1 152 ? 12.281 -3.233 -1.208 1.00 14.76 152 GLY D C 1
ATOM 9609 O O . GLY D 1 152 ? 13.284 -3.231 -0.492 1.00 15.14 152 GLY D O 1
ATOM 9610 N N . MET D 1 153 ? 11.688 -2.125 -1.629 1.00 14.71 153 MET D N 1
ATOM 9611 C CA . MET D 1 153 ? 12.145 -0.813 -1.231 1.00 15.09 153 MET D CA 1
ATOM 9612 C C . MET D 1 153 ? 11.887 -0.564 0.256 1.00 15.59 153 MET D C 1
ATOM 9613 O O . MET D 1 153 ? 12.706 0.060 0.911 1.00 14.72 153 MET D O 1
ATOM 9618 N N . LYS D 1 154 ? 10.723 -1.015 0.765 1.00 15.79 154 LYS D N 1
ATOM 9619 C CA . LYS D 1 154 ? 10.443 -0.973 2.197 1.00 15.90 154 LYS D CA 1
ATOM 9620 C C . LYS D 1 154 ? 11.424 -1.776 3.029 1.00 14.86 154 LYS D C 1
ATOM 9621 O O . LYS D 1 154 ? 11.896 -1.265 4.065 1.00 14.78 154 LYS D O 1
ATOM 9627 N N . LYS D 1 155 ? 11.745 -2.997 2.603 1.00 14.15 155 LYS D N 1
ATOM 9628 C CA . LYS D 1 155 ? 12.775 -3.786 3.284 1.00 14.14 155 LYS D CA 1
ATOM 9629 C C . LYS D 1 155 ? 14.076 -2.993 3.378 1.00 13.42 155 LYS D C 1
ATOM 9630 O O . LYS D 1 155 ? 14.655 -2.858 4.457 1.00 12.67 155 LYS D O 1
ATOM 9636 N N . ILE D 1 156 ? 14.513 -2.414 2.274 1.00 12.13 156 ILE D N 1
ATOM 9637 C CA . ILE D 1 156 ? 15.759 -1.626 2.310 1.00 12.64 156 ILE D CA 1
ATOM 9638 C C . ILE D 1 156 ? 15.690 -0.441 3.279 1.00 13.09 156 ILE D C 1
ATOM 9639 O O . ILE D 1 156 ? 16.630 -0.279 4.086 1.00 13.11 156 ILE D O 1
ATOM 9644 N N . ARG D 1 157 ? 14.615 0.372 3.222 1.00 13.13 157 ARG D N 1
ATOM 9645 C CA . ARG D 1 157 ? 14.441 1.459 4.174 1.00 15.65 157 ARG D CA 1
ATOM 9646 C C . ARG D 1 157 ? 14.553 0.920 5.600 1.00 14.38 157 ARG D C 1
ATOM 9647 O O . ARG D 1 157 ? 15.323 1.455 6.412 1.00 13.13 157 ARG D O 1
ATOM 9655 N N . ASP D 1 158 ? 13.793 -0.138 5.889 1.00 14.31 158 ASP D N 1
ATOM 9656 C CA . ASP D 1 158 ? 13.737 -0.642 7.242 1.00 14.75 158 ASP D CA 1
ATOM 9657 C C . ASP D 1 158 ? 15.087 -1.224 7.666 1.00 13.45 158 ASP D C 1
ATOM 9658 O O . ASP D 1 158 ? 15.418 -1.150 8.838 1.00 12.53 158 ASP D O 1
ATOM 9663 N N . ASP D 1 159 ? 15.826 -1.811 6.725 1.00 12.70 159 ASP D N 1
ATOM 9664 C CA . ASP D 1 159 ? 17.158 -2.396 7.006 1.00 13.10 159 ASP D CA 1
ATOM 9665 C C . ASP D 1 159 ? 18.168 -1.276 7.342 1.00 12.72 159 ASP D C 1
ATOM 9666 O O . ASP D 1 159 ? 18.970 -1.415 8.282 1.00 13.10 159 ASP D O 1
ATOM 9671 N N . PHE D 1 160 ? 18.118 -0.173 6.603 1.00 12.48 160 PHE D N 1
ATOM 9672 C CA . PHE D 1 160 ? 18.927 0.993 6.942 1.00 12.21 160 PHE D CA 1
ATOM 9673 C C . PHE D 1 160 ? 18.624 1.504 8.362 1.00 12.44 160 PHE D C 1
ATOM 9674 O O . PHE D 1 160 ? 19.529 1.833 9.131 1.00 12.75 160 PHE D O 1
ATOM 9682 N N . VAL D 1 161 ? 17.345 1.598 8.664 1.00 12.30 161 VAL D N 1
ATOM 9683 C CA . VAL D 1 161 ? 16.880 1.953 9.991 1.00 13.03 161 VAL D CA 1
ATOM 9684 C C . VAL D 1 161 ? 17.370 0.986 11.050 1.00 11.85 161 VAL D C 1
ATOM 9685 O O . VAL D 1 161 ? 17.876 1.443 12.081 1.00 12.04 161 VAL D O 1
ATOM 9689 N N . ALA D 1 162 ? 17.234 -0.313 10.819 1.00 11.89 162 ALA D N 1
ATOM 9690 C CA . ALA D 1 162 ? 17.638 -1.300 11.816 1.00 12.16 162 ALA D CA 1
ATOM 9691 C C . ALA D 1 162 ? 19.133 -1.173 12.078 1.00 11.54 162 ALA D C 1
ATOM 9692 O O . ALA D 1 162 ? 19.579 -1.164 13.234 1.00 11.73 162 ALA D O 1
ATOM 9694 N N . ALA D 1 163 ? 19.901 -1.054 11.014 1.00 11.14 163 ALA D N 1
ATOM 9695 C CA . ALA D 1 163 ? 21.371 -0.935 11.132 1.00 11.08 163 ALA D CA 1
ATOM 9696 C C . ALA D 1 163 ? 21.767 0.374 11.811 1.00 10.30 163 ALA D C 1
ATOM 9697 O O . ALA D 1 163 ? 22.702 0.386 12.610 1.00 10.35 163 ALA D O 1
ATOM 9699 N N . ALA D 1 164 ? 21.069 1.452 11.541 1.00 9.78 164 ALA D N 1
ATOM 9700 C CA . ALA D 1 164 ? 21.325 2.711 12.205 1.00 10.24 164 ALA D CA 1
ATOM 9701 C C . ALA D 1 164 ? 21.074 2.633 13.729 1.00 10.72 164 ALA D C 1
ATOM 9702 O O . ALA D 1 164 ? 21.842 3.181 14.490 1.00 10.71 164 ALA D O 1
ATOM 9704 N N . LYS D 1 165 ? 20.036 1.902 14.135 1.00 11.35 165 LYS D N 1
ATOM 9705 C CA . LYS D 1 165 ? 19.759 1.700 15.557 1.00 12.02 165 LYS D CA 1
ATOM 9706 C C . LYS D 1 165 ? 20.828 0.846 16.217 1.00 11.15 165 LYS D C 1
ATOM 9707 O O . LYS D 1 165 ? 21.206 1.110 17.367 1.00 10.39 165 LYS D O 1
ATOM 9713 N N . ARG D 1 166 ? 21.317 -0.175 15.508 1.00 10.09 166 ARG D N 1
ATOM 9714 C CA . ARG D 1 166 ? 22.418 -0.988 16.040 1.00 10.93 166 ARG D CA 1
ATOM 9715 C C . ARG D 1 166 ? 23.668 -0.153 16.216 1.00 10.70 166 ARG D C 1
ATOM 9716 O O . ARG D 1 166 ? 24.350 -0.249 17.253 1.00 9.35 166 ARG D O 1
ATOM 9724 N N . ALA D 1 167 ? 23.946 0.700 15.224 1.00 9.84 167 ALA D N 1
ATOM 9725 C CA . ALA D 1 167 ? 25.108 1.587 15.293 1.00 10.23 167 ALA D CA 1
ATOM 9726 C C . ALA D 1 167 ? 24.981 2.534 16.496 1.00 10.25 167 ALA D C 1
ATOM 9727 O O . ALA D 1 167 ? 25.960 2.742 17.222 1.00 9.42 167 ALA D O 1
ATOM 9729 N N . ALA D 1 168 ? 23.803 3.085 16.715 1.00 10.80 168 ALA D N 1
ATOM 9730 C CA . ALA D 1 168 ? 23.577 3.980 17.860 1.00 11.51 168 ALA D CA 1
ATOM 9731 C C . ALA D 1 168 ? 23.839 3.232 19.182 1.00 11.03 168 ALA D C 1
ATOM 9732 O O . ALA D 1 168 ? 24.493 3.760 20.085 1.00 10.60 168 ALA D O 1
ATOM 9734 N N . ARG D 1 169 ? 23.331 2.010 19.276 1.00 10.20 169 ARG D N 1
ATOM 9735 C CA . ARG D 1 169 ? 23.499 1.176 20.492 1.00 10.90 169 ARG D CA 1
ATOM 9736 C C . ARG D 1 169 ? 24.965 0.795 20.760 1.00 9.86 169 ARG D C 1
ATOM 9737 O O . ARG D 1 169 ? 25.387 0.676 21.898 1.00 9.90 169 ARG D O 1
ATOM 9745 N N . LEU D 1 170 ? 25.745 0.698 19.694 1.00 9.27 170 LEU D N 1
ATOM 9746 C CA . LEU 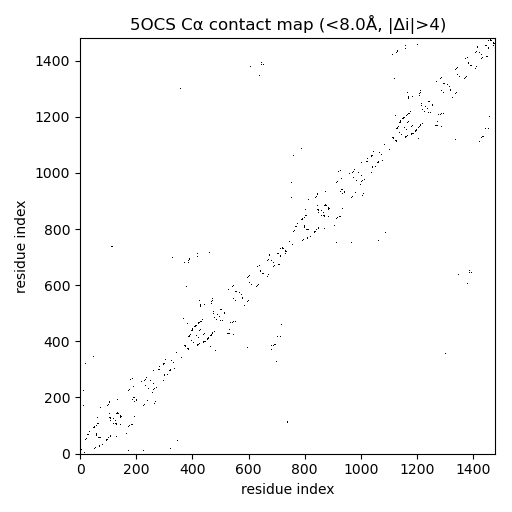D 1 170 ? 27.187 0.488 19.797 1.00 9.01 170 LEU D CA 1
ATOM 9747 C C . LEU D 1 170 ? 27.950 1.727 20.205 1.00 8.89 170 LEU D C 1
ATOM 9748 O O . LEU D 1 170 ? 29.159 1.655 20.440 1.00 9.06 170 LEU D O 1
ATOM 9753 N N . GLY D 1 171 ? 27.283 2.875 20.270 1.00 8.32 171 GLY D N 1
ATOM 9754 C CA . GLY D 1 171 ? 27.957 4.099 20.609 1.00 8.65 171 GLY D CA 1
ATOM 9755 C C . GLY D 1 171 ? 28.691 4.687 19.409 1.00 8.82 171 GLY D C 1
ATOM 9756 O O . GLY D 1 171 ? 29.489 5.606 19.576 1.00 9.62 171 GLY D O 1
ATOM 9757 N N . ILE D 1 172 ? 28.371 4.259 18.180 1.00 8.69 172 ILE D N 1
ATOM 9758 C CA . ILE D 1 172 ? 28.949 4.922 16.992 1.00 8.46 172 ILE D CA 1
ATOM 9759 C C . ILE D 1 172 ? 28.383 6.357 16.949 1.00 9.02 172 ILE D C 1
ATOM 9760 O O . ILE D 1 172 ? 27.201 6.585 17.263 1.00 8.92 172 ILE D O 1
ATOM 9765 N N . GLU D 1 173 ? 29.218 7.302 16.543 1.00 9.20 173 GLU D N 1
ATOM 9766 C CA . GLU D 1 173 ? 28.953 8.725 16.759 1.00 9.46 173 GLU D CA 1
ATOM 9767 C C . GLU D 1 173 ? 28.365 9.441 15.557 1.00 10.01 173 GLU D C 1
ATOM 9768 O O . GLU D 1 173 ? 28.017 10.627 15.644 1.00 10.64 173 GLU D O 1
ATOM 9774 N N . GLY D 1 174 ? 28.235 8.737 14.439 1.00 9.95 174 GLY D N 1
ATOM 9775 C CA . GLY D 1 174 ? 27.723 9.330 13.237 1.00 9.49 174 GLY D CA 1
ATOM 9776 C C . GLY D 1 174 ? 27.531 8.300 12.145 1.00 9.55 174 GLY D C 1
ATOM 9777 O O . GLY D 1 174 ? 28.116 7.209 12.187 1.00 8.50 174 GLY D O 1
ATOM 9778 N N . ILE D 1 175 ? 26.706 8.650 11.160 1.00 9.46 175 ILE D N 1
ATOM 9779 C CA . ILE D 1 175 ? 26.447 7.726 10.042 1.00 10.07 175 ILE D CA 1
ATOM 9780 C C . ILE D 1 175 ? 26.634 8.440 8.702 1.00 9.78 175 ILE D C 1
ATOM 9781 O O . ILE D 1 175 ? 26.105 9.538 8.459 1.00 10.10 175 ILE D O 1
ATOM 9786 N N . GLU D 1 176 ? 27.409 7.816 7.837 1.00 9.05 176 GLU D N 1
ATOM 9787 C CA . GLU D 1 176 ? 27.498 8.217 6.434 1.00 9.44 176 GLU D CA 1
ATOM 9788 C C . GLU D 1 176 ? 26.659 7.271 5.607 1.00 9.25 176 GLU D C 1
ATOM 9789 O O . GLU D 1 176 ? 26.903 6.052 5.580 1.00 9.25 176 GLU D O 1
ATOM 9795 N N . VAL D 1 177 ? 25.633 7.804 4.947 1.00 9.60 177 VAL D N 1
ATOM 9796 C CA . VAL D 1 177 ? 24.771 6.942 4.136 1.00 9.34 177 VAL D CA 1
ATOM 9797 C C . VAL D 1 177 ? 25.444 6.946 2.768 1.00 9.47 177 VAL D C 1
ATOM 9798 O O . VAL D 1 177 ? 25.753 7.998 2.189 1.00 9.80 177 VAL D O 1
ATOM 9802 N N . HIS D 1 178 ? 25.675 5.762 2.251 1.00 9.19 178 HIS D N 1
ATOM 9803 C CA . HIS D 1 178 ? 26.449 5.600 1.032 1.00 10.16 178 HIS D CA 1
ATOM 9804 C C . HIS D 1 178 ? 25.564 5.793 -0.197 1.00 10.33 178 HIS D C 1
ATOM 9805 O O . HIS D 1 178 ? 24.827 4.901 -0.555 1.00 13.18 178 HIS D O 1
ATOM 9812 N N . GLY D 1 179 ? 25.693 6.949 -0.823 1.00 10.30 179 GLY D N 1
ATOM 9813 C CA . GLY D 1 179 ? 24.993 7.281 -2.087 1.00 10.38 179 GLY D CA 1
ATOM 9814 C C . GLY D 1 179 ? 25.882 7.341 -3.314 1.00 10.82 179 GLY D C 1
ATOM 9815 O O . GLY D 1 179 ? 25.490 7.916 -4.321 1.00 11.11 179 GLY D O 1
ATOM 9816 N N . ALA D 1 180 ? 27.065 6.733 -3.279 1.00 10.42 180 ALA D N 1
ATOM 9817 C CA . ALA D 1 180 ? 28.052 6.874 -4.342 1.00 9.94 180 ALA D CA 1
ATOM 9818 C C . ALA D 1 180 ? 28.570 5.509 -4.826 1.00 10.69 180 ALA D C 1
ATOM 9819 O O . ALA D 1 180 ? 27.976 4.483 -4.546 1.00 10.18 180 ALA D O 1
ATOM 9821 N N . HIS D 1 181 ? 29.652 5.547 -5.603 1.00 11.42 181 HIS D N 1
ATOM 9822 C CA . HIS D 1 181 ? 30.382 4.357 -6.102 1.00 12.86 181 HIS D CA 1
ATOM 9823 C C . HIS D 1 181 ? 29.508 3.370 -6.879 1.00 12.37 181 HIS D C 1
ATOM 9824 O O . HIS D 1 181 ? 29.762 2.165 -6.918 1.00 12.82 181 HIS D O 1
ATOM 9831 N N . GLY D 1 182 ? 28.477 3.888 -7.510 1.00 11.14 182 GLY D N 1
ATOM 9832 C CA . GLY D 1 182 ? 27.570 3.071 -8.288 1.00 12.03 182 GLY D CA 1
ATOM 9833 C C . GLY D 1 182 ? 26.831 2.011 -7.498 1.00 12.11 182 GLY D C 1
ATOM 9834 O O . GLY D 1 182 ? 26.329 1.057 -8.106 1.00 12.29 182 GLY D O 1
ATOM 9835 N N . TYR D 1 183 ? 26.741 2.173 -6.156 1.00 10.72 183 TYR D N 1
ATOM 9836 C CA . TYR D 1 183 ? 25.975 1.274 -5.320 1.00 10.62 183 TYR D CA 1
ATOM 9837 C C . TYR D 1 183 ? 24.477 1.630 -5.337 1.00 10.81 183 TYR D C 1
ATOM 9838 O O . TYR D 1 183 ? 24.021 2.450 -6.157 1.00 10.02 183 TYR D O 1
ATOM 9847 N N . LEU D 1 184 ? 23.692 1.032 -4.452 1.00 9.92 184 LEU D N 1
ATOM 9848 C CA . LEU D 1 184 ? 22.245 1.059 -4.644 1.00 10.77 184 LEU D CA 1
ATOM 9849 C C . LEU D 1 184 ? 21.647 2.457 -4.800 1.00 10.83 184 LEU D C 1
ATOM 9850 O O . LEU D 1 184 ? 20.838 2.741 -5.733 1.00 11.18 184 LEU D O 1
ATOM 9855 N N . LEU D 1 185 ? 21.991 3.339 -3.866 1.00 10.40 185 LEU D N 1
ATOM 9856 C CA . LEU D 1 185 ? 21.451 4.685 -3.910 1.00 10.62 185 LEU D CA 1
ATOM 9857 C C . LEU D 1 185 ? 21.864 5.448 -5.169 1.00 10.85 185 LEU D C 1
ATOM 9858 O O . LEU D 1 185 ? 21.037 6.103 -5.810 1.00 9.73 185 LEU D O 1
ATOM 9863 N N . HIS D 1 186 ? 23.122 5.287 -5.568 1.00 10.84 186 HIS D N 1
ATOM 9864 C CA . HIS D 1 186 ? 23.626 5.915 -6.791 1.00 10.84 186 HIS D CA 1
ATOM 9865 C C . HIS D 1 186 ? 22.856 5.358 -8.045 1.00 11.21 186 HIS D C 1
ATOM 9866 O O . HIS D 1 186 ? 22.566 6.106 -8.989 1.00 11.03 186 HIS D O 1
ATOM 9873 N N . GLN D 1 187 ? 22.522 4.064 -8.012 1.00 10.50 187 GLN D N 1
ATOM 9874 C CA . GLN D 1 187 ? 21.756 3.426 -9.072 1.00 10.88 187 GLN D CA 1
ATOM 9875 C C . GLN D 1 187 ? 20.408 4.118 -9.225 1.00 11.29 187 GLN D C 1
ATOM 9876 O O . GLN D 1 187 ? 19.960 4.280 -10.342 1.00 11.45 187 GLN D O 1
ATOM 9882 N N . PHE D 1 188 ? 19.765 4.492 -8.122 1.00 10.66 188 PHE D N 1
ATOM 9883 C CA . PHE D 1 188 ? 18.523 5.244 -8.188 1.00 11.46 188 PHE D CA 1
ATOM 9884 C C . PHE D 1 188 ? 18.760 6.642 -8.726 1.00 11.16 188 PHE D C 1
ATOM 9885 O O . PHE D 1 188 ? 17.942 7.145 -9.527 1.00 11.35 188 PHE D O 1
ATOM 9893 N N . LEU D 1 189 ? 19.849 7.283 -8.300 1.00 10.60 189 LEU D N 1
ATOM 9894 C CA . LEU D 1 189 ? 20.151 8.634 -8.737 1.00 10.65 189 LEU D CA 1
ATOM 9895 C C . LEU D 1 189 ? 20.372 8.717 -10.253 1.00 11.13 189 LEU D C 1
ATOM 9896 O O . LEU D 1 189 ? 20.068 9.734 -10.864 1.00 12.76 189 LEU D O 1
ATOM 9901 N N . SER D 1 190 ? 20.960 7.668 -10.807 1.00 11.37 190 SER D N 1
ATOM 9902 C CA . SER D 1 190 ? 21.502 7.713 -12.175 1.00 12.36 190 SER D CA 1
ATOM 9903 C C . SER D 1 190 ? 20.555 7.190 -13.224 1.00 12.92 190 SER D C 1
ATOM 9904 O O . SER D 1 190 ? 20.124 6.023 -13.154 1.00 13.68 190 SER D O 1
ATOM 9907 N N . PRO D 1 191 ? 20.275 8.005 -14.255 1.00 12.63 191 PRO D N 1
ATOM 9908 C CA . PRO D 1 191 ? 19.512 7.470 -15.404 1.00 13.82 191 PRO D CA 1
ATOM 9909 C C . PRO D 1 191 ? 20.125 6.280 -16.142 1.00 13.94 191 PRO D C 1
ATOM 9910 O O . PRO D 1 191 ? 19.438 5.605 -16.901 1.00 16.13 191 PRO D O 1
ATOM 9914 N N . ILE D 1 192 ? 21.410 6.033 -15.951 1.00 14.38 192 ILE D N 1
ATOM 9915 C CA . ILE D 1 192 ? 22.071 4.868 -16.526 1.00 14.48 192 ILE D CA 1
ATOM 9916 C C . ILE D 1 192 ? 21.579 3.585 -15.909 1.00 13.98 192 ILE D C 1
ATOM 9917 O O . ILE D 1 192 ? 21.303 2.626 -16.625 1.00 14.19 192 ILE D O 1
ATOM 9922 N N . ALA D 1 193 ? 21.406 3.571 -14.587 1.00 12.35 193 ALA D N 1
ATOM 9923 C CA . ALA D 1 193 ? 20.896 2.379 -13.911 1.00 12.25 193 ALA D CA 1
ATOM 9924 C C . ALA D 1 193 ? 19.396 2.410 -13.665 1.00 11.89 193 ALA D C 1
ATOM 9925 O O . ALA D 1 193 ? 18.775 1.358 -13.601 1.00 12.52 193 ALA D O 1
ATOM 9927 N N . ASN D 1 194 ? 18.806 3.603 -13.565 1.00 11.60 194 ASN D N 1
ATOM 9928 C CA . ASN D 1 194 ? 17.397 3.736 -13.160 1.00 12.73 194 ASN D CA 1
ATOM 9929 C C . ASN D 1 194 ? 16.562 4.017 -14.425 1.00 13.21 194 ASN D C 1
ATOM 9930 O O . ASN D 1 194 ? 16.608 5.130 -14.979 1.00 13.67 194 ASN D O 1
ATOM 9935 N N . HIS D 1 195 ? 15.846 2.992 -14.857 1.00 14.19 195 HIS D N 1
ATOM 9936 C CA . HIS D 1 195 ? 14.893 3.101 -15.957 1.00 15.82 195 HIS D CA 1
ATOM 9937 C C . HIS D 1 195 ? 13.450 2.932 -15.492 1.00 17.11 195 HIS D C 1
ATOM 9938 O O . HIS D 1 195 ? 12.571 2.562 -16.302 1.00 16.64 195 HIS D O 1
ATOM 9945 N N . ARG D 1 196 ? 13.207 3.237 -14.215 1.00 15.27 196 ARG D N 1
ATOM 9946 C CA . ARG D 1 196 ? 11.895 3.097 -13.643 1.00 16.68 196 ARG D CA 1
ATOM 9947 C C . ARG D 1 196 ? 10.946 4.128 -14.252 1.00 17.19 196 ARG D C 1
ATOM 9948 O O . ARG D 1 196 ? 11.362 5.218 -14.615 1.00 17.96 196 ARG D O 1
ATOM 9956 N N . THR D 1 197 ? 9.676 3.768 -14.346 1.00 17.98 197 THR D N 1
ATOM 9957 C CA . THR D 1 197 ? 8.663 4.676 -14.838 1.00 19.19 197 THR D CA 1
ATOM 9958 C C . THR D 1 197 ? 7.670 5.132 -13.779 1.00 21.46 197 THR D C 1
ATOM 9959 O O . THR D 1 197 ? 6.744 5.875 -14.117 1.00 21.88 197 THR D O 1
ATOM 9963 N N . ASP D 1 198 ? 7.856 4.710 -12.522 1.00 19.79 198 ASP D N 1
ATOM 9964 C CA . ASP D 1 198 ? 7.007 5.150 -11.422 1.00 20.02 198 ASP D CA 1
ATOM 9965 C C . ASP D 1 198 ? 7.620 6.413 -10.818 1.00 19.07 198 ASP D C 1
ATOM 9966 O O . ASP D 1 198 ? 8.503 7.001 -11.454 1.00 18.85 198 ASP D O 1
ATOM 9971 N N . GLU D 1 199 ? 7.205 6.799 -9.595 1.00 18.61 199 GLU D N 1
ATOM 9972 C CA . GLU D 1 199 ? 7.626 8.051 -8.954 1.00 19.94 199 GLU D CA 1
ATOM 9973 C C . GLU D 1 199 ? 9.107 8.048 -8.516 1.00 18.50 199 GLU D C 1
ATOM 9974 O O . GLU D 1 199 ? 9.591 9.037 -7.969 1.00 17.86 199 GLU D O 1
ATOM 9980 N N . TYR D 1 200 ? 9.786 6.918 -8.740 1.00 17.37 200 TYR D N 1
ATOM 9981 C CA . TYR D 1 200 ? 11.201 6.746 -8.374 1.00 17.60 200 TYR D CA 1
ATOM 9982 C C . TYR D 1 200 ? 12.173 6.783 -9.546 1.00 17.57 200 TYR D C 1
ATOM 9983 O O . TYR D 1 200 ? 13.361 6.675 -9.314 1.00 17.59 200 TYR D O 1
ATOM 9992 N N . GLY D 1 201 ? 11.687 6.949 -10.778 1.00 15.92 201 GLY D N 1
ATOM 9993 C CA . GLY D 1 201 ? 12.571 7.173 -11.938 1.00 16.21 201 GLY D CA 1
ATOM 9994 C C . GLY D 1 201 ? 12.097 8.300 -12.820 1.00 16.98 201 GLY D C 1
ATOM 9995 O O . GLY D 1 201 ? 11.003 8.856 -12.605 1.00 16.52 201 GLY D O 1
ATOM 9996 N N . GLY D 1 202 ? 12.920 8.653 -13.804 1.00 16.86 202 GLY D N 1
ATOM 9997 C CA . GLY D 1 202 ? 12.605 9.749 -14.700 1.00 16.68 202 GLY D CA 1
ATOM 9998 C C . GLY D 1 202 ? 13.256 11.027 -14.282 1.00 16.27 202 GLY D C 1
ATOM 9999 O O . GLY D 1 202 ? 14.463 11.197 -14.444 1.00 17.08 202 GLY D O 1
ATOM 10000 N N . SER D 1 203 ? 12.449 11.960 -13.779 1.00 15.79 203 SER D N 1
ATOM 10001 C CA . SER D 1 203 ? 12.909 13.278 -13.409 1.00 15.40 203 SER D CA 1
ATOM 10002 C C . SER D 1 203 ? 13.941 13.212 -12.280 1.00 15.26 203 SER D C 1
ATOM 10003 O O . SER D 1 203 ? 14.010 12.224 -11.559 1.00 15.99 203 SER D O 1
ATOM 10006 N N . LEU D 1 204 ? 14.680 14.292 -12.134 1.00 15.83 204 LEU D N 1
ATOM 10007 C CA . LEU D 1 204 ? 15.692 14.408 -11.092 1.00 16.52 204 LEU D CA 1
ATOM 10008 C C . LEU D 1 204 ? 15.043 14.207 -9.733 1.00 17.36 204 LEU D C 1
ATOM 10009 O O . LEU D 1 204 ? 15.536 13.450 -8.891 1.00 16.65 204 LEU D O 1
ATOM 10014 N N . GLU D 1 205 ? 13.917 14.883 -9.518 1.00 19.52 205 GLU D N 1
ATOM 10015 C CA . GLU D 1 205 ? 13.200 14.757 -8.238 1.00 19.67 205 GLU D CA 1
ATOM 10016 C C . GLU D 1 205 ? 12.807 13.322 -7.959 1.00 16.85 205 GLU D C 1
ATOM 10017 O O . GLU D 1 205 ? 12.957 12.842 -6.825 1.00 17.43 205 GLU D O 1
ATOM 10023 N N . ASN D 1 206 ? 12.323 12.606 -8.962 1.00 15.87 206 ASN D N 1
ATOM 10024 C CA . ASN D 1 206 ? 11.974 11.196 -8.786 1.00 15.61 206 ASN D CA 1
ATOM 10025 C C . ASN D 1 206 ? 13.181 10.317 -8.481 1.00 15.77 206 ASN D C 1
ATOM 10026 O O . ASN D 1 206 ? 13.091 9.378 -7.692 1.00 15.86 206 ASN D O 1
ATOM 10031 N N . ARG D 1 207 ? 14.299 10.612 -9.124 1.00 14.90 207 ARG D N 1
ATOM 10032 C CA . ARG D 1 207 ? 15.534 9.826 -8.918 1.00 13.88 207 ARG D CA 1
ATOM 10033 C C . ARG D 1 207 ? 16.147 10.048 -7.525 1.00 14.05 207 ARG D C 1
ATOM 10034 O O . ARG D 1 207 ? 16.741 9.126 -6.962 1.00 12.80 207 ARG D O 1
ATOM 10042 N N . MET D 1 208 ? 15.981 11.239 -6.972 1.00 14.22 208 MET D N 1
ATOM 10043 C CA . MET D 1 208 ? 16.508 11.524 -5.627 1.00 14.59 208 MET D CA 1
ATOM 10044 C C . MET D 1 208 ? 15.575 11.022 -4.539 1.00 14.96 208 MET D C 1
ATOM 10045 O O . MET D 1 208 ? 15.971 10.987 -3.375 1.00 14.21 208 MET D O 1
ATOM 10050 N N . ARG D 1 209 ? 14.333 10.703 -4.895 1.00 14.54 209 ARG D N 1
ATOM 10051 C CA . ARG D 1 209 ? 13.296 10.390 -3.934 1.00 15.27 209 ARG D CA 1
ATOM 10052 C C . ARG D 1 209 ? 13.673 9.239 -2.997 1.00 14.33 209 ARG D C 1
ATOM 10053 O O . ARG D 1 209 ? 13.564 9.396 -1.800 1.00 13.53 209 ARG D O 1
ATOM 10061 N N . PHE D 1 210 ? 14.085 8.089 -3.532 1.00 13.23 210 PHE D N 1
ATOM 10062 C CA . PHE D 1 210 ? 14.391 6.951 -2.661 1.00 13.22 210 PHE D CA 1
ATOM 10063 C C . PHE D 1 210 ? 15.663 7.175 -1.835 1.00 12.73 210 PHE D C 1
ATOM 10064 O O . PHE D 1 210 ? 15.629 6.941 -0.598 1.00 11.94 210 PHE D O 1
ATOM 10072 N N . PRO D 1 211 ? 16.773 7.657 -2.461 1.00 12.19 211 PRO D N 1
ATOM 10073 C CA . PRO D 1 211 ? 17.923 8.031 -1.625 1.00 12.09 211 PRO D CA 1
ATOM 10074 C C . PRO D 1 211 ? 17.570 9.006 -0.467 1.00 12.87 211 PRO D C 1
ATOM 10075 O O . PRO D 1 211 ? 18.049 8.840 0.671 1.00 12.50 211 PRO D O 1
ATOM 10079 N N . LEU D 1 212 ? 16.719 10.000 -0.759 1.00 13.37 212 LEU D N 1
ATOM 10080 C CA . LEU D 1 212 ? 16.282 10.923 0.286 1.00 13.72 212 LEU D CA 1
ATOM 10081 C C . LEU D 1 212 ? 15.345 10.268 1.299 1.00 14.48 212 LEU D C 1
ATOM 10082 O O . LEU D 1 212 ? 15.417 10.634 2.485 1.00 15.18 212 LEU D O 1
ATOM 10087 N N . GLU D 1 213 ? 14.509 9.315 0.884 1.00 13.79 213 GLU D N 1
ATOM 10088 C CA . GLU D 1 213 ? 13.693 8.515 1.850 1.00 14.39 213 GLU D CA 1
ATOM 10089 C C . GLU D 1 213 ? 14.592 7.756 2.821 1.00 14.20 213 GLU D C 1
ATOM 10090 O O . GLU D 1 213 ? 14.341 7.695 4.032 1.00 13.93 213 GLU D O 1
ATOM 10096 N N . VAL D 1 214 ? 15.651 7.171 2.271 1.00 13.84 214 VAL D N 1
ATOM 10097 C CA . VAL D 1 214 ? 16.567 6.371 3.097 1.00 14.01 214 VAL D CA 1
ATOM 10098 C C . VAL D 1 214 ? 17.267 7.288 4.066 1.00 13.61 214 VAL D C 1
ATOM 10099 O O . VAL D 1 214 ? 17.302 6.988 5.296 1.00 13.37 214 VAL D O 1
ATOM 10103 N N . PHE D 1 215 ? 17.825 8.394 3.551 1.00 12.42 215 PHE D N 1
ATOM 10104 C CA . PHE D 1 215 ? 18.485 9.368 4.407 1.00 13.85 215 PHE D CA 1
ATOM 10105 C C . PHE D 1 215 ? 17.528 9.815 5.518 1.00 13.95 215 PHE D C 1
ATOM 10106 O O . PHE D 1 215 ? 17.913 9.860 6.700 1.00 14.19 215 PHE D O 1
ATOM 10114 N N . ASP D 1 216 ? 16.300 10.179 5.144 1.00 13.07 216 ASP D N 1
ATOM 10115 C CA . ASP D 1 216 ? 15.305 10.617 6.158 1.00 14.89 216 ASP D CA 1
ATOM 10116 C C . ASP D 1 216 ? 15.029 9.576 7.194 1.00 14.62 216 ASP D C 1
ATOM 10117 O O . ASP D 1 216 ? 14.952 9.895 8.376 1.00 16.17 216 ASP D O 1
ATOM 10122 N N . ALA D 1 217 ? 14.907 8.328 6.775 1.00 14.63 217 ALA D N 1
ATOM 10123 C CA . ALA D 1 217 ? 14.642 7.267 7.709 1.00 14.65 217 ALA D CA 1
ATOM 10124 C C . ALA D 1 217 ? 15.780 7.042 8.691 1.00 14.66 217 ALA D C 1
ATOM 10125 O O . ALA D 1 217 ? 15.535 6.818 9.887 1.00 15.12 217 ALA D O 1
ATOM 10127 N N . VAL D 1 218 ? 17.014 7.121 8.189 1.00 13.65 218 VAL D N 1
ATOM 10128 C CA . VAL D 1 218 ? 18.204 7.032 9.031 1.00 12.63 218 VAL D CA 1
ATOM 10129 C C . VAL D 1 218 ? 18.291 8.199 10.003 1.00 12.87 218 VAL D C 1
ATOM 10130 O O . VAL D 1 218 ? 18.586 8.017 11.199 1.00 13.57 218 VAL D O 1
ATOM 10134 N N . ARG D 1 219 ? 18.025 9.394 9.520 1.00 13.04 219 ARG D N 1
ATOM 10135 C CA . ARG D 1 219 ? 18.119 10.585 10.348 1.00 14.36 219 ARG D CA 1
ATOM 10136 C C . ARG D 1 219 ? 17.057 10.537 11.465 1.00 15.77 219 ARG D C 1
ATOM 10137 O O . ARG D 1 219 ? 17.301 10.995 12.579 1.00 14.87 219 ARG D O 1
ATOM 10145 N N . GLU D 1 220 ? 15.882 10.026 11.136 1.00 16.21 220 GLU D N 1
ATOM 10146 C CA . GLU D 1 220 ? 14.823 9.879 12.131 1.00 18.07 220 GLU D CA 1
ATOM 10147 C C . GLU D 1 220 ? 15.199 8.852 13.197 1.00 17.95 220 GLU D C 1
ATOM 10148 O O . GLU D 1 220 ? 14.936 9.072 14.393 1.00 17.62 220 GLU D O 1
ATOM 10154 N N . ALA D 1 221 ? 15.806 7.743 12.782 1.00 16.59 221 ALA D N 1
ATOM 10155 C CA . ALA D 1 221 ? 16.097 6.660 13.694 1.00 15.44 221 ALA D CA 1
ATOM 10156 C C . ALA D 1 221 ? 17.320 6.915 14.591 1.00 15.01 221 ALA D C 1
ATOM 10157 O O . ALA D 1 221 ? 17.375 6.395 15.705 1.00 15.29 221 ALA D O 1
ATOM 10159 N N . PHE D 1 222 ? 18.317 7.632 14.084 1.00 13.59 222 PHE D N 1
ATOM 10160 C CA . PHE D 1 222 ? 19.603 7.819 14.784 1.00 12.95 222 PHE D CA 1
ATOM 10161 C C . PHE D 1 222 ? 19.462 8.990 15.760 1.00 13.43 222 PHE D C 1
ATOM 10162 O O . PHE D 1 222 ? 18.782 9.979 15.443 1.00 14.96 222 PHE D O 1
ATOM 10170 N N . PRO D 1 223 ? 20.081 8.885 16.953 1.00 13.85 223 PRO D N 1
ATOM 10171 C CA . PRO D 1 223 ? 19.889 9.941 17.949 1.00 13.44 223 PRO D CA 1
ATOM 10172 C C . PRO D 1 223 ? 20.123 11.331 17.393 1.00 14.20 223 PRO D C 1
ATOM 10173 O O . PRO D 1 223 ? 21.142 11.598 16.790 1.00 11.84 223 PRO D O 1
ATOM 10177 N N . ALA D 1 224 ? 19.147 12.219 17.577 1.00 15.74 224 ALA D N 1
ATOM 10178 C CA . ALA D 1 224 ? 19.138 13.526 16.891 1.00 17.94 224 ALA D CA 1
ATOM 10179 C C . ALA D 1 224 ? 20.417 14.358 17.040 1.00 18.23 224 ALA D C 1
ATOM 10180 O O . ALA D 1 224 ? 20.793 15.083 16.143 1.00 18.36 224 ALA D O 1
ATOM 10182 N N . GLU D 1 225 ? 21.083 14.227 18.185 1.00 18.50 225 GLU D N 1
ATOM 10183 C CA . GLU D 1 225 ? 22.295 14.961 18.484 1.00 20.67 225 GLU D CA 1
ATOM 10184 C C . GLU D 1 225 ? 23.536 14.482 17.702 1.00 18.24 225 GLU D C 1
ATOM 10185 O O . GLU D 1 225 ? 24.509 15.206 17.594 1.00 19.35 225 GLU D O 1
ATOM 10191 N N . ARG D 1 226 ? 23.496 13.264 17.172 1.00 15.39 226 ARG D N 1
ATOM 10192 C CA . ARG D 1 226 ? 24.633 12.731 16.455 1.00 13.03 226 ARG D CA 1
ATOM 10193 C C . ARG D 1 226 ? 24.429 12.979 14.963 1.00 11.65 226 ARG D C 1
ATOM 10194 O O . ARG D 1 226 ? 23.312 12.884 14.495 1.00 11.97 226 ARG D O 1
ATOM 10202 N N . PRO D 1 227 ? 25.500 13.273 14.240 1.00 10.79 227 PRO D N 1
ATOM 10203 C CA . PRO D 1 227 ? 25.394 13.661 12.819 1.00 10.72 227 PRO D CA 1
ATOM 10204 C C . PRO D 1 227 ? 25.104 12.483 11.893 1.00 10.56 227 PRO D C 1
ATOM 10205 O O . PRO D 1 227 ? 25.573 11.382 12.114 1.00 10.74 227 PRO D O 1
ATOM 10209 N N . VAL D 1 228 ? 24.334 12.758 10.858 1.00 9.86 228 VAL D N 1
ATOM 10210 C CA . VAL D 1 228 ? 24.084 11.827 9.796 1.00 10.42 228 VAL D CA 1
ATOM 10211 C C . VAL D 1 228 ? 24.281 12.630 8.515 1.00 10.07 228 VAL D C 1
ATOM 10212 O O . VAL D 1 228 ? 23.824 13.792 8.402 1.00 11.10 228 VAL D O 1
ATOM 10216 N N . TRP D 1 229 ? 24.933 12.013 7.539 1.00 9.45 229 TRP D N 1
ATOM 10217 C CA . TRP D 1 229 ? 25.213 12.676 6.269 1.00 9.34 229 TRP D CA 1
ATOM 10218 C C . TRP D 1 229 ? 25.214 11.661 5.132 1.00 9.21 229 TRP D C 1
ATOM 10219 O O . TRP D 1 229 ? 24.935 10.483 5.356 1.00 9.59 229 TRP D O 1
ATOM 10230 N N . MET D 1 230 ? 25.460 12.131 3.920 1.00 9.88 230 MET D N 1
ATOM 10231 C CA . MET D 1 230 ? 25.523 11.242 2.762 1.00 10.38 230 MET D CA 1
ATOM 10232 C C . MET D 1 230 ? 26.803 11.425 1.995 1.00 10.04 230 MET D C 1
ATOM 10233 O O . MET D 1 230 ? 27.330 12.545 1.859 1.00 10.86 230 MET D O 1
ATOM 10238 N N . ARG D 1 231 ? 27.236 10.316 1.399 1.00 10.45 231 ARG D N 1
ATOM 10239 C CA . ARG D 1 231 ? 28.345 10.274 0.473 1.00 10.39 231 ARG D CA 1
ATOM 10240 C C . ARG D 1 231 ? 27.771 10.351 -0.922 1.00 10.45 231 ARG D C 1
ATOM 10241 O O . ARG D 1 231 ? 26.896 9.565 -1.239 1.00 9.56 231 ARG D O 1
ATOM 10249 N N . VAL D 1 232 ? 28.268 11.300 -1.738 1.00 10.68 232 VAL D N 1
ATOM 10250 C CA . VAL D 1 232 ? 27.718 11.534 -3.077 1.00 11.42 232 VAL D CA 1
ATOM 10251 C C . VAL D 1 232 ? 28.830 11.577 -4.090 1.00 11.53 232 VAL D C 1
ATOM 10252 O O . VAL D 1 232 ? 29.884 12.155 -3.831 1.00 12.08 232 VAL D O 1
ATOM 10256 N N . SER D 1 233 ? 28.614 10.951 -5.256 1.00 11.20 233 SER D N 1
ATOM 10257 C CA . SER D 1 233 ? 29.571 11.091 -6.347 1.00 12.05 233 SER D CA 1
ATOM 10258 C C . SER D 1 233 ? 29.400 12.425 -7.033 1.00 11.61 233 SER D C 1
ATOM 10259 O O . SER D 1 233 ? 28.289 12.736 -7.400 1.00 12.22 233 SER D O 1
ATOM 10262 N N . ALA D 1 234 ? 30.466 13.210 -7.214 1.00 11.46 234 ALA D N 1
ATOM 10263 C CA . ALA D 1 234 ? 30.313 14.539 -7.824 1.00 12.02 234 ALA D CA 1
ATOM 10264 C C . ALA D 1 234 ? 29.622 14.467 -9.173 1.00 12.94 234 ALA D C 1
ATOM 10265 O O . ALA D 1 234 ? 28.784 15.323 -9.487 1.00 13.28 234 ALA D O 1
ATOM 10267 N N . THR D 1 235 ? 30.035 13.484 -9.974 1.00 12.67 235 THR D N 1
ATOM 10268 C CA . THR D 1 235 ? 29.535 13.312 -11.331 1.00 13.19 235 THR D CA 1
ATOM 10269 C C . THR D 1 235 ? 29.958 11.945 -11.892 1.00 13.38 235 THR D C 1
ATOM 10270 O O . THR D 1 235 ? 30.975 11.379 -11.477 1.00 13.53 235 THR D O 1
ATOM 10274 N N . ASP D 1 236 ? 29.186 11.440 -12.846 1.00 15.40 236 ASP D N 1
ATOM 10275 C CA . ASP D 1 236 ? 29.620 10.353 -13.712 1.00 16.54 236 ASP D CA 1
ATOM 10276 C C . ASP D 1 236 ? 30.599 10.911 -14.756 1.00 18.19 236 ASP D C 1
ATOM 10277 O O . ASP D 1 236 ? 30.641 12.127 -15.039 1.00 16.81 236 ASP D O 1
ATOM 10282 N N . TRP D 1 237 ? 31.392 10.005 -15.313 1.00 20.06 237 TRP D N 1
ATOM 10283 C CA . TRP D 1 237 ? 32.355 10.318 -16.372 1.00 24.75 237 TRP D CA 1
ATOM 10284 C C . TRP D 1 237 ? 31.611 10.327 -17.741 1.00 23.85 237 TRP D C 1
ATOM 10285 O O . TRP D 1 237 ? 32.066 10.919 -18.714 1.00 21.06 237 TRP D O 1
ATOM 10296 N N . VAL D 1 238 ? 30.449 9.669 -17.797 1.00 24.41 238 VAL D N 1
ATOM 10297 C CA . VAL D 1 238 ? 29.662 9.520 -19.017 1.00 24.67 238 VAL D CA 1
ATOM 10298 C C . VAL D 1 238 ? 28.514 10.520 -19.037 1.00 25.32 238 VAL D C 1
ATOM 10299 O O . VAL D 1 238 ? 28.105 10.982 -17.990 1.00 22.14 238 VAL D O 1
ATOM 10303 N N . PRO D 1 239 ? 27.994 10.856 -20.231 1.00 23.97 239 PRO D N 1
ATOM 10304 C CA . PRO D 1 239 ? 26.826 11.724 -20.324 1.00 24.19 239 PRO D CA 1
ATOM 10305 C C . PRO D 1 239 ? 25.526 11.018 -19.953 1.00 21.65 239 PRO D C 1
ATOM 10306 O O . PRO D 1 239 ? 25.471 9.789 -19.908 1.00 18.33 239 PRO D O 1
ATOM 10310 N N . ASN D 1 240 ? 24.484 11.811 -19.725 1.00 22.27 240 ASN D N 1
ATOM 10311 C CA . ASN D 1 240 ? 23.156 11.307 -19.392 1.00 23.43 240 ASN D CA 1
ATOM 10312 C C . ASN D 1 240 ? 23.154 10.370 -18.188 1.00 21.86 240 ASN D C 1
ATOM 10313 O O . ASN D 1 240 ? 22.389 9.405 -18.130 1.00 21.08 240 ASN D O 1
ATOM 10318 N N . GLY D 1 241 ? 24.030 10.657 -17.231 1.00 18.70 241 GLY D N 1
ATOM 10319 C CA . GLY D 1 241 ? 24.024 9.938 -15.964 1.00 17.49 241 GLY D CA 1
ATOM 10320 C C . GLY D 1 241 ? 23.829 10.947 -14.856 1.00 16.76 241 GLY D C 1
ATOM 10321 O O . GLY D 1 241 ? 23.177 11.983 -15.026 1.00 17.12 241 GLY D O 1
ATOM 10322 N N . TRP D 1 242 ? 24.457 10.650 -13.732 1.00 15.99 242 TRP D N 1
ATOM 10323 C CA . TRP D 1 242 ? 24.556 11.593 -12.627 1.00 15.18 242 TRP D CA 1
ATOM 10324 C C . TRP D 1 242 ? 25.557 12.664 -13.026 1.00 14.92 242 TRP D C 1
ATOM 10325 O O . TRP D 1 242 ? 26.486 12.403 -13.811 1.00 16.11 242 TRP D O 1
ATOM 10336 N N . ASP D 1 243 ? 25.321 13.879 -12.562 1.00 14.73 243 ASP D N 1
ATOM 10337 C CA . ASP D 1 243 ? 26.160 15.011 -12.893 1.00 14.96 243 ASP D CA 1
ATOM 10338 C C . ASP D 1 243 ? 26.261 15.988 -11.723 1.00 14.95 243 ASP D C 1
ATOM 10339 O O . ASP D 1 243 ? 25.611 15.815 -10.670 1.00 14.81 243 ASP D O 1
ATOM 10344 N N . ILE D 1 244 ? 27.137 16.957 -11.885 1.00 14.21 244 ILE D N 1
ATOM 10345 C CA . ILE D 1 244 ? 27.448 17.932 -10.808 1.00 14.59 244 ILE D CA 1
ATOM 10346 C C . ILE D 1 244 ? 26.192 18.739 -10.444 1.00 14.30 244 ILE D C 1
ATOM 10347 O O . ILE D 1 244 ? 25.967 19.078 -9.284 1.00 13.17 244 ILE D O 1
ATOM 10352 N N . GLU D 1 245 ? 25.340 19.010 -11.438 1.00 14.21 245 GLU D N 1
ATOM 10353 C CA . GLU D 1 245 ? 24.059 19.633 -11.143 1.00 15.09 245 GLU D CA 1
ATOM 10354 C C . GLU D 1 245 ? 23.164 18.791 -10.225 1.00 13.42 245 GLU D C 1
ATOM 10355 O O . GLU D 1 245 ? 22.550 19.313 -9.272 1.00 14.33 245 GLU D O 1
ATOM 10361 N N . GLY D 1 246 ? 23.101 17.494 -10.492 1.00 13.12 246 GLY D N 1
ATOM 10362 C CA . GLY D 1 246 ? 22.388 16.615 -9.597 1.00 12.21 246 GLY D CA 1
ATOM 10363 C C . GLY D 1 246 ? 22.967 16.649 -8.187 1.00 12.09 246 GLY D C 1
ATOM 10364 O O . GLY D 1 246 ? 22.226 16.692 -7.200 1.00 11.06 246 GLY D O 1
ATOM 10365 N N . THR D 1 247 ? 24.288 16.544 -8.101 1.00 12.49 247 THR D N 1
ATOM 10366 C CA . THR D 1 247 ? 24.971 16.606 -6.810 1.00 13.53 247 THR D CA 1
ATOM 10367 C C . THR D 1 247 ? 24.584 17.859 -6.017 1.00 13.89 247 THR D C 1
ATOM 10368 O O . THR D 1 247 ? 24.357 17.783 -4.802 1.00 13.56 247 THR D O 1
ATOM 10372 N N . ILE D 1 248 ? 24.556 18.999 -6.692 1.00 14.11 248 ILE D N 1
ATOM 10373 C CA . ILE D 1 248 ? 24.229 20.264 -6.027 1.00 15.47 248 ILE D CA 1
ATOM 10374 C C . ILE D 1 248 ? 22.788 20.237 -5.559 1.00 14.96 248 ILE D C 1
ATOM 10375 O O . ILE D 1 248 ? 22.511 20.639 -4.434 1.00 15.46 248 ILE D O 1
ATOM 10380 N N . ALA D 1 249 ? 21.880 19.736 -6.398 1.00 15.29 249 ALA D N 1
ATOM 10381 C CA . ALA D 1 249 ? 20.460 19.687 -6.036 1.00 15.32 249 ALA D CA 1
ATOM 10382 C C . ALA D 1 249 ? 20.223 18.716 -4.867 1.00 14.46 249 ALA D C 1
ATOM 10383 O O . ALA D 1 249 ? 19.442 18.976 -3.926 1.00 13.49 249 ALA D O 1
ATOM 10385 N N . LEU D 1 250 ? 20.920 17.588 -4.925 1.00 13.19 250 LEU D N 1
ATOM 10386 C CA . LEU D 1 250 ? 20.825 16.639 -3.842 1.00 13.41 250 LEU D CA 1
ATOM 10387 C C . LEU D 1 250 ? 21.393 17.250 -2.512 1.00 12.62 250 LEU D C 1
ATOM 10388 O O . LEU D 1 250 ? 20.783 17.070 -1.446 1.00 14.27 250 LEU D O 1
ATOM 10393 N N . SER D 1 251 ? 22.492 17.977 -2.599 1.00 13.22 251 SER D N 1
ATOM 10394 C CA . SER D 1 251 ? 23.152 18.578 -1.422 1.00 13.11 251 SER D CA 1
ATOM 10395 C C . SER D 1 251 ? 22.252 19.658 -0.805 1.00 14.26 251 SER D C 1
ATOM 10396 O O . SER D 1 251 ? 22.104 19.723 0.422 1.00 14.17 251 SER D O 1
ATOM 10399 N N . HIS D 1 252 ? 21.554 20.426 -1.646 1.00 15.07 252 HIS D N 1
ATOM 10400 C CA . HIS D 1 252 ? 20.523 21.367 -1.111 1.00 16.74 252 HIS D CA 1
ATOM 10401 C C . HIS D 1 252 ? 19.422 20.619 -0.346 1.00 16.17 252 HIS D C 1
ATOM 10402 O O . HIS D 1 252 ? 18.999 21.041 0.749 1.00 16.88 252 HIS D O 1
ATOM 10409 N N . GLU D 1 253 ? 18.926 19.525 -0.910 1.00 15.94 253 GLU D N 1
ATOM 10410 C CA . GLU D 1 253 ? 17.921 18.729 -0.229 1.00 16.67 253 GLU D CA 1
ATOM 10411 C C . GLU D 1 253 ? 18.429 18.139 1.060 1.00 16.08 253 GLU D C 1
ATOM 10412 O O . GLU D 1 253 ? 17.716 18.172 2.066 1.00 16.62 253 GLU D O 1
ATOM 10418 N N . LEU D 1 254 ? 19.667 17.636 1.036 1.00 15.54 254 LEU D N 1
ATOM 10419 C CA . LEU D 1 254 ? 20.272 17.082 2.262 1.00 15.99 254 LEU D CA 1
ATOM 10420 C C . LEU D 1 254 ? 20.321 18.141 3.369 1.00 16.10 254 LEU D C 1
ATOM 10421 O O . LEU D 1 254 ? 19.934 17.877 4.508 1.00 16.69 254 LEU D O 1
ATOM 10426 N N . LYS D 1 255 ? 20.750 19.340 3.014 1.00 16.29 255 LYS D N 1
ATOM 10427 C CA . LYS D 1 255 ? 20.788 20.441 3.978 1.00 17.11 255 LYS D CA 1
ATOM 10428 C C . LYS D 1 255 ? 19.411 20.755 4.568 1.00 17.73 255 LYS D C 1
ATOM 10429 O O . LYS D 1 255 ? 19.265 20.895 5.782 1.00 16.67 255 LYS D O 1
ATOM 10435 N N . ALA D 1 256 ? 18.394 20.833 3.723 1.00 17.96 256 ALA D N 1
ATOM 10436 C CA . ALA D 1 256 ? 17.024 21.115 4.175 1.00 18.54 256 ALA D CA 1
ATOM 10437 C C . ALA D 1 256 ? 16.456 19.991 5.026 1.00 19.18 256 ALA D C 1
ATOM 10438 O O . ALA D 1 256 ? 15.604 20.219 5.888 1.00 19.56 256 ALA D O 1
ATOM 10440 N N . ARG D 1 257 ? 16.938 18.769 4.824 1.00 17.00 257 ARG D N 1
ATOM 10441 C CA . ARG D 1 257 ? 16.490 17.649 5.603 1.00 17.90 257 ARG D CA 1
ATOM 10442 C C . ARG D 1 257 ? 17.385 17.346 6.817 1.00 16.94 257 ARG D C 1
ATOM 10443 O O . ARG D 1 257 ? 17.239 16.328 7.414 1.00 16.39 257 ARG D O 1
ATOM 10451 N N . GLY D 1 258 ? 18.278 18.240 7.187 1.00 15.81 258 GLY D N 1
ATOM 10452 C CA . GLY D 1 258 ? 19.021 18.058 8.441 1.00 15.85 258 GLY D CA 1
ATOM 10453 C C . GLY D 1 258 ? 20.267 17.202 8.346 1.00 14.68 258 GLY D C 1
ATOM 10454 O O . GLY D 1 258 ? 20.803 16.786 9.377 1.00 15.90 258 GLY D O 1
ATOM 10455 N N . SER D 1 259 ? 20.745 16.930 7.139 1.00 14.20 259 SER D N 1
ATOM 10456 C CA . SER D 1 259 ? 22.137 16.444 6.987 1.00 13.60 259 SER D CA 1
ATOM 10457 C C . SER D 1 259 ? 23.180 17.297 7.676 1.00 13.49 259 SER D C 1
ATOM 10458 O O . SER D 1 259 ? 23.122 18.525 7.630 1.00 14.89 259 SER D O 1
ATOM 10461 N N . ALA D 1 260 ? 24.140 16.660 8.350 1.00 12.79 260 ALA D N 1
ATOM 10462 C CA . ALA D 1 260 ? 25.239 17.353 8.995 1.00 13.28 260 ALA D CA 1
ATOM 10463 C C . ALA D 1 260 ? 26.346 17.796 8.046 1.00 13.24 260 ALA D C 1
ATOM 10464 O O . ALA D 1 260 ? 27.136 18.678 8.371 1.00 13.89 260 ALA D O 1
ATOM 10466 N N . ALA D 1 261 ? 26.419 17.141 6.883 1.00 12.99 261 ALA D N 1
ATOM 10467 C CA . ALA D 1 261 ? 27.491 17.335 5.960 1.00 12.42 261 ALA D CA 1
ATOM 10468 C C . ALA D 1 261 ? 27.115 16.753 4.626 1.00 11.65 261 ALA D C 1
ATOM 10469 O O . ALA D 1 261 ? 26.066 16.127 4.454 1.00 12.88 261 ALA D O 1
ATOM 10471 N N . VAL D 1 262 ? 28.014 16.933 3.683 1.00 12.43 262 VAL D N 1
ATOM 10472 C CA . VAL D 1 262 ? 28.028 16.109 2.477 1.00 12.20 262 VAL D CA 1
ATOM 10473 C C . VAL D 1 262 ? 29.477 15.705 2.170 1.00 11.30 262 VAL D C 1
ATOM 10474 O O . VAL D 1 262 ? 30.417 16.512 2.272 1.00 11.44 262 VAL D O 1
ATOM 10478 N N . HIS D 1 263 ? 29.672 14.426 1.827 1.00 10.06 263 HIS D N 1
ATOM 10479 C CA . HIS D 1 263 ? 30.980 13.911 1.523 1.00 9.64 263 HIS D CA 1
ATOM 10480 C C . HIS D 1 263 ? 31.010 13.679 0.026 1.00 9.50 263 HIS D C 1
ATOM 10481 O O . HIS D 1 263 ? 30.258 12.837 -0.480 1.00 9.50 263 HIS D O 1
ATOM 10488 N N . VAL D 1 264 ? 31.872 14.410 -0.666 1.00 10.20 264 VAL D N 1
ATOM 10489 C CA . VAL D 1 264 ? 31.819 14.510 -2.137 1.00 10.56 264 VAL D CA 1
ATOM 10490 C C . VAL D 1 264 ? 32.960 13.700 -2.706 1.00 11.65 264 VAL D C 1
ATOM 10491 O O . VAL D 1 264 ? 34.118 14.018 -2.454 1.00 11.16 264 VAL D O 1
ATOM 10495 N N . SER D 1 265 ? 32.646 12.653 -3.478 1.00 12.11 265 SER D N 1
ATOM 10496 C CA . SER D 1 265 ? 33.684 11.904 -4.171 1.00 14.29 265 SER D CA 1
ATOM 10497 C C . SER D 1 265 ? 34.200 12.695 -5.372 1.00 13.30 265 SER D C 1
ATOM 10498 O O . SER D 1 265 ? 33.646 13.730 -5.711 1.00 14.12 265 SER D O 1
ATOM 10501 N N . THR D 1 266 ? 35.285 12.245 -6.000 1.00 11.94 266 THR D N 1
ATOM 10502 C CA . THR D 1 266 ? 36.005 13.133 -6.923 1.00 11.66 266 THR D CA 1
ATOM 10503 C C . THR D 1 266 ? 35.349 13.259 -8.272 1.00 11.95 266 THR D C 1
ATOM 10504 O O . THR D 1 266 ? 35.829 14.021 -9.087 1.00 12.69 266 THR D O 1
ATOM 10508 N N . GLY D 1 267 ? 34.337 12.456 -8.554 1.00 12.05 267 GLY D N 1
ATOM 10509 C CA . GLY D 1 267 ? 33.746 12.397 -9.882 1.00 11.88 267 GLY D CA 1
ATOM 10510 C C . GLY D 1 267 ? 34.695 11.866 -10.947 1.00 13.40 267 GLY D C 1
ATOM 10511 O O . GLY D 1 267 ? 34.480 12.089 -12.145 1.00 16.59 267 GLY D O 1
ATOM 10512 N N . GLY D 1 268 ? 35.766 11.181 -10.549 1.00 13.00 268 GLY D N 1
ATOM 10513 C CA . GLY D 1 268 ? 36.731 10.650 -11.526 1.00 14.01 268 GLY D CA 1
ATOM 10514 C C . GLY D 1 268 ? 37.830 11.589 -11.965 1.00 15.21 268 GLY D C 1
ATOM 10515 O O . GLY D 1 268 ? 38.627 11.210 -12.817 1.00 14.81 268 GLY D O 1
ATOM 10516 N N . VAL D 1 269 ? 37.914 12.784 -11.363 1.00 15.13 269 VAL D N 1
ATOM 10517 C CA . VAL D 1 269 ? 38.957 13.754 -11.697 1.00 16.42 269 VAL D CA 1
ATOM 10518 C C . VAL D 1 269 ? 39.883 13.814 -10.504 1.00 15.87 269 VAL D C 1
ATOM 10519 O O . VAL D 1 269 ? 39.480 14.309 -9.422 1.00 15.64 269 VAL D O 1
ATOM 10523 N N . SER D 1 270 ? 41.102 13.313 -10.693 1.00 14.50 270 SER D N 1
ATOM 10524 C CA . SER D 1 270 ? 42.095 13.373 -9.632 1.00 16.11 270 SER D CA 1
ATOM 10525 C C . SER D 1 270 ? 42.713 14.755 -9.522 1.00 15.49 270 SER D C 1
ATOM 10526 O O . SER D 1 270 ? 42.684 15.543 -10.471 1.00 15.34 270 SER D O 1
ATOM 10529 N N . PRO D 1 271 ? 43.396 15.015 -8.387 1.00 15.10 271 PRO D N 1
ATOM 10530 C CA . PRO D 1 271 ? 44.138 16.272 -8.334 1.00 14.76 271 PRO D CA 1
ATOM 10531 C C . PRO D 1 271 ? 45.163 16.490 -9.469 1.00 15.05 271 PRO D C 1
ATOM 10532 O O . PRO D 1 271 ? 45.280 17.607 -9.970 1.00 17.27 271 PRO D O 1
ATOM 10536 N N . GLN D 1 272 ? 45.844 15.437 -9.917 1.00 15.10 272 GLN D N 1
ATOM 10537 C CA . GLN D 1 272 ? 46.852 15.587 -10.992 1.00 15.41 272 GLN D CA 1
ATOM 10538 C C . GLN D 1 272 ? 46.222 16.149 -12.268 1.00 16.45 272 GLN D C 1
ATOM 10539 O O . GLN D 1 272 ? 46.865 16.935 -13.010 1.00 16.94 272 GLN D O 1
ATOM 10545 N N . GLN D 1 273 ? 45.007 15.709 -12.543 1.00 14.88 273 GLN D N 1
ATOM 10546 C CA . GLN D 1 273 ? 44.247 16.228 -13.686 1.00 15.24 273 GLN D CA 1
ATOM 10547 C C . GLN D 1 273 ? 43.693 17.604 -13.388 1.00 15.86 273 GLN D C 1
ATOM 10548 O O . GLN D 1 273 ? 43.763 18.535 -14.233 1.00 16.96 273 GLN D O 1
ATOM 10554 N N . ALA D 1 274 ? 43.088 17.728 -12.214 1.00 14.22 274 ALA D N 1
ATOM 10555 C CA . ALA D 1 274 ? 42.296 18.924 -11.880 1.00 14.03 274 ALA D CA 1
ATOM 10556 C C . ALA D 1 274 ? 43.105 20.197 -11.752 1.00 14.84 274 ALA D C 1
ATOM 10557 O O . ALA D 1 274 ? 42.642 21.284 -12.167 1.00 16.24 274 ALA D O 1
ATOM 10559 N N . ILE D 1 275 ? 44.303 20.088 -11.178 1.00 14.73 275 ILE D N 1
ATOM 10560 C CA . ILE D 1 275 ? 45.090 21.289 -10.909 1.00 16.19 275 ILE D CA 1
ATOM 10561 C C . ILE D 1 275 ? 45.557 21.970 -12.191 1.00 17.05 275 ILE D C 1
ATOM 10562 O O . ILE D 1 275 ? 45.989 23.126 -12.170 1.00 16.66 275 ILE D O 1
ATOM 10567 N N . LYS D 1 276 ? 45.497 21.254 -13.301 1.00 15.99 276 LYS D N 1
ATOM 10568 C CA . LYS D 1 276 ? 45.891 21.832 -14.590 1.00 17.36 276 LYS D CA 1
ATOM 10569 C C . LYS D 1 276 ? 44.797 22.597 -15.282 1.00 18.30 276 LYS D C 1
ATOM 10570 O O . LYS D 1 276 ? 45.044 23.133 -16.364 1.00 20.52 276 LYS D O 1
ATOM 10576 N N . ILE D 1 277 ? 43.601 22.643 -14.716 1.00 18.61 277 ILE D N 1
ATOM 10577 C CA . ILE D 1 277 ? 42.424 23.145 -15.424 1.00 21.59 277 ILE D CA 1
ATOM 10578 C C . ILE D 1 277 ? 41.813 24.302 -14.641 1.00 22.68 277 ILE D C 1
ATOM 10579 O O . ILE D 1 277 ? 41.516 24.175 -13.453 1.00 20.44 277 ILE D O 1
ATOM 10584 N N . GLY D 1 278 ? 41.625 25.443 -15.315 1.00 26.06 278 GLY D N 1
ATOM 10585 C CA . GLY D 1 278 ? 40.798 26.514 -14.767 1.00 25.89 278 GLY D CA 1
ATOM 10586 C C . GLY D 1 278 ? 41.510 27.135 -13.590 1.00 25.90 278 GLY D C 1
ATOM 10587 O O . GLY D 1 278 ? 42.735 27.239 -13.625 1.00 25.77 278 GLY D O 1
ATOM 10588 N N . PRO D 1 279 ? 40.770 27.508 -12.515 1.00 25.27 279 PRO D N 1
ATOM 10589 C CA . PRO D 1 279 ? 41.449 27.954 -11.294 1.00 25.08 279 PRO D CA 1
ATOM 10590 C C . PRO D 1 279 ? 42.413 26.916 -10.677 1.00 23.72 279 PRO D C 1
ATOM 10591 O O . PRO D 1 279 ? 43.230 27.267 -9.815 1.00 22.83 279 PRO D O 1
ATOM 10595 N N . GLY D 1 280 ? 42.323 25.647 -11.087 1.00 21.30 280 GLY D N 1
ATOM 10596 C CA . GLY D 1 280 ? 43.306 24.640 -10.624 1.00 20.13 280 GLY D CA 1
ATOM 10597 C C . GLY D 1 280 ? 43.040 24.138 -9.205 1.00 18.46 280 GLY D C 1
ATOM 10598 O O . GLY D 1 280 ? 43.962 23.677 -8.525 1.00 20.46 280 GLY D O 1
ATOM 10599 N N . TYR D 1 281 ? 41.784 24.163 -8.778 1.00 16.57 281 TYR D N 1
ATOM 10600 C CA . TYR D 1 281 ? 41.408 23.463 -7.515 1.00 17.03 281 TYR D CA 1
ATOM 10601 C C . TYR D 1 281 ? 41.800 21.988 -7.623 1.00 15.83 281 TYR D C 1
ATOM 10602 O O . TYR D 1 281 ? 41.680 21.388 -8.687 1.00 16.66 281 TYR D O 1
ATOM 10611 N N . GLN D 1 282 ? 42.240 21.403 -6.515 1.00 15.50 282 GLN D N 1
ATOM 10612 C CA . GLN D 1 282 ? 42.487 19.977 -6.450 1.00 14.66 282 GLN D CA 1
ATOM 10613 C C . GLN D 1 282 ? 41.208 19.165 -6.443 1.00 14.16 282 GLN D C 1
ATOM 10614 O O . GLN D 1 282 ? 41.196 18.087 -7.019 1.00 14.23 282 GLN D O 1
ATOM 10620 N N . VAL D 1 283 ? 40.168 19.663 -5.750 1.00 13.32 283 VAL D N 1
ATOM 10621 C CA . VAL D 1 283 ? 38.848 18.996 -5.625 1.00 13.33 283 VAL D CA 1
ATOM 10622 C C . VAL D 1 283 ? 37.772 19.985 -6.111 1.00 13.22 283 VAL D C 1
ATOM 10623 O O . VAL D 1 283 ? 37.025 20.567 -5.339 1.00 13.60 283 VAL D O 1
ATOM 10627 N N . PRO D 1 284 ? 37.725 20.205 -7.435 1.00 13.13 284 PRO D N 1
ATOM 10628 C CA . PRO D 1 284 ? 36.845 21.275 -7.926 1.00 13.59 284 PRO D CA 1
ATOM 10629 C C . PRO D 1 284 ? 35.337 21.103 -7.656 1.00 14.20 284 PRO D C 1
ATOM 10630 O O . PRO D 1 284 ? 34.573 22.104 -7.469 1.00 13.65 284 PRO D O 1
ATOM 10634 N N . TYR D 1 285 ? 34.886 19.848 -7.632 1.00 12.84 285 TYR D N 1
ATOM 10635 C CA . TYR D 1 285 ? 33.499 19.595 -7.444 1.00 13.25 285 TYR D CA 1
ATOM 10636 C C . TYR D 1 285 ? 33.138 19.842 -5.979 1.00 13.72 285 TYR D C 1
ATOM 10637 O O . TYR D 1 285 ? 32.123 20.439 -5.695 1.00 13.56 285 TYR D O 1
ATOM 10646 N N . ALA D 1 286 ? 34.001 19.401 -5.073 1.00 13.78 286 ALA D N 1
ATOM 10647 C CA . ALA D 1 286 ? 33.790 19.638 -3.641 1.00 13.86 286 ALA D CA 1
ATOM 10648 C C . ALA D 1 286 ? 33.801 21.154 -3.388 1.00 13.76 286 ALA D C 1
ATOM 10649 O O . ALA D 1 286 ? 32.969 21.669 -2.655 1.00 13.51 286 ALA D O 1
ATOM 10651 N N . GLN D 1 287 ? 34.705 21.859 -4.056 1.00 14.10 287 GLN D N 1
ATOM 10652 C CA . GLN D 1 287 ? 34.805 23.320 -3.928 1.00 15.20 287 GLN D CA 1
ATOM 10653 C C . GLN D 1 287 ? 33.487 24.010 -4.278 1.00 15.22 287 GLN D C 1
ATOM 10654 O O . GLN D 1 287 ? 32.997 24.926 -3.573 1.00 15.22 287 GLN D O 1
ATOM 10660 N N . ARG D 1 288 ? 32.895 23.560 -5.371 1.00 15.06 288 ARG D N 1
ATOM 10661 C CA . ARG D 1 288 ? 31.665 24.150 -5.825 1.00 16.61 288 ARG D CA 1
ATOM 10662 C C . ARG D 1 288 ? 30.515 23.792 -4.904 1.00 16.29 288 ARG D C 1
ATOM 10663 O O . ARG D 1 288 ? 29.708 24.639 -4.597 1.00 16.98 288 ARG D O 1
ATOM 10671 N N . VAL D 1 289 ? 30.439 22.542 -4.442 1.00 14.28 289 VAL D N 1
ATOM 10672 C CA . VAL D 1 289 ? 29.353 22.155 -3.539 1.00 15.69 289 VAL D CA 1
ATOM 10673 C C . VAL D 1 289 ? 29.411 22.943 -2.220 1.00 15.32 289 VAL D C 1
ATOM 10674 O O . VAL D 1 289 ? 28.381 23.337 -1.687 1.00 14.64 289 VAL D O 1
ATOM 10678 N N . LYS D 1 290 ? 30.623 23.134 -1.709 1.00 15.61 290 LYS D N 1
ATOM 10679 C CA . LYS D 1 290 ? 30.856 23.953 -0.530 1.00 15.82 290 LYS D CA 1
ATOM 10680 C C . LYS D 1 290 ? 30.353 25.399 -0.737 1.00 17.08 290 LYS D C 1
ATOM 10681 O O . LYS D 1 290 ? 29.617 25.931 0.094 1.00 17.55 290 LYS D O 1
ATOM 10687 N N . ALA D 1 291 ? 30.797 26.009 -1.830 1.00 17.78 291 ALA D N 1
ATOM 10688 C CA . ALA D 1 291 ? 30.483 27.403 -2.096 1.00 19.24 291 ALA D CA 1
ATOM 10689 C C . ALA D 1 291 ? 28.993 27.608 -2.279 1.00 21.47 291 ALA D C 1
ATOM 10690 O O . ALA D 1 291 ? 28.452 28.571 -1.744 1.00 23.77 291 ALA D O 1
ATOM 10692 N N . GLU D 1 292 ? 28.324 26.708 -2.998 1.00 20.16 292 GLU D N 1
ATOM 10693 C CA . GLU D 1 292 ? 26.912 26.917 -3.342 1.00 20.10 292 GLU D CA 1
ATOM 10694 C C . GLU D 1 292 ? 25.891 26.464 -2.294 1.00 20.99 292 GLU D C 1
ATOM 10695 O O . GLU D 1 292 ? 24.819 27.048 -2.195 1.00 21.39 292 GLU D O 1
ATOM 10701 N N . VAL D 1 293 ? 26.185 25.387 -1.568 1.00 18.87 293 VAL D N 1
ATOM 10702 C CA . VAL D 1 293 ? 25.240 24.821 -0.619 1.00 19.11 293 VAL D CA 1
ATOM 10703 C C . VAL D 1 293 ? 25.548 25.228 0.835 1.00 20.09 293 VAL D C 1
ATOM 10704 O O . VAL D 1 293 ? 24.621 25.388 1.636 1.00 20.93 293 VAL D O 1
ATOM 10708 N N . GLY D 1 294 ? 26.826 25.343 1.187 1.00 19.96 294 GLY D N 1
ATOM 10709 C CA . GLY D 1 294 ? 27.221 25.797 2.532 1.00 21.00 294 GLY D CA 1
ATOM 10710 C C . GLY D 1 294 ? 27.118 24.760 3.638 1.00 20.69 294 GLY D C 1
ATOM 10711 O O . GLY D 1 294 ? 27.278 25.099 4.803 1.00 20.30 294 GLY D O 1
ATOM 10712 N N . LEU D 1 295 ? 26.835 23.502 3.310 1.00 18.07 295 LEU D N 1
ATOM 10713 C CA . LEU D 1 295 ? 26.949 22.419 4.302 1.00 17.18 295 LEU D CA 1
ATOM 10714 C C . LEU D 1 295 ? 28.439 22.220 4.604 1.00 16.30 295 LEU D C 1
ATOM 10715 O O . LEU D 1 295 ? 29.292 22.474 3.746 1.00 16.60 295 LEU D O 1
ATOM 10720 N N . PRO D 1 296 ? 28.785 21.690 5.790 1.00 16.49 296 PRO D N 1
ATOM 10721 C CA . PRO D 1 296 ? 30.138 21.161 5.985 1.00 15.59 296 PRO D CA 1
ATOM 10722 C C . PRO D 1 296 ? 30.451 20.138 4.872 1.00 15.23 296 PRO D C 1
ATOM 10723 O O . PRO D 1 296 ? 29.646 19.227 4.652 1.00 15.00 296 PRO D O 1
ATOM 10727 N N . THR D 1 297 ? 31.536 20.349 4.152 1.00 13.67 297 THR D N 1
ATOM 10728 C CA . THR D 1 297 ? 31.794 19.625 2.930 1.00 13.31 297 THR D CA 1
ATOM 10729 C C . THR D 1 297 ? 33.047 18.826 3.142 1.00 13.15 297 THR D C 1
ATOM 10730 O O . THR D 1 297 ? 34.137 19.373 3.310 1.00 12.50 297 THR D O 1
ATOM 10734 N N . MET D 1 298 ? 32.898 17.515 3.149 1.00 13.52 298 MET D N 1
ATOM 10735 C CA . MET D 1 298 ? 34.050 16.634 3.194 1.00 13.04 298 MET D CA 1
ATOM 10736 C C . MET D 1 298 ? 34.408 16.260 1.768 1.00 12.39 298 MET D C 1
ATOM 10737 O O . MET D 1 298 ? 33.535 15.935 1.024 1.00 12.49 298 MET D O 1
ATOM 10742 N N . ALA D 1 299 ? 35.667 16.325 1.395 1.00 11.46 299 ALA D N 1
ATOM 10743 C CA . ALA D 1 299 ? 36.093 15.987 0.070 1.00 11.17 299 ALA D CA 1
ATOM 10744 C C . ALA D 1 299 ? 37.040 14.803 0.115 1.00 10.14 299 ALA D C 1
ATOM 10745 O O . ALA D 1 299 ? 37.987 14.784 0.911 1.00 9.43 299 ALA D O 1
ATOM 10747 N N . VAL D 1 300 ? 36.783 13.832 -0.760 1.00 9.99 300 VAL D N 1
ATOM 10748 C CA . VAL D 1 300 ? 37.763 12.769 -1.021 1.00 9.95 300 VAL D CA 1
ATOM 10749 C C . VAL D 1 300 ? 38.984 13.425 -1.596 1.00 10.63 300 VAL D C 1
ATOM 10750 O O . VAL D 1 300 ? 38.889 14.173 -2.613 1.00 11.43 300 VAL D O 1
ATOM 10754 N N . GLY D 1 301 ? 40.107 13.221 -0.922 1.00 11.11 301 GLY D N 1
ATOM 10755 C CA . GLY D 1 301 ? 41.386 13.748 -1.321 1.00 12.04 301 GLY D CA 1
ATOM 10756 C C . GLY D 1 301 ? 42.301 12.630 -1.795 1.00 12.37 301 GLY D C 1
ATOM 10757 O O . GLY D 1 301 ? 42.866 11.881 -0.953 1.00 12.43 301 GLY D O 1
ATOM 10758 N N . LEU D 1 302 ? 42.494 12.519 -3.113 1.00 11.65 302 LEU D N 1
ATOM 10759 C CA . LEU D 1 302 ? 43.403 11.498 -3.660 1.00 12.70 302 LEU D CA 1
ATOM 10760 C C . LEU D 1 302 ? 44.798 12.071 -3.640 1.00 12.48 302 LEU D C 1
ATOM 10761 O O . LEU D 1 302 ? 45.374 12.358 -4.674 1.00 13.35 302 LEU D O 1
ATOM 10766 N N . ILE D 1 303 ? 45.320 12.259 -2.426 1.00 12.19 303 ILE D N 1
ATOM 10767 C CA . ILE D 1 303 ? 46.556 12.946 -2.163 1.00 12.80 303 ILE D CA 1
ATOM 10768 C C . ILE D 1 303 ? 47.434 12.136 -1.245 1.00 12.44 303 ILE D C 1
ATOM 10769 O O . ILE D 1 303 ? 46.957 11.219 -0.575 1.00 13.70 303 ILE D O 1
ATOM 10774 N N . THR D 1 304 ? 48.724 12.463 -1.222 1.00 12.60 304 THR D N 1
ATOM 10775 C CA . THR D 1 304 ? 49.668 11.792 -0.316 1.00 13.56 304 THR D CA 1
ATOM 10776 C C . THR D 1 304 ? 50.435 12.770 0.571 1.00 13.61 304 THR D C 1
ATOM 10777 O O . THR D 1 304 ? 50.986 12.355 1.574 1.00 13.47 304 THR D O 1
ATOM 10781 N N . GLU D 1 305 ? 50.497 14.048 0.207 1.00 14.13 305 GLU D N 1
ATOM 10782 C CA . GLU D 1 305 ? 51.361 15.013 0.935 1.00 14.75 305 GLU D CA 1
ATOM 10783 C C . GLU D 1 305 ? 50.578 15.962 1.817 1.00 13.91 305 GLU D C 1
ATOM 10784 O O . GLU D 1 305 ? 49.513 16.443 1.450 1.00 14.27 305 GLU D O 1
ATOM 10790 N N . ALA D 1 306 ? 51.154 16.293 2.983 1.00 13.20 306 ALA D N 1
ATOM 10791 C CA . ALA D 1 306 ? 50.554 17.227 3.906 1.00 13.32 306 ALA D CA 1
ATOM 10792 C C . ALA D 1 306 ? 50.204 18.547 3.236 1.00 14.12 306 ALA D C 1
ATOM 10793 O O . ALA D 1 306 ? 49.122 19.084 3.473 1.00 13.48 306 ALA D O 1
ATOM 10795 N N . GLU D 1 307 ? 51.130 19.017 2.397 1.00 16.12 307 GLU D N 1
ATOM 10796 C CA . GLU D 1 307 ? 50.991 20.301 1.730 1.00 18.95 307 GLU D CA 1
ATOM 10797 C C . GLU D 1 307 ? 49.796 20.295 0.787 1.00 17.37 307 GLU D C 1
ATOM 10798 O O . GLU D 1 307 ? 49.127 21.315 0.651 1.00 18.25 307 GLU D O 1
ATOM 10804 N N . GLN D 1 308 ? 49.513 19.152 0.174 1.00 15.79 308 GLN D N 1
ATOM 10805 C CA . GLN D 1 308 ? 48.328 19.021 -0.686 1.00 15.53 308 GLN D CA 1
ATOM 10806 C C . GLN D 1 308 ? 47.035 19.153 0.119 1.00 15.09 308 GLN D C 1
ATOM 10807 O O . GLN D 1 308 ? 46.102 19.886 -0.242 1.00 14.87 308 GLN D O 1
ATOM 10813 N N . ALA D 1 309 ? 46.967 18.451 1.252 1.00 14.35 309 ALA D N 1
ATOM 10814 C CA . ALA D 1 309 ? 45.795 18.538 2.115 1.00 14.16 309 ALA D CA 1
ATOM 10815 C C . ALA D 1 309 ? 45.590 19.934 2.720 1.00 13.89 309 ALA D C 1
ATOM 10816 O O . ALA D 1 309 ? 44.483 20.457 2.724 1.00 14.75 309 ALA D O 1
ATOM 10818 N N . GLU D 1 310 ? 46.670 20.545 3.218 1.00 14.58 310 GLU D N 1
ATOM 10819 C CA . GLU D 1 310 ? 46.614 21.894 3.762 1.00 15.76 310 GLU D CA 1
ATOM 10820 C C . GLU D 1 310 ? 46.023 22.848 2.714 1.00 16.15 310 GLU D C 1
ATOM 10821 O O . GLU D 1 310 ? 45.149 23.683 3.030 1.00 16.57 310 GLU D O 1
ATOM 10827 N N . ALA D 1 311 ? 46.500 22.713 1.483 1.00 17.88 311 ALA D N 1
ATOM 10828 C CA . ALA D 1 311 ? 46.070 23.630 0.435 1.00 19.25 311 ALA D CA 1
ATOM 10829 C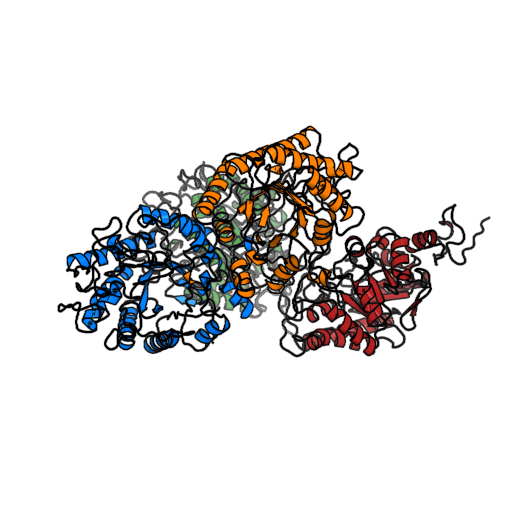 C . ALA D 1 311 ? 44.580 23.482 0.150 1.00 20.51 311 ALA D C 1
ATOM 10830 O O . ALA D 1 311 ? 43.866 24.502 -0.038 1.00 23.81 311 ALA D O 1
ATOM 10832 N N . ILE D 1 312 ? 44.097 22.239 0.094 1.00 17.51 312 ILE D N 1
ATOM 10833 C CA . ILE D 1 312 ? 42.654 22.011 -0.049 1.00 17.18 312 ILE D CA 1
ATOM 10834 C C . ILE D 1 312 ? 41.904 22.786 1.035 1.00 16.58 312 ILE D C 1
ATOM 10835 O O . ILE D 1 312 ? 40.894 23.407 0.763 1.00 17.24 312 ILE D O 1
ATOM 10840 N N . ILE D 1 313 ? 42.352 22.727 2.287 1.00 16.04 313 ILE D N 1
ATOM 10841 C CA . ILE D 1 313 ? 41.604 23.418 3.324 1.00 16.44 313 ILE D CA 1
ATOM 10842 C C . ILE D 1 313 ? 41.799 24.931 3.220 1.00 18.23 313 ILE D C 1
ATOM 10843 O O . ILE D 1 313 ? 40.828 25.704 3.323 1.00 19.25 313 ILE D O 1
ATOM 10848 N N . ALA D 1 314 ? 43.055 25.344 3.060 1.00 20.05 314 ALA D N 1
ATOM 10849 C CA . ALA D 1 314 ? 43.405 26.778 3.109 1.00 21.19 314 ALA D CA 1
ATOM 10850 C C . ALA D 1 314 ? 42.829 27.526 1.915 1.00 22.57 314 ALA D C 1
ATOM 10851 O O . ALA D 1 314 ? 42.456 28.692 2.044 1.00 22.90 314 ALA D O 1
ATOM 10853 N N . ASN D 1 315 ? 42.684 26.823 0.781 1.00 22.15 315 ASN D N 1
ATOM 10854 C CA . ASN D 1 315 ? 42.054 27.377 -0.414 1.00 21.31 315 ASN D CA 1
ATOM 10855 C C . ASN D 1 315 ? 40.516 27.233 -0.433 1.00 21.07 315 ASN D C 1
ATOM 10856 O O . ASN D 1 315 ? 39.878 27.447 -1.475 1.00 21.04 315 ASN D O 1
ATOM 10861 N N . ASN D 1 316 ? 39.912 26.883 0.705 1.00 19.31 316 ASN D N 1
ATOM 10862 C CA . ASN D 1 316 ? 38.479 26.814 0.862 1.00 19.49 316 ASN D CA 1
ATOM 10863 C C . ASN D 1 316 ? 37.786 25.843 -0.112 1.00 18.65 316 ASN D C 1
ATOM 10864 O O . ASN D 1 316 ? 36.656 26.095 -0.556 1.00 18.90 316 ASN D O 1
ATOM 10869 N N . GLU D 1 317 ? 38.490 24.762 -0.469 1.00 16.64 317 GLU D N 1
ATOM 10870 C CA . GLU D 1 317 ? 37.941 23.744 -1.366 1.00 15.96 317 GLU D CA 1
ATOM 10871 C C . GLU D 1 317 ? 37.071 22.752 -0.596 1.00 16.10 317 GLU D C 1
ATOM 10872 O O . GLU D 1 317 ? 36.182 22.173 -1.181 1.00 15.32 317 GLU D O 1
ATOM 10878 N N . ALA D 1 318 ? 37.349 22.546 0.697 1.00 14.53 318 ALA D N 1
ATOM 10879 C CA . ALA D 1 318 ? 36.605 21.605 1.530 1.00 14.56 318 ALA D CA 1
ATOM 10880 C C . ALA D 1 318 ? 36.826 21.974 2.992 1.00 14.02 318 ALA D C 1
ATOM 10881 O O . ALA D 1 318 ? 37.792 22.670 3.309 1.00 14.59 318 ALA D O 1
ATOM 10883 N N . ASP D 1 319 ? 35.935 21.517 3.858 1.00 13.73 319 ASP D N 1
ATOM 10884 C CA . ASP D 1 319 ? 36.075 21.684 5.305 1.00 13.67 319 ASP D CA 1
ATOM 10885 C C . ASP D 1 319 ? 36.754 20.508 5.987 1.00 13.75 319 ASP D C 1
ATOM 10886 O O . ASP D 1 319 ? 37.413 20.685 7.020 1.00 14.08 319 ASP D O 1
ATOM 10891 N N . ILE D 1 320 ? 36.582 19.326 5.410 1.00 12.06 320 ILE D N 1
ATOM 10892 C CA . ILE D 1 320 ? 37.186 18.096 5.913 1.00 11.64 320 ILE D CA 1
ATOM 10893 C C . ILE D 1 320 ? 37.730 17.370 4.694 1.00 11.42 320 ILE D C 1
ATOM 10894 O O . ILE D 1 320 ? 37.104 17.407 3.609 1.00 11.29 320 ILE D O 1
ATOM 10899 N N . ILE D 1 321 ? 38.903 16.750 4.830 1.00 10.90 321 ILE D N 1
ATOM 10900 C CA . ILE D 1 321 ? 39.477 15.998 3.741 1.00 11.75 321 ILE D CA 1
ATOM 10901 C C . ILE D 1 321 ? 39.497 14.562 4.181 1.00 11.19 321 ILE D C 1
ATOM 10902 O O . ILE D 1 321 ? 40.064 14.251 5.248 1.00 11.88 321 ILE D O 1
ATOM 10907 N N . SER D 1 322 ? 38.923 13.684 3.369 1.00 10.38 322 SER D N 1
ATOM 10908 C CA . SER D 1 322 ? 39.055 12.254 3.624 1.00 9.62 322 SER D CA 1
ATOM 10909 C C . SER D 1 322 ? 40.225 11.647 2.864 1.00 9.90 322 SER D C 1
ATOM 10910 O O . SER D 1 322 ? 40.449 11.952 1.696 1.00 9.36 322 SER D O 1
ATOM 10913 N N . ILE D 1 323 ? 40.975 10.783 3.548 1.00 9.69 323 ILE D N 1
ATOM 10914 C CA . ILE D 1 323 ? 42.184 10.198 2.992 1.00 11.13 323 ILE D CA 1
ATOM 10915 C C . ILE D 1 323 ? 42.103 8.693 3.081 1.00 10.79 323 ILE D C 1
ATOM 10916 O O . ILE D 1 323 ? 41.726 8.160 4.117 1.00 11.23 323 ILE D O 1
ATOM 10921 N N . ALA D 1 324 ? 42.370 8.028 1.972 1.00 10.09 324 ALA D N 1
ATOM 10922 C CA . ALA D 1 324 ? 42.202 6.583 1.904 1.00 9.83 324 ALA D CA 1
ATOM 10923 C C . ALA D 1 324 ? 43.586 5.907 1.774 1.00 10.46 324 ALA D C 1
ATOM 10924 O O . ALA D 1 324 ? 44.150 5.521 2.794 1.00 10.30 324 ALA D O 1
ATOM 10926 N N . ARG D 1 325 ? 44.085 5.705 0.545 1.00 11.08 325 ARG D N 1
ATOM 10927 C CA . ARG D 1 325 ? 45.250 4.910 0.308 1.00 12.77 325 ARG D CA 1
ATOM 10928 C C . ARG D 1 325 ? 46.470 5.373 1.083 1.00 11.87 325 ARG D C 1
ATOM 10929 O O . ARG D 1 325 ? 47.188 4.527 1.579 1.00 12.10 325 ARG D O 1
ATOM 10937 N N . ALA D 1 326 ? 46.690 6.679 1.205 1.00 12.37 326 ALA D N 1
ATOM 10938 C CA . ALA D 1 326 ? 47.872 7.141 1.941 1.00 11.52 326 ALA D CA 1
ATOM 10939 C C . ALA D 1 326 ? 47.826 6.734 3.410 1.00 11.36 326 ALA D C 1
ATOM 10940 O O . ALA D 1 326 ? 48.885 6.622 4.013 1.00 11.27 326 ALA D O 1
ATOM 10942 N N . MET D 1 327 ? 46.622 6.591 3.969 1.00 10.30 327 MET D N 1
ATOM 10943 C CA . MET D 1 327 ? 46.464 6.111 5.345 1.00 11.04 327 MET D CA 1
ATOM 10944 C C . MET D 1 327 ? 46.849 4.648 5.454 1.00 10.53 327 MET D C 1
ATOM 10945 O O . MET D 1 327 ? 47.329 4.254 6.521 1.00 10.08 327 MET D O 1
ATOM 10950 N N . LEU D 1 328 ? 46.633 3.830 4.403 1.00 10.36 328 LEU D N 1
ATOM 10951 C CA . LEU D 1 328 ? 46.992 2.407 4.448 1.00 9.86 328 LEU D CA 1
ATOM 10952 C C . LEU D 1 328 ? 48.508 2.254 4.336 1.00 9.61 328 LEU D C 1
ATOM 10953 O O . LEU D 1 328 ? 49.127 1.453 5.044 1.00 9.68 328 LEU D O 1
ATOM 10958 N N . TYR D 1 329 ? 49.105 3.064 3.480 1.00 9.21 329 TYR D N 1
ATOM 10959 C CA . TYR D 1 329 ? 50.547 3.011 3.202 1.00 9.14 329 TYR D CA 1
ATOM 10960 C C . TYR D 1 329 ? 51.327 3.753 4.267 1.00 9.25 329 TYR D C 1
ATOM 10961 O O . TYR D 1 329 ? 52.566 3.579 4.383 1.00 9.71 329 TYR D O 1
ATOM 10970 N N . ASP D 1 330 ? 50.630 4.603 5.038 1.00 9.12 330 ASP D N 1
ATOM 10971 C CA . ASP D 1 330 ? 51.210 5.346 6.220 1.00 9.27 330 ASP D CA 1
ATOM 10972 C C . ASP D 1 330 ? 50.110 5.588 7.269 1.00 9.13 330 ASP D C 1
ATOM 10973 O O . ASP D 1 330 ? 49.447 6.644 7.301 1.00 8.68 330 ASP D O 1
ATOM 10978 N N . PRO D 1 331 ? 49.877 4.619 8.169 1.00 8.78 331 PRO D N 1
ATOM 10979 C CA . PRO D 1 331 ? 48.846 4.808 9.177 1.00 9.24 331 PRO D CA 1
ATOM 10980 C C . PRO D 1 331 ? 49.173 5.863 10.199 1.00 8.40 331 PRO D C 1
ATOM 10981 O O . PRO D 1 331 ? 48.314 6.204 10.983 1.00 8.73 331 PRO D O 1
ATOM 10985 N N . ARG D 1 332 ? 50.404 6.387 10.180 1.00 8.38 332 ARG D N 1
ATOM 10986 C CA . ARG D 1 332 ? 50.766 7.548 10.954 1.00 8.35 332 ARG D CA 1
ATOM 10987 C C . ARG D 1 332 ? 50.719 8.853 10.129 1.00 8.59 332 ARG D C 1
ATOM 10988 O O . ARG D 1 332 ? 51.309 9.891 10.546 1.00 10.10 332 ARG D O 1
ATOM 10996 N N . TRP D 1 333 ? 50.042 8.832 8.980 1.00 8.34 333 TRP D N 1
ATOM 10997 C CA . TRP D 1 333 ? 49.968 10.010 8.116 1.00 8.94 333 TRP D CA 1
ATOM 10998 C C . TRP D 1 333 ? 49.659 11.322 8.858 1.00 9.06 333 TRP D C 1
ATOM 10999 O O . TRP D 1 333 ? 50.354 12.350 8.616 1.00 9.18 333 TRP D O 1
ATOM 11010 N N . PRO D 1 334 ? 48.702 11.318 9.799 1.00 8.76 334 PRO D N 1
ATOM 11011 C CA . PRO D 1 334 ? 48.428 12.590 10.473 1.00 8.77 334 PRO D CA 1
ATOM 11012 C C . PRO D 1 334 ? 49.586 13.023 11.361 1.00 9.17 334 PRO D C 1
ATOM 11013 O O . PRO D 1 334 ? 49.863 14.233 11.461 1.00 9.00 334 PRO D O 1
ATOM 11017 N N . TRP D 1 335 ? 50.318 12.081 11.969 1.00 9.38 335 TRP D N 1
ATOM 11018 C CA . TRP D 1 335 ? 51.539 12.505 12.703 1.00 9.92 335 TRP D CA 1
ATOM 11019 C C . TRP D 1 335 ? 52.586 13.193 11.764 1.00 9.97 335 TRP D C 1
ATOM 11020 O O . TRP D 1 335 ? 53.179 14.260 12.066 1.00 10.67 335 TRP D O 1
ATOM 11031 N N . HIS D 1 336 ? 52.788 12.568 10.615 1.00 10.07 336 HIS D N 1
ATOM 11032 C CA . HIS D 1 336 ? 53.766 13.021 9.622 1.00 10.85 336 HIS D CA 1
ATOM 11033 C C . HIS D 1 336 ? 53.346 14.345 9.032 1.00 11.43 336 HIS D C 1
ATOM 11034 O O . HIS D 1 336 ? 54.224 15.236 8.878 1.00 12.00 336 HIS D O 1
ATOM 11041 N N . ALA D 1 337 ? 52.031 14.516 8.830 1.00 11.27 337 ALA D N 1
ATOM 11042 C CA . ALA D 1 337 ? 51.503 15.803 8.383 1.00 11.58 337 ALA D CA 1
ATOM 11043 C C . ALA D 1 337 ? 51.677 16.929 9.420 1.00 12.35 337 ALA D C 1
ATOM 11044 O O . ALA D 1 337 ? 52.052 18.093 9.081 1.00 12.61 337 ALA D O 1
ATOM 11046 N N . ALA D 1 338 ? 51.391 16.606 10.674 1.00 11.60 338 ALA D N 1
ATOM 11047 C CA . ALA D 1 338 ? 51.531 17.550 11.758 1.00 11.24 338 ALA D CA 1
ATOM 11048 C C . ALA D 1 338 ? 52.984 17.994 11.887 1.00 12.35 338 ALA D C 1
ATOM 11049 O O . ALA D 1 338 ? 53.237 19.223 12.050 1.00 13.00 338 ALA D O 1
ATOM 11051 N N . ALA D 1 339 ? 53.919 17.072 11.740 1.00 12.49 339 ALA D N 1
ATOM 11052 C CA . ALA D 1 339 ? 55.346 17.424 11.780 1.00 14.39 339 ALA D CA 1
ATOM 11053 C C . ALA D 1 339 ? 55.683 18.405 10.647 1.00 17.38 339 ALA D C 1
ATOM 11054 O O . ALA D 1 339 ? 56.452 19.338 10.862 1.00 17.61 339 ALA D O 1
ATOM 11056 N N . LYS D 1 340 ? 55.139 18.177 9.457 1.00 18.86 340 LYS D N 1
ATOM 11057 C CA . LYS D 1 340 ? 55.448 19.071 8.317 1.00 20.87 340 LYS D CA 1
ATOM 11058 C C . LYS D 1 340 ? 54.818 20.440 8.495 1.00 19.79 340 LYS D C 1
ATOM 11059 O O . LYS D 1 340 ? 55.380 21.430 8.063 1.00 22.69 340 LYS D O 1
ATOM 11065 N N . LEU D 1 341 ? 53.654 20.502 9.102 1.00 16.64 341 LEU D N 1
ATOM 11066 C CA . LEU D 1 341 ? 52.829 21.707 9.192 1.00 17.13 341 LEU D CA 1
ATOM 11067 C C . LEU D 1 341 ? 52.927 22.442 10.543 1.00 17.96 341 LEU D C 1
ATOM 11068 O O . LEU D 1 341 ? 52.200 23.408 10.772 1.00 20.32 341 LEU D O 1
ATOM 11073 N N . GLY D 1 342 ? 53.811 21.993 11.435 1.00 18.26 342 GLY D N 1
ATOM 11074 C CA . GLY D 1 342 ? 53.984 22.623 12.734 1.00 18.95 342 GLY D CA 1
ATOM 11075 C C . GLY D 1 342 ? 52.825 22.466 13.706 1.00 19.28 342 GLY D C 1
ATOM 11076 O O . GLY D 1 342 ? 52.620 23.308 14.576 1.00 22.58 342 GLY D O 1
ATOM 11077 N N . ALA D 1 343 ? 52.106 21.349 13.626 1.00 17.14 343 ALA D N 1
ATOM 11078 C CA . ALA D 1 343 ? 50.966 21.112 14.481 1.00 15.80 343 ALA D CA 1
ATOM 11079 C C . ALA D 1 343 ? 51.266 19.938 15.429 1.00 16.64 343 ALA D C 1
ATOM 11080 O O . ALA D 1 343 ? 52.320 19.344 15.388 1.00 15.79 343 ALA D O 1
ATOM 11082 N N . SER D 1 344 ? 50.296 19.602 16.249 1.00 17.70 344 SER D N 1
ATOM 11083 C CA . SER D 1 344 ? 50.450 18.480 17.147 1.00 17.69 344 SER D CA 1
ATOM 11084 C C . SER D 1 344 ? 49.257 17.576 17.018 1.00 17.39 344 SER D C 1
ATOM 11085 O O . SER D 1 344 ? 48.234 17.944 16.455 1.00 16.91 344 SER D O 1
ATOM 11088 N N . VAL D 1 345 ? 49.414 16.357 17.517 1.00 15.92 345 VAL D N 1
ATOM 11089 C CA . VAL D 1 345 ? 48.417 15.323 17.340 1.00 16.42 345 VAL D CA 1
ATOM 11090 C C . VAL D 1 345 ? 48.299 14.558 18.644 1.00 16.43 345 VAL D C 1
ATOM 11091 O O . VAL D 1 345 ? 49.234 14.543 19.436 1.00 14.64 345 VAL D O 1
ATOM 11095 N N . ASN D 1 346 ? 47.152 13.921 18.827 1.00 16.87 346 ASN D N 1
ATOM 11096 C CA . ASN D 1 346 ? 46.960 12.937 19.884 1.00 19.43 346 ASN D CA 1
ATOM 11097 C C . ASN D 1 346 ? 47.555 11.625 19.468 1.00 18.16 346 ASN D C 1
ATOM 11098 O O . ASN D 1 346 ? 47.161 11.078 18.452 1.00 21.21 346 ASN D O 1
ATOM 11103 N N . ALA D 1 347 ? 48.517 11.141 20.233 1.00 13.76 347 ALA D N 1
ATOM 11104 C CA . ALA D 1 347 ? 49.117 9.853 19.973 1.00 12.47 347 ALA D CA 1
ATOM 11105 C C . ALA D 1 347 ? 49.006 9.072 21.298 1.00 10.58 347 ALA D C 1
ATOM 11106 O O . ALA D 1 347 ? 49.023 9.657 22.377 1.00 9.70 347 ALA D O 1
ATOM 11108 N N . PRO D 1 348 ? 48.865 7.748 21.181 1.00 10.10 348 PRO D N 1
ATOM 11109 C CA . PRO D 1 348 ? 48.804 6.964 22.402 1.00 9.68 348 PRO D CA 1
ATOM 11110 C C . PRO D 1 348 ? 50.115 7.082 23.169 1.00 9.51 348 PRO D C 1
ATOM 11111 O O . PRO D 1 348 ? 51.197 7.066 22.550 1.00 9.80 348 PRO D O 1
ATOM 11115 N N . LYS D 1 349 ? 50.010 7.140 24.496 1.00 10.06 349 LYS D N 1
ATOM 11116 C CA . LYS D 1 349 ? 51.189 7.260 25.372 1.00 9.49 349 LYS D CA 1
ATOM 11117 C C . LYS D 1 349 ? 52.223 6.188 25.118 1.00 9.24 349 LYS D C 1
ATOM 11118 O O . LYS D 1 349 ? 53.409 6.403 25.339 1.00 8.79 349 LYS D O 1
ATOM 11124 N N . GLN D 1 350 ? 51.777 4.986 24.723 1.00 8.42 350 GLN D N 1
ATOM 11125 C CA . GLN D 1 350 ? 52.715 3.877 24.457 1.00 8.58 350 GLN D CA 1
ATOM 11126 C C . GLN D 1 350 ? 53.741 4.200 23.355 1.00 8.95 350 GLN D C 1
ATOM 11127 O O . GLN D 1 350 ? 54.809 3.557 23.263 1.00 9.09 350 GLN D O 1
ATOM 11133 N N . TYR D 1 351 ? 53.406 5.183 22.494 1.00 8.81 351 TYR D N 1
ATOM 11134 C CA . TYR D 1 351 ? 54.228 5.549 21.361 1.00 8.98 351 TYR D CA 1
ATOM 11135 C C . TYR D 1 351 ? 54.843 6.936 21.467 1.00 9.68 351 TYR D C 1
ATOM 11136 O O . TYR D 1 351 ? 55.505 7.393 20.531 1.00 9.43 351 TYR D O 1
ATOM 11145 N N . TRP D 1 352 ? 54.728 7.568 22.620 1.00 9.95 352 TRP D N 1
ATOM 11146 C CA . TRP D 1 352 ? 55.261 8.938 22.779 1.00 10.58 352 TRP D CA 1
ATOM 11147 C C . TRP D 1 352 ? 56.803 9.065 22.563 1.00 11.45 352 TRP D C 1
ATOM 11148 O O . TRP D 1 352 ? 57.314 10.095 22.076 1.00 11.69 352 TRP D O 1
ATOM 11159 N N . ARG D 1 353 ? 57.522 7.998 22.825 1.00 11.73 353 ARG D N 1
ATOM 11160 C CA . ARG D 1 353 ? 58.985 7.989 22.623 1.00 13.36 353 ARG D CA 1
ATOM 11161 C C . ARG D 1 353 ? 59.398 7.854 21.173 1.00 12.99 353 ARG D C 1
ATOM 11162 O O . ARG D 1 353 ? 60.575 7.989 20.881 1.00 14.02 353 ARG D O 1
ATOM 11170 N N . SER D 1 354 ? 58.455 7.617 20.270 1.00 11.52 354 SER D N 1
ATOM 11171 C CA . SER D 1 354 ? 58.761 7.484 18.851 1.00 11.26 354 SER D CA 1
ATOM 11172 C C . SER D 1 354 ? 59.123 8.756 18.119 1.00 12.25 354 SER D C 1
ATOM 11173 O O . SER D 1 354 ? 59.547 8.674 16.970 1.00 13.91 354 SER D O 1
ATOM 11176 N N . GLN D 1 355 ? 58.887 9.893 18.738 1.00 14.36 355 GLN D N 1
ATOM 11177 C CA . GLN D 1 355 ? 59.090 11.190 18.109 1.00 17.29 355 GLN D CA 1
ATOM 11178 C C . GLN D 1 355 ? 60.545 11.258 17.623 1.00 17.89 355 GLN D C 1
ATOM 11179 O O . GLN D 1 355 ? 61.444 10.993 18.396 1.00 16.81 355 GLN D O 1
ATOM 11185 N N . PRO D 1 356 ? 60.774 11.594 16.354 1.00 20.26 356 PRO D N 1
ATOM 11186 C CA . PRO D 1 356 ? 62.165 11.716 15.896 1.00 21.67 356 PRO D CA 1
ATOM 11187 C C . PRO D 1 356 ? 62.952 12.792 16.625 1.00 22.55 356 PRO D C 1
ATOM 11188 O O . PRO D 1 356 ? 62.372 13.739 17.127 1.00 18.84 356 PRO D O 1
ATOM 11192 N N . ARG D 1 357 ? 64.271 12.603 16.663 1.00 28.44 357 ARG D N 1
ATOM 11193 C CA . ARG D 1 357 ? 65.223 13.543 17.286 1.00 34.48 357 ARG D CA 1
ATOM 11194 C C . ARG D 1 357 ? 64.994 14.981 16.861 1.00 36.95 357 ARG D C 1
ATOM 11195 O O . ARG D 1 357 ? 65.010 15.886 17.694 1.00 40.52 357 ARG D O 1
ATOM 11203 N N . GLY D 1 358 ? 64.794 15.187 15.567 1.00 37.54 358 GLY D N 1
ATOM 11204 C CA . GLY D 1 358 ? 64.498 16.532 15.057 1.00 43.37 358 GLY D CA 1
ATOM 11205 C C . GLY D 1 358 ? 63.419 17.286 15.834 1.00 43.68 358 GLY D C 1
ATOM 11206 O O . GLY D 1 358 ? 63.618 18.427 16.246 1.00 47.63 358 GLY D O 1
ATOM 11207 N N . LEU D 1 359 ? 62.302 16.610 16.076 1.00 42.00 359 LEU D N 1
ATOM 11208 C CA . LEU D 1 359 ? 61.052 17.249 16.460 1.00 41.15 359 LEU D CA 1
ATOM 11209 C C . LEU D 1 359 ? 60.940 17.366 17.949 1.00 40.47 359 LEU D C 1
ATOM 11210 O O . LEU D 1 359 ? 61.569 16.614 18.688 1.00 45.49 359 LEU D O 1
ATOM 11215 N N . GLU D 1 360 ? 60.095 18.294 18.370 1.00 39.96 360 GLU D N 1
ATOM 11216 C CA . GLU D 1 360 ? 59.698 18.463 19.769 1.00 39.50 360 GLU D CA 1
ATOM 11217 C C . GLU D 1 360 ? 58.232 18.840 19.766 1.00 32.66 360 GLU D C 1
ATOM 11218 O O . GLU D 1 360 ? 57.776 19.494 18.818 1.00 30.80 360 GLU D O 1
ATOM 11224 N N . LYS D 1 361 ? 57.500 18.414 20.796 1.00 27.81 361 LYS D N 1
ATOM 11225 C CA . LYS D 1 361 ? 56.089 18.807 20.995 1.00 28.10 361 LYS D CA 1
ATOM 11226 C C . LYS D 1 361 ? 55.110 18.299 19.936 1.00 21.80 361 LYS D C 1
ATOM 11227 O O . LYS D 1 361 ? 54.021 18.842 19.824 1.00 19.43 361 LYS D O 1
ATOM 11233 N N . LEU D 1 362 ? 55.496 17.286 19.163 1.00 17.29 362 LEU D N 1
ATOM 11234 C CA . LEU D 1 362 ? 54.586 16.700 18.158 1.00 15.84 362 LEU D CA 1
ATOM 11235 C C . LEU D 1 362 ? 53.353 16.106 18.824 1.00 14.58 362 LEU D C 1
ATOM 11236 O O . LEU D 1 362 ? 52.211 16.222 18.313 1.00 15.06 362 LEU D O 1
ATOM 11241 N N . PHE D 1 363 ? 53.578 15.411 19.931 1.00 12.95 363 PHE D N 1
ATOM 11242 C CA . PHE D 1 363 ? 52.507 14.719 20.590 1.00 13.50 363 PHE D CA 1
ATOM 11243 C C . PHE D 1 363 ? 51.935 15.553 21.729 1.00 14.29 363 PHE D C 1
ATOM 11244 O O . PHE D 1 363 ? 52.670 15.978 22.623 1.00 13.36 363 PHE D O 1
ATOM 11252 N N . LYS D 1 364 ? 50.621 15.744 21.720 1.00 15.33 364 LYS D N 1
ATOM 11253 C CA . LYS D 1 364 ? 49.957 16.576 22.726 1.00 17.24 364 LYS D CA 1
ATOM 11254 C C . LYS D 1 364 ? 50.125 16.006 24.130 1.00 17.67 364 LYS D C 1
ATOM 11255 O O . LYS D 1 364 ? 49.858 14.818 24.362 1.00 16.13 364 LYS D O 1
ATOM 11261 N N . ASP D 1 365 ? 50.610 16.841 25.037 1.00 16.72 365 ASP D N 1
ATOM 11262 C CA . ASP D 1 365 ? 50.713 16.516 26.465 1.00 19.26 365 ASP D CA 1
ATOM 11263 C C . ASP D 1 365 ? 51.622 15.325 26.812 1.00 18.26 365 ASP D C 1
ATOM 11264 O O . ASP D 1 365 ? 51.455 14.729 27.860 1.00 19.02 365 ASP D O 1
ATOM 11269 N N . ALA D 1 366 ? 52.583 15.005 25.952 1.00 17.70 366 ALA D N 1
ATOM 11270 C CA . ALA D 1 366 ? 53.523 13.878 26.206 1.00 17.60 366 ALA D CA 1
ATOM 11271 C C . ALA D 1 366 ? 54.456 14.172 27.393 1.00 18.61 366 ALA D C 1
ATOM 11272 O O . ALA D 1 366 ? 54.872 15.308 27.595 1.00 18.80 366 ALA D O 1
ATOM 11274 N N . HIS D 1 367 ? 54.749 13.140 28.192 1.00 18.90 367 HIS D N 1
ATOM 11275 C CA . HIS D 1 367 ? 55.671 13.232 29.354 1.00 21.02 367 HIS D CA 1
ATOM 11276 C C . HIS D 1 367 ? 56.494 11.959 29.369 1.00 18.78 367 HIS D C 1
ATOM 11277 O O . HIS D 1 367 ? 56.019 10.897 28.963 1.00 16.53 367 HIS D O 1
ATOM 11284 N N . PHE D 1 368 ? 57.696 12.053 29.915 1.00 18.20 368 PHE D N 1
ATOM 11285 C CA . PHE D 1 368 ? 58.598 10.909 29.991 1.00 18.15 368 PHE D CA 1
ATOM 11286 C C . PHE D 1 368 ? 59.537 11.059 31.187 1.00 18.61 368 PHE D C 1
ATOM 11287 O O . PHE D 1 368 ? 60.060 12.150 31.458 1.00 20.38 368 PHE D O 1
ATOM 11295 N N . GLY D 1 369 ? 59.765 9.960 31.888 1.00 17.25 369 GLY D N 1
ATOM 11296 C CA . GLY D 1 369 ? 60.904 9.866 32.797 1.00 17.00 369 GLY D CA 1
ATOM 11297 C C . GLY D 1 369 ? 61.251 8.402 32.896 1.00 17.49 369 GLY D C 1
ATOM 11298 O O . GLY D 1 369 ? 60.416 7.557 32.626 1.00 15.35 369 GLY D O 1
ATOM 11299 N N . GLN D 1 370 ? 62.488 8.113 33.277 1.00 20.87 370 GLN D N 1
ATOM 11300 C CA . GLN D 1 370 ? 62.918 6.716 33.481 1.00 22.42 370 GLN D CA 1
ATOM 11301 C C . GLN D 1 370 ? 63.987 6.719 34.532 1.00 21.47 370 GLN D C 1
ATOM 11302 O O . GLN D 1 370 ? 64.725 7.680 34.626 1.00 22.30 370 GLN D O 1
ATOM 11308 N N . ARG D 1 371 ? 64.095 5.637 35.285 1.00 19.93 371 ARG D N 1
ATOM 11309 C CA . ARG D 1 371 ? 65.200 5.443 36.220 1.00 19.68 371 ARG D CA 1
ATOM 11310 C C . ARG D 1 371 ? 66.511 5.132 35.486 1.00 19.34 371 ARG D C 1
ATOM 11311 O O . ARG D 1 371 ? 67.567 5.581 35.990 1.00 19.13 371 ARG D O 1
#

CATH classification: 3.20.20.70

Nearest PDB structures (foldseek):
  5ocs-assembly1_D  TM=1.003E+00  e=3.078E-81  Cupriavidus metallidurans
  8pun-assembly1_C  TM=9.490E-01  e=2.381E-48  Ferrovum sp. JA12
  7o0t-assembly1_A  TM=9.433E-01  e=4.261E-44  Chloroflexus aggregans DSM 9485
  5nux-assembly1_A  TM=9.376E-01  e=3.057E-42  Thermus scotoductus
  8uaj-assembly1_A  TM=9.364E-01  e=8.384E-42  Thermus scotoductus SA-01

Foldseek 3Di:
DDFQQDWDDFQLRIFRGQEEADEDWPLAAAQQADDVVLLVVVLLLQQQQGRYYEYHAAELDCQQALENSTHYQPDDNSLVRVLVSVVSSVVFHPHQAAYEYTGAALSHQFDDVVVPGHHDDCVHDRGRAGEACPQDHLDPPDRTHHHDDPVRLVVRLVSLLVSLLSCQVSVRQEYEYECEQQGHLVLLQKPVNHPDPPQSDDDLNNSLVSVVSSQLSSCVRHPVSGAYAYEYAQEQQDPRIHHVVSVLVSLLSCVVSRHREYEYHHHHNHPPHDQDADAQSRLQSQQVSCVRRVHQYEGEHNPQDLVSQRVCVVVSSGSHYYYYVNCVVPVNSVLVSCVVVVHAGAHGQVCLVPDDPPCNRRHPPHDDD/DDFQQDWDDFQLQIFRGQEEADADWDLAAAQQADDPVLLVVVVLLQQQQGRYYEHHAAELDCLQALENSTHYQPDPRSLVRVLVSVVSSVVFHPHAAEYEYTGQALNHQFHDVVVPRHHDDCPHPRGNAGEACDQDHPDPPHRTHDHDDPVRLVVVLVSLLSSLLSCVVSVRQEYEYECDPNGHLLLLQWPVNHPDDPQSDDDNNNSLVSVVSSQLSSCVRHPVSGAYEYEHECAAPDPRIGHNVSVLVSLQVCVVSNHREYEYEQNPAALVRQLPDDVRQRRQSLQVSCVRRVHQYEYAHADQALVSSRCCCVVSSGSHYHYYPNCVVPVNSVLVSCQVVVHAGAHGLVCPVVDDPVDDRNYPPHDDDDD/DDFQQDWDDQQPRIFRGQEEADEDWPLAAAQQADDPVLLVVVLLLQQQQGRYYEYHAEELDCQQALENSTHYQPDDRSLVRVLVSVVSSVVFHPHQAEYEYTGAALSHQFDDVVVPTHHDDCPHDRGNAGEACPQDHLDPPDRTHHHDDPVRLVVLLVSLLSSLLSCQVSVRQEYAYECEQQGHLVLLQWPVNHPDDPQSDDDLNNSLVSVLSSQLSSCVRHPVSGAYAYEYAQEQQDPRIHHVVSVLVSLQSRVVSRHREYEYHHHHRHPPHDQDADAQSRLQSQQVSCVRRVHQYEGEHNPQDLVSSRVCVVVSSGSHYHYYPNCVVPVNSVLVSCQVVVHAGAHGQVCLVPDDPPPNRRHPPHDDD/DDFQQDWDDFQNQIFRGQEEADADWDLAAAQQADDVVLLVVVLLLQQQQGRYYEHHAEELDCLQALENSTHYQPDPRSLVRVLVSVVSSVVFHPHAAEYEYTGQALNHQFHDVVVPGGHDDCPHPRGRAGEACDQDHPDPPDHTHHRDDPVRLVVVLVSLLVSLLSCQVSVRQEYEYECDPNGHLLLLQWPVNHPDDPQSDDDNNNSCVSVVSSQLSSCVRHPVSGAYEYEYECAAPDPRTGHNVSVLVSLLVCVVSRHSEYEYEQNPAALVRQLVDDVRQRRQSQQVSCVRRVHQYEYEHPDQALVNSRCCVVVSSGSHYHYYPNCVVPVNSVLVSCQVVVHAGAHGLVCLVVDDPPDDRNHPPHDDDDD

Radius of gyration: 36.38 Å; Cα contacts (8 Å, |Δi|>4): 3609; chains: 4; bounding box: 79×89×117 Å

Sequence (1480 aa):
MPHLFDPYRIGNLELANRIAIAPMCQYSAQEGNATDWHMIHLGQMALSGAGLLIIEATAVSPEGRITPTDLGLYNDANEAALGRVLGAVRNHSPIAVTIQLAHAGRKASSEAPWDGGGQIRPDQPRGWQTFAPSAVPHAAGEVPPAALDKAGMKKIRDDFVAAAKRAARLGIEGIEVHGAHGYLLHQFLSPIANHRTDEYGGSLENRMRFPLEVFDAVREAFPAERPVWMRVSATDWVPNGWDIEGTIALSHELKARGSAAVHVSTGGVSPQQAIKIGPGYQVPYAQRVKAEVGLPTMAVGLITEAEQAEAIIANNEADIISSIARAMLYDPRWPWHAAAKLGASSVNAPKQYWRSQPRGLEKLFKDAHFGMPHLFDPYRIGNLELANRIAIAPMCQYSAQEGNATDWHMMIHLGQMALSGAGLLIIEATAVSPEGRITPTDLGLYNDANEAALGRVLGAVRNHSPIAVTIQLAHAGRKASSEAPWDGGGQIRPDQPRGWQTFAPSAVPHAAGEVPPAALDKAGMKKIRDDFVAAAKRAARLGIEGIEVHGAHGYLLHQFLSPIANHRTDEYGGSLENRMRFPLEVFDAVREAFPAERPVWMRVSATDWVPNGWDIEGTIALSHELKARGSAAVHVSTGGVSPQQAIKIGPGYQVPYAQRVKAEVGLPTMAVGLITEAEQAEAIIANNEADIISIARAMLYDPRWPWHAAAKLGASVNAPKQYWRSQPRGLEKLFKDAHFGQRMPHLFDPYRIGNLELANRIAIAPMCQYSAQEGNATDWHMIHLGQMALSGAGLLIIEATAVSPEGRITPTDLGLYNDANEAALGRVLGAVRNHSPIAVTIQLAHAGRKASSEAPWDGGGQIRPDQPRGWQTFAPSAVPHAAGEVPPAALDKAGMKKIRDDFVAAAKRAARLGIEGIEVHGAHGYLLHQFLSPIANHRTDEYGGSLENRMRFPLEVFDAVREAFPAERPVWMRVSATDWVPNGWDIEGTIALSHELKARGSAAVHVSTGGVSPQQAIKIGPGYQVPYAQRVKAEVGLPTMAVGLITEAEQAEAIIANNEADIISSIARAMLYDPRWPWHAAAKLGASSVNAPKQYWRSQPRGLEKLFKDAHFGMPHLFDPYRIGNLELANRIAIAPMCQYSAQEGNATDWHMMIHLGQMALSGAGLLIIEATAVSPEGRITPTDLGLYNDANEAALGRVLGAVRNHSPIAVTIQLAHAGRKASSEAPWDGGGQIRPDQPRGWQTFAPSAVPHAAGEVPPAALDKAGMKKIRDDFVAAAKRAARLGIEGIEVHGAHGYLLHQFLSPIANHRTDEYGGSLENRMRFPLEVFDAVREAFPAERPVWMRVSATDWVPNGWDIEGTIALSHELKARGSAAVHVSTGGVSPQQAIKIGPGYQVPYAQRVKAEVGLPTMAVGLITEAEQAEAIIANNEADIISIARAMLYDPRWPWHAAAKLGASVNAPKQYWRSQPRGLEKLFKDAHFGQR

Solvent-accessible surface area: 54092 Å² total; per-residue (Å²): 205,36,81,0,31,35,103,46,90,0,42,86,22,92,5,46,3,22,1,0,1,2,15,26,25,1,15,18,4,103,115,0,37,12,41,46,0,0,35,1,5,5,1,0,0,4,3,0,7,5,3,1,4,2,0,4,5,0,1,5,2,59,36,1,32,17,1,24,45,3,0,0,0,44,55,106,54,0,20,50,5,0,24,157,5,6,35,4,2,59,104,38,13,103,8,6,0,0,0,3,0,5,4,1,0,5,18,0,0,5,37,7,6,38,87,41,3,32,39,3,103,50,112,61,139,123,16,34,88,6,60,0,1,10,57,46,48,11,27,107,84,32,51,68,4,36,54,9,92,179,71,19,4,115,96,5,50,65,26,0,33,49,1,0,116,40,0,17,159,34,34,0,44,0,0,0,0,8,0,0,47,0,25,0,2,0,0,0,0,0,49,51,1,8,107,40,140,58,94,27,3,54,59,62,113,32,32,14,68,0,0,5,44,0,0,52,22,0,42,149,24,4,38,90,104,63,5,0,0,0,13,0,1,0,15,0,38,31,118,144,9,5,65,29,121,6,0,15,28,0,0,86,59,0,98,87,91,42,7,13,0,0,0,0,6,9,2,17,0,9,68,137,62,58,43,139,86,14,104,14,43,8,11,84,46,0,72,91,0,46,71,83,8,50,13,29,0,0,0,11,10,23,6,60,108,11,93,42,0,26,45,10,1,48,98,81,52,2,15,1,0,0,2,27,110,14,0,9,30,22,0,0,15,0,0,49,3,0,30,146,48,76,23,39,2,43,16,12,88,18,0,22,110,4,22,63,106,6,49,15,97,4,6,86,106,4,68,37,88,127,37,88,0,32,42,101,47,126,1,29,82,15,126,4,46,4,22,1,0,1,6,20,24,37,2,40,16,1,119,127,0,36,7,27,40,0,0,25,0,5,5,1,0,0,4,6,0,5,5,2,1,3,2,1,5,4,0,2,4,3,59,34,2,30,17,1,23,52,5,1,0,1,43,56,102,54,1,18,54,2,0,22,156,5,5,34,4,5,93,107,50,15,106,10,5,1,0,0,4,0,6,3,2,0,21,47,1,0,15,37,7,29,23,78,38,40,37,47,6,109,50,118,66,108,136,17,38,73,3,66,0,1,9,61,46,34,99,45,105,85,54,42,64,3,39,57,10,91,117,74,18,1,121,98,5,54,65,25,0,30,49,1,0,119,42,0,16,170,36,30,0,44,0,0,0,0,12,0,1,120,22,19,0,1,15,4,0,0,7,43,70,4,7,106,36,141,46,77,15,4,51,61,57,118,31,32,15,69,0,0,4,45,0,0,51,24,0,40,149,27,3,41,91,99,54,2,0,0,0,29,0,13,0,4,22,124,55,64,127,11,2,41,0,77,2,0,16,29,0,0,86,58,0,98,86,94,46,10,17,0,0,0,2,21,22,6,39,2,4,8,28,0,1,74,52,10,45,93,19,57,16,9,13,5,3,36,73,0,48,74,86,7,47,9,36,0,0,0,16,2,71,8,62,80,0,99,52,0,31,42,0,1,44,79,76,4,2,15,1,0,1,0,26,127,12,0,9,32,21,0,0,10,0,0,34,2,0,30,106,59,77,27,35,1,47,13,12,94,17,0,46,104,2,45,48,141,76,50,129,180,4,9,83,118,44,123,120,16,94,51,203,34,79,0,33,36,102,46,70,0,42,35,22,96,4,43,4,21,1,0,1,1,16,25,30,22,38,33,3,103,114,0,36,12,42,117,111,0,84,109,12,5,16,62,3,4,27,0,8,5,3,1,3,2,0,4,5,0,2,4,2,58,36,2,31,17,1,24,46,4,1,0,1,42,55,69,53,0,19,49,5,0,23,151,5,6,36,25,2,90,118,96,15,101,8,5,0,0,0,3,0,5,4,2,0,11,45,1,0,15,36,6,78,169,89,69,34,37,48,4,105,50,111,60,140,123,15,36,82,7,60,0,0,10,57,44,46,36,28,107,82,53,51,66,4,37,54,9,92,187,65,19,4,88,94,6,55,66,25,0,32,50,1,0,110,35,0,16,165,36,34,0,44,0,0,0,0,7,0,0,49,0,29,0,2,0,0,0,1,0,47,52,0,8,106,37,142,58,96,25,3,53,61,60,116,30,31,16,70,0,0,5,45,0,0,51,20,0,41,128,24,3,39,91,43,63,5,0,0,0,14,0,1,0,15,0,36,32,117,142,9,5,66,29,120,5,0,15,28,0,0,86,60,0,99,82,90,43,7,13,0,0,0,0,6,8,1,17,0,7,77,135,60,55,44,142,123,21,117,13,44,6,9,84,44,0,72,92,0,48,72,84,8,48,12,28,0,0,0,12,8,55,5,58,102,9,90,42,0,28,46,10,1,46,97,83,52,2,14,0,0,0,3,27,156,13,0,88,204,35,31,59,14,0,15,96,3,0,36,118,47,77,23,34,3,42,15,14,144,112,80,32,185,68,38,95,222,64,52,117,173,9,7,88,116,36,119,112,118,130,34,88,0,30,39,100,48,126,0,24,110,22,122,4,49,4,21,1,0,1,5,19,24,36,21,41,32,1,127,122,0,37,13,29,115,102,0,74,101,11,7,16,62,3,3,37,0,8,5,3,0,3,2,0,5,4,0,2,4,2,59,33,2,21,16,0,23,49,4,1,0,1,42,56,104,53,0,18,52,4,0,23,158,4,8,35,28,6,94,119,105,14,104,10,6,1,0,0,4,0,5,2,2,0,15,46,1,0,15,37,5,76,174,88,67,40,35,45,4,59,45,81,47,65,137,17,35,71,4,64,1,1,9,40,11,4,71,37,14,58,52,29,51,4,38,56,10,90,116,74,18,1,122,97,5,52,66,25,0,29,50,0,0,116,41,0,17,168,35,31,0,43,0,0,0,0,12,0,2,118,20,20,0,1,15,3,0,0,7,42,12,4,6,86,35,143,45,80,16,3,54,62,58,114,32,30,15,71,0,0,5,46,0,0,50,23,0,40,145,20,2,39,92,103,64,3,0,0,0,28,0,12,0,4,22,120,15,66,126,10,1,40,0,73,2,0,15,30,0,0,88,59,0,98,86,94,44,10,15,0,0,0,2,22,22,6,38,2,4,7,28,0,1,71,53,9,44,95,20,54,18,9,12,6,3,36,75,0,50,75,88,9,48,9,35,0,0,0,15,2,70,7,73,77,1,94,52,0,30,42,0,1,45,77,77,4,2,13,0,0,0,0,25,201,12,0,90,208,35,31,61,10,0,14,91,2,0,32,105,57,78,27,32,1,52,12,17,147,112,92,60,174,63,47,81,236,78,54,130,179,8,8,84,118,45,146,134,63,129,302

InterPro domains:
  IPR001155 NADH:flavin oxidoreductase/NADH oxidase, N-terminal [PF00724] (4-339)
  IPR013785 Aldolase-type TIM barrel [G3DSA:3.20.20.70] (1-371)
  IPR044152 NADPH dehydrogenase YqjM-like [PTHR43303] (1-357)
  IPR044152 NADPH dehydrogenase YqjM-like [cd02932] (4-340)